Protein AF-0000000085959294 (afdb_homodimer)

Secondary structure (DSSP, 8-state):
--TTPPPEEE--GGGGG---SS-TT-SS-THHHHHHHHHHHHTTTTTT-EEPPP-PPPHHHHTTTS-HHHHHHHHT--SHHHHHHHHTTSSS----TTHHHHHHHHHHHHHHHHHHHHTTS-SSEEE--SS--TT-BTTB-BTTBSS-HHHHHHHHHHHTS--S-EEEEE--SS--HHHHHHHTT-TTEEEEEEEE-GGGTSTT--GGGSTT-S-TTEEEEEE-SS--BHHHHHHHIIIIIHHHHHHH--SEEEEEEE-TTBTTTTHHHHGGGS-BB-HHHHHHHHHHHHHHSTT-EEEEEEE-S-HHHHHHHHHHHHHHHHT---PPPPP-SS--HHHHHHHHHHHHHHTTT-HHHHHHHHHHHHHHHHTTPPPP---SS-----HHHHHHHHHHHHHT----S-SS---S--HHHHHHHHHHHHHHHHHHTT---SS------HHHHHTT----HHHHHHHHHHHHHHHHHHHHHHHHHHTSTT-EETTEEHHHHHHHHHHHH-/--TTPPPEEE--GGGGG---SS-TT-SS-THHHHHHHHHHHHTTTTTT-EEPPP-PPPHHHHTTTS-HHHHHHHHT--SHHHHHHHHTTSSS----TTHHHHHHHHHHHHHHHHHHHHTTS-SSEEE--SS--TT-BTTB-BTTBSS-HHHHHHHHHHHTS--S-EEEEE--SS--HHHHHHHTT-TTEEEEEEEE-GGGTSTT--GGGSTT-S-TTEEEEEE-SS--BHHHHHHHIIIIIHHHHHHH--SEEEEEEE-TTBTTTTHHHHGGGS-BB-HHHHHHHHHHHHHHSTT-EEEEEEE-S-HHHHHHHHHHHHHHHHT---PPPPP-SS--HHHHHHHHHHHHHHTTT-HHHHHHHHHHHHHHHHTTPPPP---SS-----HHHHHHHHHHHHHT----S--S---SS-HHHHHHHHHHHHHHHHHHTT---SS------HHHHHTT----HHHHHHHHHHHHHHHHHHHHHHHHHHTSTT-EETTEEHHHHHHHHHHHH-

Structure (mmCIF, N/CA/C/O backbone):
data_AF-0000000085959294-model_v1
#
loop_
_entity.id
_entity.type
_entity.pdbx_description
1 polymer 'Histone deacetylase domain-containing protein'
#
loop_
_atom_site.group_PDB
_atom_site.id
_atom_site.type_symbol
_atom_site.label_atom_id
_atom_site.label_alt_id
_atom_site.label_comp_id
_atom_site.label_asym_id
_atom_site.label_entity_id
_atom_site.label_seq_id
_atom_site.pdbx_PDB_ins_code
_atom_site.Cartn_x
_atom_site.Cartn_y
_atom_site.Cartn_z
_atom_site.occupancy
_atom_site.B_iso_or_equiv
_atom_site.auth_seq_id
_atom_site.auth_comp_id
_atom_site.auth_asym_id
_atom_site.auth_atom_id
_atom_site.pdbx_PDB_model_num
ATOM 1 N N . MET A 1 1 ? -13.625 -36.594 -33.656 1 39.12 1 MET A N 1
ATOM 2 C CA . MET A 1 1 ? -12.766 -36.906 -32.5 1 39.12 1 MET A CA 1
ATOM 3 C C . MET A 1 1 ? -13.578 -37.5 -31.359 1 39.12 1 MET A C 1
ATOM 5 O O . MET A 1 1 ? -14.703 -37.062 -31.094 1 39.12 1 MET A O 1
ATOM 9 N N . ALA A 1 2 ? -13.211 -38.719 -30.875 1 46.22 2 ALA A N 1
ATOM 10 C CA . ALA A 1 2 ? -13.984 -39.875 -30.406 1 46.22 2 ALA A CA 1
ATOM 11 C C . ALA A 1 2 ? -14.68 -39.562 -29.094 1 46.22 2 ALA A C 1
ATOM 13 O O . ALA A 1 2 ? -14.031 -39.281 -28.094 1 46.22 2 ALA A O 1
ATOM 14 N N . GLU A 1 3 ? -15.789 -39 -29.094 1 52.06 3 GLU A N 1
ATOM 15 C CA . GLU A 1 3 ? -16.75 -38.906 -28 1 52.06 3 GLU A CA 1
ATOM 16 C C . GLU A 1 3 ? -16.469 -39.969 -26.938 1 52.06 3 GLU A C 1
ATOM 18 O O . GLU A 1 3 ? -16.734 -39.75 -25.75 1 52.06 3 GLU A O 1
ATOM 23 N N . ASN A 1 4 ? -15.68 -41.062 -27.281 1 64.5 4 ASN A N 1
ATOM 24 C CA . ASN A 1 4 ? -15.523 -42.219 -26.391 1 64.5 4 ASN A CA 1
ATOM 25 C C . ASN A 1 4 ? -14.055 -42.469 -26.062 1 64.5 4 ASN A C 1
ATOM 27 O O . ASN A 1 4 ? -13.672 -43.625 -25.812 1 64.5 4 ASN A O 1
ATOM 31 N N . ALA A 1 5 ? -13.242 -41.281 -26.031 1 84.69 5 ALA A N 1
ATOM 32 C CA . ALA A 1 5 ? -11.828 -41.562 -25.812 1 84.69 5 ALA A CA 1
ATOM 33 C C . ALA A 1 5 ? -11.531 -41.781 -24.328 1 84.69 5 ALA A C 1
ATOM 35 O O . ALA A 1 5 ? -12.133 -41.156 -23.469 1 84.69 5 ALA A O 1
ATOM 36 N N . LYS A 1 6 ? -10.648 -42.688 -24.031 1 94.69 6 LYS A N 1
ATOM 37 C CA . LYS A 1 6 ? -10.266 -43.031 -22.672 1 94.69 6 LYS A CA 1
ATOM 38 C C . LYS A 1 6 ? -9.43 -41.938 -22.031 1 94.69 6 LYS A C 1
ATOM 40 O O . LYS A 1 6 ? -8.68 -41.219 -22.719 1 94.69 6 LYS A O 1
ATOM 45 N N . PHE A 1 7 ? -9.68 -41.781 -20.766 1 98.06 7 PHE A N 1
ATOM 46 C CA . PHE A 1 7 ? -8.797 -40.938 -19.984 1 98.06 7 PHE A CA 1
ATOM 47 C C . PHE A 1 7 ? -7.418 -41.562 -19.828 1 98.06 7 PHE A C 1
ATOM 49 O O . PHE A 1 7 ? -7.293 -42.75 -19.609 1 98.06 7 PHE A O 1
ATOM 56 N N . GLY A 1 8 ? -6.328 -40.781 -20.094 1 98.75 8 GLY A N 1
ATOM 57 C CA . GLY A 1 8 ? -4.973 -41.281 -19.953 1 98.75 8 GLY A CA 1
ATOM 58 C C . GLY A 1 8 ? -4.27 -40.75 -18.719 1 98.75 8 GLY A C 1
ATOM 59 O O . GLY A 1 8 ? -4.555 -39.625 -18.281 1 98.75 8 GLY A O 1
ATOM 60 N N . TYR A 1 9 ? -3.342 -41.531 -18.125 1 98.81 9 TYR A N 1
ATOM 61 C CA . TYR A 1 9 ? -2.576 -41 -17.016 1 98.81 9 TYR A CA 1
ATOM 62 C C . TYR A 1 9 ? -1.187 -41.625 -16.953 1 98.81 9 TYR A C 1
ATOM 64 O O . TYR A 1 9 ? -0.951 -42.688 -17.531 1 98.81 9 TYR A O 1
ATOM 72 N N . VAL A 1 10 ? -0.28 -40.938 -16.359 1 98.81 10 VAL A N 1
ATOM 73 C CA . VAL A 1 10 ? 1.086 -41.375 -16.125 1 98.81 10 VAL A CA 1
ATOM 74 C C . VAL A 1 10 ? 1.326 -41.5 -14.617 1 98.81 10 VAL A C 1
ATOM 76 O O . VAL A 1 10 ? 0.945 -40.594 -13.844 1 98.81 10 VAL A O 1
ATOM 79 N N . TYR A 1 11 ? 1.855 -42.531 -14.172 1 98.75 11 TYR A N 1
ATOM 80 C CA . TYR A 1 11 ? 2.363 -42.75 -12.82 1 98.75 11 TYR A CA 1
ATOM 81 C C . TYR A 1 11 ? 3.439 -43.844 -12.82 1 98.75 11 TYR A C 1
ATOM 83 O O . TYR A 1 11 ? 3.312 -44.844 -13.516 1 98.75 11 TYR A O 1
ATOM 91 N N . ASP A 1 12 ? 4.496 -43.562 -12.172 1 98.69 12 ASP A N 1
ATOM 92 C CA . ASP A 1 12 ? 5.582 -44.531 -12.086 1 98.69 12 ASP A CA 1
ATOM 93 C C . ASP A 1 12 ? 6.301 -44.438 -10.742 1 98.69 12 ASP A C 1
ATOM 95 O O . ASP A 1 12 ? 6.695 -43.375 -10.32 1 98.69 12 ASP A O 1
ATOM 99 N N . GLU A 1 13 ? 6.57 -45.562 -10.078 1 98.06 13 GLU A N 1
ATOM 100 C CA . GLU A 1 13 ? 7.172 -45.594 -8.742 1 98.06 13 GLU A CA 1
ATOM 101 C C . GLU A 1 13 ? 8.648 -45.219 -8.805 1 98.06 13 GLU A C 1
ATOM 103 O O . GLU A 1 13 ? 9.25 -44.875 -7.777 1 98.06 13 GLU A O 1
ATOM 108 N N . GLY A 1 14 ? 9.227 -45.25 -10.016 1 98.31 14 GLY A N 1
ATOM 109 C CA . GLY A 1 14 ? 10.594 -44.781 -10.172 1 98.31 14 GLY A CA 1
ATOM 110 C C . GLY A 1 14 ? 10.781 -43.344 -9.766 1 98.31 14 GLY A C 1
ATOM 111 O O . GLY A 1 14 ? 11.867 -42.969 -9.32 1 98.31 14 GLY A O 1
ATOM 112 N N . MET A 1 15 ? 9.773 -42.625 -9.906 1 98.5 15 MET A N 1
ATOM 113 C CA . MET A 1 15 ? 9.844 -41.188 -9.586 1 98.5 15 MET A CA 1
ATOM 114 C C . MET A 1 15 ? 9.883 -41 -8.07 1 98.5 15 MET A C 1
ATOM 116 O O . MET A 1 15 ? 10.25 -39.906 -7.602 1 98.5 15 MET A O 1
ATOM 120 N N . LEU A 1 16 ? 9.539 -42 -7.215 1 98.12 16 LEU A N 1
ATOM 121 C CA . LEU A 1 16 ? 9.562 -41.938 -5.762 1 98.12 16 LEU A CA 1
ATOM 122 C C . LEU A 1 16 ? 11 -41.906 -5.242 1 98.12 16 LEU A C 1
ATOM 124 O O . LEU A 1 16 ? 11.25 -41.531 -4.094 1 98.12 16 LEU A O 1
ATOM 128 N N . LEU A 1 17 ? 11.891 -42.25 -6.117 1 97.81 17 LEU A N 1
ATOM 129 C CA . LEU A 1 17 ? 13.289 -42.344 -5.707 1 97.81 17 LEU A CA 1
ATOM 130 C C . LEU A 1 17 ? 13.914 -40.969 -5.602 1 97.81 17 LEU A C 1
ATOM 132 O O . LEU A 1 17 ? 14.969 -40.781 -4.984 1 97.81 17 LEU A O 1
ATOM 136 N N . HIS A 1 18 ? 13.359 -39.969 -6.242 1 98.19 18 HIS A N 1
ATOM 137 C CA . HIS A 1 18 ? 13.766 -38.594 -6.035 1 98.19 18 HIS A CA 1
ATOM 138 C C . HIS A 1 18 ? 13.383 -38.125 -4.641 1 98.19 18 HIS A C 1
ATOM 140 O O . HIS A 1 18 ? 12.203 -37.906 -4.359 1 98.19 18 HIS A O 1
ATOM 146 N N . ARG A 1 19 ? 14.312 -38 -3.762 1 97.31 19 ARG A N 1
ATOM 147 C CA . ARG A 1 19 ? 14.109 -37.594 -2.377 1 97.31 19 ARG A CA 1
ATOM 148 C C . ARG A 1 19 ? 15.352 -36.906 -1.823 1 97.31 19 ARG A C 1
ATOM 150 O O . ARG A 1 19 ? 16.469 -37.25 -2.197 1 97.31 19 ARG A O 1
ATOM 157 N N . CYS A 1 20 ? 15.133 -35.969 -0.964 1 97.12 20 CYS A N 1
ATOM 158 C CA . CYS A 1 20 ? 16.266 -35.281 -0.353 1 97.12 20 CYS A CA 1
ATOM 159 C C . CYS A 1 20 ? 16.828 -36.094 0.81 1 97.12 20 CYS A C 1
ATOM 161 O O . CYS A 1 20 ? 16.188 -36.188 1.862 1 97.12 20 CYS A O 1
ATOM 163 N N . ASN A 1 21 ? 18.016 -36.531 0.713 1 97.12 21 ASN A N 1
ATOM 164 C CA . ASN A 1 21 ? 18.609 -37.438 1.706 1 97.12 21 ASN A CA 1
ATOM 165 C C . ASN A 1 21 ? 19.312 -36.656 2.816 1 97.12 21 ASN A C 1
ATOM 167 O O . ASN A 1 21 ? 19.672 -37.219 3.85 1 97.12 21 ASN A O 1
ATOM 171 N N . TYR A 1 22 ? 19.469 -35.406 2.652 1 96.19 22 TYR A N 1
ATOM 172 C CA . TYR A 1 22 ? 20.25 -34.656 3.605 1 96.19 22 TYR A CA 1
ATOM 173 C C . TYR A 1 22 ? 19.406 -33.594 4.289 1 96.19 22 TYR A C 1
ATOM 175 O O . TYR A 1 22 ? 19.922 -32.781 5.086 1 96.19 22 TYR A O 1
ATOM 183 N N . ASP A 1 23 ? 18.109 -33.531 4.004 1 94.38 23 ASP A N 1
ATOM 184 C CA . ASP A 1 23 ? 17.141 -32.625 4.664 1 94.38 23 ASP A CA 1
ATOM 185 C C . ASP A 1 23 ? 15.734 -33.219 4.621 1 94.38 23 ASP A C 1
ATOM 187 O O . ASP A 1 23 ? 15.094 -33.25 3.568 1 94.38 23 ASP A O 1
ATOM 191 N N . SER A 1 24 ? 15.117 -33.562 5.652 1 90.88 24 SER A N 1
ATOM 192 C CA . SER A 1 24 ? 13.836 -34.281 5.719 1 90.88 24 SER A CA 1
ATOM 193 C C . SER A 1 24 ? 12.672 -33.281 5.738 1 90.88 24 SER A C 1
ATOM 195 O O . SER A 1 24 ? 11.508 -33.688 5.727 1 90.88 24 SER A O 1
ATOM 197 N N . THR A 1 25 ? 12.992 -31.969 5.715 1 89 25 THR A N 1
ATOM 198 C CA . THR A 1 25 ? 11.938 -30.969 5.855 1 89 25 THR A CA 1
ATOM 199 C C . THR A 1 25 ? 11.477 -30.484 4.488 1 89 25 THR A C 1
ATOM 201 O O . THR A 1 25 ? 10.602 -29.609 4.402 1 89 25 THR A O 1
ATOM 204 N N . MET A 1 26 ? 11.984 -31.078 3.424 1 92 26 MET A N 1
ATOM 205 C CA . MET A 1 26 ? 11.641 -30.594 2.084 1 92 26 MET A CA 1
ATOM 206 C C . MET A 1 26 ? 10.195 -30.938 1.738 1 92 26 MET A C 1
ATOM 208 O O . MET A 1 26 ? 9.75 -32.062 1.953 1 92 26 MET A O 1
ATOM 212 N N . LEU A 1 27 ? 9.539 -29.922 1.186 1 90.12 27 LEU A N 1
ATOM 213 C CA . LEU A 1 27 ? 8.125 -30.062 0.881 1 90.12 27 LEU A CA 1
ATOM 214 C C . LEU A 1 27 ? 7.918 -30.891 -0.389 1 90.12 27 LEU A C 1
ATOM 216 O O . LEU A 1 27 ? 6.922 -31.609 -0.519 1 90.12 27 LEU A O 1
ATOM 220 N N . GLU A 1 28 ? 8.766 -30.656 -1.318 1 93.06 28 GLU A N 1
ATOM 221 C CA . GLU A 1 28 ? 8.773 -31.562 -2.465 1 93.06 28 GLU A CA 1
ATOM 222 C C . GLU A 1 28 ? 9.32 -32.938 -2.082 1 93.06 28 GLU A C 1
ATOM 224 O O . GLU A 1 28 ? 10.5 -33.062 -1.745 1 93.06 28 GLU A O 1
ATOM 229 N N . CYS A 1 29 ? 8.445 -33.938 -2.025 1 95.25 29 CYS A N 1
ATOM 230 C CA . CYS A 1 29 ? 8.828 -35.25 -1.526 1 95.25 29 CYS A CA 1
ATOM 231 C C . CYS A 1 29 ? 8.023 -36.344 -2.203 1 95.25 29 CYS A C 1
ATOM 233 O O . CYS A 1 29 ? 6.992 -36.062 -2.828 1 95.25 29 CYS A O 1
ATOM 235 N N . PRO A 1 30 ? 8.445 -37.562 -2.17 1 96.81 30 PRO A N 1
ATOM 236 C CA . PRO A 1 30 ? 7.832 -38.688 -2.916 1 96.81 30 PRO A CA 1
ATOM 237 C C . PRO A 1 30 ? 6.359 -38.875 -2.574 1 96.81 30 PRO A C 1
ATOM 239 O O . PRO A 1 30 ? 5.562 -39.25 -3.441 1 96.81 30 PRO A O 1
ATOM 242 N N . GLN A 1 31 ? 5.961 -38.594 -1.413 1 95.94 31 GLN A N 1
ATOM 243 C CA . GLN A 1 31 ? 4.594 -38.844 -0.952 1 95.94 31 GLN A CA 1
ATOM 244 C C . GLN A 1 31 ? 3.586 -38.094 -1.817 1 95.94 31 GLN A C 1
ATOM 246 O O . GLN A 1 31 ? 2.443 -38.531 -1.968 1 95.94 31 GLN A O 1
ATOM 251 N N . ARG A 1 32 ? 3.98 -37.031 -2.406 1 97 32 ARG A N 1
ATOM 252 C CA . ARG A 1 32 ? 3.068 -36.188 -3.154 1 97 32 ARG A CA 1
ATOM 253 C C . ARG A 1 32 ? 2.363 -36.969 -4.258 1 97 32 ARG A C 1
ATOM 255 O O . ARG A 1 32 ? 1.132 -36.969 -4.32 1 97 32 ARG A O 1
ATOM 262 N N . ILE A 1 33 ? 3.082 -37.688 -5.102 1 98.38 33 ILE A N 1
ATOM 263 C CA . ILE A 1 33 ? 2.439 -38.375 -6.223 1 98.38 33 ILE A CA 1
ATOM 264 C C . ILE A 1 33 ? 1.805 -39.656 -5.738 1 98.38 33 ILE A C 1
ATOM 266 O O . ILE A 1 33 ? 0.781 -40.094 -6.27 1 98.38 33 ILE A O 1
ATOM 270 N N . GLN A 1 34 ? 2.408 -40.25 -4.695 1 98.25 34 GLN A N 1
ATOM 271 C CA . GLN A 1 34 ? 1.824 -41.469 -4.141 1 98.25 34 GLN A CA 1
ATOM 272 C C . GLN A 1 34 ? 0.419 -41.219 -3.604 1 98.25 34 GLN A C 1
ATOM 274 O O . GLN A 1 34 ? -0.509 -41.969 -3.887 1 98.25 34 GLN A O 1
ATOM 279 N N . ILE A 1 35 ? 0.281 -40.188 -2.85 1 98.38 35 ILE A N 1
ATOM 280 C CA . ILE A 1 35 ? -0.99 -39.844 -2.223 1 98.38 35 ILE A CA 1
ATOM 281 C C . ILE A 1 35 ? -2.014 -39.469 -3.297 1 98.38 35 ILE A C 1
ATOM 283 O O . ILE A 1 35 ? -3.18 -39.875 -3.209 1 98.38 35 ILE A O 1
ATOM 287 N N . ILE A 1 36 ? -1.605 -38.75 -4.301 1 98.75 36 ILE A N 1
ATOM 288 C CA . ILE A 1 36 ? -2.494 -38.375 -5.395 1 98.75 36 ILE A CA 1
ATOM 289 C C . ILE A 1 36 ? -2.965 -39.656 -6.129 1 98.75 36 ILE A C 1
ATOM 291 O O . ILE A 1 36 ? -4.16 -39.812 -6.371 1 98.75 36 ILE A O 1
ATOM 295 N N . TYR A 1 37 ? -1.993 -40.5 -6.465 1 98.69 37 TYR A N 1
ATOM 296 C CA . TYR A 1 37 ? -2.305 -41.75 -7.184 1 98.69 37 TYR A CA 1
ATOM 297 C C . TYR A 1 37 ? -3.303 -42.594 -6.406 1 98.69 37 TYR A C 1
ATOM 299 O O . TYR A 1 37 ? -4.309 -43.031 -6.957 1 98.69 37 TYR A O 1
ATOM 307 N N . GLU A 1 38 ? -3.037 -42.781 -5.148 1 98.5 38 GLU A N 1
ATOM 308 C CA . GLU A 1 38 ? -3.908 -43.562 -4.289 1 98.5 38 GLU A CA 1
ATOM 309 C C . GLU A 1 38 ? -5.301 -42.969 -4.188 1 98.5 38 GLU A C 1
ATOM 311 O O . GLU A 1 38 ? -6.301 -43.688 -4.176 1 98.5 38 GLU A O 1
ATOM 316 N N . ARG A 1 39 ? -5.352 -41.688 -4.086 1 98.5 39 ARG A N 1
ATOM 317 C CA . ARG A 1 39 ? -6.629 -40.969 -4.016 1 98.5 39 ARG A CA 1
ATOM 318 C C . ARG A 1 39 ? -7.449 -41.188 -5.277 1 98.5 39 ARG A C 1
ATOM 320 O O . ARG A 1 39 ? -8.656 -41.469 -5.207 1 98.5 39 ARG A O 1
ATOM 327 N N . LEU A 1 40 ? -6.848 -41.062 -6.449 1 98.75 40 LEU A N 1
ATOM 328 C CA . LEU A 1 40 ? -7.551 -41.25 -7.715 1 98.75 40 LEU A CA 1
ATOM 329 C C . LEU A 1 40 ? -8.047 -42.688 -7.855 1 98.75 40 LEU A C 1
ATOM 331 O O . LEU A 1 40 ? -9.133 -42.938 -8.383 1 98.75 40 LEU A O 1
ATOM 335 N N . LEU A 1 41 ? -7.223 -43.625 -7.395 1 98.38 41 LEU A N 1
ATOM 336 C CA . LEU A 1 41 ? -7.645 -45.031 -7.383 1 98.38 41 LEU A CA 1
ATOM 337 C C . LEU A 1 41 ? -8.875 -45.219 -6.5 1 98.38 41 LEU A C 1
ATOM 339 O O . LEU A 1 41 ? -9.859 -45.844 -6.918 1 98.38 41 LEU A O 1
ATOM 343 N N . ARG A 1 42 ? -8.773 -44.719 -5.34 1 98 42 ARG A N 1
ATOM 344 C CA . ARG A 1 42 ? -9.844 -44.844 -4.355 1 98 42 ARG A CA 1
ATOM 345 C C . ARG A 1 42 ? -11.141 -44.25 -4.859 1 98 42 ARG A C 1
ATOM 347 O O . ARG A 1 42 ? -12.227 -44.75 -4.594 1 98 42 ARG A O 1
ATOM 354 N N . ASP A 1 43 ? -11.023 -43.188 -5.562 1 97.62 43 ASP A N 1
ATOM 355 C CA . ASP A 1 43 ? -12.195 -42.469 -6.066 1 97.62 43 ASP A CA 1
ATOM 356 C C . ASP A 1 43 ? -12.75 -43.125 -7.32 1 97.62 43 ASP A C 1
ATOM 358 O O . ASP A 1 43 ? -13.789 -42.719 -7.848 1 97.62 43 ASP A O 1
ATOM 362 N N . GLY A 1 44 ? -12.078 -44.125 -7.887 1 98 44 GLY A N 1
ATOM 363 C CA . GLY A 1 44 ? -12.516 -44.844 -9.07 1 98 44 GLY A CA 1
ATOM 364 C C . GLY A 1 44 ? -12.273 -44.094 -10.359 1 98 44 GLY A C 1
ATOM 365 O O . GLY A 1 44 ? -12.875 -44.406 -11.391 1 98 44 GLY A O 1
ATOM 366 N N . LEU A 1 45 ? -11.43 -43.125 -10.297 1 98.19 45 LEU A N 1
ATOM 367 C CA . LEU A 1 45 ? -11.234 -42.25 -11.445 1 98.19 45 LEU A CA 1
ATOM 368 C C . LEU A 1 45 ? -10.258 -42.875 -12.445 1 98.19 45 LEU A C 1
ATOM 370 O O . LEU A 1 45 ? -10.164 -42.406 -13.594 1 98.19 45 LEU A O 1
ATOM 374 N N . LEU A 1 46 ? -9.594 -44 -12.039 1 97.94 46 LEU A N 1
ATOM 375 C CA . LEU A 1 46 ? -8.633 -44.625 -12.93 1 97.94 46 LEU A CA 1
ATOM 376 C C . LEU A 1 46 ? -9.141 -45.969 -13.414 1 97.94 46 LEU A C 1
ATOM 378 O O . LEU A 1 46 ? -8.43 -46.688 -14.117 1 97.94 46 LEU A O 1
ATOM 382 N N . ILE A 1 47 ? -10.336 -46.344 -13.078 1 95.56 47 ILE A N 1
ATOM 383 C CA . ILE A 1 47 ? -10.891 -47.688 -13.391 1 95.56 47 ILE A CA 1
ATOM 384 C C . ILE A 1 47 ? -10.906 -47.875 -14.906 1 95.56 47 ILE A C 1
ATOM 386 O O . ILE A 1 47 ? -10.477 -48.938 -15.398 1 95.56 47 ILE A O 1
ATOM 390 N N . ASP A 1 48 ? -11.336 -47.062 -15.758 1 93.25 48 ASP A N 1
ATOM 391 C CA . ASP A 1 48 ? -11.406 -47.188 -17.219 1 93.25 48 ASP A CA 1
ATOM 392 C C . ASP A 1 48 ? -10.375 -46.312 -17.906 1 93.25 48 ASP A C 1
ATOM 394 O O . ASP A 1 48 ? -10.484 -46.031 -19.109 1 93.25 48 ASP A O 1
ATOM 398 N N . ALA A 1 49 ? -9.391 -45.906 -17.094 1 97.75 49 ALA A N 1
ATOM 399 C CA . ALA A 1 49 ? -8.359 -45.031 -17.656 1 97.75 49 ALA A CA 1
ATOM 400 C C . ALA A 1 49 ? -7.23 -45.844 -18.281 1 97.75 49 ALA A C 1
ATOM 402 O O . ALA A 1 49 ? -7.059 -47.031 -17.969 1 97.75 49 ALA A O 1
ATOM 403 N N . GLN A 1 50 ? -6.574 -45.219 -19.219 1 98.19 50 GLN A N 1
ATOM 404 C CA . GLN A 1 50 ? -5.41 -45.844 -19.844 1 98.19 50 GLN A CA 1
ATOM 405 C C . GLN A 1 50 ? -4.117 -45.375 -19.172 1 98.19 50 GLN A C 1
ATOM 407 O O . GLN A 1 50 ? -3.785 -44.188 -19.219 1 98.19 50 GLN A O 1
ATOM 412 N N . LYS A 1 51 ? -3.438 -46.312 -18.516 1 98.44 51 LYS A N 1
ATOM 413 C CA . LYS A 1 51 ? -2.113 -46 -17.984 1 98.44 51 LYS A CA 1
ATOM 414 C C . LYS A 1 51 ? -1.063 -46 -19.094 1 98.44 51 LYS A C 1
ATOM 416 O O . LYS A 1 51 ? -0.931 -46.969 -19.828 1 98.44 51 LYS A O 1
ATOM 421 N N . ILE A 1 52 ? -0.364 -45 -19.234 1 98.5 52 ILE A N 1
ATOM 422 C CA . ILE A 1 52 ? 0.71 -44.906 -20.219 1 98.5 52 ILE A CA 1
ATOM 423 C C . ILE A 1 52 ? 1.962 -45.594 -19.688 1 98.5 52 ILE A C 1
ATOM 425 O O . ILE A 1 52 ? 2.367 -45.344 -18.547 1 98.5 52 ILE A O 1
ATOM 429 N N . GLN A 1 53 ? 2.523 -46.406 -20.5 1 97.56 53 GLN A N 1
ATOM 430 C CA . GLN A 1 53 ? 3.756 -47.062 -20.094 1 97.56 53 GLN A CA 1
ATOM 431 C C . GLN A 1 53 ? 4.895 -46.062 -19.922 1 97.56 53 GLN A C 1
ATOM 433 O O . GLN A 1 53 ? 5.145 -45.25 -20.797 1 97.56 53 GLN A O 1
ATOM 438 N N . SER A 1 54 ? 5.559 -46.219 -18.766 1 97.5 54 SER A N 1
ATOM 439 C CA . SER A 1 54 ? 6.598 -45.25 -18.438 1 97.5 54 SER A CA 1
ATOM 440 C C . SER A 1 54 ? 7.895 -45.562 -19.188 1 97.5 54 SER A C 1
ATOM 442 O O . SER A 1 54 ? 8.18 -46.719 -19.484 1 97.5 54 SER A O 1
ATOM 444 N N . ARG A 1 55 ? 8.586 -44.531 -19.453 1 98.19 55 ARG A N 1
ATOM 445 C CA . ARG A 1 55 ? 9.93 -44.656 -20.016 1 98.19 55 ARG A CA 1
ATOM 446 C C . ARG A 1 55 ? 10.773 -43.438 -19.656 1 98.19 55 ARG A C 1
ATOM 448 O O . ARG A 1 55 ? 10.227 -42.375 -19.359 1 98.19 55 ARG A O 1
ATOM 455 N N . LYS A 1 56 ? 12.062 -43.625 -19.766 1 98.69 56 LYS A N 1
ATOM 456 C CA . LYS A 1 56 ? 12.992 -42.531 -19.562 1 98.69 56 LYS A CA 1
ATOM 457 C C . LYS A 1 56 ? 13.164 -41.719 -20.844 1 98.69 56 LYS A C 1
ATOM 459 O O . LYS A 1 56 ? 13.219 -42.281 -21.938 1 98.69 56 LYS A O 1
ATOM 464 N N . ALA A 1 57 ? 13.148 -40.469 -20.719 1 98.88 57 ALA A N 1
ATOM 465 C CA . ALA A 1 57 ? 13.43 -39.594 -21.859 1 98.88 57 ALA A CA 1
ATOM 466 C C . ALA A 1 57 ? 14.852 -39.781 -22.375 1 98.88 57 ALA A C 1
ATOM 468 O O . ALA A 1 57 ? 15.781 -39.969 -21.578 1 98.88 57 ALA A O 1
ATOM 469 N N . GLU A 1 58 ? 15.008 -39.75 -23.625 1 98.62 58 GLU A N 1
ATOM 470 C CA . GLU A 1 58 ? 16.328 -39.75 -24.25 1 98.62 58 GLU A CA 1
ATOM 471 C C . GLU A 1 58 ? 16.938 -38.344 -24.266 1 98.62 58 GLU A C 1
ATOM 473 O O . GLU A 1 58 ? 16.203 -37.344 -24.125 1 98.62 58 GLU A O 1
ATOM 478 N N . ASP A 1 59 ? 18.25 -38.281 -24.516 1 98.56 59 ASP A N 1
ATOM 479 C CA . ASP A 1 59 ? 18.938 -37 -24.5 1 98.56 59 ASP A CA 1
ATOM 480 C C . ASP A 1 59 ? 18.328 -36.031 -25.516 1 98.56 59 ASP A C 1
ATOM 482 O O . ASP A 1 59 ? 18.125 -34.844 -25.234 1 98.56 59 ASP A O 1
ATOM 486 N N . TRP A 1 60 ? 18.047 -36.562 -26.672 1 98.62 60 TRP A N 1
ATOM 487 C CA . TRP A 1 60 ? 17.594 -35.688 -27.734 1 98.62 60 TRP A CA 1
ATOM 488 C C . TRP A 1 60 ? 16.234 -35.062 -27.406 1 98.62 60 TRP A C 1
ATOM 490 O O . TRP A 1 60 ? 15.898 -33.969 -27.859 1 98.62 60 TRP A O 1
ATOM 500 N N . GLU A 1 61 ? 15.414 -35.719 -26.594 1 98.81 61 GLU A N 1
ATOM 501 C CA . GLU A 1 61 ? 14.148 -35.188 -26.125 1 98.81 61 GLU A CA 1
ATOM 502 C C . GLU A 1 61 ? 14.367 -34.062 -25.125 1 98.81 61 GLU A C 1
ATOM 504 O O . GLU A 1 61 ? 13.695 -33.031 -25.172 1 98.81 61 GLU A O 1
ATOM 509 N N . LEU A 1 62 ? 15.328 -34.281 -24.188 1 98.88 62 LEU A N 1
ATOM 510 C CA . LEU A 1 62 ? 15.648 -33.25 -23.188 1 98.88 62 LEU A CA 1
ATOM 511 C C . LEU A 1 62 ? 16.266 -32.031 -23.844 1 98.88 62 LEU A C 1
ATOM 513 O O . LEU A 1 62 ? 16.078 -30.906 -23.375 1 98.88 62 LEU A O 1
ATOM 517 N N . LEU A 1 63 ? 16.953 -32.188 -25.016 1 98.75 63 LEU A N 1
ATOM 518 C CA . LEU A 1 63 ? 17.656 -31.125 -25.734 1 98.75 63 LEU A CA 1
ATOM 519 C C . LEU A 1 63 ? 16.672 -30.156 -26.391 1 98.75 63 LEU A C 1
ATOM 521 O O . LEU A 1 63 ? 17.062 -29.078 -26.812 1 98.75 63 LEU A O 1
ATOM 525 N N . LEU A 1 64 ? 15.406 -30.531 -26.406 1 98.75 64 LEU A N 1
ATOM 526 C CA . LEU A 1 64 ? 14.391 -29.625 -26.938 1 98.75 64 LEU A CA 1
ATOM 527 C C . LEU A 1 64 ? 14.312 -28.359 -26.109 1 98.75 64 LEU A C 1
ATOM 529 O O . LEU A 1 64 ? 13.906 -27.297 -26.609 1 98.75 64 LEU A O 1
ATOM 533 N N . ASN A 1 65 ? 14.758 -28.453 -24.812 1 98.75 65 ASN A N 1
ATOM 534 C CA . ASN A 1 65 ? 14.617 -27.281 -23.953 1 98.75 65 ASN A CA 1
ATOM 535 C C . ASN A 1 65 ? 15.883 -27.016 -23.141 1 98.75 65 ASN A C 1
ATOM 537 O O . ASN A 1 65 ? 16.062 -25.922 -22.609 1 98.75 65 ASN A O 1
ATOM 541 N N . HIS A 1 66 ? 16.719 -28.031 -22.938 1 98.81 66 HIS A N 1
ATOM 542 C CA . HIS A 1 66 ? 17.906 -27.906 -22.078 1 98.81 66 HIS A CA 1
ATOM 543 C C . HIS A 1 66 ? 19.172 -28.266 -22.828 1 98.81 66 HIS A C 1
ATOM 545 O O . HIS A 1 66 ? 19.156 -29.094 -23.734 1 98.81 66 HIS A O 1
ATOM 551 N N . PRO A 1 67 ? 20.281 -27.625 -22.484 1 98.75 67 PRO A N 1
ATOM 552 C CA . PRO A 1 67 ? 21.531 -27.922 -23.188 1 98.75 67 PRO A CA 1
ATOM 553 C C . PRO A 1 67 ? 22.188 -29.234 -22.719 1 98.75 67 PRO A C 1
ATOM 555 O O . PRO A 1 67 ? 21.969 -29.656 -21.594 1 98.75 67 PRO A O 1
ATOM 558 N N . GLN A 1 68 ? 22.969 -29.781 -23.578 1 98.5 68 GLN A N 1
ATOM 559 C CA . GLN A 1 68 ? 23.672 -31.016 -23.281 1 98.5 68 GLN A CA 1
ATOM 560 C C . GLN A 1 68 ? 24.547 -30.891 -22.031 1 98.5 68 GLN A C 1
ATOM 562 O O . GLN A 1 68 ? 24.703 -31.844 -21.281 1 98.5 68 GLN A O 1
ATOM 567 N N . GLU A 1 69 ? 25.078 -29.719 -21.875 1 98.25 69 GLU A N 1
ATOM 568 C CA . GLU A 1 69 ? 25.938 -29.469 -20.719 1 98.25 69 GLU A CA 1
ATOM 569 C C . GLU A 1 69 ? 25.219 -29.75 -19.406 1 98.25 69 GLU A C 1
ATOM 571 O O . GLU A 1 69 ? 25.797 -30.328 -18.484 1 98.25 69 GLU A O 1
ATOM 576 N N . LEU A 1 70 ? 23.984 -29.312 -19.281 1 98.5 70 LEU A N 1
ATOM 577 C CA . LEU A 1 70 ? 23.203 -29.562 -18.078 1 98.5 70 LEU A CA 1
ATOM 578 C C . LEU A 1 70 ? 22.984 -31.047 -17.875 1 98.5 70 LEU A C 1
ATOM 580 O O . LEU A 1 70 ? 23.141 -31.562 -16.766 1 98.5 70 LEU A O 1
ATOM 584 N N . ILE A 1 71 ? 22.594 -31.719 -18.906 1 98.44 71 ILE A N 1
ATOM 585 C CA . ILE A 1 71 ? 22.312 -33.156 -18.859 1 98.44 71 ILE A CA 1
ATOM 586 C C . ILE A 1 71 ? 23.547 -33.906 -18.359 1 98.44 71 ILE A C 1
ATOM 588 O O . ILE A 1 71 ? 23.453 -34.719 -17.438 1 98.44 71 ILE A O 1
ATOM 592 N N . ASP A 1 72 ? 24.703 -33.562 -18.938 1 98.25 72 ASP A N 1
ATOM 593 C CA . ASP A 1 72 ? 25.953 -34.219 -18.562 1 98.25 72 ASP A CA 1
ATOM 594 C C . ASP A 1 72 ? 26.297 -33.969 -17.094 1 98.25 72 ASP A C 1
ATOM 596 O O . ASP A 1 72 ? 26.703 -34.906 -16.391 1 98.25 72 ASP A O 1
ATOM 600 N N . SER A 1 73 ? 26.141 -32.781 -16.719 1 98.19 73 SER A N 1
ATOM 601 C CA . SER A 1 73 ? 26.469 -32.406 -15.336 1 98.19 73 SER A CA 1
ATOM 602 C C . SER A 1 73 ? 25.594 -33.188 -14.344 1 98.19 73 SER A C 1
ATOM 604 O O . SER A 1 73 ? 26.078 -33.625 -13.297 1 98.19 73 SER A O 1
ATOM 606 N N . LEU A 1 74 ? 24.359 -33.312 -14.648 1 98.44 74 LEU A N 1
ATOM 607 C CA . LEU A 1 74 ? 23.422 -34 -13.773 1 98.44 74 LEU A CA 1
ATOM 608 C C . LEU A 1 74 ? 23.719 -35.5 -13.727 1 98.44 74 LEU A C 1
ATOM 610 O O . LEU A 1 74 ? 23.656 -36.125 -12.672 1 98.44 74 LEU A O 1
ATOM 614 N N . GLU A 1 75 ? 24.094 -36.031 -14.859 1 97.44 75 GLU A N 1
ATOM 615 C CA . GLU A 1 75 ? 24.375 -37.469 -14.977 1 97.44 75 GLU A CA 1
ATOM 616 C C . GLU A 1 75 ? 25.641 -37.844 -14.203 1 97.44 75 GLU A C 1
ATOM 618 O O . GLU A 1 75 ? 25.781 -38.969 -13.75 1 97.44 75 GLU A O 1
ATOM 623 N N . ASP A 1 76 ? 26.469 -36.875 -14.016 1 97.38 76 ASP A N 1
ATOM 624 C CA . ASP A 1 76 ? 27.766 -37.125 -13.367 1 97.38 76 ASP A CA 1
ATOM 625 C C . ASP A 1 76 ? 27.625 -37.156 -11.852 1 97.38 76 ASP A C 1
ATOM 627 O O . ASP A 1 76 ? 28.547 -37.562 -11.141 1 97.38 76 ASP A O 1
ATOM 631 N N . LEU A 1 77 ? 26.453 -36.812 -11.336 1 98.06 77 LEU A N 1
ATOM 632 C CA . LEU A 1 77 ? 26.266 -36.75 -9.891 1 98.06 77 LEU A CA 1
ATOM 633 C C . LEU A 1 77 ? 25.891 -38.094 -9.328 1 98.06 77 LEU A C 1
ATOM 635 O O . LEU A 1 77 ? 24.812 -38.625 -9.594 1 98.06 77 LEU A O 1
ATOM 639 N N . ASN A 1 78 ? 26.766 -38.594 -8.461 1 97.25 78 ASN A N 1
ATOM 640 C CA . ASN A 1 78 ? 26.562 -39.969 -8.023 1 97.25 78 ASN A CA 1
ATOM 641 C C . ASN A 1 78 ? 26.516 -40.094 -6.5 1 97.25 78 ASN A C 1
ATOM 643 O O . ASN A 1 78 ? 26.203 -41.156 -5.953 1 97.25 78 ASN A O 1
ATOM 647 N N . LEU A 1 79 ? 26.844 -39 -5.832 1 98.06 79 LEU A N 1
ATOM 648 C CA . LEU A 1 79 ? 26.828 -38.938 -4.375 1 98.06 79 LEU A CA 1
ATOM 649 C C . LEU A 1 79 ? 25.984 -37.75 -3.885 1 98.06 79 LEU A C 1
ATOM 651 O O . LEU A 1 79 ? 25.922 -36.719 -4.551 1 98.06 79 LEU A O 1
ATOM 655 N N . ASP A 1 80 ? 25.422 -37.969 -2.701 1 97.94 80 ASP A N 1
ATOM 656 C CA . ASP A 1 80 ? 24.625 -36.906 -2.119 1 97.94 80 ASP A CA 1
ATOM 657 C C . ASP A 1 80 ? 25.453 -35.625 -1.951 1 97.94 80 ASP A C 1
ATOM 659 O O . ASP A 1 80 ? 24.938 -34.531 -2.158 1 97.94 80 ASP A O 1
ATOM 663 N N . GLU A 1 81 ? 26.672 -35.781 -1.57 1 97.94 81 GLU A N 1
ATOM 664 C CA . GLU A 1 81 ? 27.562 -34.625 -1.367 1 97.94 81 GLU A CA 1
ATOM 665 C C . GLU A 1 81 ? 27.781 -33.875 -2.67 1 97.94 81 GLU A C 1
ATOM 667 O O . GLU A 1 81 ? 27.812 -32.656 -2.674 1 97.94 81 GLU A O 1
ATOM 672 N N . GLU A 1 82 ? 27.906 -34.594 -3.752 1 98.38 82 GLU A N 1
ATOM 673 C CA . GLU A 1 82 ? 28.047 -33.969 -5.062 1 98.38 82 GLU A CA 1
ATOM 674 C C . GLU A 1 82 ? 26.781 -33.25 -5.477 1 98.38 82 GLU A C 1
ATOM 676 O O . GLU A 1 82 ? 26.844 -32.156 -6.035 1 98.38 82 GLU A O 1
ATOM 681 N N . CYS A 1 83 ? 25.688 -33.938 -5.215 1 98.5 83 CYS A N 1
ATOM 682 C CA . CYS A 1 83 ? 24.406 -33.344 -5.527 1 98.5 83 CYS A CA 1
ATOM 683 C C . CYS A 1 83 ? 24.203 -32.031 -4.77 1 98.5 83 CYS A C 1
ATOM 685 O O . CYS A 1 83 ? 23.812 -31.016 -5.355 1 98.5 83 CYS A O 1
ATOM 687 N N . GLU A 1 84 ? 24.484 -32.062 -3.492 1 97.94 84 GLU A N 1
ATOM 688 C CA . GLU A 1 84 ? 24.328 -30.859 -2.664 1 97.94 84 GLU A CA 1
ATOM 689 C C . GLU A 1 84 ? 25.234 -29.734 -3.139 1 97.94 84 GLU A C 1
ATOM 691 O O . GLU A 1 84 ? 24.828 -28.578 -3.203 1 97.94 84 GLU A O 1
ATOM 696 N N . GLU A 1 85 ? 26.469 -30.062 -3.439 1 98.06 85 GLU A N 1
ATOM 697 C CA . GLU A 1 85 ? 27.422 -29.062 -3.934 1 98.06 85 GLU A CA 1
ATOM 698 C C . GLU A 1 85 ? 26.938 -28.453 -5.242 1 98.06 85 GLU A C 1
ATOM 700 O O . GLU A 1 85 ? 27.031 -27.234 -5.438 1 98.06 85 GLU A O 1
ATOM 705 N N . PHE A 1 86 ? 26.453 -29.281 -6.133 1 98.25 86 PHE A N 1
ATOM 706 C CA . PHE A 1 86 ? 25.906 -28.812 -7.395 1 98.25 86 PHE A CA 1
ATOM 707 C C . PHE A 1 86 ? 24.781 -27.812 -7.156 1 98.25 86 PHE A C 1
ATOM 709 O O . PHE A 1 86 ? 24.734 -26.75 -7.797 1 98.25 86 PHE A O 1
ATOM 716 N N . CYS A 1 87 ? 23.953 -28.062 -6.207 1 98.5 87 CYS A N 1
ATOM 717 C CA . CYS A 1 87 ? 22.75 -27.281 -5.957 1 98.5 87 CYS A CA 1
ATOM 718 C C . CYS A 1 87 ? 23.094 -25.906 -5.383 1 98.5 87 CYS A C 1
ATOM 720 O O . CYS A 1 87 ? 22.281 -24.984 -5.453 1 98.5 87 CYS A O 1
ATOM 722 N N . ARG A 1 88 ? 24.281 -25.656 -4.879 1 98.19 88 ARG A N 1
ATOM 723 C CA . ARG A 1 88 ? 24.703 -24.391 -4.285 1 98.19 88 ARG A CA 1
ATOM 724 C C . ARG A 1 88 ? 24.797 -23.297 -5.344 1 98.19 88 ARG A C 1
ATOM 726 O O . ARG A 1 88 ? 24.844 -22.109 -5.012 1 98.19 88 ARG A O 1
ATOM 733 N N . GLY A 1 89 ? 24.781 -23.703 -6.602 1 97.94 89 GLY A N 1
ATOM 734 C CA . GLY A 1 89 ? 24.859 -22.75 -7.695 1 97.94 89 GLY A CA 1
ATOM 735 C C . GLY A 1 89 ? 23.516 -22.406 -8.305 1 97.94 89 GLY A C 1
ATOM 736 O O . GLY A 1 89 ? 23.438 -21.656 -9.273 1 97.94 89 GLY A O 1
ATOM 737 N N . TYR A 1 90 ? 22.484 -22.953 -7.738 1 98.31 90 TYR A N 1
ATOM 738 C CA . TYR A 1 90 ? 21.141 -22.781 -8.305 1 98.31 90 TYR A CA 1
ATOM 739 C C . TYR A 1 90 ? 20.156 -22.328 -7.238 1 98.31 90 TYR A C 1
ATOM 741 O O . TYR A 1 90 ? 20.484 -22.297 -6.051 1 98.31 90 TYR A O 1
ATOM 749 N N . GLU A 1 91 ? 19 -21.859 -7.68 1 97.81 91 GLU A N 1
ATOM 750 C CA . GLU A 1 91 ? 18 -21.328 -6.766 1 97.81 91 GLU A CA 1
ATOM 751 C C . GLU A 1 91 ? 17.016 -22.406 -6.332 1 97.81 91 GLU A C 1
ATOM 753 O O . GLU A 1 91 ? 16.328 -23 -7.168 1 97.81 91 GLU A O 1
ATOM 758 N N . LEU A 1 92 ? 16.922 -22.641 -5.027 1 97.31 92 LEU A N 1
ATOM 759 C CA . LEU A 1 92 ? 15.906 -23.5 -4.426 1 97.31 92 LEU A CA 1
ATOM 760 C C . LEU A 1 92 ? 15.93 -24.891 -5.039 1 97.31 92 LEU A C 1
ATOM 762 O O . LEU A 1 92 ? 14.891 -25.438 -5.414 1 97.31 92 LEU A O 1
ATOM 766 N N . LEU A 1 93 ? 17.109 -25.406 -5.078 1 98.31 93 LEU A N 1
ATOM 767 C CA . LEU A 1 93 ? 17.281 -26.719 -5.707 1 98.31 93 LEU A CA 1
ATOM 768 C C . LEU A 1 93 ? 17.891 -27.719 -4.73 1 98.31 93 LEU A C 1
ATOM 770 O O . LEU A 1 93 ? 18.812 -27.375 -3.982 1 98.31 93 LEU A O 1
ATOM 774 N N . TRP A 1 94 ? 17.438 -28.906 -4.723 1 98 94 TRP A N 1
ATOM 775 C CA . TRP A 1 94 ? 18.109 -30.047 -4.105 1 98 94 TRP A CA 1
ATOM 776 C C . TRP A 1 94 ? 18.031 -31.281 -5.008 1 98 94 TRP A C 1
ATOM 778 O O . TRP A 1 94 ? 17.125 -31.391 -5.84 1 98 94 TRP A O 1
ATOM 788 N N . LEU A 1 95 ? 19 -32.156 -4.895 1 98.5 95 LEU A N 1
ATOM 789 C CA . LEU A 1 95 ? 19.109 -33.344 -5.723 1 98.5 95 LEU A CA 1
ATOM 790 C C . LEU A 1 95 ? 19.609 -34.531 -4.906 1 98.5 95 LEU A C 1
ATOM 792 O O . LEU A 1 95 ? 20.219 -34.375 -3.848 1 98.5 95 LEU A O 1
ATOM 796 N N . CYS A 1 96 ? 19.312 -35.688 -5.34 1 98.31 96 CYS A N 1
ATOM 797 C CA . CYS A 1 96 ? 19.953 -36.938 -4.969 1 98.31 96 CYS A CA 1
ATOM 798 C C . CYS A 1 96 ? 20.406 -37.719 -6.203 1 98.31 96 CYS A C 1
ATOM 800 O O . CYS A 1 96 ? 20.078 -37.344 -7.332 1 98.31 96 CYS A O 1
ATOM 802 N N . PRO A 1 97 ? 21.172 -38.719 -6.047 1 98.06 97 PRO A N 1
ATOM 803 C CA . PRO A 1 97 ? 21.75 -39.406 -7.203 1 98.06 97 PRO A CA 1
ATOM 804 C C . PRO A 1 97 ? 20.688 -40 -8.125 1 98.06 97 PRO A C 1
ATOM 806 O O . PRO A 1 97 ? 20.922 -40.156 -9.328 1 98.06 97 PRO A O 1
ATOM 809 N N . GLN A 1 98 ? 19.453 -40.281 -7.66 1 98.25 98 GLN A N 1
ATOM 810 C CA . GLN A 1 98 ? 18.391 -40.875 -8.445 1 98.25 98 GLN A CA 1
ATOM 811 C C . GLN A 1 98 ? 17.516 -39.812 -9.109 1 98.25 98 GLN A C 1
ATOM 813 O O . GLN A 1 98 ? 16.609 -40.125 -9.875 1 98.25 98 GLN A O 1
ATOM 818 N N . SER A 1 99 ? 17.812 -38.531 -8.828 1 98.62 99 SER A N 1
ATOM 819 C CA . SER A 1 99 ? 16.969 -37.438 -9.281 1 98.62 99 SER A CA 1
ATOM 820 C C . SER A 1 99 ? 16.875 -37.406 -10.805 1 98.62 99 SER A C 1
ATOM 822 O O . SER A 1 99 ? 15.789 -37.188 -11.359 1 98.62 99 SER A O 1
ATOM 824 N N . VAL A 1 100 ? 17.969 -37.562 -11.469 1 98.38 100 VAL A N 1
ATOM 825 C CA . VAL A 1 100 ? 17.984 -37.438 -12.922 1 98.38 100 VAL A CA 1
ATOM 826 C C . VAL A 1 100 ? 17.172 -38.562 -13.547 1 98.38 100 VAL A C 1
ATOM 828 O O . VAL A 1 100 ? 16.438 -38.312 -14.516 1 98.38 100 VAL A O 1
ATOM 831 N N . ASP A 1 101 ? 17.297 -39.719 -13.039 1 98.25 101 ASP A N 1
ATOM 832 C CA . ASP A 1 101 ? 16.516 -40.844 -13.531 1 98.25 101 ASP A CA 1
ATOM 833 C C . ASP A 1 101 ? 15.023 -40.594 -13.359 1 98.25 101 ASP A C 1
ATOM 835 O O . ASP A 1 101 ? 14.234 -40.812 -14.281 1 98.25 101 ASP A O 1
ATOM 839 N N . ALA A 1 102 ? 14.648 -40.188 -12.188 1 98.75 102 ALA A N 1
ATOM 840 C CA . ALA A 1 102 ? 13.25 -39.875 -11.93 1 98.75 102 ALA A CA 1
ATOM 841 C C . ALA A 1 102 ? 12.742 -38.812 -12.891 1 98.75 102 ALA A C 1
ATOM 843 O O . ALA A 1 102 ? 11.633 -38.906 -13.406 1 98.75 102 ALA A O 1
ATOM 844 N N . ALA A 1 103 ? 13.555 -37.781 -13.086 1 98.88 103 ALA A N 1
ATOM 845 C CA . ALA A 1 103 ? 13.188 -36.688 -13.977 1 98.88 103 ALA A CA 1
ATOM 846 C C . ALA A 1 103 ? 13.023 -37.156 -15.406 1 98.88 103 ALA A C 1
ATOM 848 O O . ALA A 1 103 ? 12.133 -36.719 -16.125 1 98.88 103 ALA A O 1
ATOM 849 N N . ARG A 1 104 ? 13.898 -38.031 -15.852 1 98.88 104 ARG A N 1
ATOM 850 C CA . ARG A 1 104 ? 13.812 -38.625 -17.188 1 98.88 104 ARG A CA 1
ATOM 851 C C . ARG A 1 104 ? 12.523 -39.438 -17.359 1 98.88 104 ARG A C 1
ATOM 853 O O . ARG A 1 104 ? 11.906 -39.406 -18.422 1 98.88 104 ARG A O 1
ATOM 860 N N . ILE A 1 105 ? 12.18 -40.156 -16.328 1 98.88 105 ILE A N 1
ATOM 861 C CA . ILE A 1 105 ? 10.938 -40.906 -16.375 1 98.88 105 ILE A CA 1
ATOM 862 C C . ILE A 1 105 ? 9.75 -39.969 -16.516 1 98.88 105 ILE A C 1
ATOM 864 O O . ILE A 1 105 ? 8.852 -40.188 -17.312 1 98.88 105 ILE A O 1
ATOM 868 N N . ALA A 1 106 ? 9.758 -38.906 -15.719 1 98.88 106 ALA A N 1
ATOM 869 C CA . ALA A 1 106 ? 8.68 -37.906 -15.766 1 98.88 106 ALA A CA 1
ATOM 870 C C . ALA A 1 106 ? 8.523 -37.344 -17.172 1 98.88 106 ALA A C 1
ATOM 872 O O . ALA A 1 106 ? 7.418 -37.312 -17.719 1 98.88 106 ALA A O 1
ATOM 873 N N . VAL A 1 107 ? 9.625 -36.938 -17.781 1 98.94 107 VAL A N 1
ATOM 874 C CA . VAL A 1 107 ? 9.602 -36.312 -19.094 1 98.94 107 VAL A CA 1
ATOM 875 C C . VAL A 1 107 ? 9.195 -37.312 -20.156 1 98.94 107 VAL A C 1
ATOM 877 O O . VAL A 1 107 ? 8.266 -37.094 -20.922 1 98.94 107 VAL A O 1
ATOM 880 N N . GLY A 1 108 ? 9.891 -38.438 -20.188 1 98.94 108 GLY A N 1
ATOM 881 C CA . GLY A 1 108 ? 9.641 -39.469 -21.203 1 98.94 108 GLY A CA 1
ATOM 882 C C . GLY A 1 108 ? 8.219 -39.969 -21.188 1 98.94 108 GLY A C 1
ATOM 883 O O . GLY A 1 108 ? 7.598 -40.156 -22.25 1 98.94 108 GLY A O 1
ATOM 884 N N . SER A 1 109 ? 7.738 -40.25 -20.031 1 98.88 109 SER A N 1
ATOM 885 C CA . SER A 1 109 ? 6.391 -40.781 -19.875 1 98.88 109 SER A CA 1
ATOM 886 C C . SER A 1 109 ? 5.34 -39.75 -20.297 1 98.88 109 SER A C 1
ATOM 888 O O . SER A 1 109 ? 4.309 -40.094 -20.875 1 98.88 109 SER A O 1
ATOM 890 N N . THR A 1 110 ? 5.555 -38.469 -19.984 1 98.94 110 THR A N 1
ATOM 891 C CA . THR A 1 110 ? 4.613 -37.438 -20.375 1 98.94 110 THR A CA 1
ATOM 892 C C . THR A 1 110 ? 4.609 -37.219 -21.875 1 98.94 110 THR A C 1
ATOM 894 O O . THR A 1 110 ? 3.564 -36.938 -22.469 1 98.94 110 THR A O 1
ATOM 897 N N . ILE A 1 111 ? 5.777 -37.312 -22.531 1 98.94 111 ILE A N 1
ATOM 898 C CA . ILE A 1 111 ? 5.84 -37.281 -23.984 1 98.94 111 ILE A CA 1
ATOM 899 C C . ILE A 1 111 ? 4.98 -38.375 -24.562 1 98.94 111 ILE A C 1
ATOM 901 O O . ILE A 1 111 ? 4.25 -38.188 -25.531 1 98.94 111 ILE A O 1
ATOM 905 N N . ASP A 1 112 ? 5.086 -39.531 -23.984 1 98.88 112 ASP A N 1
ATOM 906 C CA . ASP A 1 112 ? 4.324 -40.656 -24.516 1 98.88 112 ASP A CA 1
ATOM 907 C C . ASP A 1 112 ? 2.826 -40.469 -24.297 1 98.88 112 ASP A C 1
ATOM 909 O O . ASP A 1 112 ? 2.012 -40.906 -25.109 1 98.88 112 ASP A O 1
ATOM 913 N N . MET A 1 113 ? 2.477 -39.812 -23.188 1 98.88 113 MET A N 1
ATOM 914 C CA . MET A 1 113 ? 1.075 -39.469 -23.016 1 98.88 113 MET A CA 1
ATOM 915 C C . MET A 1 113 ? 0.623 -38.5 -24.109 1 98.88 113 MET A C 1
ATOM 917 O O . MET A 1 113 ? -0.484 -38.625 -24.625 1 98.88 113 MET A O 1
ATOM 921 N N . LEU A 1 114 ? 1.438 -37.531 -24.438 1 98.88 114 LEU A N 1
ATOM 922 C CA . LEU A 1 114 ? 1.162 -36.625 -25.547 1 98.88 114 LEU A CA 1
ATOM 923 C C . LEU A 1 114 ? 0.93 -37.406 -26.844 1 98.88 114 LEU A C 1
ATOM 925 O O . LEU A 1 114 ? -0.047 -37.156 -27.547 1 98.88 114 LEU A O 1
ATOM 929 N N . LYS A 1 115 ? 1.83 -38.312 -27.156 1 98.75 115 LYS A N 1
ATOM 930 C CA . LYS A 1 115 ? 1.705 -39.125 -28.375 1 98.75 115 LYS A CA 1
ATOM 931 C C . LYS A 1 115 ? 0.395 -39.906 -28.391 1 98.75 115 LYS A C 1
ATOM 933 O O . LYS A 1 115 ? -0.266 -40 -29.422 1 98.75 115 LYS A O 1
ATOM 938 N N . ALA A 1 116 ? 0.125 -40.469 -27.219 1 98.5 116 ALA A N 1
ATOM 939 C CA . ALA A 1 116 ? -1.12 -41.219 -27.109 1 98.5 116 ALA A CA 1
ATOM 940 C C . ALA A 1 116 ? -2.328 -40.344 -27.406 1 98.5 116 ALA A C 1
ATOM 942 O O . ALA A 1 116 ? -3.299 -40.781 -28.016 1 98.5 116 ALA A O 1
ATOM 943 N N . ASN A 1 117 ? -2.316 -39.125 -26.938 1 98.62 117 ASN A N 1
ATOM 944 C CA . ASN A 1 117 ? -3.396 -38.188 -27.188 1 98.62 117 ASN A CA 1
ATOM 945 C C . ASN A 1 117 ? -3.502 -37.812 -28.656 1 98.62 117 ASN A C 1
ATOM 947 O O . ASN A 1 117 ? -4.578 -37.906 -29.25 1 98.62 117 ASN A O 1
ATOM 951 N N . ILE A 1 118 ? -2.346 -37.469 -29.266 1 97.94 118 ILE A N 1
ATOM 952 C CA . ILE A 1 118 ? -2.316 -37 -30.641 1 97.94 118 ILE A CA 1
ATOM 953 C C . ILE A 1 118 ? -2.725 -38.125 -31.578 1 97.94 118 ILE A C 1
ATOM 955 O O . ILE A 1 118 ? -3.379 -37.906 -32.594 1 97.94 118 ILE A O 1
ATOM 959 N N . ASN A 1 119 ? -2.416 -39.344 -31.172 1 96.06 119 ASN A N 1
ATOM 960 C CA . ASN A 1 119 ? -2.736 -40.5 -32 1 96.06 119 ASN A CA 1
ATOM 961 C C . ASN A 1 119 ? -4.156 -41 -31.734 1 96.06 119 ASN A C 1
ATOM 963 O O . ASN A 1 119 ? -4.602 -41.969 -32.344 1 96.06 119 ASN A O 1
ATOM 967 N N . GLY A 1 120 ? -4.84 -40.438 -30.797 1 96 120 GLY A N 1
ATOM 968 C CA . GLY A 1 120 ? -6.238 -40.75 -30.562 1 96 120 GLY A CA 1
ATOM 969 C C . GLY A 1 120 ? -6.434 -41.938 -29.594 1 96 120 GLY A C 1
ATOM 970 O O . GLY A 1 120 ? -7.551 -42.438 -29.438 1 96 120 GLY A O 1
ATOM 971 N N . LEU A 1 121 ? -5.375 -42.375 -28.984 1 96.31 121 LEU A N 1
ATOM 972 C CA . LEU A 1 121 ? -5.465 -43.5 -28.047 1 96.31 121 LEU A CA 1
ATOM 973 C C . LEU A 1 121 ? -6.113 -43.031 -26.734 1 96.31 121 LEU A C 1
ATOM 975 O O . LEU A 1 121 ? -6.746 -43.844 -26.047 1 96.31 121 LEU A O 1
ATOM 979 N N . ILE A 1 122 ? -5.922 -41.844 -26.391 1 98.25 122 ILE A N 1
ATOM 980 C CA . ILE A 1 122 ? -6.562 -41.25 -25.219 1 98.25 122 ILE A CA 1
ATOM 981 C C . ILE A 1 122 ? -7.145 -39.875 -25.562 1 98.25 122 ILE A C 1
ATOM 983 O O . ILE A 1 122 ? -6.77 -39.281 -26.578 1 98.25 122 ILE A O 1
ATOM 987 N N . GLY A 1 123 ? -8.125 -39.5 -24.766 1 98 123 GLY A N 1
ATOM 988 C CA . GLY A 1 123 ? -8.594 -38.125 -24.797 1 98 123 GLY A CA 1
ATOM 989 C C . GLY A 1 123 ? -7.789 -37.188 -23.922 1 98 123 GLY A C 1
ATOM 990 O O . GLY A 1 123 ? -6.586 -37 -24.125 1 98 123 GLY A O 1
ATOM 991 N N . ASN A 1 124 ? -8.453 -36.719 -22.859 1 98.69 124 ASN A N 1
ATOM 992 C CA . ASN A 1 124 ? -7.719 -35.938 -21.875 1 98.69 124 ASN A CA 1
ATOM 993 C C . ASN A 1 124 ? -6.816 -36.812 -21.016 1 98.69 124 ASN A C 1
ATOM 995 O O . ASN A 1 124 ? -6.977 -38.062 -21 1 98.69 124 ASN A O 1
ATOM 999 N N . GLY A 1 125 ? -5.852 -36.25 -20.391 1 98.81 125 GLY A N 1
ATOM 1000 C CA . GLY A 1 125 ? -4.953 -37.031 -19.562 1 98.81 125 GLY A CA 1
ATOM 1001 C C . GLY A 1 125 ? -4.352 -36.219 -18.422 1 98.81 125 GLY A C 1
ATOM 1002 O O . GLY A 1 125 ? -4.484 -35 -18.375 1 98.81 125 GLY A O 1
ATOM 1003 N N . PHE A 1 126 ? -3.771 -36.906 -17.438 1 98.94 126 PHE A N 1
ATOM 1004 C CA . PHE A 1 126 ? -3.121 -36.312 -16.281 1 98.94 126 PHE A CA 1
ATOM 1005 C C . PHE A 1 126 ? -1.807 -37.031 -15.977 1 98.94 126 PHE A C 1
ATOM 1007 O O . PHE A 1 126 ? -1.802 -38.219 -15.617 1 98.94 126 PHE A O 1
ATOM 1014 N N . ALA A 1 127 ? -0.717 -36.281 -16.156 1 98.94 127 ALA A N 1
ATOM 1015 C CA . ALA A 1 127 ? 0.598 -36.812 -15.797 1 98.94 127 ALA A CA 1
ATOM 1016 C C . ALA A 1 127 ? 0.887 -36.594 -14.312 1 98.94 127 ALA A C 1
ATOM 1018 O O . ALA A 1 127 ? 1.244 -35.469 -13.914 1 98.94 127 ALA A O 1
ATOM 1019 N N . ILE A 1 128 ? 0.741 -37.656 -13.5 1 98.88 128 ILE A N 1
ATOM 1020 C CA . ILE A 1 128 ? 1.086 -37.625 -12.078 1 98.88 128 ILE A CA 1
ATOM 1021 C C . ILE A 1 128 ? 2.58 -37.875 -11.906 1 98.88 128 ILE A C 1
ATOM 1023 O O . ILE A 1 128 ? 2.994 -39 -11.609 1 98.88 128 ILE A O 1
ATOM 1027 N N . ILE A 1 129 ? 3.352 -36.812 -12.023 1 98.75 129 ILE A N 1
ATOM 1028 C CA . ILE A 1 129 ? 4.789 -37 -12.18 1 98.75 129 ILE A CA 1
ATOM 1029 C C . ILE A 1 129 ? 5.543 -36.156 -11.164 1 98.75 129 ILE A C 1
ATOM 1031 O O . ILE A 1 129 ? 4.961 -35.25 -10.539 1 98.75 129 ILE A O 1
ATOM 1035 N N . ARG A 1 130 ? 6.727 -36.406 -10.984 1 97.69 130 ARG A N 1
ATOM 1036 C CA . ARG A 1 130 ? 7.746 -35.719 -10.211 1 97.69 130 ARG A CA 1
ATOM 1037 C C . ARG A 1 130 ? 9.148 -36.031 -10.719 1 97.69 130 ARG A C 1
ATOM 1039 O O . ARG A 1 130 ? 9.375 -37.125 -11.266 1 97.69 130 ARG A O 1
ATOM 1046 N N . PRO A 1 131 ? 10.117 -35.125 -10.508 1 97.94 131 PRO A N 1
ATOM 1047 C CA . PRO A 1 131 ? 10.008 -33.75 -9.961 1 97.94 131 PRO A CA 1
ATOM 1048 C C . PRO A 1 131 ? 9.211 -32.812 -10.859 1 97.94 131 PRO A C 1
ATOM 1050 O O . PRO A 1 131 ? 8.969 -33.125 -12.031 1 97.94 131 PRO A O 1
ATOM 1053 N N . PRO A 1 132 ? 8.695 -31.719 -10.289 1 98.31 132 PRO A N 1
ATOM 1054 C CA . PRO A 1 132 ? 8.023 -30.719 -11.109 1 98.31 132 PRO A CA 1
ATOM 1055 C C . PRO A 1 132 ? 8.961 -30.047 -12.117 1 98.31 132 PRO A C 1
ATOM 1057 O O . PRO A 1 132 ? 10.164 -30.328 -12.125 1 98.31 132 PRO A O 1
ATOM 1060 N N . GLY A 1 133 ? 8.359 -29.188 -13.031 1 98.75 133 GLY A N 1
ATOM 1061 C CA . GLY A 1 133 ? 9.234 -28.766 -14.109 1 98.75 133 GLY A CA 1
ATOM 1062 C C . GLY A 1 133 ? 9.141 -27.281 -14.422 1 98.75 133 GLY A C 1
ATOM 1063 O O . GLY A 1 133 ? 10.047 -26.703 -15.016 1 98.75 133 GLY A O 1
ATOM 1064 N N . HIS A 1 134 ? 8.133 -26.484 -14.055 1 98.62 134 HIS A N 1
ATOM 1065 C CA . HIS A 1 134 ? 7.75 -25.234 -14.688 1 98.62 134 HIS A CA 1
ATOM 1066 C C . HIS A 1 134 ? 8.711 -24.109 -14.305 1 98.62 134 HIS A C 1
ATOM 1068 O O . HIS A 1 134 ? 8.672 -23.031 -14.898 1 98.62 134 HIS A O 1
ATOM 1074 N N . HIS A 1 135 ? 9.68 -24.375 -13.406 1 98.75 135 HIS A N 1
ATOM 1075 C CA . HIS A 1 135 ? 10.648 -23.344 -13.039 1 98.75 135 HIS A CA 1
ATOM 1076 C C . HIS A 1 135 ? 11.961 -23.531 -13.805 1 98.75 135 HIS A C 1
ATOM 1078 O O . HIS A 1 135 ? 12.797 -22.625 -13.82 1 98.75 135 HIS A O 1
ATOM 1084 N N . SER A 1 136 ? 12.188 -24.641 -14.43 1 98.81 136 SER A N 1
ATOM 1085 C CA . SER A 1 136 ? 13.469 -24.953 -15.055 1 98.81 136 SER A CA 1
ATOM 1086 C C . SER A 1 136 ? 13.531 -24.438 -16.484 1 98.81 136 SER A C 1
ATOM 1088 O O . SER A 1 136 ? 12.547 -24.516 -17.219 1 98.81 136 SER A O 1
ATOM 1090 N N . TYR A 1 137 ? 14.633 -23.844 -16.922 1 98.62 137 TYR A N 1
ATOM 1091 C CA . TYR A 1 137 ? 14.852 -23.406 -18.297 1 98.62 137 TYR A CA 1
ATOM 1092 C C . TYR A 1 137 ? 16.344 -23.344 -18.609 1 98.62 137 TYR A C 1
ATOM 1094 O O . TYR A 1 137 ? 17.156 -23.078 -17.719 1 98.62 137 TYR A O 1
ATOM 1102 N N . SER A 1 138 ? 16.672 -23.672 -19.781 1 98.19 138 SER A N 1
ATOM 1103 C CA . SER A 1 138 ? 18.062 -23.656 -20.234 1 98.19 138 SER A CA 1
ATOM 1104 C C . SER A 1 138 ? 18.953 -24.453 -19.312 1 98.19 138 SER A C 1
ATOM 1106 O O . SER A 1 138 ? 18.672 -25.625 -19.016 1 98.19 138 SER A O 1
ATOM 1108 N N . ASN A 1 139 ? 19.953 -23.875 -18.781 1 98.12 139 ASN A N 1
ATOM 1109 C CA . ASN A 1 139 ? 20.859 -24.531 -17.859 1 98.12 139 ASN A CA 1
ATOM 1110 C C . ASN A 1 139 ? 20.578 -24.109 -16.422 1 98.12 139 ASN A C 1
ATOM 1112 O O . ASN A 1 139 ? 21.5 -24.047 -15.594 1 98.12 139 ASN A O 1
ATOM 1116 N N . GLN A 1 140 ? 19.266 -23.828 -16.172 1 97.94 140 GLN A N 1
ATOM 1117 C CA . GLN A 1 140 ? 18.906 -23.297 -14.859 1 97.94 140 GLN A CA 1
ATOM 1118 C C . GLN A 1 140 ? 17.828 -24.172 -14.203 1 97.94 140 GLN A C 1
ATOM 1120 O O . GLN A 1 140 ? 16.688 -23.75 -14.055 1 97.94 140 GLN A O 1
ATOM 1125 N N . PRO A 1 141 ? 18.219 -25.406 -13.797 1 98.56 141 PRO A N 1
ATOM 1126 C CA . PRO A 1 141 ? 17.297 -26.062 -12.867 1 98.56 141 PRO A CA 1
ATOM 1127 C C . PRO A 1 141 ? 17.094 -25.266 -11.578 1 98.56 141 PRO A C 1
ATOM 1129 O O . PRO A 1 141 ? 18.047 -24.672 -11.062 1 98.56 141 PRO A O 1
ATOM 1132 N N . GLN A 1 142 ? 15.898 -25.172 -11.109 1 98.25 142 GLN A N 1
ATOM 1133 C CA . GLN A 1 142 ? 15.625 -24.312 -9.961 1 98.25 142 GLN A CA 1
ATOM 1134 C C . GLN A 1 142 ? 14.25 -24.609 -9.375 1 98.25 142 GLN A C 1
ATOM 1136 O O . GLN A 1 142 ? 13.375 -25.141 -10.062 1 98.25 142 GLN A O 1
ATOM 1141 N N . ALA A 1 143 ? 14.055 -24.281 -8.109 1 97.75 143 ALA A N 1
ATOM 1142 C CA . ALA A 1 143 ? 12.789 -24.391 -7.391 1 97.75 143 ALA A CA 1
ATOM 1143 C C . ALA A 1 143 ? 12.203 -25.797 -7.512 1 97.75 143 ALA A C 1
ATOM 1145 O O . ALA A 1 143 ? 11.047 -25.969 -7.902 1 97.75 143 ALA A O 1
ATOM 1146 N N . TYR A 1 144 ? 12.969 -26.75 -7.266 1 97.88 144 TYR A N 1
ATOM 1147 C CA . TYR A 1 144 ? 12.625 -28.172 -7.238 1 97.88 144 TYR A CA 1
ATOM 1148 C C . TYR A 1 144 ? 12.57 -28.75 -8.648 1 97.88 144 TYR A C 1
ATOM 1150 O O . TYR A 1 144 ? 12.461 -29.969 -8.82 1 97.88 144 TYR A O 1
ATOM 1158 N N . CYS A 1 145 ? 12.656 -27.922 -9.688 1 98.75 145 CYS A N 1
ATOM 1159 C CA . CYS A 1 145 ? 12.469 -28.359 -11.07 1 98.75 145 CYS A CA 1
ATOM 1160 C C . CYS A 1 145 ? 13.805 -28.656 -11.734 1 98.75 145 CYS A C 1
ATOM 1162 O O . CYS A 1 145 ? 14.688 -27.797 -11.773 1 98.75 145 CYS A O 1
ATOM 1164 N N . ILE A 1 146 ? 13.914 -29.828 -12.242 1 98.75 146 ILE A N 1
ATOM 1165 C CA . ILE A 1 146 ? 15.148 -30.266 -12.891 1 98.75 146 ILE A CA 1
ATOM 1166 C C . ILE A 1 146 ? 15.047 -30.047 -14.398 1 98.75 146 ILE A C 1
ATOM 1168 O O . ILE A 1 146 ? 15.75 -29.203 -14.961 1 98.75 146 ILE A O 1
ATOM 1172 N N . PHE A 1 147 ? 14.125 -30.766 -15.031 1 98.88 147 PHE A N 1
ATOM 1173 C CA . PHE A 1 147 ? 13.766 -30.516 -16.422 1 98.88 147 PHE A CA 1
ATOM 1174 C C . PHE A 1 147 ? 12.359 -29.938 -16.531 1 98.88 147 PHE A C 1
ATOM 1176 O O . PHE A 1 147 ? 11.484 -30.266 -15.711 1 98.88 147 PHE A O 1
ATOM 1183 N N . ASN A 1 148 ? 12.195 -29.062 -17.484 1 98.94 148 ASN A N 1
ATOM 1184 C CA . ASN A 1 148 ? 10.875 -28.484 -17.703 1 98.94 148 ASN A CA 1
ATOM 1185 C C . ASN A 1 148 ? 10 -29.391 -18.562 1 98.94 148 ASN A C 1
ATOM 1187 O O . ASN A 1 148 ? 9.906 -29.188 -19.781 1 98.94 148 ASN A O 1
ATOM 1191 N N . THR A 1 149 ? 9.281 -30.219 -17.938 1 98.88 149 THR A N 1
ATOM 1192 C CA . THR A 1 149 ? 8.484 -31.234 -18.641 1 98.88 149 THR A CA 1
ATOM 1193 C C . THR A 1 149 ? 7.469 -30.578 -19.562 1 98.88 149 THR A C 1
ATOM 1195 O O . THR A 1 149 ? 7.332 -30.969 -20.719 1 98.88 149 THR A O 1
ATOM 1198 N N . THR A 1 150 ? 6.762 -29.562 -19.094 1 98.94 150 THR A N 1
ATOM 1199 C CA . THR A 1 150 ? 5.719 -28.891 -19.875 1 98.94 150 THR A CA 1
ATOM 1200 C C . THR A 1 150 ? 6.305 -28.266 -21.125 1 98.94 150 THR A C 1
ATOM 1202 O O . THR A 1 150 ? 5.766 -28.438 -22.219 1 98.94 150 THR A O 1
ATOM 1205 N N . ALA A 1 151 ? 7.41 -27.547 -20.984 1 98.94 151 ALA A N 1
ATOM 1206 C CA . ALA A 1 151 ? 8.047 -26.906 -22.125 1 98.94 151 ALA A CA 1
ATOM 1207 C C . ALA A 1 151 ? 8.539 -27.953 -23.125 1 98.94 151 ALA A C 1
ATOM 1209 O O . ALA A 1 151 ? 8.391 -27.781 -24.344 1 98.94 151 ALA A O 1
ATOM 1210 N N . ILE A 1 152 ? 9.125 -29.031 -22.641 1 98.94 152 ILE A N 1
ATOM 1211 C CA . ILE A 1 152 ? 9.648 -30.094 -23.5 1 98.94 152 ILE A CA 1
ATOM 1212 C C . ILE A 1 152 ? 8.492 -30.734 -24.266 1 98.94 152 ILE A C 1
ATOM 1214 O O . ILE A 1 152 ? 8.594 -30.938 -25.484 1 98.94 152 ILE A O 1
ATOM 1218 N N . VAL A 1 153 ? 7.426 -31.047 -23.578 1 98.94 153 VAL A N 1
ATOM 1219 C CA . VAL A 1 153 ? 6.266 -31.672 -24.203 1 98.94 153 VAL A CA 1
ATOM 1220 C C . VAL A 1 153 ? 5.664 -30.734 -25.25 1 98.94 153 VAL A C 1
ATOM 1222 O O . VAL A 1 153 ? 5.285 -31.172 -26.344 1 98.94 153 VAL A O 1
ATOM 1225 N N . ALA A 1 154 ? 5.539 -29.453 -24.938 1 98.94 154 ALA A N 1
ATOM 1226 C CA . ALA A 1 154 ? 5.027 -28.453 -25.891 1 98.94 154 ALA A CA 1
ATOM 1227 C C . ALA A 1 154 ? 5.895 -28.391 -27.141 1 98.94 154 ALA A C 1
ATOM 1229 O O . ALA A 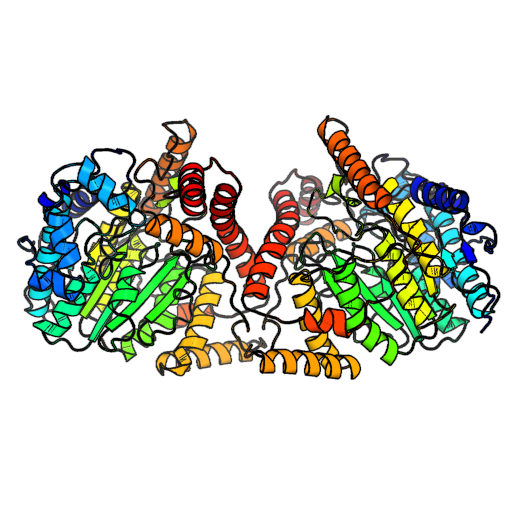1 154 ? 5.379 -28.422 -28.266 1 98.94 154 ALA A O 1
ATOM 1230 N N . LYS A 1 155 ? 7.184 -28.344 -26.953 1 98.94 155 LYS A N 1
ATOM 1231 C CA . LYS A 1 155 ? 8.109 -28.281 -28.094 1 98.94 155 LYS A CA 1
ATOM 1232 C C . LYS A 1 155 ? 8.102 -29.578 -28.891 1 98.94 155 LYS A C 1
ATOM 1234 O O . LYS A 1 155 ? 8.219 -29.547 -30.109 1 98.94 155 LYS A O 1
ATOM 1239 N N . TYR A 1 156 ? 8.008 -30.656 -28.188 1 98.94 156 TYR A N 1
ATOM 1240 C CA . TYR A 1 156 ? 7.875 -31.938 -28.875 1 98.94 156 TYR A CA 1
ATOM 1241 C C . TYR A 1 156 ? 6.645 -31.953 -29.781 1 98.94 156 TYR A C 1
ATOM 1243 O O . TYR A 1 156 ? 6.707 -32.406 -30.922 1 98.94 156 TYR A O 1
ATOM 1251 N N . ALA A 1 157 ? 5.531 -31.484 -29.312 1 98.94 157 ALA A N 1
ATOM 1252 C CA . ALA A 1 157 ? 4.277 -31.438 -30.062 1 98.94 157 ALA A CA 1
ATOM 1253 C C . ALA A 1 157 ? 4.441 -30.672 -31.375 1 98.94 157 ALA A C 1
ATOM 1255 O O . ALA A 1 157 ? 3.93 -31.094 -32.406 1 98.94 157 ALA A O 1
ATOM 1256 N N . VAL A 1 158 ? 5.176 -29.562 -31.281 1 98.62 158 VAL A N 1
ATOM 1257 C CA . VAL A 1 158 ? 5.301 -28.688 -32.438 1 98.62 158 VAL A CA 1
ATOM 1258 C C . VAL A 1 158 ? 6.402 -29.203 -33.375 1 98.62 158 VAL A C 1
ATOM 1260 O O . VAL A 1 158 ? 6.219 -29.281 -34.594 1 98.62 158 VAL A O 1
ATOM 1263 N N . GLU A 1 159 ? 7.496 -29.688 -32.875 1 98.44 159 GLU A N 1
ATOM 1264 C CA . GLU A 1 159 ? 8.68 -30 -33.656 1 98.44 159 GLU A CA 1
ATOM 1265 C C . GLU A 1 159 ? 8.617 -31.422 -34.219 1 98.44 159 GLU A C 1
ATOM 1267 O O . GLU A 1 159 ? 9.133 -31.703 -35.312 1 98.44 159 GLU A O 1
ATOM 1272 N N . LYS A 1 160 ? 8.031 -32.281 -33.469 1 98.44 160 LYS A N 1
ATOM 1273 C CA . LYS A 1 160 ? 8.07 -33.688 -33.844 1 98.44 160 LYS A CA 1
ATOM 1274 C C . LYS A 1 160 ? 6.699 -34.156 -34.312 1 98.44 160 LYS A C 1
ATOM 1276 O O . LYS A 1 160 ? 6.605 -35.031 -35.188 1 98.44 160 LYS A O 1
ATOM 1281 N N . LEU A 1 161 ? 5.656 -33.594 -33.75 1 98.56 161 LEU A N 1
ATOM 1282 C CA . LEU A 1 161 ? 4.32 -34.031 -34.125 1 98.56 161 LEU A CA 1
ATOM 1283 C C . LEU A 1 161 ? 3.637 -33.031 -35.031 1 98.56 161 LEU A C 1
ATOM 1285 O O . LEU A 1 161 ? 2.488 -33.219 -35.438 1 98.56 161 LEU A O 1
ATOM 1289 N N . HIS A 1 162 ? 4.23 -31.859 -35.281 1 98 162 HIS A N 1
ATOM 1290 C CA . HIS A 1 162 ? 3.887 -30.875 -36.281 1 98 162 HIS A CA 1
ATOM 1291 C C . HIS A 1 162 ? 2.594 -30.141 -35.938 1 98 162 HIS A C 1
ATOM 1293 O O . HIS A 1 162 ? 1.822 -29.766 -36.844 1 98 162 HIS A O 1
ATOM 1299 N N . LEU A 1 163 ? 2.285 -30.094 -34.656 1 98.56 163 LEU A N 1
ATOM 1300 C CA . LEU A 1 163 ? 1.231 -29.172 -34.281 1 98.56 163 LEU A CA 1
ATOM 1301 C C . LEU A 1 163 ? 1.651 -27.719 -34.531 1 98.56 163 LEU A C 1
ATOM 1303 O O . LEU A 1 163 ? 2.846 -27.422 -34.594 1 98.56 163 LEU A O 1
ATOM 1307 N N . LYS A 1 164 ? 0.688 -26.812 -34.688 1 98.5 164 LYS A N 1
ATOM 1308 C CA . LYS A 1 164 ? 1.004 -25.422 -35.031 1 98.5 164 LYS A CA 1
ATOM 1309 C C . LYS A 1 164 ? 0.865 -24.5 -33.812 1 98.5 164 LYS A C 1
ATOM 1311 O O . LYS A 1 164 ? 1.542 -23.484 -33.75 1 98.5 164 LYS A O 1
ATOM 1316 N N . ARG A 1 165 ? -0.03 -24.844 -32.969 1 98.75 165 ARG A N 1
ATOM 1317 C CA . ARG A 1 165 ? -0.361 -23.953 -31.859 1 98.75 165 ARG A CA 1
ATOM 1318 C C . ARG A 1 165 ? -0.63 -24.75 -30.578 1 98.75 165 ARG A C 1
ATOM 1320 O O . ARG A 1 165 ? -1.518 -25.594 -30.547 1 98.75 165 ARG A O 1
ATOM 1327 N N . VAL A 1 166 ? 0.12 -24.453 -29.547 1 98.94 166 VAL A N 1
ATOM 1328 C CA . VAL A 1 166 ? -0.04 -25.125 -28.266 1 98.94 166 VAL A CA 1
ATOM 1329 C C . VAL A 1 166 ? -0.29 -24.094 -27.172 1 98.94 166 VAL A C 1
ATOM 1331 O O . VAL A 1 166 ? 0.467 -23.125 -27.031 1 98.94 166 VAL A O 1
ATOM 1334 N N . LEU A 1 167 ? -1.373 -24.219 -26.422 1 98.94 167 LEU A N 1
ATOM 1335 C CA . LEU A 1 167 ? -1.703 -23.375 -25.281 1 98.94 167 LEU A CA 1
ATOM 1336 C C . LEU A 1 167 ? -1.21 -24.016 -23.984 1 98.94 167 LEU A C 1
ATOM 1338 O O . LEU A 1 167 ? -1.415 -25.203 -23.75 1 98.94 167 LEU A O 1
ATOM 1342 N N . ILE A 1 168 ? -0.475 -23.266 -23.203 1 98.94 168 ILE A N 1
ATOM 1343 C CA . ILE A 1 168 ? -0.083 -23.703 -21.875 1 98.94 168 ILE A CA 1
ATOM 1344 C C . ILE A 1 168 ? -0.714 -22.781 -20.828 1 98.94 168 ILE A C 1
ATOM 1346 O O . ILE A 1 168 ? -0.575 -21.562 -20.906 1 98.94 168 ILE A O 1
ATOM 1350 N N . ILE A 1 169 ? -1.419 -23.312 -19.906 1 98.88 169 ILE A N 1
ATOM 1351 C CA . ILE A 1 169 ? -1.976 -22.562 -18.781 1 98.88 169 ILE A CA 1
ATOM 1352 C C . ILE A 1 169 ? -1.358 -23.062 -17.484 1 98.88 169 ILE A C 1
ATOM 1354 O O . ILE A 1 169 ? -1.506 -24.234 -17.125 1 98.88 169 ILE A O 1
ATOM 1358 N N . ASP A 1 170 ? -0.663 -22.172 -16.828 1 98.88 170 ASP A N 1
ATOM 1359 C CA . ASP A 1 170 ? -0.022 -22.469 -15.555 1 98.88 170 ASP A CA 1
ATOM 1360 C C . ASP A 1 170 ? -0.834 -21.906 -14.391 1 98.88 170 ASP A C 1
ATOM 1362 O O . ASP A 1 170 ? -0.915 -20.703 -14.203 1 98.88 170 ASP A O 1
ATOM 1366 N N . ILE A 1 171 ? -1.43 -22.766 -13.57 1 98.5 171 ILE A N 1
ATOM 1367 C CA . ILE A 1 171 ? -2.291 -22.328 -12.477 1 98.5 171 ILE A CA 1
ATOM 1368 C C . ILE A 1 171 ? -1.575 -22.531 -11.141 1 98.5 171 ILE A C 1
ATOM 1370 O O . ILE A 1 171 ? -2.207 -22.516 -10.086 1 98.5 171 ILE A O 1
ATOM 1374 N N . ASP A 1 172 ? -0.27 -22.797 -11.211 1 97.31 172 ASP A N 1
ATOM 1375 C CA . ASP A 1 172 ? 0.588 -22.828 -10.031 1 97.31 172 ASP A CA 1
ATOM 1376 C C . ASP A 1 172 ? 0.725 -21.453 -9.406 1 97.31 172 ASP A C 1
ATOM 1378 O O . ASP A 1 172 ? 0.768 -20.438 -10.117 1 97.31 172 ASP A O 1
ATOM 1382 N N . TYR A 1 173 ? 0.817 -21.469 -8.047 1 97.62 173 TYR A N 1
ATOM 1383 C CA . TYR A 1 173 ? 0.944 -20.203 -7.324 1 97.62 173 TYR A CA 1
ATOM 1384 C C . TYR A 1 173 ? 2.301 -19.562 -7.582 1 97.62 173 TYR A C 1
ATOM 1386 O O . TYR A 1 173 ? 2.416 -18.328 -7.617 1 97.62 173 TYR A O 1
ATOM 1394 N N . HIS A 1 174 ? 3.283 -20.328 -7.684 1 97.69 174 HIS A N 1
ATOM 1395 C CA . HIS A 1 174 ? 4.613 -19.812 -7.957 1 97.69 174 HIS A CA 1
ATOM 1396 C C . HIS A 1 174 ? 4.824 -19.594 -9.453 1 97.69 174 HIS A C 1
ATOM 1398 O O . HIS A 1 174 ? 4.32 -20.359 -10.273 1 97.69 174 HIS A O 1
ATOM 1404 N N . CYS A 1 175 ? 5.578 -18.609 -9.758 1 98 175 CYS A N 1
ATOM 1405 C CA . CYS A 1 175 ? 5.723 -18.125 -11.117 1 98 175 CYS A CA 1
ATOM 1406 C C . CYS A 1 175 ? 6.277 -19.203 -12.039 1 98 175 CYS A C 1
ATOM 1408 O O . CYS A 1 175 ? 7.289 -19.828 -11.719 1 98 175 CYS A O 1
ATOM 1410 N N . GLY A 1 176 ? 5.617 -19.422 -13.172 1 98.5 176 GLY A N 1
ATOM 1411 C CA . GLY A 1 176 ? 6.156 -20.312 -14.195 1 98.5 176 GLY A CA 1
ATOM 1412 C C . GLY A 1 176 ? 7.297 -19.688 -14.977 1 98.5 176 GLY A C 1
ATOM 1413 O O . GLY A 1 176 ? 7.273 -19.688 -16.219 1 98.5 176 GLY A O 1
ATOM 1414 N N . ASN A 1 177 ? 8.25 -19.188 -14.234 1 98.31 177 ASN A N 1
ATOM 1415 C CA . ASN A 1 177 ? 9.344 -18.438 -14.844 1 98.31 177 ASN A CA 1
ATOM 1416 C C . ASN A 1 177 ? 10.125 -19.297 -15.836 1 98.31 177 ASN A C 1
ATOM 1418 O O . ASN A 1 177 ? 10.594 -18.812 -16.859 1 98.31 177 ASN A O 1
ATOM 1422 N N . GLY A 1 178 ? 10.25 -20.609 -15.602 1 98.75 178 GLY A N 1
ATOM 1423 C CA . GLY A 1 178 ? 10.953 -21.484 -16.531 1 98.75 178 GLY A CA 1
ATOM 1424 C C . GLY A 1 178 ? 10.219 -21.672 -17.844 1 98.75 178 GLY A C 1
ATOM 1425 O O . GLY A 1 178 ? 10.82 -21.609 -18.906 1 98.75 178 GLY A O 1
ATOM 1426 N N . THR A 1 179 ? 8.945 -21.938 -17.688 1 98.88 179 THR A N 1
ATOM 1427 C CA . THR A 1 179 ? 8.148 -22.094 -18.891 1 98.88 179 THR A CA 1
ATOM 1428 C C . THR A 1 179 ? 8.141 -20.797 -19.719 1 98.88 179 THR A C 1
ATOM 1430 O O . THR A 1 179 ? 8.234 -20.828 -20.938 1 98.88 179 THR A O 1
ATOM 1433 N N . TYR A 1 180 ? 8.047 -19.656 -19.047 1 98.62 180 TYR A N 1
ATOM 1434 C CA . TYR A 1 180 ? 8.102 -18.359 -19.703 1 98.62 180 TYR A CA 1
ATOM 1435 C C . TYR A 1 180 ? 9.398 -18.203 -20.5 1 98.62 180 TYR A C 1
ATOM 1437 O O . TYR A 1 180 ? 9.375 -17.906 -21.688 1 98.62 180 TYR A O 1
ATOM 1445 N N . GLN A 1 181 ? 10.492 -18.453 -19.828 1 98.38 181 GLN A N 1
ATOM 1446 C CA . GLN A 1 181 ? 11.789 -18.266 -20.453 1 98.38 181 GLN A CA 1
ATOM 1447 C C . GLN A 1 181 ? 12.008 -19.25 -21.594 1 98.38 181 GLN A C 1
ATOM 1449 O O . GLN A 1 181 ? 12.68 -18.938 -22.578 1 98.38 181 GLN A O 1
ATOM 1454 N N . SER A 1 182 ? 11.383 -20.359 -21.531 1 98.75 182 SER A N 1
ATOM 1455 C CA . SER A 1 182 ? 11.547 -21.438 -22.5 1 98.75 182 SER A CA 1
ATOM 1456 C C . SER A 1 182 ? 10.781 -21.125 -23.797 1 98.75 182 SER A C 1
ATOM 1458 O O . SER A 1 182 ? 11.203 -21.531 -24.875 1 98.75 182 SER A O 1
ATOM 1460 N N . LEU A 1 183 ? 9.648 -20.406 -23.641 1 98.62 183 LEU A N 1
ATOM 1461 C CA . LEU A 1 183 ? 8.734 -20.359 -24.781 1 98.62 183 LEU A CA 1
ATOM 1462 C C . LEU A 1 183 ? 8.555 -18.922 -25.266 1 98.62 183 LEU A C 1
ATOM 1464 O O . LEU A 1 183 ? 7.957 -18.703 -26.328 1 98.62 183 LEU A O 1
ATOM 1468 N N . LYS A 1 184 ? 9.07 -17.906 -24.516 1 97.25 184 LYS A N 1
ATOM 1469 C CA . LYS A 1 184 ? 8.805 -16.5 -24.828 1 97.25 184 LYS A CA 1
ATOM 1470 C C . LYS A 1 184 ? 9.227 -16.156 -26.25 1 97.25 184 LYS A C 1
ATOM 1472 O O . LYS A 1 184 ? 10.242 -16.656 -26.734 1 97.25 184 LYS A O 1
ATOM 1477 N N . ASN A 1 185 ? 8.391 -15.391 -26.969 1 94.69 185 ASN A N 1
ATOM 1478 C CA . ASN A 1 185 ? 8.594 -14.82 -28.297 1 94.69 185 ASN A CA 1
ATOM 1479 C C . ASN A 1 185 ? 8.57 -15.891 -29.375 1 94.69 185 ASN A C 1
ATOM 1481 O O . ASN A 1 185 ? 9.141 -15.703 -30.453 1 94.69 185 ASN A O 1
ATOM 1485 N N . ASP A 1 186 ? 8.016 -17.094 -29.172 1 97.75 186 ASP A N 1
ATOM 1486 C CA . ASP A 1 186 ? 7.676 -18.125 -30.141 1 97.75 186 ASP A CA 1
ATOM 1487 C C . ASP A 1 186 ? 6.164 -18.219 -30.359 1 97.75 186 ASP A C 1
ATOM 1489 O O . ASP A 1 186 ? 5.445 -18.734 -29.5 1 97.75 186 ASP A O 1
ATOM 1493 N N . ASN A 1 187 ? 5.68 -17.766 -31.422 1 96.56 187 ASN A N 1
ATOM 1494 C CA . ASN A 1 187 ? 4.258 -17.562 -31.672 1 96.56 187 ASN A CA 1
ATOM 1495 C C . ASN A 1 187 ? 3.521 -18.891 -31.812 1 96.56 187 ASN A C 1
ATOM 1497 O O . ASN A 1 187 ? 2.293 -18.922 -31.922 1 96.56 187 ASN A O 1
ATOM 1501 N N . ARG A 1 188 ? 4.262 -19.938 -31.875 1 98 188 ARG A N 1
ATOM 1502 C CA . ARG A 1 188 ? 3.645 -21.266 -31.906 1 98 188 ARG A CA 1
ATOM 1503 C C . ARG A 1 188 ? 3.08 -21.625 -30.531 1 98 188 ARG A C 1
ATOM 1505 O O . ARG A 1 188 ? 2.309 -22.578 -30.422 1 98 188 ARG A O 1
ATOM 1512 N N . PHE A 1 189 ? 3.381 -20.812 -29.531 1 98.88 189 PHE A N 1
ATOM 1513 C CA . PHE A 1 189 ? 2.945 -21.062 -28.156 1 98.88 189 PHE A CA 1
ATOM 1514 C C . PHE A 1 189 ? 2.221 -19.844 -27.594 1 98.88 189 PHE A C 1
ATOM 1516 O O . PHE A 1 189 ? 2.564 -18.703 -27.906 1 98.88 189 PHE A O 1
ATOM 1523 N N . LEU A 1 190 ? 1.228 -20.078 -26.797 1 98.81 190 LEU A N 1
ATOM 1524 C CA . LEU A 1 190 ? 0.632 -19.078 -25.906 1 98.81 190 LEU A CA 1
ATOM 1525 C C . LEU A 1 190 ? 0.71 -19.531 -24.453 1 98.81 190 LEU A C 1
ATOM 1527 O O . LEU A 1 190 ? 0.233 -20.609 -24.109 1 98.81 190 LEU A O 1
ATOM 1531 N N . PHE A 1 191 ? 1.36 -18.734 -23.672 1 98.81 191 PHE A N 1
ATOM 1532 C CA . PHE A 1 191 ? 1.589 -19.109 -22.266 1 98.81 191 PHE A CA 1
ATOM 1533 C C . PHE A 1 191 ? 0.812 -18.188 -21.328 1 98.81 191 PHE A C 1
ATOM 1535 O O . PHE A 1 191 ? 1.015 -16.969 -21.344 1 98.81 191 PHE A O 1
ATOM 1542 N N . ILE A 1 192 ? -0.102 -18.781 -20.578 1 98.69 192 ILE A N 1
ATOM 1543 C CA . ILE A 1 192 ? -0.845 -18.094 -19.531 1 98.69 192 ILE A CA 1
ATOM 1544 C C . ILE A 1 192 ? -0.251 -18.453 -18.156 1 98.69 192 ILE A C 1
ATOM 1546 O O . ILE A 1 192 ? -0.101 -19.625 -17.828 1 98.69 192 ILE A O 1
ATOM 1550 N N . ASN A 1 193 ? 0.006 -17.453 -17.375 1 97.81 193 ASN A N 1
ATOM 1551 C CA . ASN A 1 193 ? 0.73 -17.688 -16.125 1 97.81 193 ASN A CA 1
ATOM 1552 C C . ASN A 1 193 ? 0.074 -16.984 -14.945 1 97.81 193 ASN A C 1
ATOM 1554 O O . ASN A 1 193 ? 0.281 -15.781 -14.75 1 97.81 193 ASN A O 1
ATOM 1558 N N . PHE A 1 194 ? -0.745 -17.703 -14.141 1 98.56 194 PHE A N 1
ATOM 1559 C CA . PHE A 1 194 ? -1.125 -17.203 -12.828 1 98.56 194 PHE A CA 1
ATOM 1560 C C . PHE A 1 194 ? 0.021 -17.359 -11.836 1 98.56 194 PHE A C 1
ATOM 1562 O O . PHE A 1 194 ? 0.659 -18.406 -11.773 1 98.56 194 PHE A O 1
ATOM 1569 N N . HIS A 1 195 ? 0.295 -16.25 -11.023 1 98.44 195 HIS A N 1
ATOM 1570 C CA . HIS A 1 195 ? 1.394 -16.484 -10.094 1 98.44 195 HIS A CA 1
ATOM 1571 C C . HIS A 1 195 ? 1.407 -15.422 -8.992 1 98.44 195 HIS A C 1
ATOM 1573 O O . HIS A 1 195 ? 0.949 -14.297 -9.203 1 98.44 195 HIS A O 1
ATOM 1579 N N . ALA A 1 196 ? 1.927 -15.82 -7.859 1 97.75 196 ALA A N 1
ATOM 1580 C CA . ALA A 1 196 ? 2.215 -14.852 -6.812 1 97.75 196 ALA A CA 1
ATOM 1581 C C . ALA A 1 196 ? 3.209 -13.797 -7.297 1 97.75 196 ALA A C 1
ATOM 1583 O O . ALA A 1 196 ? 4.316 -14.133 -7.723 1 97.75 196 ALA A O 1
ATOM 1584 N N . TYR A 1 197 ? 2.791 -12.578 -7.309 1 98.38 197 TYR A N 1
ATOM 1585 C CA . TYR A 1 197 ? 3.656 -11.484 -7.734 1 98.38 197 TYR A CA 1
ATOM 1586 C C . TYR A 1 197 ? 3.889 -10.492 -6.594 1 98.38 197 TYR A C 1
ATOM 1588 O O . TYR A 1 197 ? 5.031 -10.258 -6.191 1 98.38 197 TYR A O 1
ATOM 1596 N N . HIS A 1 198 ? 2.781 -9.961 -6.016 1 98.31 198 HIS A N 1
ATOM 1597 C CA . HIS A 1 198 ? 2.824 -9.039 -4.895 1 98.31 198 HIS A CA 1
ATOM 1598 C C . HIS A 1 198 ? 3.779 -7.879 -5.168 1 98.31 198 HIS A C 1
ATOM 1600 O O . HIS A 1 198 ? 4.688 -7.613 -4.379 1 98.31 198 HIS A O 1
ATOM 1606 N N . TYR A 1 199 ? 3.619 -7.309 -6.348 1 98.31 199 TYR A N 1
ATOM 1607 C CA . TYR A 1 199 ? 4.375 -6.164 -6.848 1 98.31 199 TYR A CA 1
ATOM 1608 C C . TYR A 1 199 ? 5.871 -6.461 -6.852 1 98.31 199 TYR A C 1
ATOM 1610 O O . TYR A 1 199 ? 6.684 -5.574 -6.586 1 98.31 199 TYR A O 1
ATOM 1618 N N . GLY A 1 200 ? 6.223 -7.672 -7.078 1 98.12 200 GLY A N 1
ATOM 1619 C CA . GLY A 1 200 ? 7.613 -8.07 -7.215 1 98.12 200 GLY A CA 1
ATOM 1620 C C . GLY A 1 200 ? 8.234 -8.539 -5.914 1 98.12 200 GLY A C 1
ATOM 1621 O O . GLY A 1 200 ? 9.414 -8.898 -5.875 1 98.12 200 GLY A O 1
ATOM 1622 N N . ALA A 1 201 ? 7.414 -8.586 -4.824 1 98.25 201 ALA A N 1
ATOM 1623 C CA . ALA A 1 201 ? 7.945 -8.977 -3.52 1 98.25 201 ALA A CA 1
ATOM 1624 C C . ALA A 1 201 ? 8.07 -10.492 -3.406 1 98.25 201 ALA A C 1
ATOM 1626 O O . ALA A 1 201 ? 8.711 -11 -2.484 1 98.25 201 ALA A O 1
ATOM 1627 N N . SER A 1 202 ? 7.551 -11.195 -4.375 1 97.44 202 SER A N 1
ATOM 1628 C CA . SER A 1 202 ? 7.625 -12.656 -4.379 1 97.44 202 SER A CA 1
ATOM 1629 C C . SER A 1 202 ? 8.609 -13.156 -5.434 1 97.44 202 SER A C 1
ATOM 1631 O O . SER A 1 202 ? 8.719 -12.57 -6.516 1 97.44 202 S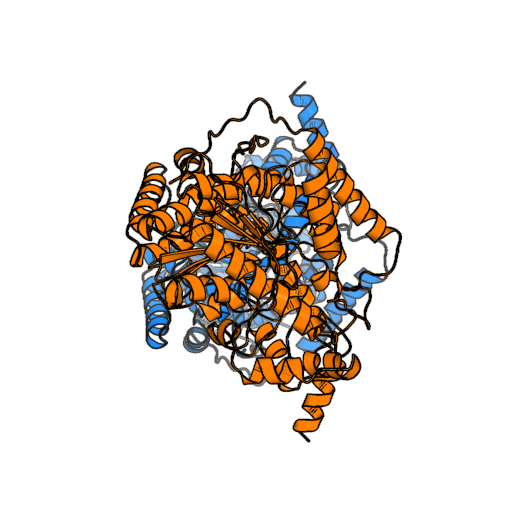ER A O 1
ATOM 1633 N N . TRP A 1 203 ? 9.32 -14.234 -5.078 1 96.81 203 TRP A N 1
ATOM 1634 C CA . TRP A 1 203 ? 10.258 -14.859 -6.008 1 96.81 203 TRP A CA 1
ATOM 1635 C C . TRP A 1 203 ? 9.57 -15.195 -7.324 1 96.81 203 TRP A C 1
ATOM 1637 O O . TRP A 1 203 ? 8.438 -15.695 -7.332 1 96.81 203 TRP A O 1
ATOM 1647 N N . PRO A 1 204 ? 10.195 -14.805 -8.547 1 97.75 204 PRO A N 1
ATOM 1648 C CA . PRO A 1 204 ? 11.641 -14.68 -8.742 1 97.75 204 PRO A CA 1
ATOM 1649 C C . PRO A 1 204 ? 12.117 -13.234 -8.727 1 97.75 204 PRO A C 1
ATOM 1651 O O . PRO A 1 204 ? 13.219 -12.938 -9.203 1 97.75 204 PRO A O 1
ATOM 1654 N N . PHE A 1 205 ? 11.367 -12.297 -8.273 1 97.81 205 PHE A N 1
ATOM 1655 C CA . PHE A 1 205 ? 11.734 -10.898 -8.078 1 97.81 205 PHE A CA 1
ATOM 1656 C C . PHE A 1 205 ? 12.133 -10.25 -9.398 1 97.81 205 PHE A C 1
ATOM 1658 O O . PHE A 1 205 ? 13.188 -9.617 -9.5 1 97.81 205 PHE A O 1
ATOM 1665 N N . ASP A 1 206 ? 11.266 -10.406 -10.367 1 97.06 206 ASP A N 1
ATOM 1666 C CA . ASP A 1 206 ? 11.523 -9.844 -11.688 1 97.06 206 ASP A CA 1
ATOM 1667 C C . ASP A 1 206 ? 10.273 -9.18 -12.258 1 97.06 206 ASP A C 1
ATOM 1669 O O . ASP A 1 206 ? 9.195 -9.773 -12.258 1 97.06 206 ASP A O 1
ATOM 1673 N N . SER A 1 207 ? 10.461 -7.98 -12.742 1 96.19 207 SER A N 1
ATOM 1674 C CA . SER A 1 207 ? 9.328 -7.195 -13.219 1 96.19 207 SER A CA 1
ATOM 1675 C C . SER A 1 207 ? 8.812 -7.727 -14.555 1 96.19 207 SER A C 1
ATOM 1677 O O . SER A 1 207 ? 7.711 -7.375 -14.984 1 96.19 207 SER A O 1
ATOM 1679 N N . GLU A 1 208 ? 9.523 -8.633 -15.188 1 95.62 208 GLU A N 1
ATOM 1680 C CA . GLU A 1 208 ? 9.125 -9.219 -16.469 1 95.62 208 GLU A CA 1
ATOM 1681 C C . GLU A 1 208 ? 7.848 -10.039 -16.312 1 95.62 208 GLU A C 1
ATOM 1683 O O . GLU A 1 208 ? 7.141 -10.273 -17.297 1 95.62 208 GLU A O 1
ATOM 1688 N N . TYR A 1 209 ? 7.547 -10.414 -15.141 1 97.25 209 TYR A N 1
ATOM 1689 C CA . TYR A 1 209 ? 6.426 -11.32 -14.93 1 97.25 209 TYR A CA 1
ATOM 1690 C C . TYR A 1 209 ? 5.184 -10.555 -14.492 1 97.25 209 TYR A C 1
ATOM 1692 O O . TYR A 1 209 ? 4.184 -11.164 -14.094 1 97.25 209 TYR A O 1
ATOM 1700 N N . ASP A 1 210 ? 5.207 -9.195 -14.523 1 97.38 210 ASP A N 1
ATOM 1701 C CA . ASP A 1 210 ? 4.016 -8.383 -14.289 1 97.38 210 ASP A CA 1
ATOM 1702 C C . ASP A 1 210 ? 3.045 -8.477 -15.469 1 97.38 210 ASP A C 1
ATOM 1704 O O . ASP A 1 210 ? 3.277 -9.234 -16.406 1 97.38 210 ASP A O 1
ATOM 1708 N N . TYR A 1 211 ? 1.926 -7.773 -15.406 1 97.31 211 TYR A N 1
ATOM 1709 C CA . TYR A 1 211 ? 0.826 -7.91 -16.359 1 97.31 211 TYR A CA 1
ATOM 1710 C C . TYR A 1 211 ? 1.254 -7.477 -17.75 1 97.31 211 TYR A C 1
ATOM 1712 O O . TYR A 1 211 ? 0.61 -7.832 -18.75 1 97.31 211 TYR A O 1
ATOM 1720 N N . ASP A 1 212 ? 2.389 -6.727 -17.906 1 95.88 212 ASP A N 1
ATOM 1721 C CA . ASP A 1 212 ? 2.764 -6.121 -19.172 1 95.88 212 ASP A CA 1
ATOM 1722 C C . ASP A 1 212 ? 4.066 -6.715 -19.703 1 95.88 212 ASP A C 1
ATOM 1724 O O . ASP A 1 212 ? 4.949 -5.984 -20.156 1 95.88 212 ASP A O 1
ATOM 1728 N N . SER A 1 213 ? 4.145 -8.031 -19.594 1 91.62 213 SER A N 1
ATOM 1729 C CA . SER A 1 213 ? 5.309 -8.711 -20.156 1 91.62 213 SER A CA 1
ATOM 1730 C C . SER A 1 213 ? 5.574 -8.273 -21.594 1 91.62 213 SER A C 1
ATOM 1732 O O . SER A 1 213 ? 4.641 -8.023 -22.344 1 91.62 213 SER A O 1
ATOM 1734 N N . SER A 1 214 ? 6.875 -8.219 -22 1 91.69 214 SER A N 1
ATOM 1735 C CA . SER A 1 214 ? 7.254 -7.793 -23.344 1 91.69 214 SER A CA 1
ATOM 1736 C C . SER A 1 214 ? 7.008 -8.898 -24.359 1 91.69 214 SER A C 1
ATOM 1738 O O . SER A 1 214 ? 6.914 -8.633 -25.562 1 91.69 214 SER A O 1
ATOM 1740 N N . ALA A 1 215 ? 6.922 -10.125 -23.875 1 94.31 215 ALA A N 1
ATOM 1741 C CA . ALA A 1 215 ? 6.668 -11.234 -24.797 1 94.31 215 ALA A CA 1
ATOM 1742 C C . ALA A 1 215 ? 5.242 -11.18 -25.344 1 94.31 215 ALA A C 1
ATOM 1744 O O . ALA A 1 215 ? 4.285 -11 -24.578 1 94.31 215 ALA A O 1
ATOM 1745 N N . THR A 1 216 ? 5.062 -11.32 -26.594 1 89.69 216 THR A N 1
ATOM 1746 C CA . THR A 1 216 ? 3.773 -11.133 -27.25 1 89.69 216 THR A CA 1
ATOM 1747 C C . THR A 1 216 ? 2.887 -12.359 -27.062 1 89.69 216 THR A C 1
ATOM 1749 O O . THR A 1 216 ? 1.675 -12.297 -27.281 1 89.69 216 THR A O 1
ATOM 1752 N N . ASN A 1 217 ? 3.455 -13.516 -26.734 1 96.81 217 ASN A N 1
ATOM 1753 C CA . ASN A 1 217 ? 2.723 -14.766 -26.594 1 96.81 217 ASN A CA 1
ATOM 1754 C C . ASN A 1 217 ? 2.549 -15.156 -25.125 1 96.81 217 ASN A C 1
ATOM 1756 O O . ASN A 1 217 ? 2.498 -16.344 -24.797 1 96.81 217 ASN A O 1
ATOM 1760 N N . HIS A 1 218 ? 2.645 -14.172 -24.281 1 97.31 218 HIS A N 1
ATOM 1761 C CA . HIS A 1 218 ? 2.572 -14.406 -22.844 1 97.31 218 HIS A CA 1
ATOM 1762 C C . HIS A 1 218 ? 1.486 -13.555 -22.188 1 97.31 218 HIS A C 1
ATOM 1764 O O . HIS A 1 218 ? 1.477 -12.336 -22.344 1 97.31 218 HIS A O 1
ATOM 1770 N N . ILE A 1 219 ? 0.548 -14.18 -21.531 1 98 219 ILE A N 1
ATOM 1771 C CA . ILE A 1 219 ? -0.454 -13.5 -20.719 1 98 219 ILE A CA 1
ATOM 1772 C C . ILE A 1 219 ? -0.179 -13.758 -19.234 1 98 219 ILE A C 1
ATOM 1774 O O . ILE A 1 219 ? -0.511 -14.828 -18.719 1 98 219 ILE A O 1
ATOM 1778 N N . SER A 1 220 ? 0.377 -12.766 -18.594 1 98.06 220 SER A N 1
ATOM 1779 C CA . SER A 1 220 ? 0.673 -12.875 -17.172 1 98.06 220 SER A CA 1
ATOM 1780 C C . SER A 1 220 ? -0.503 -12.406 -16.328 1 98.06 220 SER A C 1
ATOM 1782 O O . SER A 1 220 ? -1.111 -11.375 -16.625 1 98.06 220 SER A O 1
ATOM 1784 N N . ILE A 1 221 ? -0.89 -13.172 -15.367 1 98.56 221 ILE A N 1
ATOM 1785 C CA . ILE A 1 221 ? -1.893 -12.797 -14.375 1 98.56 221 ILE A CA 1
ATOM 1786 C C . ILE A 1 221 ? -1.249 -12.719 -12.992 1 98.56 221 ILE A C 1
ATOM 1788 O O . ILE A 1 221 ? -1.446 -13.609 -12.164 1 98.56 221 ILE A O 1
ATOM 1792 N N . PRO A 1 222 ? -0.531 -11.656 -12.727 1 98.62 222 PRO A N 1
ATOM 1793 C CA . PRO A 1 222 ? 0.102 -11.516 -11.406 1 98.62 222 PRO A CA 1
ATOM 1794 C C . PRO A 1 222 ? -0.914 -11.352 -10.281 1 98.62 222 PRO A C 1
ATOM 1796 O O . PRO A 1 222 ? -1.843 -10.547 -10.391 1 98.62 222 PRO A O 1
ATOM 1799 N N . LEU A 1 223 ? -0.801 -12.141 -9.273 1 98.75 223 LEU A N 1
ATOM 1800 C CA . LEU A 1 223 ? -1.619 -12.023 -8.07 1 98.75 223 LEU A CA 1
ATOM 1801 C C . LEU A 1 223 ? -0.985 -11.062 -7.074 1 98.75 223 LEU A C 1
ATOM 1803 O O . LEU A 1 223 ? 0.092 -11.336 -6.539 1 98.75 223 LEU A O 1
ATOM 1807 N N . ASN A 1 224 ? -1.682 -9.953 -6.789 1 98.56 224 ASN A N 1
ATOM 1808 C CA . ASN A 1 224 ? -1.113 -8.922 -5.93 1 98.56 224 ASN A CA 1
ATOM 1809 C C . ASN A 1 224 ? -1.816 -8.867 -4.578 1 98.56 224 ASN A C 1
ATOM 1811 O O . ASN A 1 224 ? -1.498 -8.023 -3.738 1 98.56 224 ASN A O 1
ATOM 1815 N N . ALA A 1 225 ? -2.756 -9.789 -4.363 1 98.44 225 ALA A N 1
ATOM 1816 C CA . ALA A 1 225 ? -3.424 -9.969 -3.078 1 98.44 225 ALA A CA 1
ATOM 1817 C C . ALA A 1 225 ? -3.461 -11.445 -2.68 1 98.44 225 ALA A C 1
ATOM 1819 O O . ALA A 1 225 ? -3.174 -12.32 -3.498 1 98.44 225 ALA A O 1
ATOM 1820 N N . ALA A 1 226 ? -3.781 -11.688 -1.447 1 97.81 226 ALA A N 1
ATOM 1821 C CA . ALA A 1 226 ? -4.023 -13.047 -0.961 1 97.81 226 ALA A CA 1
ATOM 1822 C C . ALA A 1 226 ? -5.492 -13.43 -1.115 1 97.81 226 ALA A C 1
ATOM 1824 O O . ALA A 1 226 ? -6.328 -12.586 -1.449 1 97.81 226 ALA A O 1
ATOM 1825 N N . MET A 1 227 ? -5.781 -14.68 -1.042 1 97.81 227 MET A N 1
ATOM 1826 C CA . MET A 1 227 ? -7.102 -15.266 -0.847 1 97.81 227 MET A CA 1
ATOM 1827 C C . MET A 1 227 ? -7.953 -15.125 -2.104 1 97.81 227 MET A C 1
ATOM 1829 O O . MET A 1 227 ? -9.18 -15.023 -2.021 1 97.81 227 MET A O 1
ATOM 1833 N N . ASN A 1 228 ? -7.324 -14.914 -3.273 1 98.44 228 ASN A N 1
ATOM 1834 C CA . ASN A 1 228 ? -8.094 -15.148 -4.488 1 98.44 228 ASN A CA 1
ATOM 1835 C C . ASN A 1 228 ? -8.711 -16.547 -4.5 1 98.44 228 ASN A C 1
ATOM 1837 O O . ASN A 1 228 ? -8.039 -17.531 -4.176 1 98.44 228 ASN A O 1
ATOM 1841 N N . ASN A 1 229 ? -9.969 -16.625 -4.812 1 98.25 229 ASN A N 1
ATOM 1842 C CA . ASN A 1 229 ? -10.641 -17.922 -4.828 1 98.25 229 ASN A CA 1
ATOM 1843 C C . ASN A 1 229 ? -10.977 -18.359 -6.25 1 98.25 229 ASN A C 1
ATOM 1845 O O . ASN A 1 229 ? -10.516 -17.766 -7.219 1 98.25 229 ASN A O 1
ATOM 1849 N N . GLU A 1 230 ? -11.703 -19.531 -6.418 1 98.12 230 GLU A N 1
ATOM 1850 C CA . GLU A 1 230 ? -12.008 -20.078 -7.73 1 98.12 230 GLU A CA 1
ATOM 1851 C C . GLU A 1 230 ? -12.867 -19.125 -8.547 1 98.12 230 GLU A C 1
ATOM 1853 O O . GLU A 1 230 ? -12.742 -19.047 -9.773 1 98.12 230 GLU A O 1
ATOM 1858 N N . PHE A 1 231 ? -13.719 -18.359 -7.855 1 98.19 231 PHE A N 1
ATOM 1859 C CA . PHE A 1 231 ? -14.555 -17.391 -8.555 1 98.19 231 PHE A CA 1
ATOM 1860 C C . PHE A 1 231 ? -13.695 -16.297 -9.172 1 98.19 231 PHE A C 1
ATOM 1862 O O . PHE A 1 231 ? -13.945 -15.867 -10.305 1 98.19 231 PHE A O 1
ATOM 1869 N N . ASP A 1 232 ? -12.711 -15.844 -8.5 1 98.62 232 ASP A N 1
ATOM 1870 C CA . ASP A 1 232 ? -11.773 -14.844 -9.016 1 98.62 232 ASP A CA 1
ATOM 1871 C C . ASP A 1 232 ? -10.984 -15.383 -10.203 1 98.62 232 ASP A C 1
ATOM 1873 O O . ASP A 1 232 ? -10.789 -14.688 -11.195 1 98.62 232 ASP A O 1
ATOM 1877 N N . TYR A 1 233 ? -10.477 -16.625 -10.094 1 98.62 233 TYR A N 1
ATOM 1878 C CA . TYR A 1 233 ? -9.742 -17.234 -11.188 1 98.62 233 TYR A CA 1
ATOM 1879 C C . TYR A 1 233 ? -10.625 -17.391 -12.422 1 98.62 233 TYR A C 1
ATOM 1881 O O . TYR A 1 233 ? -10.18 -17.156 -13.547 1 98.62 233 TYR A O 1
ATOM 1889 N N . MET A 1 234 ? -11.859 -17.797 -12.188 1 98.25 234 MET A N 1
ATOM 1890 C CA . MET A 1 234 ? -12.789 -17.938 -13.305 1 98.25 234 MET A CA 1
ATOM 1891 C C . MET A 1 234 ? -13.016 -16.594 -14 1 98.25 234 MET A C 1
ATOM 1893 O O . MET A 1 234 ? -13.18 -16.547 -15.219 1 98.25 234 MET A O 1
ATOM 1897 N N . ALA A 1 235 ? -13.031 -15.516 -13.227 1 98.75 235 ALA A N 1
ATOM 1898 C CA . ALA A 1 235 ? -13.18 -14.195 -13.828 1 98.75 235 ALA A CA 1
ATOM 1899 C C . ALA A 1 235 ? -12.039 -13.906 -14.797 1 98.75 235 ALA A C 1
ATOM 1901 O O . ALA A 1 235 ? -12.266 -13.43 -15.914 1 98.75 235 ALA A O 1
ATOM 1902 N N . ALA A 1 236 ? -10.82 -14.195 -14.375 1 98.81 236 ALA A N 1
ATOM 1903 C CA . ALA A 1 236 ? -9.672 -13.992 -15.25 1 98.81 236 ALA A CA 1
ATOM 1904 C C . ALA A 1 236 ? -9.766 -14.875 -16.484 1 98.81 236 ALA A C 1
ATOM 1906 O O . ALA A 1 236 ? -9.445 -14.438 -17.594 1 98.81 236 ALA A O 1
ATOM 1907 N N . LEU A 1 237 ? -10.195 -16.094 -16.312 1 98.62 237 LEU A N 1
ATOM 1908 C CA . LEU A 1 237 ? -10.32 -17.031 -17.422 1 98.62 237 LEU A CA 1
ATOM 1909 C C . LEU A 1 237 ? -11.352 -16.531 -18.438 1 98.62 237 LEU A C 1
ATOM 1911 O O . LEU A 1 237 ? -11.07 -16.469 -19.641 1 98.62 237 LEU A O 1
ATOM 1915 N N . TYR A 1 238 ? -12.469 -16.109 -17.953 1 98.25 238 TYR A N 1
ATOM 1916 C CA . TYR A 1 238 ? -13.562 -15.742 -18.844 1 98.25 238 TYR A CA 1
ATOM 1917 C C . TYR A 1 238 ? -13.297 -14.398 -19.516 1 98.25 238 TYR A C 1
ATOM 1919 O O . TYR A 1 238 ? -13.68 -14.188 -20.672 1 98.25 238 TYR A O 1
ATOM 1927 N N . ILE A 1 239 ? -12.664 -13.477 -18.812 1 98.69 239 ILE A N 1
ATOM 1928 C CA . ILE A 1 239 ? -12.625 -12.094 -19.281 1 98.69 239 ILE A CA 1
ATOM 1929 C C . ILE A 1 239 ? -11.375 -11.875 -20.125 1 98.69 239 ILE A C 1
ATOM 1931 O O . ILE A 1 239 ? -11.414 -11.148 -21.125 1 98.69 239 ILE A O 1
ATOM 1935 N N . ILE A 1 240 ? -10.297 -12.539 -19.766 1 98.25 240 ILE A N 1
ATOM 1936 C CA . ILE A 1 240 ? -9.086 -12.203 -20.516 1 98.25 240 ILE A CA 1
ATOM 1937 C C . ILE A 1 240 ? -8.492 -13.461 -21.125 1 98.25 240 ILE A C 1
ATOM 1939 O O . ILE A 1 240 ? -8.117 -13.469 -22.297 1 98.25 240 ILE A O 1
ATOM 1943 N N . VAL A 1 241 ? -8.469 -14.625 -20.531 1 98.5 241 VAL A N 1
ATOM 1944 C CA . VAL A 1 241 ? -7.727 -15.789 -20.984 1 98.5 241 VAL A CA 1
ATOM 1945 C C . VAL A 1 241 ? -8.461 -16.453 -22.156 1 98.5 241 VAL A C 1
ATOM 1947 O O . VAL A 1 241 ? -7.883 -16.625 -23.234 1 98.5 241 VAL A O 1
ATOM 1950 N N . MET A 1 242 ? -9.719 -16.75 -21.984 1 98.38 242 MET A N 1
ATOM 1951 C CA . MET A 1 242 ? -10.453 -17.516 -22.969 1 98.38 242 MET A CA 1
ATOM 1952 C C . MET A 1 242 ? -10.609 -16.734 -24.281 1 98.38 242 MET A C 1
ATOM 1954 O O . MET A 1 242 ? -10.43 -17.297 -25.359 1 98.38 242 MET A O 1
ATOM 1958 N N . PRO A 1 243 ? -10.953 -15.406 -24.188 1 98.38 243 PRO A N 1
ATOM 1959 C CA . PRO A 1 243 ? -11.023 -14.664 -25.453 1 98.38 243 PRO A CA 1
ATOM 1960 C C . PRO A 1 243 ? -9.711 -14.711 -26.234 1 98.38 243 PRO A C 1
ATOM 1962 O O . PRO A 1 243 ? -9.727 -14.945 -27.453 1 98.38 243 PRO A O 1
ATOM 1965 N N . LEU A 1 244 ? -8.609 -14.594 -25.578 1 98.44 244 LEU A N 1
ATOM 1966 C CA . LEU A 1 244 ? -7.312 -14.609 -26.25 1 98.44 244 LEU A CA 1
ATOM 1967 C C . LEU A 1 244 ? -6.957 -16.016 -26.719 1 98.44 244 LEU A C 1
ATOM 1969 O O . LEU A 1 244 ? -6.414 -16.188 -27.812 1 98.44 244 LE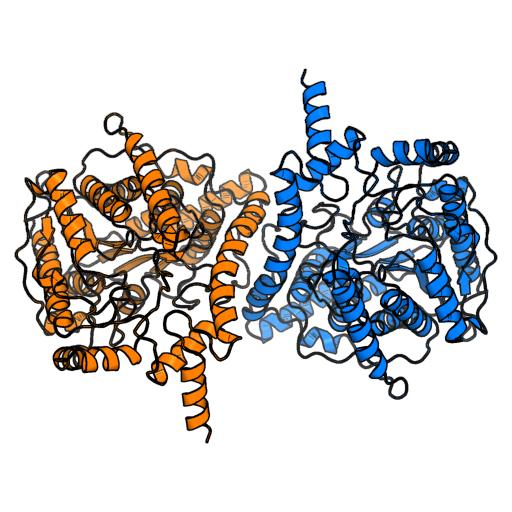U A O 1
ATOM 1973 N N . ALA A 1 245 ? -7.266 -16.984 -25.891 1 98.69 245 ALA A N 1
ATOM 1974 C CA . ALA A 1 245 ? -6.988 -18.375 -26.25 1 98.69 245 ALA A CA 1
ATOM 1975 C C . ALA A 1 245 ? -7.785 -18.797 -27.469 1 98.69 245 ALA A C 1
ATOM 1977 O O . ALA A 1 245 ? -7.273 -19.516 -28.344 1 98.69 245 ALA A O 1
ATOM 1978 N N . LYS A 1 246 ? -9.047 -18.422 -27.531 1 98.56 246 LYS A N 1
ATOM 1979 C CA . LYS A 1 246 ? -9.875 -18.734 -28.703 1 98.56 246 LYS A CA 1
ATOM 1980 C C . LYS A 1 246 ? -9.312 -18.109 -29.969 1 98.56 246 LYS A C 1
ATOM 1982 O O . LYS A 1 246 ? -9.297 -18.734 -31.031 1 98.56 246 LYS A O 1
ATOM 1987 N N . GLU A 1 247 ? -8.922 -16.859 -29.844 1 98.5 247 GLU A N 1
ATOM 1988 C CA . GLU A 1 247 ? -8.281 -16.188 -30.969 1 98.5 247 GLU A CA 1
ATOM 1989 C C . GLU A 1 247 ? -7.012 -16.922 -31.406 1 98.5 247 GLU A C 1
ATOM 1991 O O . GLU A 1 247 ? -6.738 -17.047 -32.594 1 98.5 247 GLU A O 1
ATOM 1996 N N . PHE A 1 248 ? -6.23 -17.406 -30.484 1 98.38 248 PHE A N 1
ATOM 1997 C CA . PHE A 1 248 ? -5.008 -18.172 -30.734 1 98.38 248 PHE A CA 1
ATOM 1998 C C . PHE A 1 248 ? -5.32 -19.5 -31.422 1 98.38 248 PHE A C 1
ATOM 2000 O O . PHE A 1 248 ? -4.531 -19.984 -32.219 1 98.38 248 PHE A O 1
ATOM 2007 N N . ALA A 1 249 ? -6.422 -20.109 -31 1 98.56 249 ALA A N 1
ATOM 2008 C CA . ALA A 1 249 ? -6.953 -21.328 -31.609 1 98.56 249 ALA A CA 1
ATOM 2009 C C . ALA A 1 249 ? -5.973 -22.484 -31.453 1 98.56 249 ALA A C 1
ATOM 2011 O O . ALA A 1 249 ? -5.52 -23.062 -32.438 1 98.56 249 ALA A O 1
ATOM 2012 N N . PRO A 1 250 ? -5.719 -22.938 -30.25 1 98.81 250 PRO A N 1
ATOM 2013 C CA . PRO A 1 250 ? -4.738 -24 -30.016 1 98.81 250 PRO A CA 1
ATOM 2014 C C . PRO A 1 250 ? -5.211 -25.359 -30.531 1 98.81 250 PRO A C 1
ATOM 2016 O O . PRO A 1 250 ? -6.418 -25.594 -30.625 1 98.81 250 PRO A O 1
ATOM 2019 N N . GLU A 1 251 ? -4.246 -26.219 -30.797 1 98.69 251 GLU A N 1
ATOM 2020 C CA . GLU A 1 251 ? -4.5 -27.594 -31.188 1 98.69 251 GLU A CA 1
ATOM 2021 C C . GLU A 1 251 ? -4.266 -28.562 -30.031 1 98.69 251 GLU A C 1
ATOM 2023 O O . GLU A 1 251 ? -4.672 -29.719 -30.094 1 98.69 251 GLU A O 1
ATOM 2028 N N . LEU A 1 252 ? -3.66 -28.047 -29.016 1 98.88 252 LEU A N 1
ATOM 2029 C CA . LEU A 1 252 ? -3.34 -28.75 -27.781 1 98.88 252 LEU A CA 1
ATOM 2030 C C . LEU A 1 252 ? -3.311 -27.797 -26.594 1 98.88 252 LEU A C 1
ATOM 2032 O O . LEU A 1 252 ? -2.828 -26.672 -26.703 1 98.88 252 LEU A O 1
ATOM 2036 N N . VAL A 1 253 ? -3.867 -28.281 -25.5 1 98.94 253 VAL A N 1
ATOM 2037 C CA . VAL A 1 253 ? -3.859 -27.484 -24.266 1 98.94 253 VAL A CA 1
ATOM 2038 C C . VAL A 1 253 ? -3.123 -28.25 -23.172 1 98.94 253 VAL A C 1
ATOM 2040 O O . VAL A 1 253 ? -3.475 -29.375 -22.844 1 98.94 253 VAL A O 1
ATOM 2043 N N . LEU A 1 254 ? -2.078 -27.641 -22.672 1 98.94 254 LEU A N 1
ATOM 2044 C CA . LEU A 1 254 ? -1.346 -28.188 -21.531 1 98.94 254 LEU A CA 1
ATOM 2045 C C . LEU A 1 254 ? -1.629 -27.391 -20.266 1 98.94 254 LEU A C 1
ATOM 2047 O O . LEU A 1 254 ? -1.643 -26.156 -20.297 1 98.94 254 LEU A O 1
ATOM 2051 N N . ILE A 1 255 ? -1.934 -28.062 -19.156 1 98.94 255 ILE A N 1
ATOM 2052 C CA . ILE A 1 255 ? -2.115 -27.406 -17.859 1 98.94 255 ILE A CA 1
ATOM 2053 C C . ILE A 1 255 ? -0.925 -27.734 -16.953 1 98.94 255 ILE A C 1
ATOM 2055 O O . ILE A 1 255 ? -0.646 -28.891 -16.672 1 98.94 255 ILE A O 1
ATOM 2059 N N . SER A 1 256 ? -0.125 -26.719 -16.609 1 98.88 256 SER A N 1
ATOM 2060 C CA . SER A 1 256 ? 0.762 -26.875 -15.469 1 98.88 256 SER A CA 1
ATOM 2061 C C . SER A 1 256 ? -0.014 -26.828 -14.156 1 98.88 256 SER A C 1
ATOM 2063 O O . SER A 1 256 ? -0.354 -25.734 -13.68 1 98.88 256 SER A O 1
ATOM 2065 N N . ALA A 1 257 ? -0.189 -27.969 -13.562 1 98.81 257 ALA A N 1
ATOM 2066 C CA . ALA A 1 257 ? -1.12 -28.109 -12.445 1 98.81 257 ALA A CA 1
ATOM 2067 C C . ALA A 1 257 ? -0.383 -28.094 -11.109 1 98.81 257 ALA A C 1
ATOM 2069 O O . ALA A 1 257 ? -0.04 -29.141 -10.57 1 98.81 257 ALA A O 1
ATOM 2070 N N . GLY A 1 258 ? -0.178 -26.891 -10.594 1 98.44 258 GLY A N 1
ATOM 2071 C CA . GLY A 1 258 ? 0.226 -26.703 -9.211 1 98.44 258 GLY A CA 1
ATOM 2072 C C . GLY A 1 258 ? -0.937 -26.406 -8.281 1 98.44 258 GLY A C 1
ATOM 2073 O O . GLY A 1 258 ? -1.764 -25.547 -8.578 1 98.44 258 GLY A O 1
ATOM 2074 N N . PHE A 1 259 ? -0.993 -27.109 -7.125 1 98.62 259 PHE A N 1
ATOM 2075 C CA . PHE A 1 259 ? -2.162 -26.984 -6.262 1 98.62 259 PHE A CA 1
ATOM 2076 C C . PHE A 1 259 ? -1.857 -26.094 -5.07 1 98.62 259 PHE A C 1
ATOM 2078 O O . PHE A 1 259 ? -2.627 -26.047 -4.105 1 98.62 259 PHE A O 1
ATOM 2085 N N . ASP A 1 260 ? -0.773 -25.312 -5.137 1 97.75 260 ASP A N 1
ATOM 2086 C CA . ASP A 1 260 ? -0.33 -24.484 -4.023 1 97.75 260 ASP A CA 1
ATOM 2087 C C . ASP A 1 260 ? -1.159 -23.203 -3.926 1 97.75 260 ASP A C 1
ATOM 2089 O O . ASP A 1 260 ? -1.072 -22.469 -2.936 1 97.75 260 ASP A O 1
ATOM 2093 N N . ALA A 1 261 ? -2.035 -22.906 -4.891 1 98.19 261 ALA A N 1
ATOM 2094 C CA . ALA A 1 261 ? -2.982 -21.797 -4.781 1 98.19 261 ALA A CA 1
ATOM 2095 C C . ALA A 1 261 ? -4.277 -22.25 -4.113 1 98.19 261 ALA A C 1
ATOM 2097 O O . ALA A 1 261 ? -5.18 -21.453 -3.881 1 98.19 261 ALA A O 1
ATOM 2098 N N . ALA A 1 262 ? -4.336 -23.484 -3.781 1 98.62 262 ALA A N 1
ATOM 2099 C CA . ALA A 1 262 ? -5.547 -24.031 -3.172 1 98.62 262 ALA A CA 1
ATOM 2100 C C . ALA A 1 262 ? -5.746 -23.484 -1.763 1 98.62 262 ALA A C 1
ATOM 2102 O O . ALA A 1 262 ? -4.777 -23.203 -1.056 1 98.62 262 ALA A O 1
ATOM 2103 N N . TYR A 1 263 ? -7.027 -23.391 -1.384 1 97.94 263 TYR A N 1
ATOM 2104 C CA . TYR A 1 263 ? -7.395 -22.938 -0.048 1 97.94 263 TYR A CA 1
ATOM 2105 C C . TYR A 1 263 ? -6.699 -23.766 1.022 1 97.94 263 TYR A C 1
ATOM 2107 O O . TYR A 1 263 ? -6.836 -24.984 1.047 1 97.94 263 TYR A O 1
ATOM 2115 N N . CYS A 1 264 ? -5.844 -23.125 1.83 1 95.94 264 CYS A N 1
ATOM 2116 C CA . CYS A 1 264 ? -5.199 -23.656 3.023 1 95.94 264 CYS A CA 1
ATOM 2117 C C . CYS A 1 264 ? -3.977 -24.484 2.656 1 95.94 264 CYS A C 1
ATOM 2119 O O . CYS A 1 264 ? -3.303 -25.031 3.535 1 95.94 264 CYS A O 1
ATOM 2121 N N . ASP A 1 265 ? -3.629 -24.625 1.395 1 96.69 265 ASP A N 1
ATOM 2122 C CA . ASP A 1 265 ? -2.52 -25.5 0.998 1 96.69 265 ASP A CA 1
ATOM 2123 C C . ASP A 1 265 ? -1.208 -25.031 1.626 1 96.69 265 ASP A C 1
ATOM 2125 O O . ASP A 1 265 ? -0.372 -25.844 2.012 1 96.69 265 ASP A O 1
ATOM 2129 N N . GLN A 1 266 ? -1.061 -23.703 1.715 1 93.62 266 GLN A N 1
ATOM 2130 C CA . GLN A 1 266 ? 0.196 -23.156 2.221 1 93.62 266 GLN A CA 1
ATOM 2131 C C . GLN A 1 266 ? -0.002 -22.484 3.574 1 93.62 266 GLN A C 1
ATOM 2133 O O . GLN A 1 266 ? 0.714 -21.531 3.912 1 93.62 266 GLN A O 1
ATOM 2138 N N . ILE A 1 267 ? -0.98 -22.875 4.312 1 88.38 267 ILE A N 1
ATOM 2139 C CA . ILE A 1 267 ? -1.352 -22.203 5.555 1 88.38 267 ILE A CA 1
ATOM 2140 C C . ILE A 1 267 ? -0.211 -22.328 6.562 1 88.38 267 ILE A C 1
ATOM 2142 O O . ILE A 1 267 ? 0.023 -21.406 7.352 1 88.38 267 ILE A O 1
ATOM 2146 N N . VAL A 1 268 ? 0.474 -23.422 6.527 1 84.06 268 VAL A N 1
ATOM 2147 C CA . VAL A 1 268 ? 1.54 -23.656 7.496 1 84.06 268 VAL A CA 1
ATOM 2148 C C . VAL A 1 268 ? 2.686 -22.672 7.25 1 84.06 268 VAL A C 1
ATOM 2150 O O . VAL A 1 268 ? 3.264 -22.141 8.195 1 84.06 268 VAL A O 1
ATOM 2153 N N . GLU A 1 269 ? 2.9 -22.359 6.02 1 85.56 269 GLU A N 1
ATOM 2154 C CA . GLU A 1 269 ? 4.039 -21.531 5.648 1 85.56 269 GLU A CA 1
ATOM 2155 C C . GLU A 1 269 ? 3.648 -20.047 5.57 1 85.56 269 GLU A C 1
ATOM 2157 O O . GLU A 1 269 ? 4.445 -19.172 5.906 1 85.56 269 GLU A O 1
ATOM 2162 N N . LEU A 1 270 ? 2.416 -19.844 5.109 1 91.06 270 LEU A N 1
ATOM 2163 C CA . LEU A 1 270 ? 2.088 -18.469 4.723 1 91.06 270 LEU A CA 1
ATOM 2164 C C . LEU A 1 270 ? 0.934 -17.938 5.562 1 91.06 270 LEU A C 1
ATOM 2166 O O . LEU A 1 270 ? 0.526 -16.781 5.395 1 91.06 270 LEU A O 1
ATOM 2170 N N . ASP A 1 271 ? 0.448 -18.734 6.418 1 89.69 271 ASP A N 1
ATOM 2171 C CA . ASP A 1 271 ? -0.699 -18.328 7.223 1 89.69 271 ASP A CA 1
ATOM 2172 C C . ASP A 1 271 ? -1.854 -17.859 6.34 1 89.69 271 ASP A C 1
ATOM 2174 O O . ASP A 1 271 ? -2.299 -18.594 5.453 1 89.69 271 ASP A O 1
ATOM 2178 N N . SER A 1 272 ? -2.291 -16.625 6.48 1 91.38 272 SER A N 1
ATOM 2179 C CA . SER A 1 272 ? -3.459 -16.125 5.762 1 91.38 272 SER A CA 1
ATOM 2180 C C . SER A 1 272 ? -3.057 -15.453 4.453 1 91.38 272 SER A C 1
ATOM 2182 O O . SER A 1 272 ? -3.893 -14.859 3.771 1 91.38 272 SER A O 1
ATOM 2184 N N . PHE A 1 273 ? -1.835 -15.625 4.043 1 94.62 273 PHE A N 1
ATOM 2185 C CA . PHE A 1 273 ? -1.37 -14.875 2.887 1 94.62 273 PHE A CA 1
ATOM 2186 C C . PHE A 1 273 ? -1.232 -15.781 1.669 1 94.62 273 PHE A C 1
ATOM 2188 O O . PHE A 1 273 ? -0.677 -15.375 0.646 1 94.62 273 PHE A O 1
ATOM 2195 N N . GLY A 1 274 ? -1.685 -17.062 1.762 1 96.12 274 GLY A N 1
ATOM 2196 C CA . GLY A 1 274 ? -1.852 -17.922 0.592 1 96.12 274 GLY A CA 1
ATOM 2197 C C . GLY A 1 274 ? -3.076 -17.562 -0.23 1 96.12 274 GLY A C 1
ATOM 2198 O O . GLY A 1 274 ? -3.602 -16.453 -0.128 1 96.12 274 GLY A O 1
ATOM 2199 N N . GLN A 1 275 ? -3.414 -18.375 -1.183 1 97.56 275 GLN A N 1
ATOM 2200 C CA . GLN A 1 275 ? -4.609 -18.188 -2 1 97.56 275 GLN A CA 1
ATOM 2201 C C . GLN A 1 275 ? -5.746 -19.094 -1.525 1 97.56 275 GLN A C 1
ATOM 2203 O O . GLN A 1 275 ? -5.625 -19.766 -0.503 1 97.56 275 GLN A O 1
ATOM 2208 N N . ALA A 1 276 ? -6.957 -19.062 -2.256 1 98 276 ALA A N 1
ATOM 2209 C CA . ALA A 1 276 ? -8.125 -19.672 -1.641 1 98 276 ALA A CA 1
ATOM 2210 C C . ALA A 1 276 ? -8.945 -20.438 -2.672 1 98 276 ALA A C 1
ATOM 2212 O O . ALA A 1 276 ? -10.172 -20.516 -2.57 1 98 276 ALA A O 1
ATOM 2213 N N . ILE A 1 277 ? -8.32 -20.953 -3.691 1 98.56 277 ILE A N 1
ATOM 2214 C CA . ILE A 1 277 ? -9.07 -21.781 -4.625 1 98.56 277 ILE A CA 1
ATOM 2215 C C . ILE A 1 277 ? -9.508 -23.062 -3.934 1 98.56 277 ILE A C 1
ATOM 2217 O O . ILE A 1 277 ? -8.672 -23.844 -3.479 1 98.56 277 ILE A O 1
ATOM 2221 N N . LYS A 1 278 ? -10.742 -23.297 -3.861 1 98.5 278 LYS A N 1
ATOM 2222 C CA . LYS A 1 278 ? -11.195 -24.594 -3.381 1 98.5 278 LYS A CA 1
ATOM 2223 C C . LYS A 1 278 ? -11.016 -25.672 -4.449 1 98.5 278 LYS A C 1
ATOM 2225 O O . LYS A 1 278 ? -11.016 -25.375 -5.645 1 98.5 278 LYS A O 1
ATOM 2230 N N . ALA A 1 279 ? -10.953 -26.938 -4.02 1 98.69 279 ALA A N 1
ATOM 2231 C CA . ALA A 1 279 ? -10.5 -28.047 -4.867 1 98.69 279 ALA A CA 1
ATOM 2232 C C . ALA A 1 279 ? -11.359 -28.156 -6.125 1 98.69 279 ALA A C 1
ATOM 2234 O O . ALA A 1 279 ? -10.836 -28.391 -7.219 1 98.69 279 ALA A O 1
ATOM 2235 N N . HIS A 1 280 ? -12.656 -27.984 -5.988 1 97.88 280 HIS A N 1
ATOM 2236 C CA . HIS A 1 280 ? -13.539 -28.141 -7.141 1 97.88 280 HIS A CA 1
ATOM 2237 C C . HIS A 1 280 ? -13.281 -27.047 -8.18 1 97.88 280 HIS A C 1
ATOM 2239 O O . HIS A 1 280 ? -13.625 -27.219 -9.352 1 97.88 280 HIS A O 1
ATOM 2245 N N . GLY A 1 281 ? -12.688 -25.906 -7.75 1 98.25 281 GLY A N 1
ATOM 2246 C CA . GLY A 1 281 ? -12.289 -24.891 -8.703 1 98.25 281 GLY A CA 1
ATOM 2247 C C . GLY A 1 281 ? -11.336 -25.391 -9.766 1 98.25 281 GLY A C 1
ATOM 2248 O O . GLY A 1 281 ? -11.445 -25.016 -10.938 1 98.25 281 GLY A O 1
ATOM 2249 N N . TYR A 1 282 ? -10.406 -26.297 -9.406 1 98.75 282 TYR A N 1
ATOM 2250 C CA . TYR A 1 282 ? -9.469 -26.891 -10.359 1 98.75 282 TYR A CA 1
ATOM 2251 C C . TYR A 1 282 ? -10.203 -27.766 -11.367 1 98.75 282 TYR A C 1
ATOM 2253 O O . TYR A 1 282 ? -9.828 -27.828 -12.539 1 98.75 282 TYR A O 1
ATOM 2261 N N . GLY A 1 283 ? -11.195 -28.469 -10.898 1 98.31 283 GLY A N 1
ATOM 2262 C CA . GLY A 1 283 ? -12.031 -29.234 -11.805 1 98.31 283 GLY A CA 1
ATOM 2263 C C . GLY A 1 283 ? -12.734 -28.375 -12.844 1 98.31 283 GLY A C 1
ATOM 2264 O O . GLY A 1 283 ? -12.781 -28.719 -14.023 1 98.31 283 GLY A O 1
ATOM 2265 N N . HIS A 1 284 ? -13.258 -27.25 -12.367 1 97.62 284 HIS A N 1
ATOM 2266 C CA . HIS A 1 284 ? -13.992 -26.359 -13.258 1 97.62 284 HIS A CA 1
ATOM 2267 C C . HIS A 1 284 ? -13.055 -25.703 -14.266 1 97.62 284 HIS A C 1
ATOM 2269 O O . HIS A 1 284 ? -13.453 -25.438 -15.406 1 97.62 284 HIS A O 1
ATOM 2275 N N . ILE A 1 285 ? -11.852 -25.406 -13.875 1 98.38 285 ILE A N 1
ATOM 2276 C CA . ILE A 1 285 ? -10.875 -24.859 -14.812 1 98.38 285 ILE A CA 1
ATOM 2277 C C . ILE A 1 285 ? -10.594 -25.875 -15.922 1 98.38 285 ILE A C 1
ATOM 2279 O O . ILE A 1 285 ? -10.625 -25.531 -17.109 1 98.38 285 ILE A O 1
ATOM 2283 N N . ALA A 1 286 ? -10.344 -27.109 -15.516 1 98.5 286 ALA A N 1
ATOM 2284 C CA . ALA A 1 286 ? -10.086 -28.188 -16.484 1 98.5 286 ALA A CA 1
ATOM 2285 C C . ALA A 1 286 ? -11.289 -28.391 -17.391 1 98.5 286 ALA A C 1
ATOM 2287 O O . ALA A 1 286 ? -11.133 -28.562 -18.609 1 98.5 286 ALA A O 1
ATOM 2288 N N . ARG A 1 287 ? -12.445 -28.406 -16.828 1 96.75 287 ARG A N 1
ATOM 2289 C CA . ARG A 1 287 ? -13.672 -28.594 -17.594 1 96.75 287 ARG A CA 1
ATOM 2290 C C . ARG A 1 287 ? -13.859 -27.484 -18.625 1 96.75 287 ARG A C 1
ATOM 2292 O O . ARG A 1 287 ? -14.234 -27.734 -19.766 1 96.75 287 ARG A O 1
ATOM 2299 N N . LEU A 1 288 ? -13.648 -26.25 -18.156 1 97.38 288 LEU A N 1
ATOM 2300 C CA . LEU A 1 288 ? -13.773 -25.109 -19.062 1 97.38 288 LEU A CA 1
ATOM 2301 C C . LEU A 1 288 ? -12.891 -25.281 -20.281 1 97.38 288 LEU A C 1
ATOM 2303 O O . LEU A 1 288 ? -13.328 -25.016 -21.406 1 97.38 288 LEU A O 1
ATOM 2307 N N . LEU A 1 289 ? -11.672 -25.719 -20.078 1 98.5 289 LEU A N 1
ATOM 2308 C CA . LEU A 1 289 ? -10.742 -25.922 -21.188 1 98.5 289 LEU A CA 1
ATOM 2309 C C . LEU A 1 289 ? -11.195 -27.078 -22.078 1 98.5 289 LEU A C 1
ATOM 2311 O O . LEU A 1 289 ? -11.141 -26.969 -23.312 1 98.5 289 LEU A O 1
ATOM 2315 N N . ASP A 1 290 ? -11.641 -28.156 -21.484 1 97.56 290 ASP A N 1
ATOM 2316 C CA . ASP A 1 290 ? -12.094 -29.312 -22.25 1 97.56 290 ASP A CA 1
ATOM 2317 C C . ASP A 1 290 ? -13.328 -28.984 -23.078 1 97.56 290 ASP A C 1
ATOM 2319 O O . ASP A 1 290 ? -13.508 -29.5 -24.172 1 97.56 290 ASP A O 1
ATOM 2323 N N . GLU A 1 291 ? -14.203 -28.172 -22.531 1 95.75 291 GLU A N 1
ATOM 2324 C CA . GLU A 1 291 ? -15.406 -27.781 -23.25 1 95.75 291 GLU A CA 1
ATOM 2325 C C . GLU A 1 291 ? -15.062 -27.016 -24.531 1 95.75 291 GLU A C 1
ATOM 2327 O O . GLU A 1 291 ? -15.766 -27.125 -25.531 1 95.75 291 GLU A O 1
ATOM 2332 N N . HIS A 1 292 ? -14.016 -26.344 -24.531 1 97.38 292 HIS A N 1
ATOM 2333 C CA . HIS A 1 292 ? -13.633 -25.547 -25.688 1 97.38 292 HIS A CA 1
ATOM 2334 C C . HIS A 1 292 ? -12.688 -26.312 -26.594 1 97.38 292 HIS A C 1
ATOM 2336 O O . HIS A 1 292 ? -12.68 -26.094 -27.812 1 97.38 292 HIS A O 1
ATOM 2342 N N . TRP A 1 293 ? -11.906 -27.172 -26.031 1 98.12 293 TRP A N 1
ATOM 2343 C CA . TRP A 1 293 ? -11 -28.047 -26.781 1 98.12 293 TRP A CA 1
ATOM 2344 C C . TRP A 1 293 ? -11.133 -29.484 -26.312 1 98.12 293 TRP A C 1
ATOM 2346 O O . TRP A 1 293 ? -10.234 -30.016 -25.656 1 98.12 293 TRP A O 1
ATOM 2356 N N . PRO A 1 294 ? -12.156 -30.125 -26.75 1 97.62 294 PRO A N 1
ATOM 2357 C CA . PRO A 1 294 ? -12.5 -31.453 -26.25 1 97.62 294 PRO A CA 1
ATOM 2358 C C . PRO A 1 294 ? -11.43 -32.5 -26.562 1 97.62 294 PRO A C 1
ATOM 2360 O O . PRO A 1 294 ? -10.992 -32.625 -27.719 1 97.62 294 PRO A O 1
ATOM 2363 N N . ASN A 1 295 ? -11 -33.219 -25.547 1 97.75 295 ASN A N 1
ATOM 2364 C CA . ASN A 1 295 ? -10.078 -34.344 -25.656 1 97.75 295 ASN A CA 1
ATOM 2365 C C . ASN A 1 295 ? -8.688 -33.875 -26.109 1 97.75 295 ASN A C 1
ATOM 2367 O O . ASN A 1 295 ? -7.949 -34.656 -26.734 1 97.75 295 ASN A O 1
ATOM 2371 N N . LYS A 1 296 ? -8.367 -32.656 -25.797 1 98.44 296 LYS A N 1
ATOM 2372 C CA . LYS A 1 296 ? -7.078 -32.094 -26.203 1 98.44 296 LYS A CA 1
ATOM 2373 C C . LYS A 1 296 ? -6.344 -31.5 -25 1 98.44 296 LYS A C 1
ATOM 2375 O O . LYS A 1 296 ? -5.414 -30.719 -25.172 1 98.44 296 LYS A O 1
ATOM 2380 N N . VAL A 1 297 ? -6.828 -31.844 -23.797 1 98.88 297 VAL A N 1
ATOM 2381 C CA . VAL A 1 297 ? -6.281 -31.219 -22.594 1 98.88 297 VAL A CA 1
ATOM 2382 C C . VAL A 1 297 ? -5.441 -32.219 -21.812 1 98.88 297 VAL A C 1
ATOM 2384 O O . VAL A 1 297 ? -5.941 -33.281 -21.406 1 98.88 297 VAL A O 1
ATOM 2387 N N . LEU A 1 298 ? -4.18 -31.969 -21.609 1 98.94 298 LEU A N 1
ATOM 2388 C CA . LEU A 1 298 ? -3.27 -32.781 -20.797 1 98.94 298 LEU A CA 1
ATOM 2389 C C . LEU A 1 298 ? -2.758 -31.969 -19.609 1 98.94 298 LEU A C 1
ATOM 2391 O O . LEU A 1 298 ? -2.156 -30.906 -19.781 1 98.94 298 LEU A O 1
ATOM 2395 N N . ALA A 1 299 ? -3.055 -32.469 -18.406 1 98.94 299 ALA A N 1
ATOM 2396 C CA . ALA A 1 299 ? -2.562 -31.828 -17.188 1 98.94 299 ALA A CA 1
ATOM 2397 C C . ALA A 1 299 ? -1.248 -32.469 -16.734 1 98.94 299 ALA A C 1
ATOM 2399 O O . ALA A 1 299 ? -1.067 -33.688 -16.844 1 98.94 299 ALA A O 1
ATOM 2400 N N . ILE A 1 300 ? -0.346 -31.641 -16.297 1 98.94 300 ILE A N 1
ATOM 2401 C CA . ILE A 1 300 ? 0.964 -32.062 -15.812 1 98.94 300 ILE A CA 1
ATOM 2402 C C . ILE A 1 300 ? 1.171 -31.547 -14.391 1 98.94 300 ILE A C 1
ATOM 2404 O O . ILE A 1 300 ? 1.137 -30.344 -14.133 1 98.94 300 ILE A O 1
ATOM 2408 N N . LEU A 1 301 ? 1.416 -32.438 -13.445 1 98.88 301 LEU A N 1
ATOM 2409 C CA . LEU A 1 301 ? 1.512 -32.094 -12.031 1 98.88 301 LEU A CA 1
ATOM 2410 C C . LEU A 1 301 ? 2.748 -31.234 -11.766 1 98.88 301 LEU A C 1
ATOM 2412 O O . LEU A 1 301 ? 3.854 -31.594 -12.18 1 98.88 301 LEU A O 1
ATOM 2416 N N . GLU A 1 302 ? 2.58 -30.094 -11.102 1 97.75 302 GLU A N 1
ATOM 2417 C CA . GLU A 1 302 ? 3.691 -29.219 -10.758 1 97.75 302 GLU A CA 1
ATOM 2418 C C . GLU A 1 302 ? 3.898 -29.156 -9.242 1 97.75 302 GLU A C 1
ATOM 2420 O O . GLU A 1 302 ? 4.984 -28.797 -8.773 1 97.75 302 GLU A O 1
ATOM 2425 N N . GLY A 1 303 ? 2.744 -29.438 -8.555 1 95.06 303 GLY A N 1
ATOM 2426 C CA . GLY A 1 303 ? 3.061 -29.391 -7.133 1 95.06 303 GLY A CA 1
ATOM 2427 C C . GLY A 1 303 ? 1.835 -29.25 -6.25 1 95.06 303 GLY A C 1
ATOM 2428 O O . GLY A 1 303 ? 0.73 -29.625 -6.652 1 95.06 303 GLY A O 1
ATOM 2429 N N . GLY A 1 304 ? 1.991 -28.734 -5.078 1 96 304 GLY A N 1
ATOM 2430 C CA . GLY A 1 304 ? 1.149 -28.688 -3.893 1 96 304 GLY A CA 1
ATOM 2431 C C . GLY A 1 304 ? 1.863 -29.141 -2.633 1 96 304 GLY A C 1
ATOM 2432 O O . GLY A 1 304 ? 2.773 -29.969 -2.691 1 96 304 GLY A O 1
ATOM 2433 N N . TYR A 1 305 ? 1.38 -28.625 -1.468 1 94.44 305 TYR A N 1
ATOM 2434 C CA . TYR A 1 305 ? 2.24 -28.828 -0.308 1 94.44 305 TYR A CA 1
ATOM 2435 C C . TYR A 1 305 ? 1.484 -29.531 0.816 1 94.44 305 TYR A C 1
ATOM 2437 O O . TYR A 1 305 ? 2.084 -30.234 1.634 1 94.44 305 TYR A O 1
ATOM 2445 N N . LEU A 1 306 ? 0.233 -29.344 0.898 1 95.5 306 LEU A N 1
ATOM 2446 C CA . LEU A 1 306 ? -0.561 -30 1.935 1 95.5 306 LEU A CA 1
ATOM 2447 C C . LEU A 1 306 ? -1.284 -31.219 1.379 1 95.5 306 LEU A C 1
ATOM 2449 O O . LEU A 1 306 ? -2.166 -31.094 0.526 1 95.5 306 LEU A O 1
ATOM 2453 N N . PRO A 1 307 ? -1.009 -32.406 1.855 1 96.38 307 PRO A N 1
ATOM 2454 C CA . PRO A 1 307 ? -1.521 -33.656 1.271 1 96.38 307 PRO A CA 1
ATOM 2455 C C . PRO A 1 307 ? -3.043 -33.656 1.156 1 96.38 307 PRO A C 1
ATOM 2457 O O . PRO A 1 307 ? -3.584 -34.031 0.115 1 96.38 307 PRO A O 1
ATOM 2460 N N . GLU A 1 308 ? -3.717 -33.219 2.219 1 96.75 308 GLU A N 1
ATOM 2461 C CA . GLU A 1 308 ? -5.176 -33.219 2.195 1 96.75 308 GLU A CA 1
ATOM 2462 C C . GLU A 1 308 ? -5.711 -32.25 1.118 1 96.75 308 GLU A C 1
ATOM 2464 O O . GLU A 1 308 ? -6.754 -32.531 0.516 1 96.75 308 GLU A O 1
ATOM 2469 N N . SER A 1 309 ? -4.918 -31.266 0.875 1 97.75 309 SER A N 1
ATOM 2470 C CA . SER A 1 309 ? -5.324 -30.266 -0.115 1 97.75 309 SER A CA 1
ATOM 2471 C C . SER A 1 309 ? -5.02 -30.75 -1.531 1 97.75 309 SER A C 1
ATOM 2473 O O . SER A 1 309 ? -5.93 -30.891 -2.352 1 97.75 309 SER A O 1
ATOM 2475 N N . TYR A 1 310 ? -3.795 -31.109 -1.812 1 98 310 TYR A N 1
ATOM 2476 C CA . TYR A 1 310 ? -3.436 -31.391 -3.195 1 98 310 TYR A CA 1
ATOM 2477 C C . TYR A 1 310 ? -4.055 -32.719 -3.66 1 98 310 TYR A C 1
ATOM 2479 O O . TYR A 1 310 ? -4.312 -32.875 -4.852 1 98 310 TYR A O 1
ATOM 2487 N N . ALA A 1 311 ? -4.32 -33.688 -2.744 1 98.38 311 ALA A N 1
ATOM 2488 C CA . ALA A 1 311 ? -5.016 -34.906 -3.137 1 98.38 311 ALA A CA 1
ATOM 2489 C C . ALA A 1 311 ? -6.445 -34.594 -3.578 1 98.38 311 ALA A C 1
ATOM 2491 O O . ALA A 1 311 ? -6.922 -35.156 -4.578 1 98.38 311 ALA A O 1
ATOM 2492 N N . GLU A 1 312 ? -7.105 -33.781 -2.781 1 98.62 312 GLU A N 1
ATOM 2493 C CA . GLU A 1 312 ? -8.469 -33.375 -3.129 1 98.62 312 GLU A CA 1
ATOM 2494 C C . GLU A 1 312 ? -8.492 -32.594 -4.434 1 98.62 312 GLU A C 1
ATOM 2496 O O . GLU A 1 312 ? -9.375 -32.812 -5.273 1 98.62 312 GLU A O 1
ATOM 2501 N N . CYS A 1 313 ? -7.582 -31.719 -4.625 1 98.88 313 CYS A N 1
ATOM 2502 C CA . CYS A 1 313 ? -7.488 -30.906 -5.836 1 98.88 313 CYS A CA 1
ATOM 2503 C C . CYS A 1 313 ? -7.254 -31.781 -7.059 1 98.88 313 CYS A C 1
ATOM 2505 O O . CYS A 1 313 ? -7.883 -31.578 -8.102 1 98.88 313 CYS A O 1
ATOM 2507 N N . ALA A 1 314 ? -6.379 -32.719 -6.93 1 98.88 314 ALA A N 1
ATOM 2508 C CA . ALA A 1 314 ? -6.086 -33.625 -8.031 1 98.88 314 ALA A CA 1
ATOM 2509 C C . ALA A 1 314 ? -7.324 -34.438 -8.414 1 98.88 314 ALA A C 1
ATOM 2511 O O . ALA A 1 314 ? -7.578 -34.656 -9.602 1 98.88 314 ALA A O 1
ATOM 2512 N N . SER A 1 315 ? -8.008 -34.875 -7.422 1 98.81 315 SER A N 1
ATOM 2513 C CA . SER A 1 315 ? -9.242 -35.625 -7.676 1 98.81 315 SER A CA 1
ATOM 2514 C C . SER A 1 315 ? -10.242 -34.781 -8.453 1 98.81 315 SER A C 1
ATOM 2516 O O . SER A 1 315 ? -10.797 -35.219 -9.461 1 98.81 315 SER A O 1
ATOM 2518 N N . GLN A 1 316 ? -10.461 -33.562 -8.008 1 98.69 316 GLN A N 1
ATOM 2519 C CA . GLN A 1 316 ? -11.438 -32.688 -8.641 1 98.69 316 GLN A CA 1
ATOM 2520 C C . GLN A 1 316 ? -10.984 -32.281 -10.039 1 98.69 316 GLN A C 1
ATOM 2522 O O . GLN A 1 316 ? -11.797 -32.188 -10.961 1 98.69 316 GLN A O 1
ATOM 2527 N N . LEU A 1 317 ? -9.703 -32 -10.195 1 98.88 317 LEU A N 1
ATOM 2528 C CA . LEU A 1 317 ? -9.156 -31.719 -11.516 1 98.88 317 LEU A CA 1
ATOM 2529 C C . LEU A 1 317 ? -9.43 -32.875 -12.484 1 98.88 317 LEU A C 1
ATOM 2531 O O . LEU A 1 317 ? -9.844 -32.625 -13.625 1 98.88 317 LEU A O 1
ATOM 2535 N N . THR A 1 318 ? -9.188 -34.094 -12.031 1 98.81 318 THR A N 1
ATOM 2536 C CA . THR A 1 318 ? -9.398 -35.281 -12.852 1 98.81 318 THR A CA 1
ATOM 2537 C C . THR A 1 318 ? -10.867 -35.406 -13.242 1 98.81 318 THR A C 1
ATOM 2539 O O . THR A 1 318 ? -11.18 -35.719 -14.391 1 98.81 318 THR A O 1
ATOM 2542 N N . ARG A 1 319 ? -11.719 -35.188 -12.281 1 97.69 319 ARG A N 1
ATOM 2543 C CA . ARG A 1 319 ? -13.148 -35.219 -12.578 1 97.69 319 ARG A CA 1
ATOM 2544 C C . ARG A 1 319 ? -13.492 -34.219 -13.688 1 97.69 319 ARG A C 1
ATOM 2546 O O . ARG A 1 319 ? -14.266 -34.531 -14.594 1 97.69 319 ARG A O 1
ATOM 2553 N N . GLY A 1 320 ? -12.922 -33.031 -13.578 1 97.44 320 GLY A N 1
ATOM 2554 C CA . GLY A 1 320 ? -13.141 -32.031 -14.617 1 97.44 320 GLY A CA 1
ATOM 2555 C C . GLY A 1 320 ? -12.664 -32.5 -15.984 1 97.44 320 GLY A C 1
ATOM 2556 O O . GLY A 1 320 ? -13.359 -32.281 -16.984 1 97.44 320 GLY A O 1
ATOM 2557 N N . LEU A 1 321 ? -11.531 -33.125 -16.031 1 98.25 321 LEU A N 1
ATOM 2558 C CA . LEU A 1 321 ? -10.953 -33.594 -17.281 1 98.25 321 LEU A CA 1
ATOM 2559 C C . LEU A 1 321 ? -11.805 -34.719 -17.875 1 98.25 321 LEU A C 1
ATOM 2561 O O . LEU A 1 321 ? -11.812 -34.906 -19.094 1 98.25 321 LEU A O 1
ATOM 2565 N N . GLN A 1 322 ? -12.516 -35.438 -17.047 1 97 322 GLN A N 1
ATOM 2566 C CA . GLN A 1 322 ? -13.289 -36.594 -17.484 1 97 322 GLN A CA 1
ATOM 2567 C C . GLN A 1 322 ? -14.734 -36.219 -17.781 1 97 322 GLN A C 1
ATOM 2569 O O . GLN A 1 322 ? -15.523 -37.062 -18.219 1 97 322 GLN A O 1
ATOM 2574 N N . GLY A 1 323 ? -15.109 -35 -17.5 1 93.62 323 GLY A N 1
ATOM 2575 C CA . GLY A 1 323 ? -16.5 -34.594 -17.672 1 93.62 323 GLY A CA 1
ATOM 2576 C C . GLY A 1 323 ? -17.422 -35.125 -16.578 1 93.62 323 GLY A C 1
ATOM 2577 O O . GLY A 1 323 ? -18.641 -35.125 -16.75 1 93.62 323 GLY A O 1
ATOM 2578 N N . ALA A 1 324 ? -16.812 -35.531 -15.5 1 94 324 ALA A N 1
ATOM 2579 C CA . ALA A 1 324 ? -17.594 -36.031 -14.375 1 94 324 ALA A CA 1
ATOM 2580 C C . ALA A 1 324 ? -18.219 -34.875 -13.594 1 94 324 ALA A C 1
ATOM 2582 O O . ALA A 1 324 ? -17.859 -33.719 -13.789 1 94 324 ALA A O 1
ATOM 2583 N N . SER A 1 325 ? -19.188 -35.188 -12.727 1 94.94 325 SER A N 1
ATOM 2584 C CA . SER A 1 325 ? -19.891 -34.188 -11.945 1 94.94 325 SER A CA 1
ATOM 2585 C C . SER A 1 325 ? -18.938 -33.469 -10.984 1 94.94 325 SER A C 1
ATOM 2587 O O . SER A 1 325 ? -18.062 -34.094 -10.391 1 94.94 325 SER A O 1
ATOM 2589 N N . LEU A 1 326 ? -19.141 -32.188 -10.852 1 96.44 326 LEU A N 1
ATOM 2590 C CA . LEU A 1 326 ? -18.391 -31.344 -9.938 1 96.44 326 LEU A CA 1
ATOM 2591 C C . LEU A 1 326 ? -19.328 -30.531 -9.055 1 96.44 326 LEU A C 1
ATOM 2593 O O . LEU A 1 326 ? -20.438 -30.172 -9.477 1 96.44 326 LEU A O 1
ATOM 2597 N N . PRO A 1 327 ? -18.891 -30.25 -7.785 1 95.94 327 PRO A N 1
ATOM 2598 C CA . PRO A 1 327 ? -19.641 -29.25 -7.035 1 95.94 327 PRO A CA 1
ATOM 2599 C C . PRO A 1 327 ? -19.656 -27.891 -7.734 1 95.94 327 PRO A C 1
ATOM 2601 O O . PRO A 1 327 ? -18.688 -27.516 -8.406 1 95.94 327 PRO A O 1
ATOM 2604 N N . ASN A 1 328 ? -20.719 -27.141 -7.535 1 95.19 328 ASN A N 1
ATOM 2605 C CA . ASN A 1 328 ? -20.859 -25.844 -8.203 1 95.19 328 ASN A CA 1
ATOM 2606 C C . ASN A 1 328 ? -19.953 -24.797 -7.582 1 95.19 328 ASN A C 1
ATOM 2608 O O . ASN A 1 328 ? -19.703 -24.812 -6.375 1 95.19 328 ASN A O 1
ATOM 2612 N N . ILE A 1 329 ? -19.438 -23.891 -8.43 1 95.5 329 ILE A N 1
ATOM 2613 C CA . ILE A 1 329 ? -18.766 -22.703 -7.918 1 95.5 329 ILE A CA 1
ATOM 2614 C C . ILE A 1 329 ? -19.797 -21.703 -7.406 1 95.5 329 ILE A C 1
ATOM 2616 O O . ILE A 1 329 ? -20.719 -21.328 -8.133 1 95.5 329 ILE A O 1
ATOM 2620 N N . ALA A 1 330 ? -19.672 -21.266 -6.188 1 92.81 330 ALA A N 1
ATOM 2621 C CA . ALA A 1 330 ? -20.609 -20.312 -5.598 1 92.81 330 ALA A CA 1
ATOM 2622 C C . ALA A 1 330 ? -20.438 -18.922 -6.199 1 92.81 330 ALA A C 1
ATOM 2624 O O . ALA A 1 330 ? -19.312 -18.453 -6.336 1 92.81 330 ALA A O 1
ATOM 2625 N N . HIS A 1 331 ? -21.578 -18.359 -6.598 1 93.25 331 HIS A N 1
ATOM 2626 C CA . HIS A 1 331 ? -21.531 -16.969 -7.066 1 93.25 331 HIS A CA 1
ATOM 2627 C C . HIS A 1 331 ? -21.203 -16.016 -5.926 1 93.25 331 HIS A C 1
ATOM 2629 O O . HIS A 1 331 ? -21.812 -16.094 -4.855 1 93.25 331 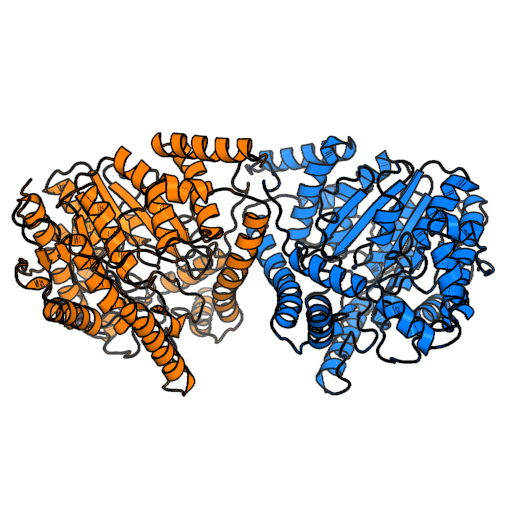HIS A O 1
ATOM 2635 N N . GLN A 1 332 ? -20.297 -15.234 -6.195 1 95 332 GLN A N 1
ATOM 2636 C CA . GLN A 1 332 ? -19.969 -14.203 -5.219 1 95 332 GLN A CA 1
ATOM 2637 C C . GLN A 1 332 ? -20.484 -12.844 -5.66 1 95 332 GLN A C 1
ATOM 2639 O O . GLN A 1 332 ? -20.656 -12.602 -6.855 1 95 332 GLN A O 1
ATOM 2644 N N . LYS A 1 333 ? -20.719 -11.969 -4.664 1 94.75 333 LYS A N 1
ATOM 2645 C CA . LYS A 1 333 ? -21.234 -10.641 -4.938 1 94.75 333 LYS A CA 1
ATOM 2646 C C . LYS A 1 333 ? -20.203 -9.773 -5.648 1 94.75 333 LYS A C 1
ATOM 2648 O O . LYS A 1 333 ? -20.547 -8.938 -6.488 1 94.75 333 LYS A O 1
ATOM 2653 N N . SER A 1 334 ? -19 -9.992 -5.273 1 97.25 334 SER A N 1
ATOM 2654 C CA . SER A 1 334 ? -17.906 -9.195 -5.836 1 97.25 334 SER A CA 1
ATOM 2655 C C . SER A 1 334 ? -16.656 -10.039 -6.059 1 97.25 334 SER A C 1
ATOM 2657 O O . SER A 1 334 ? -16.578 -11.172 -5.578 1 97.25 334 SER A O 1
ATOM 2659 N N . LEU A 1 335 ? -15.773 -9.531 -6.855 1 98.31 335 LEU A N 1
ATOM 2660 C CA . LEU A 1 335 ? -14.469 -10.133 -7.109 1 98.31 335 LEU A CA 1
ATOM 2661 C C . LEU A 1 335 ? -13.398 -9.492 -6.23 1 98.31 335 LEU A C 1
ATOM 2663 O O . LEU A 1 335 ? -13.594 -8.391 -5.711 1 98.31 335 LEU A O 1
ATOM 2667 N N . ASN A 1 336 ? -12.336 -10.258 -5.992 1 98.44 336 ASN A N 1
ATOM 2668 C CA . ASN A 1 336 ? -11.133 -9.633 -5.465 1 98.44 336 ASN A CA 1
ATOM 2669 C C . ASN A 1 336 ? -10.695 -8.445 -6.328 1 98.44 336 ASN A C 1
ATOM 2671 O O . ASN A 1 336 ? -10.352 -8.625 -7.496 1 98.44 336 ASN A O 1
ATOM 2675 N N . THR A 1 337 ? -10.625 -7.277 -5.719 1 98.44 337 THR A N 1
ATOM 2676 C CA . THR A 1 337 ? -10.438 -6.066 -6.508 1 98.44 337 THR A CA 1
ATOM 2677 C C . THR A 1 337 ? -9.031 -6.012 -7.094 1 98.44 337 THR A C 1
ATOM 2679 O O . THR A 1 337 ? -8.805 -5.371 -8.125 1 98.44 337 THR A O 1
ATOM 2682 N N . CYS A 1 338 ? -8.062 -6.66 -6.496 1 98.69 338 CYS A N 1
ATOM 2683 C CA . CYS A 1 338 ? -6.734 -6.742 -7.098 1 98.69 338 CYS A CA 1
ATOM 2684 C C . CYS A 1 338 ? -6.766 -7.574 -8.375 1 98.69 338 CYS A C 1
ATOM 2686 O O . CYS A 1 338 ? -6.031 -7.293 -9.328 1 98.69 338 CYS A O 1
ATOM 2688 N N . MET A 1 339 ? -7.566 -8.672 -8.391 1 98.75 339 MET A N 1
ATOM 2689 C CA . MET A 1 339 ? -7.758 -9.43 -9.625 1 98.75 339 MET A CA 1
ATOM 2690 C C . MET A 1 339 ? -8.406 -8.57 -10.703 1 98.75 339 MET A C 1
ATOM 2692 O O . MET A 1 339 ? -8 -8.609 -11.859 1 98.75 339 MET A O 1
ATOM 2696 N N . VAL A 1 340 ? -9.398 -7.797 -10.273 1 98.75 340 VAL A N 1
ATOM 2697 C CA . VAL A 1 340 ? -10.062 -6.891 -11.203 1 98.75 340 VAL A CA 1
ATOM 2698 C C . VAL A 1 340 ? -9.039 -5.945 -11.82 1 98.75 340 VAL A C 1
ATOM 2700 O O . VAL A 1 340 ? -9.023 -5.742 -13.039 1 98.75 340 VAL A O 1
ATOM 2703 N N . GLU A 1 341 ? -8.219 -5.359 -10.961 1 98.31 341 GLU A N 1
ATOM 2704 C CA . GLU A 1 341 ? -7.191 -4.441 -11.438 1 98.31 341 GLU A CA 1
ATOM 2705 C C . GLU A 1 341 ? -6.242 -5.137 -12.406 1 98.31 341 GLU A C 1
ATOM 2707 O O . GLU A 1 341 ? -5.867 -4.566 -13.438 1 98.31 341 GLU A O 1
ATOM 2712 N N . THR A 1 342 ? -5.812 -6.355 -12.102 1 98.5 342 THR A N 1
ATOM 2713 C CA . THR A 1 342 ? -4.918 -7.137 -12.953 1 98.5 342 THR A CA 1
ATOM 2714 C C . THR A 1 342 ? -5.547 -7.383 -14.32 1 98.5 342 THR A C 1
ATOM 2716 O O . THR A 1 342 ? -4.883 -7.25 -15.344 1 98.5 342 THR A O 1
ATOM 2719 N N . ILE A 1 343 ? -6.801 -7.742 -14.336 1 98.75 343 ILE A N 1
ATOM 2720 C CA . ILE A 1 343 ? -7.512 -8.016 -15.578 1 98.75 343 ILE A CA 1
ATOM 2721 C C . ILE A 1 343 ? -7.578 -6.742 -16.422 1 98.75 343 ILE A C 1
ATOM 2723 O O . ILE A 1 343 ? -7.273 -6.77 -17.625 1 98.75 343 ILE A O 1
ATOM 2727 N N . TRP A 1 344 ? -7.938 -5.586 -15.773 1 98.62 344 TRP A N 1
ATOM 2728 C CA . TRP A 1 344 ? -8.016 -4.305 -16.469 1 98.62 344 TRP A CA 1
ATOM 2729 C C . TRP A 1 344 ? -6.668 -3.936 -17.078 1 98.62 344 TRP A C 1
ATOM 2731 O O . TRP A 1 344 ? -6.582 -3.609 -18.266 1 98.62 344 TRP A O 1
ATOM 2741 N N . SER A 1 345 ? -5.637 -4.004 -16.281 1 97.94 345 SER A N 1
ATOM 2742 C CA . SER A 1 345 ? -4.301 -3.635 -16.75 1 97.94 345 SER A CA 1
ATOM 2743 C C . SER A 1 345 ? -3.818 -4.566 -17.844 1 97.94 345 SER A C 1
ATOM 2745 O O . SER A 1 345 ? -3.197 -4.121 -18.812 1 97.94 345 SER A O 1
ATOM 2747 N N . GLY A 1 346 ? -4.09 -5.895 -17.656 1 98.06 346 GLY A N 1
ATOM 2748 C CA . GLY A 1 346 ? -3.746 -6.859 -18.688 1 98.06 346 GLY A CA 1
ATOM 2749 C C . GLY A 1 346 ? -4.441 -6.594 -20.016 1 98.06 346 GLY A C 1
ATOM 2750 O O . GLY A 1 346 ? -3.824 -6.676 -21.078 1 98.06 346 GLY A O 1
ATOM 2751 N N . LEU A 1 347 ? -5.727 -6.293 -19.938 1 98.62 347 LEU A N 1
ATOM 2752 C CA . LEU A 1 347 ? -6.477 -5.996 -21.156 1 98.62 347 LEU A CA 1
ATOM 2753 C C . LEU A 1 347 ? -5.91 -4.77 -21.859 1 98.62 347 LEU A C 1
ATOM 2755 O O . LEU A 1 347 ? -5.809 -4.746 -23.078 1 98.62 347 LEU A O 1
ATOM 2759 N N . CYS A 1 348 ? -5.602 -3.717 -21.062 1 97.75 348 CYS A N 1
ATOM 2760 C CA . CYS A 1 348 ? -5.004 -2.52 -21.641 1 97.75 348 CYS A CA 1
ATOM 2761 C C . CYS A 1 348 ? -3.711 -2.855 -22.375 1 97.75 348 CYS A C 1
ATOM 2763 O O . CYS A 1 348 ? -3.453 -2.334 -23.469 1 97.75 348 CYS A O 1
ATOM 2765 N N . HIS A 1 349 ? -2.924 -3.709 -21.812 1 97.5 349 HIS A N 1
ATOM 2766 C CA . HIS A 1 349 ? -1.648 -4.09 -22.406 1 97.5 349 HIS A CA 1
ATOM 2767 C C . HIS A 1 349 ? -1.856 -4.938 -23.656 1 97.5 349 HIS A C 1
ATOM 2769 O O . HIS A 1 349 ? -1.263 -4.668 -24.703 1 97.5 349 HIS A O 1
ATOM 2775 N N . HIS A 1 350 ? -2.691 -5.949 -23.609 1 97.81 350 HIS A N 1
ATOM 2776 C CA . HIS A 1 350 ? -2.822 -6.953 -24.656 1 97.81 350 HIS A CA 1
ATOM 2777 C C . HIS A 1 350 ? -3.721 -6.457 -25.781 1 97.81 350 HIS A C 1
ATOM 2779 O O . HIS A 1 350 ? -3.705 -7.012 -26.891 1 97.81 350 HIS A O 1
ATOM 2785 N N . SER A 1 351 ? -4.492 -5.402 -25.516 1 97.81 351 SER A N 1
ATOM 2786 C CA . SER A 1 351 ? -5.379 -4.859 -26.531 1 97.81 351 SER A CA 1
ATOM 2787 C C . SER A 1 351 ? -4.59 -4.293 -27.719 1 97.81 351 SER A C 1
ATOM 2789 O O . SER A 1 351 ? -5.133 -4.117 -28.812 1 97.81 351 SER A O 1
ATOM 2791 N N . LYS A 1 352 ? -3.381 -4.062 -27.516 1 95.38 352 LYS A N 1
ATOM 2792 C CA . LYS A 1 352 ? -2.518 -3.529 -28.562 1 95.38 352 LYS A CA 1
ATOM 2793 C C . LYS A 1 352 ? -2.178 -4.605 -29.594 1 95.38 352 LYS A C 1
ATOM 2795 O O . LYS A 1 352 ? -1.851 -4.293 -30.734 1 95.38 352 LYS A O 1
ATOM 2800 N N . ARG A 1 353 ? -2.342 -5.875 -29.266 1 94.62 353 ARG A N 1
ATOM 2801 C CA . ARG A 1 353 ? -1.862 -6.957 -30.109 1 94.62 353 ARG A CA 1
ATOM 2802 C C . ARG A 1 353 ? -2.977 -7.957 -30.406 1 94.62 353 ARG A C 1
ATOM 2804 O O . ARG A 1 353 ? -2.949 -8.633 -31.438 1 94.62 353 ARG A O 1
ATOM 2811 N N . TRP A 1 354 ? -3.914 -8.094 -29.5 1 97.44 354 TRP A N 1
ATOM 2812 C CA . TRP A 1 354 ? -4.984 -9.086 -29.609 1 97.44 354 TRP A CA 1
ATOM 2813 C C . TRP A 1 354 ? -6.328 -8.406 -29.844 1 97.44 354 TRP A C 1
ATOM 2815 O O . TRP A 1 354 ? -6.777 -7.602 -29.031 1 97.44 354 TRP A O 1
ATOM 2825 N N . GLU A 1 355 ? -6.973 -8.75 -30.906 1 98.38 355 GLU A N 1
ATOM 2826 C CA . GLU A 1 355 ? -8.273 -8.172 -31.234 1 98.38 355 GLU A CA 1
ATOM 2827 C C . GLU A 1 355 ? -9.305 -8.5 -30.156 1 98.38 355 GLU A C 1
ATOM 2829 O O . GLU A 1 355 ? -10.141 -7.66 -29.812 1 98.38 355 GLU A O 1
ATOM 2834 N N . SER A 1 356 ? -9.25 -9.68 -29.688 1 98.31 356 SER A N 1
ATOM 2835 C CA . SER A 1 356 ? -10.195 -10.109 -28.656 1 98.31 356 SER A CA 1
ATOM 2836 C C . SER A 1 356 ? -10.039 -9.297 -27.375 1 98.31 356 SER A C 1
ATOM 2838 O O . SER A 1 356 ? -11.023 -8.977 -26.719 1 98.31 356 SER A O 1
ATOM 2840 N N . ALA A 1 357 ? -8.82 -8.969 -27 1 98.38 357 ALA A N 1
ATOM 2841 C CA . ALA A 1 357 ? -8.57 -8.125 -25.844 1 98.38 357 ALA A CA 1
ATOM 2842 C C . ALA A 1 357 ? -9.109 -6.711 -26.062 1 98.38 357 ALA A C 1
ATOM 2844 O O . ALA A 1 357 ? -9.664 -6.102 -25.141 1 98.38 357 ALA A O 1
ATOM 2845 N N . ALA A 1 358 ? -8.961 -6.184 -27.266 1 98.69 358 ALA A N 1
ATOM 2846 C CA . ALA A 1 358 ? -9.445 -4.848 -27.609 1 98.69 358 ALA A CA 1
ATOM 2847 C C . ALA A 1 358 ? -10.961 -4.777 -27.5 1 98.69 358 ALA A C 1
ATOM 2849 O O . ALA A 1 358 ? -11.516 -3.787 -27.016 1 98.69 358 ALA A O 1
ATOM 2850 N N . VAL A 1 359 ? -11.594 -5.793 -28.016 1 98.69 359 VAL A N 1
ATOM 2851 C CA . VAL A 1 359 ? -13.055 -5.848 -27.984 1 98.69 359 VAL A CA 1
ATOM 2852 C C . VAL A 1 359 ? -13.539 -5.879 -26.531 1 98.69 359 VAL A C 1
ATOM 2854 O O . VAL A 1 359 ? -14.461 -5.137 -26.172 1 98.69 359 VAL A O 1
ATOM 2857 N N . MET A 1 360 ? -12.938 -6.734 -25.703 1 98.69 360 MET A N 1
ATOM 2858 C CA . MET A 1 360 ? -13.328 -6.836 -24.297 1 98.69 360 MET A CA 1
ATOM 2859 C C . MET A 1 360 ? -13.062 -5.527 -23.562 1 98.69 360 MET A C 1
ATOM 2861 O O . MET A 1 360 ? -13.898 -5.07 -22.781 1 98.69 360 MET A O 1
ATOM 2865 N N . LEU A 1 361 ? -11.898 -4.953 -23.797 1 98.75 361 LEU A N 1
ATOM 2866 C CA . LEU A 1 361 ? -11.555 -3.684 -23.172 1 98.75 361 LEU A CA 1
ATOM 2867 C C . LEU A 1 361 ? -12.57 -2.605 -23.516 1 98.75 361 LEU A C 1
ATOM 2869 O O . LEU A 1 361 ? -12.992 -1.842 -22.641 1 98.75 361 LEU A O 1
ATOM 2873 N N . SER A 1 362 ? -12.953 -2.498 -24.766 1 98.62 362 SER A N 1
ATOM 2874 C CA . SER A 1 362 ? -13.93 -1.518 -25.219 1 98.62 362 SER A CA 1
ATOM 2875 C C . SER A 1 362 ? -15.266 -1.707 -24.516 1 98.62 362 SER A C 1
ATOM 2877 O O . SER A 1 362 ? -15.898 -0.733 -24.094 1 98.62 362 SER A O 1
ATOM 2879 N N . ARG A 1 363 ? -15.633 -2.969 -24.422 1 98.38 363 ARG A N 1
ATOM 2880 C CA . ARG A 1 363 ? -16.891 -3.281 -23.75 1 98.38 363 ARG A CA 1
ATOM 2881 C C . ARG A 1 363 ? -16.859 -2.828 -22.297 1 98.38 363 ARG A C 1
ATOM 2883 O O . ARG A 1 363 ? -17.828 -2.234 -21.797 1 98.38 363 ARG A O 1
ATOM 2890 N N . LEU A 1 364 ? -15.812 -3.104 -21.609 1 98.62 364 LEU A N 1
ATOM 2891 C CA . LEU A 1 364 ? -15.68 -2.738 -20.203 1 98.62 364 LEU A CA 1
ATOM 2892 C C . LEU A 1 364 ? -15.586 -1.226 -20.031 1 98.62 364 LEU A C 1
ATOM 2894 O O . LEU A 1 364 ? -16.141 -0.661 -19.094 1 98.62 364 LEU A O 1
ATOM 2898 N N . GLN A 1 365 ? -14.875 -0.547 -20.938 1 98.56 365 GLN A N 1
ATOM 2899 C CA . GLN A 1 365 ? -14.773 0.908 -20.906 1 98.56 365 GLN A CA 1
ATOM 2900 C C . GLN A 1 365 ? -16.141 1.556 -21.109 1 98.56 365 GLN A C 1
ATOM 2902 O O . GLN A 1 365 ? -16.469 2.559 -20.469 1 98.56 365 GLN A O 1
ATOM 2907 N N . GLN A 1 366 ? -16.922 1.018 -22 1 98.19 366 GLN A N 1
ATOM 2908 C CA . GLN A 1 366 ? -18.281 1.512 -22.188 1 98.19 366 GLN A CA 1
ATOM 2909 C C . GLN A 1 366 ? -19.109 1.381 -20.906 1 98.19 366 GLN A C 1
ATOM 2911 O O . GLN A 1 366 ? -19.906 2.26 -20.594 1 98.19 366 GLN A O 1
ATOM 2916 N N . GLN A 1 367 ? -18.875 0.266 -20.297 1 97.62 367 GLN A N 1
ATOM 2917 C CA . GLN A 1 367 ? -19.547 0.072 -19.016 1 97.62 367 GLN A CA 1
ATOM 2918 C C . GLN A 1 367 ? -19.141 1.15 -18.016 1 97.62 367 GLN A C 1
ATOM 2920 O O . GLN A 1 367 ? -19.984 1.649 -17.266 1 97.62 367 GLN A O 1
ATOM 2925 N N . GLN A 1 368 ? -17.844 1.489 -17.938 1 97.62 368 GLN A N 1
ATOM 2926 C CA . GLN A 1 368 ? -17.375 2.582 -17.094 1 97.62 368 GLN A CA 1
ATOM 2927 C C . GLN A 1 368 ? -18.125 3.877 -17.406 1 97.62 368 GLN A C 1
ATOM 2929 O O . GLN A 1 368 ? -18.703 4.504 -16.516 1 97.62 368 GLN A O 1
ATOM 2934 N N . MET A 1 369 ? -18.203 4.203 -18.641 1 97.5 369 MET A N 1
ATOM 2935 C CA . MET A 1 369 ? -18.812 5.445 -19.109 1 97.5 369 MET A CA 1
ATOM 2936 C C . MET A 1 369 ? -20.312 5.477 -18.766 1 97.5 369 MET A C 1
ATOM 2938 O O . MET A 1 369 ? -20.828 6.5 -18.312 1 97.5 369 MET A O 1
ATOM 2942 N N . HIS A 1 370 ? -20.953 4.402 -18.953 1 97.69 370 HIS A N 1
ATOM 2943 C CA . HIS A 1 370 ? -22.375 4.301 -18.672 1 97.69 370 HIS A CA 1
ATOM 2944 C C . HIS A 1 370 ? -22.672 4.512 -17.188 1 97.69 370 HIS A C 1
ATOM 2946 O O . HIS A 1 370 ? -23.75 4.949 -16.812 1 97.69 370 HIS A O 1
ATOM 2952 N N . ASN A 1 371 ? -21.703 4.195 -16.391 1 97.06 371 ASN A N 1
ATOM 2953 C CA . ASN A 1 371 ? -21.875 4.352 -14.945 1 97.06 371 ASN A CA 1
ATOM 2954 C C . ASN A 1 371 ? -21.219 5.633 -14.438 1 97.06 371 ASN A C 1
ATOM 2956 O O . ASN A 1 371 ? -20.969 5.777 -13.242 1 97.06 371 ASN A O 1
ATOM 2960 N N . ASN A 1 372 ? -20.828 6.527 -15.281 1 96.44 372 ASN A N 1
ATOM 2961 C CA . ASN A 1 372 ? -20.234 7.828 -14.977 1 96.44 372 ASN A CA 1
ATOM 2962 C C . ASN A 1 372 ? -18.922 7.688 -14.234 1 96.44 372 ASN A C 1
ATOM 2964 O O . ASN A 1 372 ? -18.656 8.414 -13.273 1 96.44 372 ASN A O 1
ATOM 2968 N N . LEU A 1 373 ? -18.188 6.672 -14.547 1 96.31 373 LEU A N 1
ATOM 2969 C CA . LEU A 1 373 ? -16.844 6.445 -14.031 1 96.31 373 LEU A CA 1
ATOM 2970 C C . LEU A 1 373 ? -15.797 6.781 -15.078 1 96.31 373 LEU A C 1
ATOM 2972 O O . LEU A 1 373 ? -16.062 6.715 -16.281 1 96.31 373 LEU A O 1
ATOM 2976 N N . PRO A 1 374 ? -14.656 7.215 -14.664 1 94.81 374 PRO A N 1
ATOM 2977 C CA . PRO A 1 374 ? -13.602 7.508 -15.641 1 94.81 374 PRO A CA 1
ATOM 2978 C C . PRO A 1 374 ? -13.125 6.266 -16.391 1 94.81 374 PRO A C 1
ATOM 2980 O O . PRO A 1 374 ? -13.258 5.148 -15.883 1 94.81 374 PRO A O 1
ATOM 2983 N N . ILE A 1 375 ? -12.633 6.508 -17.562 1 96.38 375 ILE A N 1
ATOM 2984 C CA . ILE A 1 375 ? -11.961 5.453 -18.312 1 96.38 375 ILE A CA 1
ATOM 2985 C C . ILE A 1 375 ? -10.797 4.895 -17.5 1 96.38 375 ILE A C 1
ATOM 2987 O O . ILE A 1 375 ? -10.031 5.652 -16.906 1 96.38 375 ILE A O 1
ATOM 2991 N N . TYR A 1 376 ? -10.742 3.596 -17.422 1 96.75 376 TYR A N 1
ATOM 2992 C CA . TYR A 1 376 ? -9.633 2.982 -16.719 1 96.75 376 TYR A CA 1
ATOM 2993 C C . TYR A 1 376 ? -8.344 3.1 -17.516 1 96.75 376 TYR A C 1
ATOM 2995 O O . TYR A 1 376 ? -8.336 2.867 -18.734 1 96.75 376 TYR A O 1
ATOM 3003 N N . ALA A 1 377 ? -7.32 3.482 -16.859 1 94.06 377 ALA A N 1
ATOM 3004 C CA . ALA A 1 377 ? -5.957 3.451 -17.375 1 94.06 377 ALA A CA 1
ATOM 3005 C C . ALA A 1 377 ? -4.973 2.98 -16.312 1 94.06 377 ALA A C 1
ATOM 3007 O O . ALA A 1 377 ? -5.082 3.359 -15.148 1 94.06 377 ALA A O 1
ATOM 3008 N N . PRO A 1 378 ? -4.082 2.08 -16.703 1 93.31 378 PRO A N 1
ATOM 3009 C CA . PRO A 1 378 ? -3.059 1.695 -15.734 1 93.31 378 PRO A CA 1
ATOM 3010 C C . PRO A 1 378 ? -2.164 2.863 -15.32 1 93.31 378 PRO A C 1
ATOM 3012 O O . PRO A 1 378 ? -2.135 3.891 -16 1 93.31 378 PRO A O 1
ATOM 3015 N N . PRO A 1 379 ? -1.527 2.801 -14.172 1 89.88 379 PRO A N 1
ATOM 3016 C CA . PRO A 1 379 ? -0.616 3.867 -13.75 1 89.88 379 PRO A CA 1
ATOM 3017 C C . PRO A 1 379 ? 0.543 4.07 -14.727 1 89.88 379 PRO A C 1
ATOM 3019 O O . PRO A 1 379 ? 0.953 3.131 -15.406 1 89.88 379 PRO A O 1
ATOM 3022 N N . SER A 1 380 ? 1.087 5.316 -14.711 1 88.56 380 SER A N 1
ATOM 3023 C CA . SER A 1 380 ? 2.191 5.656 -15.602 1 88.56 380 SER A CA 1
ATOM 3024 C C . SER A 1 380 ? 3.434 4.832 -15.281 1 88.56 380 SER A C 1
ATOM 3026 O O . SER A 1 380 ? 4.207 4.492 -16.172 1 88.56 380 SER A O 1
ATOM 3028 N N . GLU A 1 381 ? 3.615 4.641 -13.977 1 92.38 381 GLU A N 1
ATOM 3029 C CA . GLU A 1 381 ? 4.699 3.77 -13.539 1 92.38 381 GLU A CA 1
ATOM 3030 C C . GLU A 1 381 ? 4.172 2.633 -12.664 1 92.38 381 GLU A C 1
ATOM 3032 O O . GLU A 1 381 ? 3.324 2.85 -11.797 1 92.38 381 GLU A O 1
ATOM 3037 N N . ARG A 1 382 ? 4.738 1.436 -12.906 1 91.81 382 ARG A N 1
ATOM 3038 C CA . ARG A 1 382 ? 4.367 0.266 -12.117 1 91.81 382 ARG A CA 1
ATOM 3039 C C . ARG A 1 382 ? 5.102 0.251 -10.781 1 91.81 382 ARG A C 1
ATOM 3041 O O . ARG A 1 382 ? 6.199 0.802 -10.664 1 91.81 382 ARG A O 1
ATOM 3048 N N . VAL A 1 383 ? 4.457 -0.377 -9.859 1 96.62 383 VAL A N 1
ATOM 3049 C CA . VAL A 1 383 ? 5.125 -0.666 -8.594 1 96.62 383 VAL A CA 1
ATOM 3050 C C . VAL A 1 383 ? 5.898 -1.978 -8.703 1 96.62 383 VAL A C 1
ATOM 3052 O O . VAL A 1 383 ? 5.348 -2.998 -9.125 1 96.62 383 VAL A O 1
ATOM 3055 N N . PHE A 1 384 ? 7.141 -2.01 -8.445 1 98.06 384 PHE A N 1
ATOM 3056 C CA . PHE A 1 384 ? 8.016 -3.178 -8.422 1 98.06 384 PHE A CA 1
ATOM 3057 C C . PHE A 1 384 ? 9.023 -3.076 -7.281 1 98.06 384 PHE A C 1
ATOM 3059 O O . PHE A 1 384 ? 10.047 -2.396 -7.41 1 98.06 384 PHE A O 1
ATOM 3066 N N . VAL A 1 385 ? 8.844 -3.828 -6.203 1 98.19 385 VAL A N 1
ATOM 3067 C CA . VAL A 1 385 ? 9.602 -3.582 -4.98 1 98.19 385 VAL A CA 1
ATOM 3068 C C . VAL A 1 385 ? 10.719 -4.613 -4.848 1 98.19 385 VAL A C 1
ATOM 3070 O O . VAL A 1 385 ? 11.5 -4.578 -3.893 1 98.19 385 VAL A O 1
ATOM 3073 N N . GLY A 1 386 ? 10.875 -5.547 -5.801 1 97.06 386 GLY A N 1
ATOM 3074 C CA . GLY A 1 386 ? 11.742 -6.699 -5.613 1 97.06 386 GLY A CA 1
ATOM 3075 C C . GLY A 1 386 ? 13.117 -6.516 -6.223 1 97.06 386 GLY A C 1
ATOM 3076 O O . GLY A 1 386 ? 13.93 -7.445 -6.219 1 97.06 386 GLY A O 1
ATOM 3077 N N . ARG A 1 387 ? 13.469 -5.324 -6.711 1 94.69 387 ARG A N 1
ATOM 3078 C CA . ARG A 1 387 ? 14.688 -5.121 -7.488 1 94.69 387 ARG A CA 1
ATOM 3079 C C . ARG A 1 387 ? 15.914 -5.547 -6.695 1 94.69 387 ARG A C 1
ATOM 3081 O O . ARG A 1 387 ? 16.766 -6.289 -7.203 1 94.69 387 ARG A O 1
ATOM 3088 N N . LYS A 1 388 ? 16.078 -5.094 -5.512 1 95.25 388 LYS A N 1
ATOM 3089 C CA . LYS A 1 388 ? 17.266 -5.383 -4.715 1 95.25 388 LYS A CA 1
ATOM 3090 C C . LYS A 1 388 ? 17.344 -6.863 -4.367 1 95.25 388 LYS A C 1
ATOM 3092 O O . LYS A 1 388 ? 18.438 -7.41 -4.195 1 95.25 388 LYS A O 1
ATOM 3097 N N . PHE A 1 389 ? 16.234 -7.523 -4.254 1 97.69 389 PHE A N 1
ATOM 3098 C CA . PHE A 1 389 ? 16.219 -8.938 -3.912 1 97.69 389 PHE A CA 1
ATOM 3099 C C . PHE A 1 389 ? 16.797 -9.781 -5.043 1 97.69 389 PHE A C 1
ATOM 3101 O O . PHE A 1 389 ? 17.562 -10.711 -4.801 1 97.69 389 PHE A O 1
ATOM 3108 N N . ARG A 1 390 ? 16.391 -9.445 -6.242 1 97.06 390 ARG A N 1
ATOM 3109 C CA . ARG A 1 390 ? 16.922 -10.156 -7.395 1 97.06 390 ARG A CA 1
ATOM 3110 C C . ARG A 1 390 ? 18.438 -10.047 -7.453 1 97.06 390 ARG A C 1
ATOM 3112 O O . ARG A 1 390 ? 19.125 -11.023 -7.758 1 97.06 390 ARG A O 1
ATOM 3119 N N . LEU A 1 391 ? 18.984 -8.898 -7.121 1 96.38 391 LEU A N 1
ATOM 3120 C CA . LEU A 1 391 ? 20.438 -8.68 -7.16 1 96.38 391 LEU A CA 1
ATOM 3121 C C . LEU A 1 391 ? 21.141 -9.586 -6.16 1 96.38 391 LEU A C 1
ATOM 3123 O O . LEU A 1 391 ? 22.188 -10.164 -6.473 1 96.38 391 LEU A O 1
ATOM 3127 N N . ILE A 1 392 ? 20.578 -9.703 -5.008 1 96.38 392 ILE A N 1
ATOM 3128 C CA . ILE A 1 392 ? 21.156 -10.531 -3.959 1 96.38 392 ILE A CA 1
ATOM 3129 C C . ILE A 1 392 ? 21.125 -12 -4.379 1 96.38 392 ILE A C 1
ATOM 3131 O O . ILE A 1 392 ? 22.109 -12.719 -4.227 1 96.38 392 ILE A O 1
ATOM 3135 N N . TRP A 1 393 ? 20.062 -12.445 -4.93 1 97.38 393 TRP A N 1
ATOM 3136 C CA . TRP A 1 393 ? 19.906 -13.836 -5.348 1 97.38 393 TRP A CA 1
ATOM 3137 C C . TRP A 1 393 ? 20.859 -14.156 -6.5 1 97.38 393 TRP A C 1
ATOM 3139 O O . TRP A 1 393 ? 21.391 -15.266 -6.578 1 97.38 393 TRP A O 1
ATOM 3149 N N . ASN A 1 394 ? 21.062 -13.164 -7.355 1 97.19 394 ASN A N 1
ATOM 3150 C CA . ASN A 1 394 ? 22.031 -13.336 -8.43 1 97.19 394 ASN A CA 1
ATOM 3151 C C . ASN A 1 394 ? 23.438 -13.539 -7.879 1 97.19 394 ASN A C 1
ATOM 3153 O O . ASN A 1 394 ? 24.188 -14.375 -8.383 1 97.19 394 ASN A O 1
ATOM 3157 N N . ARG A 1 395 ? 23.766 -12.773 -6.891 1 96.31 395 ARG A N 1
ATOM 3158 C CA . ARG A 1 395 ? 25.078 -12.891 -6.281 1 96.31 395 ARG A CA 1
ATOM 3159 C C . ARG A 1 395 ? 25.266 -14.258 -5.625 1 96.31 395 ARG A C 1
ATOM 3161 O O . ARG A 1 395 ? 26.328 -14.867 -5.727 1 96.31 395 ARG A O 1
ATOM 3168 N N . ILE A 1 396 ? 24.25 -14.695 -5.012 1 97.25 396 ILE A N 1
ATOM 3169 C CA . ILE A 1 396 ? 24.281 -15.992 -4.344 1 97.25 396 ILE A CA 1
ATOM 3170 C C . ILE A 1 396 ? 24.562 -17.094 -5.363 1 97.25 396 ILE A C 1
ATOM 3172 O O . ILE A 1 396 ? 25.375 -17.984 -5.113 1 97.25 396 ILE A O 1
ATOM 3176 N N . LYS A 1 397 ? 23.906 -17 -6.441 1 96.5 397 LYS A N 1
ATOM 3177 C CA . LYS A 1 397 ? 24.109 -17.969 -7.52 1 96.5 397 LYS A CA 1
ATOM 3178 C C . LYS A 1 397 ? 25.516 -17.859 -8.109 1 96.5 397 LYS A C 1
ATOM 3180 O O . LYS A 1 397 ? 26.172 -18.875 -8.344 1 96.5 397 LYS A O 1
ATOM 3185 N N . GLU A 1 398 ? 25.922 -16.609 -8.32 1 96.06 398 GLU A N 1
ATOM 3186 C CA . GLU A 1 398 ? 27.219 -16.344 -8.906 1 96.06 398 GLU A CA 1
ATOM 3187 C C . GLU A 1 398 ? 28.344 -16.938 -8.047 1 96.06 398 GLU A C 1
ATOM 3189 O O . GLU A 1 398 ? 29.281 -17.531 -8.562 1 96.06 398 GLU A O 1
ATOM 3194 N N . PHE A 1 399 ? 28.188 -16.812 -6.734 1 97.12 399 PHE A N 1
ATOM 3195 C CA . PHE A 1 399 ? 29.219 -17.25 -5.82 1 97.12 399 PHE A CA 1
ATOM 3196 C C . PHE A 1 399 ? 29 -18.719 -5.418 1 97.12 399 PHE A C 1
ATOM 3198 O O . PHE A 1 399 ? 29.828 -19.297 -4.715 1 97.12 399 PHE A O 1
ATOM 3205 N N . ARG A 1 400 ? 27.969 -19.312 -5.852 1 97.5 400 ARG A N 1
ATOM 3206 C CA . ARG A 1 400 ? 27.625 -20.703 -5.574 1 97.5 400 ARG A CA 1
ATOM 3207 C C . ARG A 1 400 ? 27.562 -20.969 -4.074 1 97.5 400 ARG A C 1
ATOM 3209 O O . ARG A 1 400 ? 28.203 -21.891 -3.574 1 97.5 400 ARG A O 1
ATOM 3216 N N . VAL A 1 401 ? 26.781 -20.078 -3.365 1 97.56 401 VAL A N 1
ATOM 3217 C CA . VAL A 1 401 ? 26.703 -20.203 -1.914 1 97.56 401 VAL A CA 1
ATOM 3218 C C . VAL A 1 401 ? 25.25 -20.328 -1.477 1 97.56 401 VAL A C 1
ATOM 3220 O O . VAL A 1 401 ? 24.906 -19.969 -0.349 1 97.56 401 VAL A O 1
ATOM 3223 N N . ALA A 1 402 ? 24.359 -20.781 -2.324 1 98.31 402 ALA A N 1
ATOM 3224 C CA . ALA A 1 402 ? 22.953 -21 -1.958 1 98.31 402 ALA A CA 1
ATOM 3225 C C . ALA A 1 402 ? 22.844 -22 -0.825 1 98.31 402 ALA A C 1
ATOM 3227 O O . ALA A 1 402 ? 23.516 -23.031 -0.823 1 98.31 402 ALA A O 1
ATOM 3228 N N . ARG A 1 403 ? 22.016 -21.656 0.121 1 96.81 403 ARG A N 1
ATOM 3229 C CA . ARG A 1 403 ? 21.672 -22.656 1.137 1 96.81 403 ARG A CA 1
ATOM 3230 C C . ARG A 1 403 ? 20.906 -23.828 0.526 1 96.81 403 ARG A C 1
ATOM 3232 O O . ARG A 1 403 ? 20.047 -23.641 -0.325 1 96.81 403 ARG A O 1
ATOM 3239 N N . THR A 1 404 ? 21.219 -25.031 1.029 1 96.56 404 THR A N 1
ATOM 3240 C CA . THR A 1 404 ? 20.609 -26.219 0.427 1 96.56 404 THR A CA 1
ATOM 3241 C C . THR A 1 404 ? 19.766 -26.969 1.447 1 96.56 404 THR A C 1
ATOM 3243 O O . THR A 1 404 ? 19.156 -28 1.123 1 96.56 404 THR A O 1
ATOM 3246 N N . ARG A 1 405 ? 19.719 -26.469 2.645 1 94.5 405 ARG A N 1
ATOM 3247 C CA . ARG A 1 405 ? 19 -27.125 3.73 1 94.5 405 ARG A CA 1
ATOM 3248 C C . ARG A 1 405 ? 18.203 -26.109 4.547 1 94.5 405 ARG A C 1
ATOM 3250 O O . ARG A 1 405 ? 18.484 -24.922 4.523 1 94.5 405 ARG A O 1
ATOM 3257 N N . GLY A 1 406 ? 17.219 -26.547 5.195 1 91.44 406 GLY A N 1
ATOM 3258 C CA . GLY A 1 406 ? 16.516 -25.781 6.219 1 91.44 406 GLY A CA 1
ATOM 3259 C C . GLY A 1 406 ? 15.805 -24.562 5.668 1 91.44 406 GLY A C 1
ATOM 3260 O O . GLY A 1 406 ? 15.797 -23.5 6.293 1 91.44 406 GLY A O 1
ATOM 3261 N N . TRP A 1 407 ? 15.266 -24.609 4.492 1 90.06 407 TRP A N 1
ATOM 3262 C CA . TRP A 1 407 ? 14.594 -23.469 3.869 1 90.06 407 TRP A CA 1
ATOM 3263 C C . TRP A 1 407 ? 13.359 -23.062 4.664 1 90.06 407 TRP A C 1
ATOM 3265 O O . TRP A 1 407 ? 13.086 -21.875 4.836 1 90.06 407 TRP A O 1
ATOM 3275 N N . ILE A 1 408 ? 12.633 -23.984 4.91 1 77 408 ILE A N 1
ATOM 3276 C CA . ILE A 1 408 ? 11.391 -23.75 5.641 1 77 408 ILE A CA 1
ATOM 3277 C C . ILE A 1 408 ? 11.531 -24.25 7.074 1 77 408 ILE A C 1
ATOM 3279 O O . ILE A 1 408 ? 11.867 -25.422 7.301 1 77 408 ILE A O 1
ATOM 3283 N N . GLN A 1 409 ? 11.906 -23.266 7.91 1 63.12 409 GLN A N 1
ATOM 3284 C CA . GLN A 1 409 ? 12.039 -23.703 9.297 1 63.12 409 GLN A CA 1
ATOM 3285 C C . GLN A 1 409 ? 10.695 -24.156 9.867 1 63.12 409 GLN A C 1
ATOM 3287 O O . GLN A 1 409 ? 9.82 -23.328 10.125 1 63.12 409 GLN A O 1
ATOM 3292 N N . LEU A 1 410 ? 10.531 -25.266 9.375 1 54.75 410 LEU A N 1
ATOM 3293 C CA . LEU A 1 410 ? 9.352 -25.812 10.023 1 54.75 410 LEU A CA 1
ATOM 3294 C C . LEU A 1 410 ? 9.594 -26.047 11.508 1 54.75 410 LEU A C 1
ATOM 3296 O O . LEU A 1 410 ? 10.5 -26.797 11.891 1 54.75 410 LEU A O 1
ATOM 3300 N N . GLU A 1 411 ? 10.117 -25.109 12.141 1 46.5 411 GLU A N 1
ATOM 3301 C CA . GLU A 1 411 ? 10.383 -25.359 13.547 1 46.5 411 GLU A CA 1
ATOM 3302 C C . GLU A 1 411 ? 9.82 -26.719 13.984 1 46.5 411 GLU A C 1
ATOM 3304 O O . GLU A 1 411 ? 8.664 -27.031 13.68 1 46.5 411 GLU A O 1
ATOM 3309 N N . GLU A 1 412 ? 10.852 -27.766 14.055 1 40.59 412 GLU A N 1
ATOM 3310 C CA . GLU A 1 412 ? 10.492 -29 14.75 1 40.59 412 GLU A CA 1
ATOM 3311 C C . GLU A 1 412 ? 9.203 -28.812 15.547 1 40.59 412 GLU A C 1
ATOM 3313 O O . GLU A 1 412 ? 8.656 -29.781 16.078 1 40.59 412 GLU A O 1
ATOM 3318 N N . ALA A 1 413 ? 9.422 -27.984 16.406 1 34.75 413 ALA A N 1
ATOM 3319 C CA . ALA A 1 413 ? 9.086 -27.875 17.828 1 34.75 413 ALA A CA 1
ATOM 3320 C C . ALA A 1 413 ? 7.594 -28.078 18.062 1 34.75 413 ALA A C 1
ATOM 3322 O O . ALA A 1 413 ? 7.191 -28.828 18.953 1 34.75 413 ALA A O 1
ATOM 3323 N N . THR A 1 414 ? 6.602 -26.672 18.094 1 40.44 414 THR A N 1
ATOM 3324 C CA . THR A 1 414 ? 5.574 -26.188 19.016 1 40.44 414 THR A CA 1
ATOM 3325 C C . THR A 1 414 ? 4.188 -26.609 18.547 1 40.44 414 THR A C 1
ATOM 3327 O O . THR A 1 414 ? 3.971 -26.859 17.359 1 40.44 414 THR A O 1
ATOM 3330 N N . ALA A 1 415 ? 3.398 -26.641 19.5 1 44.38 415 ALA A N 1
ATOM 3331 C CA . ALA A 1 415 ? 1.957 -26.766 19.688 1 44.38 415 ALA A CA 1
ATOM 3332 C C . ALA A 1 415 ? 1.188 -25.953 18.656 1 44.38 415 ALA A C 1
ATOM 3334 O O . ALA A 1 415 ? 0.101 -26.344 18.234 1 44.38 415 ALA A O 1
ATOM 3335 N N . SER A 1 416 ? 1.993 -25 17.859 1 55.62 416 SER A N 1
ATOM 3336 C CA . SER A 1 416 ? 1.282 -24.062 17.016 1 55.62 416 SER A CA 1
ATOM 3337 C C . SER A 1 416 ? 1.173 -24.578 15.586 1 55.62 416 SER A C 1
ATOM 3339 O O . SER A 1 416 ? 0.142 -24.406 14.93 1 55.62 416 SER A O 1
ATOM 3341 N N . ASN A 1 417 ? 2.268 -25.375 14.914 1 59.62 417 ASN A N 1
ATOM 3342 C CA . ASN A 1 417 ? 2.168 -25.938 13.57 1 59.62 417 ASN A CA 1
ATOM 3343 C C . ASN A 1 417 ? 1.151 -27.062 13.516 1 59.62 417 ASN A C 1
ATOM 3345 O O . ASN A 1 417 ? 0.413 -27.188 12.531 1 59.62 417 ASN A O 1
ATOM 3349 N N . GLY A 1 418 ? 1.338 -27.719 14.453 1 70.44 418 GLY A N 1
ATOM 3350 C CA . GLY A 1 418 ? 0.309 -28.75 14.555 1 70.44 418 GLY A CA 1
ATOM 3351 C C . GLY A 1 418 ? -1.098 -28.172 14.578 1 70.44 418 GLY A C 1
ATOM 3352 O O . GLY A 1 418 ? -1.997 -28.703 13.93 1 70.44 418 GLY A O 1
ATOM 3353 N N . SER A 1 419 ? -1.037 -27.016 15.203 1 82.5 419 SER A N 1
ATOM 3354 C CA . SER A 1 419 ? -2.34 -26.359 15.297 1 82.5 419 SER A CA 1
ATOM 3355 C C . SER A 1 419 ? -2.762 -25.781 13.953 1 82.5 419 SER A C 1
ATOM 3357 O O . SER A 1 419 ? -3.914 -25.922 13.539 1 82.5 419 SER A O 1
ATOM 3359 N N . LYS A 1 420 ? -1.791 -25.219 13.172 1 89.19 420 LYS A N 1
ATOM 3360 C CA . LYS A 1 420 ? -2.098 -24.656 11.859 1 89.19 420 LYS A CA 1
ATOM 3361 C C . LYS A 1 420 ? -2.461 -25.75 10.859 1 89.19 420 LYS A C 1
ATOM 3363 O O . LYS A 1 420 ? -3.357 -25.562 10.031 1 89.19 420 LYS A O 1
ATOM 3368 N N . TYR A 1 421 ? -1.688 -26.844 10.898 1 91.81 421 TYR A N 1
ATOM 3369 C CA . TYR A 1 421 ? -1.965 -28 10.031 1 91.81 421 TYR A CA 1
ATOM 3370 C C . TYR A 1 421 ? -3.365 -28.531 10.281 1 91.81 421 TYR A C 1
ATOM 3372 O O . TYR A 1 421 ? -4.137 -28.75 9.344 1 91.81 421 TYR A O 1
ATOM 3380 N N . ASN A 1 422 ? -3.662 -28.766 11.531 1 93.88 422 ASN A N 1
ATOM 3381 C CA . ASN A 1 422 ? -4.973 -29.297 11.883 1 93.88 422 ASN A CA 1
ATOM 3382 C C . ASN A 1 422 ? -6.094 -28.328 11.484 1 93.88 422 ASN A C 1
ATOM 3384 O O . ASN A 1 422 ? -7.152 -28.766 11.031 1 93.88 422 ASN A O 1
ATOM 3388 N N . ASP A 1 423 ? -5.816 -27.109 11.695 1 93.38 423 ASP A N 1
ATOM 3389 C CA . ASP A 1 423 ? -6.793 -26.109 11.289 1 93.38 423 ASP A CA 1
ATOM 3390 C C . ASP A 1 423 ? -7.031 -26.156 9.781 1 93.38 423 ASP A C 1
ATOM 3392 O O . ASP A 1 423 ? -8.172 -26.062 9.32 1 93.38 423 ASP A O 1
ATOM 3396 N N . ALA A 1 424 ? -5.953 -26.281 9.047 1 95.12 424 ALA A N 1
ATOM 3397 C CA . ALA A 1 424 ? -6.055 -26.375 7.594 1 95.12 424 ALA A CA 1
ATOM 3398 C C . ALA A 1 424 ? -6.895 -27.578 7.184 1 95.12 424 ALA A C 1
ATOM 3400 O O . ALA A 1 424 ? -7.789 -27.469 6.344 1 95.12 424 ALA A O 1
ATOM 3401 N N . VAL A 1 425 ? -6.625 -28.703 7.746 1 96.5 425 VAL A N 1
ATOM 3402 C CA . VAL A 1 425 ? -7.324 -29.953 7.426 1 96.5 425 VAL A CA 1
ATOM 3403 C C . VAL A 1 425 ? -8.805 -29.812 7.766 1 96.5 425 VAL A C 1
ATOM 3405 O O . VAL A 1 425 ? -9.664 -30.219 6.988 1 96.5 425 VAL A O 1
ATOM 3408 N N . ASN A 1 426 ? -9.094 -29.203 8.922 1 97.06 426 ASN A N 1
ATOM 3409 C CA . ASN A 1 426 ? -10.477 -28.984 9.32 1 97.06 426 ASN A CA 1
ATOM 3410 C C . ASN A 1 426 ? -11.219 -28.094 8.328 1 97.06 426 ASN A C 1
ATOM 3412 O O . ASN A 1 426 ? -12.375 -28.359 7.992 1 97.06 426 ASN A O 1
ATOM 3416 N N . ARG A 1 427 ? -10.578 -27.094 7.895 1 96.5 427 ARG A N 1
ATOM 3417 C CA . ARG A 1 427 ? -11.188 -26.172 6.945 1 96.5 427 ARG A CA 1
ATOM 3418 C C . ARG A 1 427 ? -11.438 -26.844 5.602 1 96.5 427 ARG A C 1
ATOM 3420 O O . ARG A 1 427 ? -12.477 -26.625 4.977 1 96.5 427 ARG A O 1
ATOM 3427 N N . ILE A 1 428 ? -10.531 -27.641 5.137 1 97.62 428 ILE A N 1
ATOM 3428 C CA . ILE A 1 428 ? -10.664 -28.375 3.883 1 97.62 428 ILE A CA 1
ATOM 3429 C C . ILE A 1 428 ? -11.82 -29.375 3.982 1 97.62 428 ILE A C 1
ATOM 3431 O O . ILE A 1 428 ? -12.664 -29.438 3.09 1 97.62 428 ILE A O 1
ATOM 3435 N N . ASN A 1 429 ? -11.836 -30.109 5.105 1 97.62 429 ASN A N 1
ATOM 3436 C CA . ASN A 1 429 ? -12.906 -31.062 5.312 1 97.62 429 ASN A CA 1
ATOM 3437 C C . ASN A 1 429 ? -14.273 -30.375 5.375 1 97.62 429 ASN A C 1
ATOM 3439 O O . ASN A 1 429 ? -15.266 -30.922 4.902 1 97.62 429 ASN A O 1
ATOM 3443 N N . ALA A 1 430 ? -14.297 -29.234 5.977 1 97.5 430 ALA A N 1
ATOM 3444 C CA . ALA A 1 430 ? -15.547 -28.5 6.137 1 97.5 430 ALA A CA 1
ATOM 3445 C C . ALA A 1 430 ? -16.172 -28.188 4.781 1 97.5 430 ALA A C 1
ATOM 3447 O O . ALA A 1 430 ? -17.391 -28.359 4.594 1 97.5 430 ALA A O 1
ATOM 3448 N N . TYR A 1 431 ? -15.328 -27.672 3.771 1 96.62 431 TYR A N 1
ATOM 3449 C CA . TYR A 1 431 ? -15.984 -27.344 2.514 1 96.62 431 TYR A CA 1
ATOM 3450 C C . TYR A 1 431 ? -16.266 -28.594 1.688 1 96.62 431 TYR A C 1
ATOM 3452 O O . TYR A 1 431 ? -17.188 -28.594 0.861 1 96.62 431 TYR A O 1
ATOM 3460 N N . ILE A 1 432 ? -15.539 -29.672 1.849 1 97.25 432 ILE A N 1
ATOM 3461 C CA . ILE A 1 432 ? -15.797 -30.938 1.159 1 97.25 432 ILE A CA 1
ATOM 3462 C C . ILE A 1 432 ? -17.156 -31.484 1.59 1 97.25 432 ILE A C 1
ATOM 3464 O O . ILE A 1 432 ? -17.906 -32.031 0.769 1 97.25 432 ILE A O 1
ATOM 3468 N N . MET A 1 433 ? -17.469 -31.359 2.859 1 96.88 433 MET A N 1
ATOM 3469 C CA . MET A 1 433 ? -18.734 -31.859 3.404 1 96.88 433 MET A CA 1
ATOM 3470 C C . MET A 1 433 ? -19.922 -31.125 2.773 1 96.88 433 MET A C 1
ATOM 3472 O O . MET A 1 433 ? -21.031 -31.656 2.764 1 96.88 433 MET A O 1
ATOM 3476 N N . GLU A 1 434 ? -19.672 -30.016 2.178 1 94.94 434 GLU A N 1
ATOM 3477 C CA . GLU A 1 434 ? -20.75 -29.203 1.6 1 94.94 434 GLU A CA 1
ATOM 3478 C C . GLU A 1 434 ? -20.922 -29.516 0.116 1 94.94 434 GLU A C 1
ATOM 3480 O O . GLU A 1 434 ? -21.828 -28.969 -0.528 1 94.94 434 GLU A O 1
ATOM 3485 N N . TYR A 1 435 ? -20.141 -30.422 -0.398 1 95.19 435 TYR A N 1
ATOM 3486 C CA . TYR A 1 435 ? -20.188 -30.734 -1.823 1 95.19 435 TYR A CA 1
ATOM 3487 C C . TYR A 1 435 ? -21.562 -31.266 -2.219 1 95.19 435 TYR A C 1
ATOM 3489 O O . TYR A 1 435 ? -22.141 -32.062 -1.498 1 95.19 435 TYR A O 1
ATOM 3497 N N . ASP A 1 436 ? -22.062 -30.734 -3.287 1 93.44 436 ASP A N 1
ATOM 3498 C CA . ASP A 1 436 ? -23.25 -31.266 -3.967 1 93.44 436 ASP A CA 1
ATOM 3499 C C . ASP A 1 436 ? -22.938 -31.609 -5.418 1 93.44 436 ASP A C 1
ATOM 3501 O O . ASP A 1 436 ? -22.812 -30.719 -6.262 1 93.44 436 ASP A O 1
ATOM 3505 N N . TYR A 1 437 ? -22.891 -32.875 -5.723 1 92 437 TYR A N 1
ATOM 3506 C CA . TYR A 1 437 ? -22.531 -33.344 -7.059 1 92 437 TYR A CA 1
ATOM 3507 C C . TYR A 1 437 ? -23.781 -33.531 -7.91 1 92 437 TYR A C 1
ATOM 3509 O O . TYR A 1 437 ? -23.688 -33.844 -9.102 1 92 437 TYR A O 1
ATOM 3517 N N . THR A 1 438 ? -24.938 -33.406 -7.402 1 89.19 438 THR A N 1
ATOM 3518 C CA . THR A 1 438 ? -26.172 -33.781 -8.062 1 89.19 438 THR A CA 1
ATOM 3519 C C . THR A 1 438 ? -26.781 -32.594 -8.805 1 89.19 438 THR A C 1
ATOM 3521 O O . THR A 1 438 ? -27.531 -32.75 -9.758 1 89.19 438 THR A O 1
ATOM 3524 N N . SER A 1 439 ? -26.562 -31.406 -8.43 1 82.94 439 SER A N 1
ATOM 3525 C CA . SER A 1 439 ? -27.141 -30.203 -9.008 1 82.94 439 SER A CA 1
ATOM 3526 C C . SER A 1 439 ? -26.109 -29.406 -9.789 1 82.94 439 SER A C 1
ATOM 3528 O O . SER A 1 439 ? -26 -28.188 -9.609 1 82.94 439 SER A O 1
ATOM 3530 N N . GLN A 1 440 ? -25.406 -30.125 -10.57 1 75.81 440 GLN A N 1
ATOM 3531 C CA . GLN A 1 440 ? -24.359 -29.406 -11.305 1 75.81 440 GLN A CA 1
ATOM 3532 C C . GLN A 1 440 ? -24.953 -28.375 -12.25 1 75.81 440 GLN A C 1
ATOM 3534 O O . GLN A 1 440 ? -25.812 -28.688 -13.078 1 75.81 440 GLN A O 1
ATOM 3539 N N . ARG A 1 441 ? -24.609 -27.094 -11.922 1 68.75 441 ARG A N 1
ATOM 3540 C CA . ARG A 1 441 ? -25.031 -25.953 -12.727 1 68.75 441 ARG A CA 1
ATOM 3541 C C . ARG A 1 441 ? -23.828 -25.297 -13.391 1 68.75 441 ARG A C 1
ATOM 3543 O O . ARG A 1 441 ? -22.812 -25.031 -12.742 1 68.75 441 ARG A O 1
ATOM 3550 N N . ASP A 1 442 ? -23.641 -25.391 -14.555 1 68.25 442 ASP A N 1
ATOM 3551 C CA . ASP A 1 442 ? -22.594 -24.703 -15.297 1 68.25 442 ASP A CA 1
ATOM 3552 C C . ASP A 1 442 ? -23.078 -23.344 -15.812 1 68.25 442 ASP A C 1
ATOM 3554 O O . ASP A 1 442 ? -23.141 -23.125 -17.016 1 68.25 442 ASP A O 1
ATOM 3558 N N . ASP A 1 443 ? -23.266 -22.438 -14.797 1 82.69 443 ASP A N 1
ATOM 3559 C CA . ASP A 1 443 ? -23.984 -21.219 -15.148 1 82.69 443 ASP A CA 1
ATOM 3560 C C . ASP A 1 443 ? -23.047 -20.016 -15.18 1 82.69 443 ASP A C 1
ATOM 3562 O O . ASP A 1 443 ? -23.5 -18.875 -15.32 1 82.69 443 ASP A O 1
ATOM 3566 N N . LEU A 1 444 ? -21.766 -20.328 -15.055 1 90.94 444 LEU A N 1
ATOM 3567 C CA . LEU A 1 444 ? -20.844 -19.203 -15.203 1 90.94 444 LEU A CA 1
ATOM 3568 C C . LEU A 1 444 ? -20.594 -18.891 -16.672 1 90.94 444 LEU A C 1
ATOM 3570 O O . LEU A 1 444 ? -20.469 -19.797 -17.5 1 90.94 444 LEU A O 1
ATOM 3574 N N . ASN A 1 445 ? -20.656 -17.625 -17 1 92.94 445 ASN A N 1
ATOM 3575 C CA . ASN A 1 445 ? -20.359 -17.156 -18.344 1 92.94 445 ASN A CA 1
ATOM 3576 C C . ASN A 1 445 ? -19.719 -15.773 -18.328 1 92.94 445 ASN A C 1
ATOM 3578 O O . ASN A 1 445 ? -19.469 -15.211 -17.266 1 92.94 445 ASN A O 1
ATOM 3582 N N . GLU A 1 446 ? -19.469 -15.328 -19.438 1 95.25 446 GLU A N 1
ATOM 3583 C CA . GLU A 1 446 ? -18.766 -14.047 -19.594 1 95.25 446 GLU A CA 1
ATOM 3584 C C . GLU A 1 446 ? -19.562 -12.914 -18.938 1 95.25 446 GLU A C 1
ATOM 3586 O O . GLU A 1 446 ? -18.984 -12.07 -18.234 1 95.25 446 GLU A O 1
ATOM 3591 N N . GLU A 1 447 ? -20.859 -12.875 -19.078 1 95.19 447 GLU A N 1
ATOM 3592 C CA . GLU A 1 447 ? -21.719 -11.812 -18.547 1 95.19 447 GLU A CA 1
ATOM 3593 C C . GLU A 1 447 ? -21.719 -11.805 -17.031 1 95.19 447 GLU A C 1
ATOM 3595 O O . GLU A 1 447 ? -21.812 -10.75 -16.406 1 95.19 447 GLU A O 1
ATOM 3600 N N . THR A 1 448 ? -21.594 -13.016 -16.453 1 95.44 448 THR A N 1
ATOM 3601 C CA . THR A 1 448 ? -21.5 -13.156 -15.008 1 95.44 448 THR A CA 1
ATOM 3602 C C . THR A 1 448 ? -20.391 -12.273 -14.453 1 95.44 448 THR A C 1
ATOM 3604 O O . THR A 1 448 ? -20.562 -11.633 -13.414 1 95.44 448 THR A O 1
ATOM 3607 N N . PHE A 1 449 ? -19.312 -12.203 -15.109 1 97.81 449 PHE A N 1
ATOM 3608 C CA . PHE A 1 449 ? -18.125 -11.547 -14.578 1 97.81 449 PHE A CA 1
ATOM 3609 C C . PHE A 1 449 ? -18.031 -10.109 -15.078 1 97.81 449 PHE A C 1
ATOM 3611 O O . PHE A 1 449 ? -17.547 -9.234 -14.359 1 97.81 449 PHE A O 1
ATOM 3618 N N . ILE A 1 450 ? -18.547 -9.836 -16.344 1 97.5 450 ILE A N 1
ATOM 3619 C CA . ILE A 1 450 ? -18.531 -8.484 -16.875 1 97.5 450 ILE A CA 1
ATOM 3620 C C . ILE A 1 450 ? -19.266 -7.543 -15.922 1 97.5 450 ILE A C 1
ATOM 3622 O O . ILE A 1 450 ? -18.812 -6.422 -15.672 1 97.5 450 ILE A O 1
ATOM 3626 N N . LYS A 1 451 ? -20.312 -8.023 -15.336 1 95.81 451 LYS A N 1
ATOM 3627 C CA . LYS A 1 451 ? -21.141 -7.223 -14.43 1 95.81 451 LYS A CA 1
ATOM 3628 C C . LYS A 1 451 ? -20.375 -6.875 -13.156 1 95.81 451 LYS A C 1
ATOM 3630 O O . LYS A 1 451 ? -20.766 -5.969 -12.422 1 95.81 451 LYS A O 1
ATOM 3635 N N . ARG A 1 452 ? -19.281 -7.543 -12.883 1 97.44 452 ARG A N 1
ATOM 3636 C CA . ARG A 1 452 ? -18.547 -7.383 -11.641 1 97.44 452 ARG A CA 1
ATOM 3637 C C . ARG A 1 452 ? -17.188 -6.727 -11.891 1 97.44 452 ARG A C 1
ATOM 3639 O O . ARG A 1 452 ? -16.312 -6.762 -11.031 1 97.44 452 ARG A O 1
ATOM 3646 N N . MET A 1 453 ? -17.016 -6.066 -13.07 1 98.25 453 MET A N 1
ATOM 3647 C CA . MET A 1 453 ? -15.688 -5.605 -13.492 1 98.25 453 MET A CA 1
ATOM 3648 C C . MET A 1 453 ? -15.547 -4.098 -13.297 1 98.25 453 MET A C 1
ATOM 3650 O O . MET A 1 453 ? -14.484 -3.529 -13.555 1 98.25 453 MET A O 1
ATOM 3654 N N . LEU A 1 454 ? -16.609 -3.406 -12.828 1 97.75 454 LEU A N 1
ATOM 3655 C CA . LEU A 1 454 ? -16.5 -1.958 -12.688 1 97.75 454 LEU A CA 1
ATOM 3656 C C . LEU A 1 454 ? -15.336 -1.575 -11.797 1 97.75 454 LEU A C 1
ATOM 3658 O O . LEU A 1 454 ? -15.109 -2.197 -10.75 1 97.75 454 LEU A O 1
ATOM 3662 N N . TRP A 1 455 ? -14.602 -0.64 -12.266 1 97.88 455 TRP A N 1
ATOM 3663 C CA . TRP A 1 455 ? -13.539 -0.035 -11.469 1 97.88 455 TRP A CA 1
ATOM 3664 C C . TRP A 1 455 ? -14.008 1.284 -10.859 1 97.88 455 TRP A C 1
ATOM 3666 O O . TRP A 1 455 ? -14.141 2.287 -11.562 1 97.88 455 TRP A O 1
ATOM 3676 N N . THR A 1 456 ? -14.242 1.28 -9.562 1 96.25 456 THR A N 1
ATOM 3677 C CA . THR A 1 456 ? -14.805 2.402 -8.82 1 96.25 456 THR A CA 1
ATOM 3678 C C . THR A 1 456 ? -13.797 2.936 -7.805 1 96.25 456 THR A C 1
ATOM 3680 O O . THR A 1 456 ? -12.75 2.324 -7.578 1 96.25 456 THR A O 1
ATOM 3683 N N . PRO A 1 457 ? -14.039 4.082 -7.219 1 92.81 457 PRO A N 1
ATOM 3684 C CA . PRO A 1 457 ? -13.18 4.543 -6.125 1 92.81 457 PRO A CA 1
ATOM 3685 C C . PRO A 1 457 ? -13.07 3.525 -4.992 1 92.81 457 PRO A C 1
ATOM 3687 O O . PRO A 1 457 ? -12 3.361 -4.406 1 92.81 457 PRO A O 1
ATOM 3690 N N . SER A 1 458 ? -14.148 2.877 -4.746 1 95.5 458 SER A N 1
ATOM 3691 C CA . SER A 1 458 ? -14.125 1.828 -3.73 1 95.5 458 SER A CA 1
ATOM 3692 C C . SER A 1 458 ? -13.211 0.682 -4.145 1 95.5 458 SER A C 1
ATOM 3694 O O . SER A 1 458 ? -12.539 0.082 -3.299 1 95.5 458 SER A O 1
ATOM 3696 N N . SER A 1 459 ? -13.188 0.383 -5.453 1 96.5 459 SER A N 1
ATOM 3697 C CA . SER A 1 459 ? -12.32 -0.676 -5.961 1 96.5 459 SER A CA 1
ATOM 3698 C C . SER A 1 459 ? -10.852 -0.366 -5.691 1 96.5 459 SER A C 1
ATOM 3700 O O . SER A 1 459 ? -10.109 -1.226 -5.215 1 96.5 459 SER A O 1
ATOM 3702 N N . ALA A 1 460 ? -10.516 0.86 -5.996 1 96 460 ALA A N 1
ATOM 3703 C CA . ALA A 1 460 ? -9.125 1.269 -5.82 1 96 460 ALA A CA 1
ATOM 3704 C C . ALA A 1 460 ? -8.711 1.202 -4.352 1 96 460 ALA A C 1
ATOM 3706 O O . ALA A 1 460 ? -7.602 0.764 -4.031 1 96 460 ALA A O 1
ATOM 3707 N N . SER A 1 461 ? -9.57 1.64 -3.482 1 97.81 461 SER A N 1
ATOM 3708 C CA . SER A 1 461 ? -9.305 1.645 -2.049 1 97.81 461 SER A CA 1
ATOM 3709 C C . SER A 1 461 ? -9.188 0.225 -1.503 1 97.81 461 SER A C 1
ATOM 3711 O O . SER A 1 461 ? -8.289 -0.071 -0.716 1 97.81 461 SER A O 1
ATOM 3713 N N . GLU A 1 462 ? -10.109 -0.619 -1.946 1 97.94 462 GLU A N 1
ATOM 3714 C CA . GLU A 1 462 ? -10.102 -2.012 -1.511 1 97.94 462 GLU A CA 1
ATOM 3715 C C . GLU A 1 462 ? -8.867 -2.742 -2.035 1 97.94 462 GLU A C 1
ATOM 3717 O O . GLU A 1 462 ? -8.281 -3.566 -1.329 1 97.94 462 GLU A O 1
ATOM 3722 N N . ALA A 1 463 ? -8.523 -2.496 -3.291 1 98.06 463 ALA A N 1
ATOM 3723 C CA . ALA A 1 463 ? -7.328 -3.109 -3.869 1 98.06 463 ALA A CA 1
ATOM 3724 C C . ALA A 1 463 ? -6.086 -2.766 -3.055 1 98.06 463 ALA A C 1
ATOM 3726 O O . ALA A 1 463 ? -5.223 -3.619 -2.84 1 98.06 463 ALA A O 1
ATOM 3727 N N . PHE A 1 464 ? -5.977 -1.496 -2.604 1 98.19 464 PHE A N 1
ATOM 3728 C CA . PHE A 1 464 ? -4.863 -1.083 -1.761 1 98.19 464 PHE A CA 1
ATOM 3729 C C . PHE A 1 464 ? -4.855 -1.866 -0.453 1 98.19 464 PHE A C 1
ATOM 3731 O O . PHE A 1 464 ? -3.811 -2.369 -0.032 1 98.19 464 PHE A O 1
ATOM 3738 N N . LEU A 1 465 ? -6.008 -1.977 0.178 1 98.19 465 LEU A N 1
ATOM 3739 C CA . LEU A 1 465 ? -6.117 -2.615 1.485 1 98.19 465 LEU A CA 1
ATOM 3740 C C . LEU A 1 465 ? -5.844 -4.109 1.386 1 98.19 465 LEU A C 1
ATOM 3742 O O . LEU A 1 465 ? -5.438 -4.738 2.367 1 98.19 465 LEU A O 1
ATOM 3746 N N . LEU A 1 466 ? -6.043 -4.691 0.197 1 98.31 466 LEU A N 1
ATOM 3747 C CA . LEU A 1 466 ? -5.809 -6.117 0.001 1 98.31 466 LEU A CA 1
ATOM 3748 C C . LEU A 1 466 ? -4.355 -6.383 -0.38 1 98.31 466 LEU A C 1
ATOM 3750 O O . LEU A 1 466 ? -3.768 -7.379 0.047 1 98.31 466 LEU A O 1
ATOM 3754 N N . SER A 1 467 ? -3.77 -5.539 -1.175 1 98.5 467 SER A N 1
ATOM 3755 C CA . SER A 1 467 ? -2.447 -5.789 -1.737 1 98.5 467 SER A CA 1
ATOM 3756 C C . SER A 1 467 ? -1.347 -5.398 -0.756 1 98.5 467 SER A C 1
ATOM 3758 O O . SER A 1 467 ? -0.322 -6.074 -0.662 1 98.5 467 SER A O 1
ATOM 3760 N N . ALA A 1 468 ? -1.545 -4.285 -0.025 1 98.56 468 ALA A N 1
ATOM 3761 C CA . ALA A 1 468 ? -0.483 -3.713 0.801 1 98.56 468 ALA A CA 1
ATOM 3762 C C . ALA A 1 468 ? -0.023 -4.703 1.865 1 98.56 468 ALA A C 1
ATOM 3764 O O . ALA A 1 468 ? 1.172 -4.984 1.985 1 98.56 468 ALA A O 1
ATOM 3765 N N . PRO A 1 469 ? -0.966 -5.293 2.676 1 98 469 PRO A N 1
ATOM 3766 C CA . PRO A 1 469 ? -0.507 -6.234 3.699 1 98 469 PRO A CA 1
ATOM 3767 C C . PRO A 1 469 ? 0.221 -7.441 3.107 1 98 469 PRO A C 1
ATOM 3769 O O . PRO A 1 469 ? 1.239 -7.879 3.65 1 98 469 PRO A O 1
ATOM 3772 N N . ALA A 1 470 ? -0.303 -7.969 2.025 1 97.62 470 ALA A N 1
ATOM 3773 C CA . ALA A 1 470 ? 0.314 -9.133 1.395 1 97.62 470 ALA A CA 1
ATOM 3774 C C . ALA A 1 470 ? 1.708 -8.797 0.873 1 97.62 470 ALA A C 1
ATOM 3776 O O . ALA A 1 470 ? 2.656 -9.562 1.084 1 97.62 470 ALA A O 1
ATOM 3777 N N . THR A 1 471 ? 1.842 -7.688 0.187 1 98.5 471 THR A N 1
ATOM 3778 C CA . THR A 1 471 ? 3.123 -7.262 -0.364 1 98.5 471 THR A CA 1
ATOM 3779 C C . THR A 1 471 ? 4.148 -7.055 0.748 1 98.5 471 THR A C 1
ATOM 3781 O O . THR A 1 471 ? 5.285 -7.523 0.647 1 98.5 471 THR A O 1
ATOM 3784 N N . LEU A 1 472 ? 3.713 -6.363 1.808 1 98.38 472 LEU A N 1
ATOM 3785 C CA . LEU A 1 472 ? 4.621 -6.051 2.906 1 98.38 472 LEU A CA 1
ATOM 3786 C C . LEU A 1 472 ? 5.035 -7.316 3.645 1 98.38 472 LEU A C 1
ATOM 3788 O O . LEU A 1 472 ? 6.16 -7.406 4.145 1 98.38 472 LEU A O 1
ATOM 3792 N N . TYR A 1 473 ? 4.156 -8.312 3.736 1 97.44 473 TYR A N 1
ATOM 3793 C CA . TYR A 1 473 ? 4.488 -9.594 4.355 1 97.44 473 TYR A CA 1
ATOM 3794 C C . TYR A 1 473 ? 5.711 -10.219 3.693 1 97.44 473 TYR A C 1
ATOM 3796 O O . TYR A 1 473 ? 6.688 -10.547 4.367 1 97.44 473 TYR A O 1
ATOM 3804 N N . PHE A 1 474 ? 5.703 -10.312 2.402 1 97.06 474 PHE A N 1
ATOM 3805 C CA . PHE A 1 474 ? 6.793 -10.93 1.656 1 97.06 474 PHE A CA 1
ATOM 3806 C C . PHE A 1 474 ? 8.016 -10.023 1.637 1 97.06 474 PHE A C 1
ATOM 3808 O O . PHE A 1 474 ? 9.141 -10.484 1.823 1 97.06 474 PHE A O 1
ATOM 3815 N N . TYR A 1 475 ? 7.809 -8.75 1.407 1 98.19 475 TYR A N 1
ATOM 3816 C CA . TYR A 1 475 ? 8.898 -7.785 1.328 1 98.19 475 TYR A CA 1
ATOM 3817 C C . TYR A 1 475 ? 9.695 -7.75 2.629 1 98.19 475 TYR A C 1
ATOM 3819 O O . TYR A 1 475 ? 10.93 -7.781 2.611 1 98.19 475 TYR A O 1
ATOM 3827 N N . ASN A 1 476 ? 8.961 -7.645 3.75 1 97.12 476 ASN A N 1
ATOM 3828 C CA . ASN A 1 476 ? 9.609 -7.488 5.051 1 97.12 476 ASN A CA 1
ATOM 3829 C C . ASN A 1 476 ? 10.383 -8.742 5.449 1 97.12 476 ASN A C 1
ATOM 3831 O O . ASN A 1 476 ? 11.414 -8.656 6.113 1 97.12 476 ASN A O 1
ATOM 3835 N N . ALA A 1 477 ? 9.898 -9.898 5.055 1 93.44 477 ALA A N 1
ATOM 3836 C CA . ALA A 1 477 ? 10.625 -11.133 5.336 1 93.44 477 ALA A CA 1
ATOM 3837 C C . ALA A 1 477 ? 12.023 -11.094 4.715 1 93.44 477 ALA A C 1
ATOM 3839 O O . ALA A 1 477 ? 13.008 -11.414 5.379 1 93.44 477 ALA A O 1
ATOM 3840 N N . MET A 1 478 ? 12.117 -10.68 3.492 1 95.31 478 MET A N 1
ATOM 3841 C CA . MET A 1 478 ? 13.398 -10.594 2.795 1 95.31 478 MET A CA 1
ATOM 3842 C C . MET A 1 478 ? 14.227 -9.43 3.336 1 95.31 478 MET A C 1
ATOM 3844 O O . MET A 1 478 ? 15.445 -9.555 3.488 1 95.31 478 MET A O 1
ATOM 3848 N N . GLU A 1 479 ? 13.562 -8.312 3.598 1 95.75 479 GLU A N 1
ATOM 3849 C CA . GLU A 1 479 ? 14.242 -7.129 4.098 1 95.75 479 GLU A CA 1
ATOM 3850 C C . GLU A 1 479 ? 14.906 -7.398 5.449 1 95.75 479 GLU A C 1
ATOM 3852 O O . GLU A 1 479 ? 16.031 -6.957 5.695 1 95.75 479 GLU A O 1
ATOM 3857 N N . GLN A 1 480 ? 14.195 -8.07 6.309 1 94.38 480 GLN A N 1
ATOM 3858 C CA . GLN A 1 480 ? 14.727 -8.422 7.621 1 94.38 480 GLN A CA 1
ATOM 3859 C C . GLN A 1 480 ? 15.984 -9.289 7.496 1 94.38 480 GLN A C 1
ATOM 3861 O O . GLN A 1 480 ? 16.938 -9.109 8.25 1 94.38 480 GLN A O 1
ATOM 3866 N N . CYS A 1 481 ? 15.93 -10.195 6.555 1 93.62 481 CYS A N 1
ATOM 3867 C CA . CYS A 1 481 ? 17.094 -11.055 6.316 1 93.62 481 CYS A CA 1
ATOM 3868 C C . CYS A 1 481 ? 18.297 -10.242 5.871 1 93.62 481 CYS A C 1
ATOM 3870 O O . CYS A 1 481 ? 19.406 -10.453 6.355 1 93.62 481 CYS A O 1
ATOM 3872 N N . LEU A 1 482 ? 18.094 -9.289 5.074 1 94 482 LEU A N 1
ATOM 3873 C CA . LEU A 1 482 ? 19.188 -8.516 4.496 1 94 482 LEU A CA 1
ATOM 3874 C C . LEU A 1 482 ? 19.781 -7.559 5.527 1 94 482 LEU A C 1
ATOM 3876 O O . LEU A 1 482 ? 20.938 -7.172 5.422 1 94 482 LEU A O 1
ATOM 3880 N N . ASN A 1 483 ? 19 -7.211 6.496 1 92.38 483 ASN A N 1
ATOM 3881 C CA . ASN A 1 483 ? 19.438 -6.207 7.461 1 92.38 483 ASN A CA 1
ATOM 3882 C C . ASN A 1 483 ? 20.156 -6.84 8.641 1 92.38 483 ASN A C 1
ATOM 3884 O O . ASN A 1 483 ? 20.656 -6.137 9.523 1 92.38 483 ASN A O 1
ATOM 3888 N N . ASP A 1 484 ? 20.219 -8.102 8.656 1 91.25 484 ASP A N 1
ATOM 3889 C CA . ASP A 1 484 ? 20.906 -8.836 9.711 1 91.25 484 ASP A CA 1
ATOM 3890 C C . ASP A 1 484 ? 22 -9.727 9.141 1 91.25 484 ASP A C 1
ATOM 3892 O O . ASP A 1 484 ? 21.703 -10.695 8.43 1 91.25 484 ASP A O 1
ATOM 3896 N N . ASP A 1 485 ? 23.125 -9.531 9.57 1 88.81 485 ASP A N 1
ATOM 3897 C CA . ASP A 1 485 ? 24.297 -10.148 8.969 1 88.81 485 ASP A CA 1
ATOM 3898 C C . ASP A 1 485 ? 24.359 -11.641 9.281 1 88.81 485 ASP A C 1
ATOM 3900 O O . ASP A 1 485 ? 25.109 -12.383 8.656 1 88.81 485 ASP A O 1
ATOM 3904 N N . THR A 1 486 ? 23.484 -12.102 10.109 1 90.75 486 THR A N 1
ATOM 3905 C CA . THR A 1 486 ? 23.531 -13.508 10.492 1 90.75 486 THR A CA 1
ATOM 3906 C C . THR A 1 486 ? 22.234 -14.219 10.133 1 90.75 486 THR A C 1
ATOM 3908 O O . THR A 1 486 ? 22.078 -15.406 10.398 1 90.75 486 THR A O 1
ATOM 3911 N N . SER A 1 487 ? 21.422 -13.5 9.477 1 92.56 487 SER A N 1
ATOM 3912 C CA . SER A 1 487 ? 20.094 -14.031 9.227 1 92.56 487 SER A CA 1
ATOM 3913 C C . SER A 1 487 ? 20.078 -14.961 8.016 1 92.56 487 SER A C 1
ATOM 3915 O O . SER A 1 487 ? 20.984 -14.891 7.176 1 92.56 487 SER A O 1
ATOM 3917 N N . LYS A 1 488 ? 19.156 -15.859 8.039 1 93.88 488 LYS A N 1
ATOM 3918 C CA . LYS A 1 488 ? 18.922 -16.797 6.945 1 93.88 488 LYS A CA 1
ATOM 3919 C C . LYS A 1 488 ? 17.484 -16.719 6.453 1 93.88 488 LYS A C 1
ATOM 3921 O O . LYS A 1 488 ? 16.562 -16.484 7.238 1 93.88 488 LYS A O 1
ATOM 3926 N N . TYR A 1 489 ? 17.375 -16.875 5.164 1 93.19 489 TYR A N 1
ATOM 3927 C CA . TYR A 1 489 ? 16.062 -16.906 4.539 1 93.19 489 TYR A CA 1
ATOM 3928 C C . TYR A 1 489 ? 16.094 -17.672 3.219 1 93.19 489 TYR A C 1
ATOM 3930 O O . TYR A 1 489 ? 16.75 -17.234 2.268 1 93.19 489 TYR A O 1
ATOM 3938 N N . LEU A 1 490 ? 15.359 -18.812 3.178 1 94.25 490 LEU A N 1
ATOM 3939 C CA . LEU A 1 490 ? 15.359 -19.688 2.016 1 94.25 490 LEU A CA 1
ATOM 3940 C C . LEU A 1 490 ? 16.781 -20.047 1.599 1 94.25 490 LEU A C 1
ATOM 3942 O O . LEU A 1 490 ? 17.531 -20.641 2.373 1 94.25 490 LEU A O 1
ATOM 3946 N N . ILE A 1 491 ? 17.266 -19.453 0.495 1 96.69 491 ILE A N 1
ATOM 3947 C CA . ILE A 1 491 ? 18.594 -19.891 0.037 1 96.69 491 ILE A CA 1
ATOM 3948 C C . ILE A 1 491 ? 19.656 -18.906 0.524 1 96.69 491 ILE A C 1
ATOM 3950 O O . ILE A 1 491 ? 20.844 -19.094 0.269 1 96.69 491 ILE A O 1
ATOM 3954 N N . VAL A 1 492 ? 19.234 -17.891 1.215 1 96.62 492 VAL A N 1
ATOM 3955 C CA . VAL A 1 492 ? 20.141 -16.812 1.59 1 96.62 492 VAL A CA 1
ATOM 3956 C C . VAL A 1 492 ? 20.719 -17.078 2.977 1 96.62 492 VAL A C 1
ATOM 3958 O O . VAL A 1 492 ? 19.969 -17.344 3.928 1 96.62 492 VAL A O 1
ATOM 3961 N N . ASP A 1 493 ? 21.938 -17.078 3.092 1 96.5 493 ASP A N 1
ATOM 3962 C CA . ASP A 1 493 ? 22.734 -16.984 4.32 1 96.5 493 ASP A CA 1
ATOM 3963 C C . ASP A 1 493 ? 23.641 -15.758 4.301 1 96.5 493 ASP A C 1
ATOM 3965 O O . ASP A 1 493 ? 24.688 -15.773 3.662 1 96.5 493 ASP A O 1
ATOM 3969 N N . MET A 1 494 ? 23.219 -14.781 5.008 1 95.5 494 MET A N 1
ATOM 3970 C CA . MET A 1 494 ? 23.875 -13.484 4.906 1 95.5 494 MET A CA 1
ATOM 3971 C C . MET A 1 494 ? 25.328 -13.578 5.375 1 95.5 494 MET A C 1
ATOM 3973 O O . MET A 1 494 ? 26.203 -12.906 4.836 1 95.5 494 MET A O 1
ATOM 3977 N N . ALA A 1 495 ? 25.578 -14.344 6.418 1 95.5 495 ALA A N 1
ATOM 3978 C CA . ALA A 1 495 ? 26.938 -14.516 6.906 1 95.5 495 ALA A CA 1
ATOM 3979 C C . ALA A 1 495 ? 27.844 -15.109 5.824 1 95.5 495 ALA A C 1
ATOM 3981 O O . ALA A 1 495 ? 28.969 -14.641 5.613 1 95.5 495 ALA A O 1
ATOM 3982 N N . THR A 1 496 ? 27.375 -16.141 5.188 1 96.12 496 THR A N 1
ATOM 3983 C CA . THR A 1 496 ? 28.125 -16.797 4.125 1 96.12 496 THR A CA 1
ATOM 3984 C C . THR A 1 496 ? 28.344 -15.844 2.953 1 96.12 496 THR A C 1
ATOM 3986 O O . THR A 1 496 ? 29.453 -15.766 2.41 1 96.12 496 THR A O 1
ATOM 3989 N N . LEU A 1 497 ? 27.328 -15.133 2.531 1 95.31 497 LEU A N 1
ATOM 3990 C CA . LEU A 1 497 ? 27.438 -14.203 1.406 1 95.31 497 LEU A CA 1
ATOM 3991 C C . LEU A 1 497 ? 28.438 -13.102 1.699 1 95.31 497 LEU A C 1
ATOM 3993 O O . LEU A 1 497 ? 29.281 -12.781 0.857 1 95.31 497 LEU A O 1
ATOM 3997 N N . ASN A 1 498 ? 28.297 -12.531 2.836 1 94.06 498 ASN A N 1
ATOM 3998 C CA . ASN A 1 498 ? 29.203 -11.469 3.223 1 94.06 498 ASN A CA 1
ATOM 3999 C C . ASN A 1 498 ? 30.656 -11.969 3.295 1 94.06 498 ASN A C 1
ATOM 4001 O O . ASN A 1 498 ? 31.578 -11.25 2.939 1 94.06 498 ASN A O 1
ATOM 4005 N N . GLY A 1 499 ? 30.797 -13.094 3.803 1 93.5 499 GLY A N 1
ATOM 4006 C CA . GLY A 1 499 ? 32.125 -13.695 3.877 1 93.5 499 GLY A CA 1
ATOM 4007 C C . GLY A 1 499 ? 32.781 -13.852 2.521 1 93.5 499 GLY A C 1
ATOM 4008 O O . GLY A 1 499 ? 33.969 -13.523 2.359 1 93.5 499 GLY A O 1
ATOM 4009 N N . VAL A 1 500 ? 32.062 -14.312 1.573 1 93.56 500 VAL A N 1
ATOM 4010 C CA . VAL A 1 500 ? 32.625 -14.547 0.242 1 93.56 500 VAL A CA 1
ATOM 4011 C C . VAL A 1 500 ? 32.906 -13.211 -0.438 1 93.56 500 VAL A C 1
ATOM 4013 O O . VAL A 1 500 ? 33.906 -13.078 -1.151 1 93.56 500 VAL A O 1
ATOM 4016 N N . GLN A 1 501 ? 32.062 -12.203 -0.242 1 89.75 501 GLN A N 1
ATOM 4017 C CA . GLN A 1 501 ? 32.25 -10.891 -0.847 1 89.75 501 GLN A CA 1
ATOM 4018 C C . GLN A 1 501 ? 33.469 -10.188 -0.288 1 89.75 501 GLN A C 1
ATOM 4020 O O . GLN A 1 501 ? 34.188 -9.484 -1.016 1 89.75 501 GLN A O 1
ATOM 4025 N N . ARG A 1 502 ? 33.688 -10.336 0.954 1 87.56 502 ARG A N 1
ATOM 4026 C CA . ARG A 1 502 ? 34.875 -9.766 1.578 1 87.56 502 ARG A CA 1
ATOM 4027 C C . ARG A 1 502 ? 36.156 -10.398 1.02 1 87.56 502 ARG A C 1
ATOM 4029 O O . ARG A 1 502 ? 37.156 -9.719 0.848 1 87.56 502 ARG A O 1
ATOM 4036 N N . ASN A 1 503 ? 36.062 -11.617 0.751 1 86.19 503 ASN A N 1
ATOM 4037 C CA . ASN A 1 503 ? 37.25 -12.344 0.27 1 86.19 503 ASN A CA 1
ATOM 4038 C C . ASN A 1 503 ? 37.594 -11.945 -1.159 1 86.19 503 ASN A C 1
ATOM 4040 O O . ASN A 1 503 ? 38.75 -12.016 -1.553 1 86.19 503 ASN A O 1
ATOM 4044 N N . ILE A 1 504 ? 36.688 -11.602 -1.936 1 79.25 504 ILE A N 1
ATOM 4045 C CA . ILE A 1 504 ? 36.938 -11.18 -3.311 1 79.25 504 ILE A CA 1
ATOM 4046 C C . ILE A 1 504 ? 37.5 -9.758 -3.322 1 79.25 504 ILE A C 1
ATOM 4048 O O . ILE A 1 504 ? 38.375 -9.438 -4.133 1 79.25 504 ILE A O 1
ATOM 4052 N N . SER A 1 505 ? 37 -8.844 -2.486 1 70.12 505 SER A N 1
ATOM 4053 C CA . SER A 1 505 ? 37.469 -7.461 -2.414 1 70.12 505 SER A CA 1
ATOM 4054 C C . SER A 1 505 ? 38.844 -7.387 -1.791 1 70.12 505 SER A C 1
ATOM 4056 O O . SER A 1 505 ? 39.594 -6.445 -2.053 1 70.12 505 SER A O 1
ATOM 4058 N N . SER A 1 506 ? 39.344 -8.359 -1.095 1 60.47 506 SER A N 1
ATOM 4059 C CA . SER A 1 506 ? 40.688 -8.398 -0.546 1 60.47 506 SER A CA 1
ATOM 4060 C C . SER A 1 506 ? 41.688 -9 -1.543 1 60.47 506 SER A C 1
ATOM 4062 O O . SER A 1 506 ? 42.844 -8.578 -1.613 1 60.47 506 SER A O 1
ATOM 4064 N N . MET B 1 1 ? 7.41 50.438 3.195 1 38.81 1 MET B N 1
ATOM 4065 C CA . MET B 1 1 ? 7.031 49.656 4.371 1 38.81 1 MET B CA 1
ATOM 4066 C C . MET B 1 1 ? 8.258 49.312 5.219 1 38.81 1 MET B C 1
ATOM 4068 O O . MET B 1 1 ? 9.328 49.031 4.68 1 38.81 1 MET B O 1
ATOM 4072 N N . ALA B 1 2 ? 8.25 49.688 6.52 1 46.09 2 ALA B N 1
ATOM 4073 C CA . ALA B 1 2 ? 9.305 50.219 7.375 1 46.09 2 ALA B CA 1
ATOM 4074 C C . ALA B 1 2 ? 10.359 49.156 7.676 1 46.09 2 ALA B C 1
ATOM 4076 O O . ALA B 1 2 ? 10.055 48.125 8.258 1 46.09 2 ALA B O 1
ATOM 4077 N N . GLU B 1 3 ? 11.297 48.969 6.871 1 52.12 3 GLU B N 1
ATOM 4078 C CA . GLU B 1 3 ? 12.547 48.25 7.094 1 52.12 3 GLU B CA 1
ATOM 4079 C C . GLU B 1 3 ? 12.828 48.094 8.586 1 52.12 3 GLU B C 1
ATOM 4081 O O . GLU B 1 3 ? 13.445 47.094 9 1 52.12 3 GLU B O 1
ATOM 4086 N N . ASN B 1 4 ? 12.172 48.938 9.477 1 64.44 4 ASN B N 1
ATOM 4087 C CA . ASN B 1 4 ? 12.539 49 10.883 1 64.44 4 ASN B CA 1
ATOM 4088 C C . ASN B 1 4 ? 11.336 48.688 11.781 1 64.44 4 ASN B C 1
ATOM 4090 O O . ASN B 1 4 ? 11.258 49.188 12.906 1 64.44 4 ASN B O 1
ATOM 4094 N N . ALA B 1 5 ? 10.391 47.75 11.227 1 84.62 5 ALA B N 1
ATOM 4095 C CA . ALA B 1 5 ? 9.211 47.562 12.055 1 84.62 5 ALA B CA 1
ATOM 4096 C C . ALA B 1 5 ? 9.484 46.531 13.164 1 84.62 5 ALA B C 1
ATOM 4098 O O . ALA B 1 5 ? 10.227 45.562 12.961 1 84.62 5 ALA B O 1
ATOM 4099 N N . LYS B 1 6 ? 8.93 46.75 14.281 1 94.62 6 LYS B N 1
ATOM 4100 C CA . LYS B 1 6 ? 9.102 45.906 15.461 1 94.62 6 LYS B CA 1
ATOM 4101 C C . LYS B 1 6 ? 8.367 44.562 15.297 1 94.62 6 LYS B C 1
ATOM 4103 O O . LYS B 1 6 ? 7.324 44.5 14.641 1 94.62 6 LYS B O 1
ATOM 4108 N N . PHE B 1 7 ? 9.023 43.594 15.828 1 98.06 7 PHE B N 1
ATOM 4109 C CA . PHE B 1 7 ? 8.344 42.312 15.93 1 98.06 7 PHE B CA 1
ATOM 4110 C C . PHE B 1 7 ? 7.219 42.375 16.953 1 98.06 7 PHE B C 1
ATOM 4112 O O . PHE B 1 7 ? 7.379 42.938 18.031 1 98.06 7 PHE B O 1
ATOM 4119 N N . GLY B 1 8 ? 5.996 41.875 16.609 1 98.75 8 GLY B N 1
ATOM 4120 C CA . GLY B 1 8 ? 4.875 41.844 17.531 1 98.75 8 GLY B CA 1
ATOM 4121 C C . GLY B 1 8 ? 4.559 40.469 18.062 1 98.75 8 GLY B C 1
ATOM 4122 O O . GLY B 1 8 ? 4.789 39.469 17.375 1 98.75 8 GLY B O 1
ATOM 4123 N N . TYR B 1 9 ? 4.039 40.406 19.328 1 98.81 9 TYR B N 1
ATOM 4124 C CA . TYR B 1 9 ? 3.631 39.094 19.828 1 98.81 9 TYR B CA 1
ATOM 4125 C C . TYR B 1 9 ? 2.467 39.219 20.797 1 98.81 9 TYR B C 1
ATOM 4127 O O . TYR B 1 9 ? 2.223 40.281 21.344 1 98.81 9 TYR B O 1
ATOM 4135 N N . VAL B 1 10 ? 1.719 38.156 20.922 1 98.81 10 VAL B N 1
ATOM 4136 C CA . VAL B 1 10 ? 0.614 38.062 21.859 1 98.81 10 VAL B CA 1
ATOM 4137 C C . VAL B 1 10 ? 0.929 36.969 22.891 1 98.81 10 VAL B C 1
ATOM 4139 O O . VAL B 1 10 ? 1.396 35.875 22.531 1 98.81 10 VAL B O 1
ATOM 4142 N N . TYR B 1 11 ? 0.761 37.188 24.094 1 98.75 11 TYR B N 1
ATOM 4143 C CA . TYR B 1 11 ? 0.797 36.25 25.203 1 98.75 11 TYR B CA 1
ATOM 4144 C C . TYR B 1 11 ? -0.022 36.781 26.375 1 98.75 11 TYR B C 1
ATOM 4146 O O . TYR B 1 11 ? 0.015 37.969 26.688 1 98.75 11 TYR B O 1
ATOM 4154 N N . ASP B 1 12 ? -0.804 35.938 26.938 1 98.69 12 ASP B N 1
ATOM 4155 C CA . ASP B 1 12 ? -1.618 36.312 28.078 1 98.69 12 ASP B CA 1
ATOM 4156 C C . ASP B 1 12 ? -1.829 35.156 29.016 1 98.69 12 ASP B C 1
ATOM 4158 O O . ASP B 1 12 ? -2.223 34.062 28.594 1 98.69 12 ASP B O 1
ATOM 4162 N N . GLU B 1 13 ? -1.674 35.312 30.328 1 98.06 13 GLU B N 1
ATOM 4163 C CA . GLU B 1 13 ? -1.763 34.219 31.312 1 98.06 13 GLU B CA 1
ATOM 4164 C C . GLU B 1 13 ? -3.209 33.781 31.5 1 98.06 13 GLU B C 1
ATOM 4166 O O . GLU B 1 13 ? -3.461 32.719 32.031 1 98.06 13 GLU B O 1
ATOM 4171 N N . GLY B 1 14 ? -4.145 34.625 31.047 1 98.31 14 GLY B N 1
ATOM 4172 C CA . GLY B 1 14 ? -5.539 34.219 31.094 1 98.31 14 GLY B CA 1
ATOM 4173 C C . GLY B 1 14 ? -5.812 32.969 30.297 1 98.31 14 GLY B C 1
ATOM 4174 O O . GLY B 1 14 ? -6.719 32.188 30.641 1 98.31 14 GLY B O 1
ATOM 4175 N N . MET B 1 15 ? -5.047 32.75 29.344 1 98.44 15 MET B N 1
ATOM 4176 C CA . MET B 1 15 ? -5.23 31.594 28.484 1 98.44 15 MET B CA 1
ATOM 4177 C C . MET B 1 15 ? -4.781 30.328 29.203 1 98.44 15 MET B C 1
ATOM 4179 O O . MET B 1 15 ? -5.133 29.219 28.781 1 98.44 15 MET B O 1
ATOM 4183 N N . LEU B 1 16 ? -4.004 30.406 30.312 1 98.12 16 LEU B N 1
ATOM 4184 C CA . LEU B 1 16 ? -3.537 29.25 31.094 1 98.12 16 LEU B CA 1
ATOM 4185 C C . LEU B 1 16 ? -4.688 28.625 31.859 1 98.12 16 LEU B C 1
ATOM 4187 O O . LEU B 1 16 ? -4.578 27.484 32.312 1 98.12 16 LEU B O 1
ATOM 4191 N N . LEU B 1 17 ? -5.758 29.359 31.938 1 97.81 17 LEU B N 1
ATOM 4192 C CA . LEU B 1 17 ? -6.895 28.875 32.719 1 97.81 17 LEU B CA 1
ATOM 4193 C C . LEU B 1 17 ? -7.66 27.797 31.953 1 97.81 17 LEU B C 1
ATOM 4195 O O . LEU B 1 17 ? -8.453 27.062 32.562 1 97.81 17 LEU B O 1
ATOM 4199 N N . HIS B 1 18 ? -7.527 27.734 30.672 1 98.19 18 HIS B N 1
ATOM 4200 C CA . HIS B 1 18 ? -8.062 26.625 29.906 1 98.19 18 HIS B CA 1
ATOM 4201 C C . HIS B 1 18 ? -7.309 25.328 30.203 1 98.19 18 HIS B C 1
ATOM 4203 O O . HIS B 1 18 ? -6.16 25.172 29.781 1 98.19 18 HIS B O 1
ATOM 4209 N N . ARG B 1 19 ? -7.887 24.469 30.938 1 97.31 19 ARG B N 1
ATOM 4210 C CA . ARG B 1 19 ? -7.293 23.188 31.344 1 97.31 19 ARG B CA 1
ATOM 4211 C C . ARG B 1 19 ? -8.359 22.125 31.562 1 97.31 19 ARG B C 1
ATOM 4213 O O . ARG B 1 19 ? -9.477 22.453 31.984 1 97.31 19 ARG B O 1
ATOM 4220 N N . CYS B 1 20 ? -8.008 20.922 31.281 1 97.06 20 CYS B N 1
ATOM 4221 C CA . CYS B 1 20 ? -8.961 19.844 31.5 1 97.06 20 CYS B CA 1
ATOM 4222 C C . CYS B 1 20 ? -8.945 19.406 32.969 1 97.06 20 CYS B C 1
ATOM 4224 O O . CYS B 1 20 ? -7.98 18.797 33.438 1 97.06 20 CYS B O 1
ATOM 4226 N N . ASN B 1 21 ? -10.016 19.562 33.656 1 97.12 21 ASN B N 1
ATOM 4227 C CA . ASN B 1 21 ? -10.07 19.297 35.094 1 97.12 21 ASN B CA 1
ATOM 4228 C C . ASN B 1 21 ? -10.461 17.844 35.375 1 97.12 21 ASN B C 1
ATOM 4230 O O . ASN B 1 21 ? -10.336 17.391 36.5 1 97.12 21 ASN B O 1
ATOM 4234 N N . TYR B 1 22 ? -10.867 17.156 34.406 1 96.12 22 TYR B N 1
ATOM 4235 C CA . TYR B 1 22 ? -11.398 15.82 34.656 1 96.12 22 TYR B CA 1
ATOM 4236 C C . TYR B 1 22 ? -10.547 14.766 33.969 1 96.12 22 TYR B C 1
ATOM 4238 O O . TYR B 1 22 ? -10.867 13.57 34 1 96.12 22 TYR B O 1
ATOM 4246 N N . ASP B 1 23 ? -9.453 15.141 33.312 1 94.31 23 ASP B N 1
ATOM 4247 C CA . ASP B 1 23 ? -8.484 14.242 32.688 1 94.31 23 ASP B CA 1
ATOM 4248 C C . ASP B 1 23 ? -7.102 14.883 32.625 1 94.31 23 ASP B C 1
ATOM 4250 O O . ASP B 1 23 ? -6.875 15.789 31.812 1 94.31 23 ASP B O 1
ATOM 4254 N N . SER B 1 24 ? -6.113 14.438 33.25 1 90.81 24 SER B N 1
ATOM 4255 C CA . SER B 1 24 ? -4.793 15.047 33.344 1 90.81 24 SER B CA 1
ATOM 4256 C C . SER B 1 24 ? -3.873 14.586 32.219 1 90.81 24 SER B C 1
ATOM 4258 O O . SER B 1 24 ? -2.734 15.047 32.125 1 90.81 24 SER B O 1
ATOM 4260 N N . THR B 1 25 ? -4.391 13.711 31.328 1 88.81 25 THR B N 1
ATOM 4261 C CA . THR B 1 25 ? -3.537 13.125 30.312 1 88.81 25 THR B CA 1
ATOM 4262 C C . THR B 1 25 ? -3.662 13.906 29 1 88.81 25 THR B C 1
ATOM 4264 O O . THR B 1 25 ? -3.033 13.555 28 1 88.81 25 THR B O 1
ATOM 4267 N N . MET B 1 26 ? -4.398 15 29.016 1 91.88 26 MET B N 1
ATOM 4268 C CA . MET B 1 26 ? -4.625 15.758 27.781 1 91.88 26 MET B CA 1
ATOM 4269 C C . MET B 1 26 ? -3.354 16.469 27.344 1 91.88 26 MET B C 1
ATOM 4271 O O . MET B 1 26 ? -2.678 17.109 28.156 1 91.88 26 MET B O 1
ATOM 4275 N N . LEU B 1 27 ? -3.102 16.328 26.047 1 89.88 27 LEU B N 1
ATOM 4276 C CA . LEU B 1 27 ? -1.869 16.891 25.484 1 89.88 27 LEU B CA 1
ATOM 4277 C C . LEU B 1 27 ? -1.982 18.391 25.312 1 89.88 27 LEU B C 1
ATOM 4279 O O . LEU B 1 27 ? -0.989 19.109 25.422 1 89.88 27 LEU B O 1
ATOM 4283 N N . GLU B 1 28 ? -3.123 18.812 24.906 1 93 28 GLU B N 1
ATOM 4284 C CA . GLU B 1 28 ? -3.379 20.25 24.938 1 93 28 GLU B CA 1
ATOM 4285 C C . GLU B 1 28 ? -3.529 20.75 26.359 1 93 28 GLU B C 1
ATOM 4287 O O . GLU B 1 28 ? -4.48 20.391 27.062 1 93 28 GLU B O 1
ATOM 4292 N N . CYS B 1 29 ? -2.529 21.5 26.844 1 95.25 29 CYS B N 1
ATOM 4293 C CA . CYS B 1 29 ? -2.5 21.906 28.25 1 95.25 29 CYS B CA 1
ATOM 4294 C C . CYS B 1 29 ? -1.809 23.266 28.406 1 95.25 29 CYS B C 1
ATOM 4296 O O . CYS B 1 29 ? -1.123 23.719 27.5 1 95.25 29 CYS B O 1
ATOM 4298 N N . PRO B 1 30 ? -1.987 23.953 29.484 1 96.75 30 PRO B N 1
ATOM 4299 C CA . PRO B 1 30 ? -1.5 25.328 29.688 1 96.75 30 PRO B CA 1
ATOM 4300 C C . PRO B 1 30 ? 0.012 25.438 29.5 1 96.75 30 PRO B C 1
ATOM 4302 O O . PRO B 1 30 ? 0.503 26.469 29.016 1 96.75 30 PRO B O 1
ATOM 4305 N N . GLN B 1 31 ? 0.74 24.469 29.828 1 95.94 31 GLN B N 1
ATOM 4306 C CA . GLN B 1 31 ? 2.199 24.5 29.797 1 95.94 31 GLN B CA 1
ATOM 4307 C C . GLN B 1 31 ? 2.709 24.828 28.391 1 95.94 31 GLN B C 1
ATOM 4309 O O . GLN B 1 31 ? 3.783 25.422 28.234 1 95.94 31 GLN B O 1
ATOM 4314 N N . ARG B 1 32 ? 1.97 24.531 27.406 1 97 32 ARG B N 1
ATOM 4315 C CA . ARG B 1 32 ? 2.412 24.688 26.031 1 97 32 ARG B CA 1
ATOM 4316 C C . ARG B 1 32 ? 2.811 26.125 25.734 1 97 32 ARG B C 1
ATOM 4318 O O . ARG B 1 32 ? 3.926 26.391 25.281 1 97 32 ARG B O 1
ATOM 4325 N N . ILE B 1 33 ? 1.968 27.109 26.047 1 98.31 33 ILE B N 1
ATOM 4326 C CA . ILE B 1 33 ? 2.285 28.484 25.703 1 98.31 33 ILE B CA 1
ATOM 4327 C C . ILE B 1 33 ? 3.256 29.062 26.719 1 98.31 33 ILE B C 1
ATOM 4329 O O . ILE B 1 33 ? 4.09 29.906 26.391 1 98.31 33 ILE B O 1
ATOM 4333 N N . GLN B 1 34 ? 3.156 28.578 27.969 1 98.25 34 GLN B N 1
ATOM 4334 C CA . GLN B 1 34 ? 4.09 29.047 29 1 98.25 34 GLN B CA 1
ATOM 4335 C C . GLN B 1 34 ? 5.527 28.703 28.625 1 98.25 34 GLN B C 1
ATOM 4337 O O . GLN B 1 34 ? 6.414 29.547 28.703 1 98.25 34 GLN B O 1
ATOM 4342 N N . ILE B 1 35 ? 5.746 27.5 28.234 1 98.38 35 ILE B N 1
ATOM 4343 C CA . ILE B 1 35 ? 7.078 27.016 27.891 1 98.38 35 ILE B CA 1
ATOM 4344 C C . ILE B 1 35 ? 7.594 27.75 26.656 1 98.38 35 ILE B C 1
ATOM 4346 O O . ILE B 1 35 ? 8.766 28.125 26.594 1 98.38 35 ILE B O 1
ATOM 4350 N N . ILE B 1 36 ? 6.758 27.969 25.688 1 98.75 36 ILE B N 1
ATOM 4351 C CA . ILE B 1 36 ? 7.137 28.688 24.469 1 98.75 36 ILE B CA 1
ATOM 4352 C C . ILE B 1 36 ? 7.527 30.125 24.828 1 98.75 36 ILE B C 1
ATOM 4354 O O . ILE B 1 36 ? 8.578 30.609 24.406 1 98.75 36 ILE B O 1
ATOM 4358 N N . TYR B 1 37 ? 6.648 30.781 25.641 1 98.69 37 TYR B N 1
ATOM 4359 C CA . TYR B 1 37 ? 6.891 32.156 26.031 1 98.69 37 TYR B CA 1
ATOM 4360 C C . TYR B 1 37 ? 8.219 32.281 26.766 1 98.69 37 TYR B C 1
ATOM 4362 O O . TYR B 1 37 ? 9.031 33.156 26.438 1 98.69 37 TYR B O 1
ATOM 4370 N N . GLU B 1 38 ? 8.445 31.422 27.703 1 98.5 38 GLU B N 1
ATOM 4371 C CA . GLU B 1 38 ? 9.68 31.438 28.484 1 98.5 38 GLU B CA 1
ATOM 4372 C C . GLU B 1 38 ? 10.898 31.203 27.609 1 98.5 38 GLU B C 1
ATOM 4374 O O . GLU B 1 38 ? 11.945 31.812 27.797 1 98.5 38 GLU B O 1
ATOM 4379 N N . ARG B 1 39 ? 10.766 30.312 26.703 1 98.5 39 ARG B N 1
ATOM 4380 C CA . ARG B 1 39 ? 11.852 30.016 25.781 1 98.5 39 ARG B CA 1
ATOM 4381 C C . ARG B 1 39 ? 12.211 31.234 24.938 1 98.5 39 ARG B C 1
ATOM 4383 O O . ARG B 1 39 ? 13.391 31.547 24.75 1 98.5 39 ARG B O 1
ATOM 4390 N N . LEU B 1 40 ? 11.234 31.938 24.391 1 98.75 40 LEU B N 1
ATOM 4391 C CA . LEU B 1 40 ? 11.484 33.125 23.562 1 98.75 40 LEU B CA 1
ATOM 4392 C C . LEU B 1 40 ? 12.133 34.219 24.391 1 98.75 40 LEU B C 1
ATOM 4394 O O . LEU B 1 40 ? 12.992 34.938 23.891 1 98.75 40 LEU B O 1
ATOM 4398 N N . LEU B 1 41 ? 11.68 34.344 25.625 1 98.31 41 LEU B N 1
ATOM 4399 C CA . LEU B 1 41 ? 12.305 35.312 26.531 1 98.31 41 LEU B CA 1
ATOM 4400 C C . LEU B 1 41 ? 13.773 34.969 26.75 1 98.31 41 LEU B C 1
ATOM 4402 O O . LEU B 1 41 ? 14.641 35.844 26.641 1 98.31 41 LEU B O 1
ATOM 4406 N N . ARG B 1 42 ? 14 33.75 27.062 1 98 42 ARG B N 1
ATOM 4407 C CA . ARG B 1 42 ? 15.344 33.281 27.359 1 98 42 ARG B CA 1
ATOM 4408 C C . ARG B 1 42 ? 16.266 33.5 26.172 1 98 42 ARG B C 1
ATOM 4410 O O . ARG B 1 42 ? 17.453 33.812 26.328 1 98 42 ARG B O 1
ATOM 4417 N N . ASP B 1 43 ? 15.75 33.312 25 1 97.56 43 ASP B N 1
ATOM 4418 C CA . ASP B 1 43 ? 16.547 33.406 23.781 1 97.56 43 ASP B CA 1
ATOM 4419 C C . ASP B 1 43 ? 16.734 34.875 23.391 1 97.56 43 ASP B C 1
ATOM 4421 O O . ASP B 1 43 ? 17.438 35.188 22.422 1 97.56 43 ASP B O 1
ATOM 4425 N N . GLY B 1 44 ? 16.078 35.812 24.031 1 97.94 44 GLY B N 1
ATOM 4426 C CA . GLY B 1 44 ? 16.188 37.25 23.75 1 97.94 44 GLY B CA 1
ATOM 4427 C C . GLY B 1 44 ? 15.391 37.688 22.531 1 97.94 44 GLY B C 1
ATOM 4428 O O . GLY B 1 44 ? 15.641 38.75 21.984 1 97.94 44 GLY B O 1
ATOM 4429 N N . LEU B 1 45 ? 14.469 36.875 22.141 1 98.19 45 LEU B N 1
ATOM 4430 C CA . LEU B 1 45 ? 13.75 37.156 20.906 1 98.19 45 LEU B CA 1
ATOM 4431 C C . LEU B 1 45 ? 12.609 38.125 21.141 1 98.19 45 LEU B C 1
ATOM 4433 O O . LEU B 1 45 ? 12.047 38.688 20.188 1 98.19 45 LEU B O 1
ATOM 4437 N N . LEU B 1 46 ? 12.32 38.438 22.453 1 97.94 46 LEU B N 1
ATOM 4438 C CA . LEU B 1 46 ? 11.227 39.375 22.75 1 97.94 46 LEU B CA 1
ATOM 4439 C C . LEU B 1 46 ? 11.75 40.688 23.312 1 97.94 46 LEU B C 1
ATOM 4441 O O . LEU B 1 46 ? 10.969 41.562 23.703 1 97.94 46 LEU B O 1
ATOM 4445 N N . ILE B 1 47 ? 13.031 40.875 23.359 1 95.44 47 ILE B N 1
ATOM 4446 C CA . ILE B 1 47 ? 13.648 42.031 23.984 1 95.44 47 ILE B CA 1
ATOM 4447 C C . ILE B 1 47 ? 13.18 43.312 23.266 1 95.44 47 ILE B C 1
ATOM 4449 O O . ILE B 1 47 ? 12.781 44.281 23.922 1 95.44 47 ILE B O 1
ATOM 4453 N N . ASP B 1 48 ? 13.133 43.5 22.031 1 93.19 48 ASP B N 1
ATOM 4454 C CA . ASP B 1 48 ? 12.719 44.688 21.281 1 93.19 48 ASP B CA 1
ATOM 4455 C C . ASP B 1 48 ? 11.383 44.469 20.594 1 93.19 48 ASP B C 1
ATOM 4457 O O . ASP B 1 48 ? 11.023 45.188 19.672 1 93.19 48 ASP B O 1
ATOM 4461 N N . ALA B 1 49 ? 10.695 43.406 21.078 1 97.75 49 ALA B N 1
ATOM 4462 C CA . ALA B 1 49 ? 9.406 43.125 20.469 1 97.75 49 ALA B CA 1
ATOM 4463 C C . ALA B 1 49 ? 8.281 43.906 21.109 1 97.75 49 ALA B C 1
ATOM 4465 O O . ALA B 1 49 ? 8.422 44.406 22.234 1 97.75 49 ALA B O 1
ATOM 4466 N N . GLN B 1 50 ? 7.258 44.125 20.359 1 98.19 50 GLN B N 1
ATOM 4467 C CA . GLN B 1 50 ? 6.066 44.781 20.875 1 98.19 50 GLN B CA 1
ATOM 4468 C C . GLN B 1 50 ? 5.027 43.781 21.344 1 98.19 50 GLN B C 1
ATOM 4470 O O . GLN B 1 50 ? 4.512 43 20.547 1 98.19 50 GLN B O 1
ATOM 4475 N N . LYS B 1 51 ? 4.777 43.75 22.641 1 98.44 51 LYS B N 1
ATOM 4476 C CA . LYS B 1 51 ? 3.686 42.938 23.156 1 98.44 51 LYS B CA 1
ATOM 4477 C C . LYS B 1 51 ? 2.334 43.594 22.906 1 98.44 51 LYS B C 1
ATOM 4479 O O . LYS B 1 51 ? 2.121 44.75 23.266 1 98.44 51 LYS B O 1
ATOM 4484 N N . ILE B 1 52 ? 1.471 42.938 22.312 1 98.5 52 ILE B N 1
ATOM 4485 C CA . ILE B 1 52 ? 0.123 43.438 22.047 1 98.5 52 ILE B CA 1
ATOM 4486 C C . ILE B 1 52 ? -0.735 43.281 23.297 1 98.5 52 ILE B C 1
ATOM 4488 O O . ILE B 1 52 ? -0.753 42.219 23.922 1 98.5 52 ILE B O 1
ATOM 4492 N N . GLN B 1 53 ? -1.401 44.312 23.641 1 97.62 53 GLN B N 1
ATOM 4493 C CA . GLN B 1 53 ? -2.289 44.25 24.797 1 97.62 53 GLN B CA 1
ATOM 4494 C C . GLN B 1 53 ? -3.443 43.281 24.547 1 97.62 53 GLN B C 1
ATOM 4496 O O . GLN B 1 53 ? -4.109 43.344 23.516 1 97.62 53 GLN B O 1
ATOM 4501 N N . SER B 1 54 ? -3.641 42.406 25.547 1 97.5 54 SER B N 1
ATOM 4502 C CA . SER B 1 54 ? -4.645 41.344 25.359 1 97.5 54 SER B CA 1
ATOM 4503 C C . SER B 1 54 ? -6.051 41.906 25.625 1 97.5 54 SER B C 1
ATOM 4505 O O . SER B 1 54 ? -6.23 42.812 26.406 1 97.5 54 SER B O 1
ATOM 4507 N N . ARG B 1 55 ? -6.953 41.344 24.953 1 98.25 55 ARG B N 1
ATOM 4508 C CA . ARG B 1 55 ? -8.367 41.594 25.188 1 98.25 55 ARG B CA 1
ATOM 4509 C C . ARG B 1 55 ? -9.227 40.406 24.75 1 98.25 55 ARG B C 1
ATOM 4511 O O . ARG B 1 55 ? -8.797 39.594 23.938 1 98.25 55 ARG B O 1
ATOM 4518 N N . LYS B 1 56 ? -10.422 40.406 25.297 1 98.75 56 LYS B N 1
ATOM 4519 C CA . LYS B 1 56 ? -11.398 39.406 24.906 1 98.75 56 LYS B CA 1
ATOM 4520 C C . LYS B 1 56 ? -12.133 39.812 23.625 1 98.75 56 LYS B C 1
ATOM 4522 O O . LYS B 1 56 ? -12.469 40.969 23.453 1 98.75 56 LYS B O 1
ATOM 4527 N N . ALA B 1 57 ? -12.281 38.906 22.766 1 98.88 57 ALA B N 1
ATOM 4528 C CA . ALA B 1 57 ? -13.078 39.156 21.562 1 98.88 57 ALA B CA 1
ATOM 4529 C C . ALA B 1 57 ? -14.531 39.438 21.906 1 98.88 57 ALA B C 1
ATOM 4531 O O . ALA B 1 57 ? -15.094 38.781 22.812 1 98.88 57 ALA B O 1
ATOM 4532 N N . GLU B 1 58 ? -15.117 40.312 21.203 1 98.62 58 GLU B N 1
ATOM 4533 C CA . GLU B 1 58 ? -16.547 40.562 21.312 1 98.62 58 GLU B CA 1
ATOM 4534 C C . GLU B 1 58 ? -17.344 39.562 20.453 1 98.62 58 GLU B C 1
ATOM 4536 O O . GLU B 1 58 ? -16.797 38.938 19.547 1 98.62 58 GLU B O 1
ATOM 4541 N N . ASP B 1 59 ? -18.656 39.5 20.734 1 98.56 59 ASP B N 1
ATOM 4542 C CA . ASP B 1 59 ? -19.5 38.531 20.016 1 98.56 59 ASP B CA 1
ATOM 4543 C C . ASP B 1 59 ? -19.453 38.781 18.516 1 98.56 59 ASP B C 1
ATOM 4545 O O . ASP B 1 59 ? -19.344 37.844 17.734 1 98.56 59 ASP B O 1
ATOM 4549 N N . TRP B 1 60 ? -19.516 40.031 18.156 1 98.62 60 TRP B N 1
ATOM 4550 C CA . TRP B 1 60 ? -19.594 40.344 16.734 1 98.62 60 TRP B CA 1
ATOM 4551 C C . TRP B 1 60 ? -18.328 39.938 16 1 98.62 60 TRP B C 1
ATOM 4553 O O . TRP B 1 60 ? -18.359 39.625 14.812 1 98.62 60 TRP B O 1
ATOM 4563 N N . GLU B 1 61 ? -17.188 39.875 16.672 1 98.81 61 GLU B N 1
ATOM 4564 C CA . GLU B 1 61 ? -15.938 39.375 16.078 1 98.81 61 GLU B CA 1
ATOM 4565 C C . GLU B 1 61 ? -15.977 37.875 15.891 1 98.81 61 GLU B C 1
ATOM 4567 O O . GLU B 1 61 ? -15.547 37.344 14.859 1 98.81 61 GLU B O 1
ATOM 4572 N N . LEU B 1 62 ? -16.516 37.156 16.922 1 98.88 62 LEU B N 1
ATOM 4573 C CA . LEU B 1 62 ? -16.625 35.719 16.828 1 98.88 62 LEU B CA 1
ATOM 4574 C C . LEU B 1 62 ? -17.625 35.312 15.758 1 98.88 62 LEU B C 1
ATOM 4576 O O . LEU B 1 62 ? -17.469 34.25 15.117 1 98.88 62 LEU B O 1
ATOM 4580 N N . LEU B 1 63 ? -18.641 36.156 15.453 1 98.75 63 LEU B N 1
ATOM 4581 C CA . LEU B 1 63 ? -19.719 35.906 14.5 1 98.75 63 LEU B CA 1
ATOM 4582 C C . LEU B 1 63 ? -19.188 35.938 13.07 1 98.75 63 LEU B C 1
ATOM 4584 O O . LEU B 1 63 ? -19.875 35.469 12.148 1 98.75 63 LEU B O 1
ATOM 4588 N N . LEU B 1 64 ? -17.969 36.406 12.883 1 98.75 64 LEU B N 1
ATOM 4589 C CA . LEU B 1 64 ? -17.359 36.375 11.555 1 98.75 64 LEU B CA 1
ATOM 4590 C C . LEU B 1 64 ? -17.203 34.938 11.055 1 98.75 64 LEU B C 1
ATOM 4592 O O . LEU B 1 64 ? -17.188 34.688 9.844 1 98.75 64 LEU B O 1
ATOM 4596 N N . ASN B 1 65 ? -17.156 33.969 12.016 1 98.75 65 ASN B N 1
ATOM 4597 C CA . ASN B 1 65 ? -16.922 32.594 11.578 1 98.75 65 ASN B CA 1
ATOM 4598 C C . ASN B 1 65 ? -17.844 31.609 12.273 1 98.75 65 ASN B C 1
ATOM 4600 O O . ASN B 1 65 ? -18.016 30.469 11.828 1 98.75 65 ASN B O 1
ATOM 4604 N N . HIS B 1 66 ? -18.391 31.969 13.438 1 98.81 66 HIS B N 1
ATOM 4605 C CA . HIS B 1 66 ? -19.203 31.047 14.242 1 98.81 66 HIS B CA 1
ATOM 4606 C C . HIS B 1 66 ? -20.578 31.641 14.508 1 98.81 66 HIS B C 1
ATOM 4608 O O . HIS B 1 66 ? -20.734 32.844 14.617 1 98.81 66 HIS B O 1
ATOM 4614 N N . PRO B 1 67 ? -21.594 30.781 14.625 1 98.75 67 PRO B N 1
ATOM 4615 C CA . PRO B 1 67 ? -22.938 31.297 14.875 1 98.75 67 PRO B CA 1
ATOM 4616 C C . PRO B 1 67 ? -23.156 31.672 16.344 1 98.75 67 PRO B C 1
ATOM 4618 O O . PRO B 1 67 ? -22.5 31.141 17.234 1 98.75 67 PRO B O 1
ATOM 4621 N N . GLN B 1 68 ? -24.109 32.531 16.547 1 98.5 68 GLN B N 1
ATOM 4622 C CA . GLN B 1 68 ? -24.453 33 17.891 1 98.5 68 GLN B CA 1
ATOM 4623 C C . GLN B 1 68 ? -24.844 31.828 18.797 1 98.5 68 GLN B C 1
ATOM 4625 O O . GLN B 1 68 ? -24.562 31.859 20 1 98.5 68 GLN B O 1
ATOM 4630 N N . GLU B 1 69 ? -25.469 30.875 18.219 1 98.25 69 GLU B N 1
ATOM 4631 C CA . GLU B 1 69 ? -25.906 29.719 18.969 1 98.25 69 GLU B CA 1
ATOM 4632 C C . GLU B 1 69 ? -24.734 29.031 19.672 1 98.25 69 GLU B C 1
ATOM 4634 O O . GLU B 1 69 ? -24.844 28.625 20.828 1 98.25 69 GLU B O 1
ATOM 4639 N N . LEU B 1 70 ? -23.625 28.859 18.984 1 98.5 70 LEU B N 1
ATOM 4640 C CA . LEU B 1 70 ? -22.453 28.25 19.578 1 98.5 70 LEU B CA 1
ATOM 4641 C C . LEU B 1 70 ? -21.922 29.094 20.734 1 98.5 70 LEU B C 1
ATOM 4643 O O . LEU B 1 70 ? -21.594 28.562 21.797 1 98.5 70 LEU B O 1
ATOM 4647 N N . ILE B 1 71 ? -21.812 30.359 20.516 1 98.44 71 ILE B N 1
ATOM 4648 C CA . ILE B 1 71 ? -21.297 31.297 21.516 1 98.44 71 ILE B CA 1
ATOM 4649 C C . ILE B 1 71 ? -22.141 31.203 22.781 1 98.44 71 ILE B C 1
ATOM 4651 O O . ILE B 1 71 ? -21.594 31.062 23.891 1 98.44 71 ILE B O 1
ATOM 4655 N N . ASP B 1 72 ? -23.453 31.234 22.609 1 98.25 72 ASP B N 1
ATOM 4656 C CA . ASP B 1 72 ? -24.375 31.172 23.734 1 98.25 72 ASP B CA 1
ATOM 4657 C C . ASP B 1 72 ? -24.234 29.859 24.5 1 98.25 72 ASP B C 1
ATOM 4659 O O . ASP B 1 72 ? -24.203 29.844 25.734 1 98.25 72 ASP B O 1
ATOM 4663 N N . SER B 1 73 ? -24.156 28.828 23.781 1 98.19 73 SER B N 1
ATOM 4664 C CA . SER B 1 73 ? -24.047 27.516 24.406 1 98.19 73 SER B CA 1
ATOM 4665 C C . SER B 1 73 ? -22.766 27.406 25.234 1 98.19 73 SER B C 1
ATOM 4667 O O . SER B 1 73 ? -22.781 26.812 26.328 1 98.19 73 SER B O 1
ATOM 4669 N N . LEU B 1 74 ? -21.703 27.922 24.719 1 98.44 74 LEU B N 1
ATOM 4670 C CA . LEU B 1 74 ? -20.422 27.859 25.422 1 98.44 74 LEU B CA 1
ATOM 4671 C C . LEU B 1 74 ? -20.438 28.734 26.656 1 98.44 74 LEU B C 1
ATOM 4673 O O . LEU B 1 74 ? -19.891 28.359 27.703 1 98.44 74 LEU B O 1
ATOM 4677 N N . GLU B 1 75 ? -21.078 29.875 26.547 1 97.44 75 GLU B N 1
ATOM 4678 C CA . GLU B 1 75 ? -21.141 30.828 27.656 1 97.44 75 GLU B CA 1
ATOM 4679 C C . GLU B 1 75 ? -21.984 30.281 28.797 1 97.44 75 GLU B C 1
ATOM 4681 O O . GLU B 1 75 ? -21.766 30.641 29.953 1 97.44 75 GLU B O 1
ATOM 4686 N N . ASP B 1 76 ? -22.844 29.406 28.484 1 97.38 76 ASP B N 1
ATOM 4687 C CA . ASP B 1 76 ? -23.781 28.859 29.469 1 97.38 76 ASP B CA 1
ATOM 4688 C C . ASP B 1 76 ? -23.125 27.766 30.312 1 97.38 76 ASP B C 1
ATOM 4690 O O . ASP B 1 76 ? -23.672 27.359 31.328 1 97.38 76 ASP B O 1
ATOM 4694 N N . LEU B 1 77 ? -21.922 27.344 29.953 1 98.06 77 LEU B N 1
ATOM 4695 C CA . LEU B 1 77 ? -21.266 26.25 30.641 1 98.06 77 LEU B CA 1
ATOM 4696 C C . LEU B 1 77 ? -20.5 26.766 31.859 1 98.06 77 LEU B C 1
ATOM 4698 O O . LEU B 1 77 ? -19.5 27.484 31.719 1 98.06 77 LEU B O 1
ATOM 4702 N N . ASN B 1 78 ? -20.922 26.312 33.031 1 97.25 78 ASN B N 1
ATOM 4703 C CA . ASN B 1 78 ? -20.359 26.891 34.219 1 97.25 78 ASN B CA 1
ATOM 4704 C C . ASN B 1 78 ? -19.781 25.828 35.156 1 97.25 78 ASN B C 1
ATOM 4706 O O . ASN B 1 78 ? -19.109 26.156 36.156 1 97.25 78 ASN B O 1
ATOM 4710 N N . LEU B 1 79 ? -20.031 24.578 34.844 1 98.06 79 LEU B N 1
ATOM 4711 C CA . LEU B 1 79 ? -19.516 23.453 35.625 1 98.06 79 LEU B CA 1
ATOM 4712 C C . LEU B 1 79 ? -18.766 22.469 34.719 1 98.06 79 LEU B C 1
ATOM 4714 O O . LEU B 1 79 ? -19.094 22.312 33.531 1 98.06 79 LEU B O 1
ATOM 4718 N N . ASP B 1 80 ? -17.797 21.812 35.344 1 97.94 80 ASP B N 1
ATOM 4719 C CA . ASP B 1 80 ? -17.031 20.828 34.594 1 97.94 80 ASP B CA 1
ATOM 4720 C C . ASP B 1 80 ? -17.953 19.734 34.031 1 97.94 80 ASP B C 1
ATOM 4722 O O . ASP B 1 80 ? -17.734 19.266 32.906 1 97.94 80 ASP B O 1
ATOM 4726 N N . GLU B 1 81 ? -18.922 19.344 34.781 1 97.94 81 GLU B N 1
ATOM 4727 C CA . GLU B 1 81 ? -19.859 18.312 34.344 1 97.94 81 GLU B CA 1
ATOM 4728 C C . GLU B 1 81 ? -20.625 18.766 33.125 1 97.94 81 GLU B C 1
ATOM 4730 O O . GLU B 1 81 ? -20.875 17.969 32.219 1 97.94 81 GLU B O 1
ATOM 4735 N N . GLU B 1 82 ? -21 20.016 33.094 1 98.38 82 GLU B N 1
ATOM 4736 C CA . GLU B 1 82 ? -21.703 20.562 31.938 1 98.38 82 GLU B CA 1
ATOM 4737 C C . GLU B 1 82 ? -20.781 20.625 30.703 1 98.38 82 GLU B C 1
ATOM 4739 O O . GLU B 1 82 ? -21.219 20.312 29.594 1 98.38 82 GLU B O 1
ATOM 4744 N N . CYS B 1 83 ? -19.578 21.047 30.984 1 98.5 83 CYS B N 1
ATOM 4745 C CA . CYS B 1 83 ? -18.594 21.109 29.922 1 98.5 83 CYS B CA 1
ATOM 4746 C C . CYS B 1 83 ? -18.359 19.734 29.297 1 98.5 83 CYS B C 1
ATOM 4748 O O . CYS B 1 83 ? -18.359 19.578 28.078 1 98.5 83 CYS B O 1
ATOM 4750 N N . GLU B 1 84 ? -18.172 18.75 30.141 1 97.94 84 GLU B N 1
ATOM 4751 C CA . GLU B 1 84 ? -17.938 17.391 29.672 1 97.94 84 GLU B CA 1
ATOM 4752 C C . GLU B 1 84 ? -19.125 16.859 28.875 1 97.94 84 GLU B C 1
ATOM 4754 O O . GLU B 1 84 ? -18.953 16.234 27.828 1 97.94 84 GLU B O 1
ATOM 4759 N N . GLU B 1 85 ? -20.312 17.094 29.375 1 98.06 85 GLU B N 1
ATOM 4760 C CA . GLU B 1 85 ? -21.531 16.656 28.672 1 98.06 85 GLU B CA 1
ATOM 4761 C C . GLU B 1 85 ? -21.641 17.328 27.312 1 98.06 85 GLU B C 1
ATOM 4763 O O . GLU B 1 85 ? -21.984 16.672 26.328 1 98.06 85 GLU B O 1
ATOM 4768 N N . PHE B 1 86 ? -21.359 18.609 27.266 1 98.25 86 PHE B N 1
ATOM 4769 C CA . PHE B 1 86 ? -21.359 19.344 26 1 98.25 86 PHE B CA 1
ATOM 4770 C C . PHE B 1 86 ? -20.406 18.703 25 1 98.25 86 PHE B C 1
ATOM 4772 O O . PHE B 1 86 ? -20.766 18.516 23.844 1 98.25 86 PHE B O 1
ATOM 4779 N N . CYS B 1 87 ? -19.266 18.281 25.453 1 98.5 87 CYS B N 1
ATOM 4780 C CA . CYS B 1 87 ? -18.203 17.797 24.594 1 98.5 87 CYS B CA 1
ATOM 4781 C C . CYS B 1 87 ? -18.547 16.438 24.016 1 98.5 87 CYS B C 1
ATOM 4783 O O . CYS B 1 87 ? -17.969 16.016 23 1 98.5 87 CYS B O 1
ATOM 4785 N N . ARG B 1 88 ? -19.516 15.703 24.516 1 98.19 88 ARG B N 1
ATOM 4786 C CA . ARG B 1 88 ? -19.906 14.375 24.047 1 98.19 88 ARG B CA 1
ATOM 4787 C C . ARG B 1 88 ? -20.531 14.445 22.672 1 98.19 88 ARG B C 1
ATOM 4789 O O . ARG B 1 88 ? -20.656 13.43 21.984 1 98.19 88 ARG B O 1
ATOM 4796 N N . GLY B 1 89 ? -20.891 15.641 22.25 1 98 89 GLY B N 1
ATOM 4797 C CA . GLY B 1 89 ? -21.5 15.836 20.953 1 98 89 GLY B CA 1
ATOM 4798 C C . GLY B 1 89 ? -20.516 16.297 19.891 1 98 89 GLY B C 1
ATOM 4799 O O . GLY B 1 89 ? -20.906 16.562 18.75 1 98 89 GLY B O 1
ATOM 4800 N N . TYR B 1 90 ? -19.281 16.391 20.25 1 98.31 90 TYR B N 1
ATOM 4801 C CA . TYR B 1 90 ? -18.266 16.938 19.344 1 98.31 90 TYR B CA 1
ATOM 4802 C C . TYR B 1 90 ? -17.062 16 19.266 1 98.31 90 TYR B C 1
ATOM 4804 O O . TYR B 1 90 ? -16.953 15.047 20.031 1 98.31 90 TYR B O 1
ATOM 4812 N N . GLU B 1 91 ? -16.219 16.219 18.266 1 97.81 91 GLU B N 1
ATOM 4813 C CA . GLU B 1 91 ? -15.07 15.359 18.031 1 97.81 91 GLU B CA 1
ATOM 4814 C C . GLU B 1 91 ? -13.836 15.891 18.75 1 97.81 91 GLU B C 1
ATOM 4816 O O . GLU B 1 91 ? -13.391 17 18.484 1 97.81 91 GLU B O 1
ATOM 4821 N N . LEU B 1 92 ? -13.25 15.086 19.625 1 97.31 92 LEU B N 1
ATOM 4822 C CA . LEU B 1 92 ? -11.961 15.352 20.25 1 97.31 92 LEU B CA 1
ATOM 4823 C C . LEU B 1 92 ? -11.969 16.703 20.969 1 97.31 92 LEU B C 1
ATOM 4825 O O . LEU B 1 92 ? -11.047 17.5 20.797 1 97.31 92 LEU B O 1
ATOM 4829 N N . LEU B 1 93 ? -12.984 16.875 21.75 1 98.31 93 LEU B N 1
ATOM 4830 C CA . LEU B 1 93 ? -13.148 18.156 22.422 1 98.31 93 LEU B CA 1
ATOM 4831 C C . LEU B 1 93 ? -13.227 17.969 23.938 1 98.31 93 LEU B C 1
ATOM 4833 O O . LEU B 1 93 ? -13.867 17.031 24.406 1 98.31 93 LEU B O 1
ATOM 4837 N N . TRP B 1 94 ? -12.602 18.797 24.672 1 97.94 94 TRP B N 1
ATOM 4838 C CA . TRP B 1 94 ? -12.82 18.969 26.109 1 97.94 94 TRP B CA 1
ATOM 4839 C C . TRP B 1 94 ? -12.852 20.438 26.484 1 97.94 94 TRP B C 1
ATOM 4841 O O . TRP B 1 94 ? -12.289 21.281 25.781 1 97.94 94 TRP B O 1
ATOM 4851 N N . LEU B 1 95 ? -13.578 20.766 27.547 1 98.5 95 LEU B N 1
ATOM 4852 C CA . LEU B 1 95 ? -13.758 22.141 28 1 98.5 95 LEU B CA 1
ATOM 4853 C C . LEU B 1 95 ? -13.75 22.203 29.531 1 98.5 95 LEU B C 1
ATOM 4855 O O . LEU B 1 95 ? -13.969 21.203 30.203 1 98.5 95 LEU B O 1
ATOM 4859 N N . CYS B 1 96 ? -13.414 23.312 30.031 1 98.31 96 CYS B N 1
ATOM 4860 C CA . CYS B 1 96 ? -13.68 23.734 31.391 1 98.31 96 CYS B CA 1
ATOM 4861 C C . CYS B 1 96 ? -14.406 25.078 31.422 1 98.31 96 CYS B C 1
ATOM 4863 O O . CYS B 1 96 ? -14.539 25.734 30.391 1 98.31 96 CYS B O 1
ATOM 4865 N N . PRO B 1 97 ? -14.906 25.484 32.531 1 98 97 PRO B N 1
ATOM 4866 C CA . PRO B 1 97 ? -15.719 26.703 32.594 1 98 97 PRO B CA 1
ATOM 4867 C C . PRO B 1 97 ? -14.961 27.938 32.125 1 98 97 PRO B C 1
ATOM 4869 O O . PRO B 1 97 ? -15.562 28.906 31.656 1 98 97 PRO B O 1
ATOM 4872 N N . GLN B 1 98 ? -13.609 27.969 32.188 1 98.25 98 GLN B N 1
ATOM 4873 C CA . GLN B 1 98 ? -12.789 29.125 31.828 1 98.25 98 GLN B CA 1
ATOM 4874 C C . GLN B 1 98 ? -12.398 29.078 30.359 1 98.25 98 GLN B C 1
ATOM 4876 O O . GLN B 1 98 ? -11.773 30.016 29.844 1 98.25 98 GLN B O 1
ATOM 4881 N N . SER B 1 99 ? -12.781 28 29.656 1 98.62 99 SER B N 1
ATOM 4882 C CA . SER B 1 99 ? -12.344 27.766 28.297 1 98.62 99 SER B CA 1
ATOM 4883 C C . SER B 1 99 ? -12.789 28.906 27.375 1 98.62 99 SER B C 1
ATOM 4885 O O . SER B 1 99 ? -12.016 29.375 26.531 1 98.62 99 SER B O 1
ATOM 4887 N N . VAL B 1 100 ? -14.008 29.312 27.5 1 98.38 100 VAL B N 1
ATOM 4888 C CA . VAL B 1 100 ? -14.547 30.312 26.578 1 98.38 100 VAL B CA 1
ATOM 4889 C C . VAL B 1 100 ? -13.828 31.641 26.781 1 98.38 100 VAL B C 1
ATOM 4891 O O . VAL B 1 100 ? -13.516 32.344 25.812 1 98.38 100 VAL B O 1
ATOM 4894 N N . ASP B 1 101 ? -13.578 32 27.984 1 98.25 101 ASP B N 1
ATOM 4895 C CA . ASP B 1 101 ? -12.836 33.219 28.281 1 98.25 101 ASP B CA 1
ATOM 4896 C C . ASP B 1 101 ? -11.438 33.188 27.672 1 98.25 101 ASP B C 1
ATOM 4898 O O . ASP B 1 101 ? -10.992 34.156 27.047 1 98.25 101 ASP B O 1
ATOM 4902 N N . ALA B 1 102 ? -10.758 32.094 27.922 1 98.75 102 ALA B N 1
ATOM 4903 C CA . ALA B 1 102 ? -9.43 31.938 27.344 1 98.75 102 ALA B CA 1
ATOM 4904 C C . ALA B 1 102 ? -9.469 32.031 25.812 1 98.75 102 ALA B C 1
ATOM 4906 O O . ALA B 1 102 ? -8.609 32.688 25.203 1 98.75 102 ALA B O 1
ATOM 4907 N N . ALA B 1 103 ? -10.453 31.391 25.219 1 98.88 103 ALA B N 1
ATOM 4908 C CA . ALA B 1 103 ? -10.602 31.406 23.766 1 98.88 103 ALA B CA 1
ATOM 4909 C C . ALA B 1 103 ? -10.875 32.812 23.25 1 98.88 103 ALA B C 1
ATOM 4911 O O . ALA B 1 103 ? -10.375 33.219 22.203 1 98.88 103 ALA B O 1
ATOM 4912 N N . ARG B 1 104 ? -11.688 33.594 23.969 1 98.88 104 ARG B N 1
ATOM 4913 C CA . ARG B 1 104 ? -11.969 34.969 23.609 1 98.88 104 ARG B CA 1
ATOM 4914 C C . ARG B 1 104 ? -10.711 35.812 23.672 1 98.88 104 ARG B C 1
ATOM 4916 O O . ARG B 1 104 ? -10.508 36.688 22.844 1 98.88 104 ARG B O 1
ATOM 4923 N N . ILE B 1 105 ? -9.922 35.594 24.688 1 98.88 105 ILE B N 1
ATOM 4924 C CA . ILE B 1 105 ? -8.656 36.312 24.797 1 98.88 105 ILE B CA 1
ATOM 4925 C C . ILE B 1 105 ? -7.77 36 23.594 1 98.88 105 ILE B C 1
ATOM 4927 O O . ILE B 1 105 ? -7.18 36.906 23 1 98.88 105 ILE B O 1
ATOM 4931 N N . ALA B 1 106 ? -7.676 34.719 23.25 1 98.88 106 ALA B N 1
ATOM 4932 C CA . ALA B 1 106 ? -6.863 34.281 22.109 1 98.88 106 ALA B CA 1
ATOM 4933 C C . ALA B 1 106 ? -7.297 35 20.844 1 98.88 106 ALA B C 1
ATOM 4935 O O . ALA B 1 106 ? -6.469 35.594 20.125 1 98.88 106 ALA B O 1
ATOM 4936 N N . VAL B 1 107 ? -8.586 35.031 20.578 1 98.94 107 VAL B N 1
ATOM 4937 C CA . VAL B 1 107 ? -9.125 35.594 19.359 1 98.94 107 VAL B CA 1
ATOM 4938 C C . VAL B 1 107 ? -8.945 37.125 19.375 1 98.94 107 VAL B C 1
ATOM 4940 O O . VAL B 1 107 ? -8.398 37.688 18.438 1 98.94 107 VAL B O 1
ATOM 4943 N N . GLY B 1 108 ? -9.422 37.75 20.438 1 98.94 108 GLY B N 1
ATOM 4944 C CA . GLY B 1 108 ? -9.367 39.219 20.531 1 98.94 108 GLY B CA 1
ATOM 4945 C C . GLY B 1 108 ? -7.965 39.75 20.438 1 98.94 108 GLY B C 1
ATOM 4946 O O . GLY B 1 108 ? -7.727 40.75 19.734 1 98.94 108 GLY B O 1
ATOM 4947 N N . SER B 1 109 ? -7.082 39.156 21.125 1 98.88 109 SER B N 1
ATOM 4948 C CA . SER B 1 109 ? -5.695 39.594 21.141 1 98.88 109 SER B CA 1
ATOM 4949 C C . SER B 1 109 ? -5.039 39.406 19.766 1 98.88 109 SER B C 1
ATOM 4951 O O . SER B 1 109 ? -4.227 40.25 19.359 1 98.88 109 SER B O 1
ATOM 4953 N N . THR B 1 110 ? -5.336 38.344 19.078 1 98.94 110 THR B N 1
ATOM 4954 C CA . THR B 1 110 ? -4.773 38.094 17.75 1 98.94 110 THR B CA 1
ATOM 4955 C C . THR B 1 110 ? -5.328 39.094 16.734 1 98.94 110 THR B C 1
ATOM 4957 O O . THR B 1 110 ? -4.613 39.531 15.836 1 98.94 110 THR B O 1
ATOM 4960 N N . ILE B 1 111 ? -6.613 39.438 16.828 1 98.94 111 ILE B N 1
ATOM 4961 C CA . ILE B 1 111 ? -7.184 40.5 16 1 98.94 111 ILE B CA 1
ATOM 4962 C C . ILE B 1 111 ? -6.41 41.781 16.203 1 98.94 111 ILE B C 1
ATOM 4964 O O . ILE B 1 111 ? -6.109 42.5 15.25 1 98.94 111 ILE B O 1
ATOM 4968 N N . ASP B 1 112 ? -6.117 42.094 17.422 1 98.88 112 ASP B N 1
ATOM 4969 C CA . ASP B 1 112 ? -5.418 43.344 17.703 1 98.88 112 ASP B CA 1
ATOM 4970 C C . ASP B 1 112 ? -3.988 43.281 17.156 1 98.88 112 ASP B C 1
ATOM 4972 O O . ASP B 1 112 ? -3.441 44.312 16.75 1 98.88 112 ASP B O 1
ATOM 4976 N N . MET B 1 113 ? -3.381 42.125 17.188 1 98.88 113 MET B N 1
ATOM 4977 C CA . MET B 1 113 ? -2.086 41.969 16.531 1 98.88 113 MET B CA 1
ATOM 4978 C C . MET B 1 113 ? -2.205 42.25 15.039 1 98.88 113 MET B C 1
ATOM 4980 O O . MET B 1 113 ? -1.345 42.906 14.453 1 98.88 113 MET B O 1
ATOM 4984 N N . LEU B 1 114 ? -3.242 41.75 14.406 1 98.88 114 LEU B N 1
ATOM 4985 C CA . LEU B 1 114 ? -3.52 42.031 13 1 98.88 114 LEU B CA 1
ATOM 4986 C C . LEU B 1 114 ? -3.625 43.531 12.766 1 98.88 114 LEU B C 1
ATOM 4988 O O . LEU B 1 114 ? -3.01 44.062 11.844 1 98.88 114 LEU B O 1
ATOM 4992 N N . LYS B 1 115 ? -4.414 44.219 13.586 1 98.75 115 LYS B N 1
ATOM 4993 C CA . LYS B 1 115 ? -4.586 45.656 13.453 1 98.75 115 LYS B CA 1
ATOM 4994 C C . LYS B 1 115 ? -3.252 46.375 13.578 1 98.75 115 LYS B C 1
ATOM 4996 O O . LYS B 1 115 ? -2.982 47.344 12.836 1 98.75 115 LYS B O 1
ATOM 5001 N N . ALA B 1 116 ? -2.5 45.938 14.578 1 98.5 116 ALA B N 1
ATOM 5002 C CA . ALA B 1 116 ? -1.188 46.531 14.773 1 98.5 116 ALA B CA 1
ATOM 5003 C C . ALA B 1 116 ? -0.318 46.375 13.531 1 98.5 116 ALA B C 1
ATOM 5005 O O . ALA B 1 116 ? 0.438 47.281 13.172 1 98.5 116 ALA B O 1
ATOM 5006 N N . ASN B 1 117 ? -0.368 45.25 12.891 1 98.62 117 ASN B N 1
ATOM 5007 C CA . ASN B 1 117 ? 0.391 45 11.664 1 98.62 117 ASN B CA 1
ATOM 5008 C C . ASN B 1 117 ? -0.084 45.875 10.523 1 98.62 117 ASN B C 1
ATOM 5010 O O . ASN B 1 117 ? 0.72 46.562 9.883 1 98.62 117 ASN B O 1
ATOM 5014 N N . ILE B 1 118 ? -1.42 45.906 10.312 1 97.94 118 ILE B N 1
ATOM 5015 C CA . ILE B 1 118 ? -2.002 46.656 9.188 1 97.94 118 ILE B CA 1
ATOM 5016 C C . ILE B 1 118 ? -1.76 48.156 9.367 1 97.94 118 ILE B C 1
ATOM 5018 O O . ILE B 1 118 ? -1.546 48.875 8.391 1 97.94 118 ILE B O 1
ATOM 5022 N N . ASN B 1 119 ? -1.708 48.562 10.617 1 96.06 119 ASN B N 1
ATOM 5023 C CA . ASN B 1 119 ? -1.503 50 10.906 1 96.06 119 ASN B CA 1
ATOM 5024 C C . ASN B 1 119 ? -0.019 50.344 10.938 1 96.06 119 ASN B C 1
ATOM 5026 O O . ASN B 1 119 ? 0.341 51.5 11.172 1 96.06 119 ASN B O 1
ATOM 5030 N N . GLY B 1 120 ? 0.847 49.406 10.812 1 96 120 GLY B N 1
ATOM 5031 C CA . GLY B 1 120 ? 2.273 49.656 10.703 1 96 120 GLY B CA 1
ATOM 5032 C C . GLY B 1 120 ? 2.973 49.719 12.047 1 96 120 GLY B C 1
ATOM 5033 O O . GLY B 1 120 ? 4.137 50.125 12.125 1 96 120 GLY B O 1
ATOM 5034 N N . LEU B 1 121 ? 2.283 49.375 13.102 1 96.25 121 LEU B N 1
ATOM 5035 C CA . LEU B 1 121 ? 2.875 49.406 14.438 1 96.25 121 LEU B CA 1
ATOM 5036 C C . LEU B 1 121 ? 3.852 48.25 14.617 1 96.25 121 LEU B C 1
ATOM 5038 O O . LEU B 1 121 ? 4.809 48.344 15.391 1 96.25 121 LEU B O 1
ATOM 5042 N N . ILE B 1 122 ? 3.594 47.188 13.984 1 98.19 122 ILE B N 1
ATOM 5043 C CA . ILE B 1 122 ? 4.5 46.031 13.992 1 98.19 122 ILE B CA 1
ATOM 5044 C C . ILE B 1 122 ? 4.695 45.531 12.57 1 98.19 122 ILE B C 1
ATOM 5046 O O . ILE B 1 122 ? 3.898 45.812 11.68 1 98.19 122 ILE B O 1
ATOM 5050 N N . GLY B 1 123 ? 5.82 44.812 12.398 1 98 123 GLY B N 1
ATOM 5051 C CA . GLY B 1 123 ? 6.016 44.031 11.188 1 98 123 GLY B CA 1
ATOM 5052 C C . GLY B 1 123 ? 5.418 42.656 11.266 1 98 123 GLY B C 1
ATOM 5053 O O . GLY B 1 123 ? 4.207 42.5 11.43 1 98 123 GLY B O 1
ATOM 5054 N N . ASN B 1 124 ? 6.32 41.688 11.281 1 98.69 124 ASN B N 1
ATOM 5055 C CA . ASN B 1 124 ? 5.855 40.312 11.508 1 98.69 124 ASN B CA 1
ATOM 5056 C C . ASN B 1 124 ? 5.465 40.094 12.961 1 98.69 124 ASN B C 1
ATOM 5058 O O . ASN B 1 124 ? 5.82 40.875 13.836 1 98.69 124 ASN B O 1
ATOM 5062 N N . GLY B 1 125 ? 4.695 39.094 13.203 1 98.88 125 GLY B N 1
ATOM 5063 C CA . GLY B 1 125 ? 4.285 38.812 14.57 1 98.88 125 GLY B CA 1
ATOM 5064 C C . GLY B 1 125 ? 3.992 37.344 14.828 1 98.88 125 GLY B C 1
ATOM 5065 O O . GLY B 1 125 ? 3.92 36.562 13.891 1 98.88 125 GLY B O 1
ATOM 5066 N N . PHE B 1 126 ? 3.91 36.969 16.109 1 98.94 126 PHE B N 1
ATOM 5067 C CA . PHE B 1 126 ? 3.613 35.594 16.547 1 98.94 126 PHE B CA 1
ATOM 5068 C C . PHE B 1 126 ? 2.623 35.625 17.703 1 98.94 126 PHE B C 1
ATOM 5070 O O . PHE B 1 126 ? 2.932 36.125 18.781 1 98.94 126 PHE B O 1
ATOM 5077 N N . ALA B 1 127 ? 1.433 35.094 17.422 1 98.94 127 ALA B N 1
ATOM 5078 C CA . ALA B 1 127 ? 0.43 34.938 18.469 1 98.94 127 ALA B CA 1
ATOM 5079 C C . ALA B 1 127 ? 0.637 33.656 19.25 1 98.94 127 ALA B C 1
ATOM 5081 O O . ALA B 1 127 ? 0.27 32.562 18.766 1 98.94 127 ALA B O 1
ATOM 5082 N N . ILE B 1 128 ? 1.226 33.75 20.453 1 98.88 128 ILE B N 1
ATOM 5083 C CA . ILE B 1 128 ? 1.391 32.625 21.344 1 98.88 128 ILE B CA 1
ATOM 5084 C C . ILE B 1 128 ? 0.111 32.406 22.156 1 98.88 128 ILE B C 1
ATOM 5086 O O . ILE B 1 128 ? 0.014 32.844 23.297 1 98.88 128 ILE B O 1
ATOM 5090 N N . ILE B 1 129 ? -0.814 31.672 21.547 1 98.75 129 ILE B N 1
ATOM 5091 C CA . ILE B 1 129 ? -2.16 31.672 22.109 1 98.75 129 ILE B CA 1
ATOM 5092 C C . ILE B 1 129 ? -2.648 30.25 22.312 1 98.75 129 ILE B C 1
ATOM 5094 O O . ILE B 1 129 ? -2.041 29.297 21.797 1 98.75 129 ILE B O 1
ATOM 5098 N N . ARG B 1 130 ? -3.635 30.078 23.016 1 97.62 130 ARG B N 1
ATOM 5099 C CA . ARG B 1 130 ? -4.422 28.891 23.281 1 97.62 130 ARG B CA 1
ATOM 5100 C C . ARG B 1 130 ? -5.836 29.25 23.734 1 97.62 130 ARG B C 1
ATOM 5102 O O . ARG B 1 130 ? -6.051 30.312 24.312 1 97.62 130 ARG B O 1
ATOM 5109 N N . PRO B 1 131 ? -6.82 28.344 23.516 1 97.94 131 PRO B N 1
ATOM 5110 C CA . PRO B 1 131 ? -6.75 27.078 22.781 1 97.94 131 PRO B CA 1
ATOM 5111 C C . PRO B 1 131 ? -6.48 27.281 21.281 1 97.94 131 PRO B C 1
ATOM 5113 O O . PRO B 1 131 ? -6.609 28.391 20.781 1 97.94 131 PRO B O 1
ATOM 5116 N N . PRO B 1 132 ? -6 26.219 20.594 1 98.31 132 PRO B N 1
ATOM 5117 C CA . PRO B 1 132 ? -5.828 26.297 19.141 1 98.31 132 PRO B CA 1
ATOM 5118 C C . PRO B 1 132 ? -7.148 26.469 18.391 1 98.31 132 PRO B C 1
ATOM 5120 O O . PRO B 1 132 ? -8.219 26.453 19.016 1 98.31 132 PRO B O 1
ATOM 5123 N N . GLY B 1 133 ? -7.051 26.703 17.031 1 98.75 133 GLY B N 1
ATOM 5124 C CA . GLY B 1 133 ? -8.305 27.094 16.406 1 98.75 133 GLY B CA 1
ATOM 5125 C C . GLY B 1 133 ? -8.57 26.391 15.086 1 98.75 133 GLY B C 1
ATOM 5126 O O . GLY B 1 133 ? -9.711 26.312 14.641 1 98.75 133 GLY B O 1
ATOM 5127 N N . HIS B 1 134 ? -7.6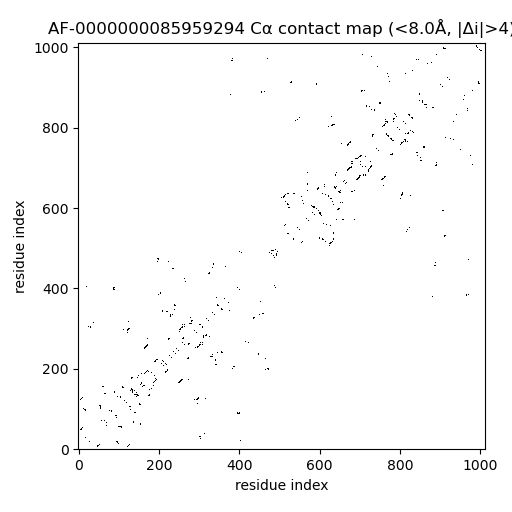41 25.766 14.352 1 98.62 134 HIS B N 1
ATOM 5128 C CA . HIS B 1 134 ? -7.715 25.484 12.922 1 98.62 134 HIS B CA 1
ATOM 5129 C C . HIS B 1 134 ? -8.648 24.328 12.633 1 98.62 134 HIS B C 1
ATOM 5131 O O . HIS B 1 134 ? -9 24.078 11.477 1 98.62 134 HIS B O 1
ATOM 5137 N N . HIS B 1 135 ? -9.195 23.672 13.672 1 98.75 135 HIS B N 1
ATOM 5138 C CA . HIS B 1 135 ? -10.133 22.562 13.461 1 98.75 135 HIS B CA 1
ATOM 5139 C C . HIS B 1 135 ? -11.57 23.031 13.609 1 98.75 135 HIS B C 1
ATOM 5141 O O . HIS B 1 135 ? -12.5 22.328 13.211 1 98.75 135 HIS B O 1
ATOM 5147 N N . SER B 1 136 ? -11.82 24.172 14.172 1 98.81 136 SER B N 1
ATOM 5148 C CA . SER B 1 136 ? -13.172 24.641 14.492 1 98.81 136 SER B CA 1
ATOM 5149 C C . SER B 1 136 ? -13.805 25.359 13.312 1 98.81 136 SER B C 1
ATOM 5151 O O . SER B 1 136 ? -13.133 26.125 12.617 1 98.81 136 SER B O 1
ATOM 5153 N N . TYR B 1 137 ? -15.07 25.125 13.008 1 98.62 137 TYR B N 1
ATOM 5154 C CA . TYR B 1 137 ? -15.82 25.828 11.977 1 98.62 137 TYR B CA 1
ATOM 5155 C C . TYR B 1 137 ? -17.312 25.781 12.273 1 98.62 137 TYR B C 1
ATOM 5157 O O . TYR B 1 137 ? -17.812 24.812 12.844 1 98.62 137 TYR B O 1
ATOM 5165 N N . SER B 1 138 ? -17.969 26.828 11.961 1 98.19 138 SER B N 1
ATOM 5166 C CA . SER B 1 138 ? -19.406 26.922 12.172 1 98.19 138 SER B CA 1
ATOM 5167 C C . SER B 1 138 ? -19.781 26.594 13.609 1 98.19 138 SER B C 1
ATOM 5169 O O . SER B 1 138 ? -19.234 27.172 14.547 1 98.19 138 SER B O 1
ATOM 5171 N N . ASN B 1 139 ? -20.625 25.656 13.805 1 98.12 139 ASN B N 1
ATOM 5172 C CA . ASN B 1 139 ? -21.031 25.234 15.133 1 98.12 139 ASN B CA 1
ATOM 5173 C C . ASN B 1 139 ? -20.344 23.938 15.555 1 98.12 139 ASN B C 1
ATOM 5175 O O . ASN B 1 139 ? -20.922 23.141 16.297 1 98.12 139 ASN B O 1
ATOM 5179 N N . GLN B 1 140 ? -19.094 23.797 15.008 1 97.94 140 GLN B N 1
ATOM 5180 C CA . GLN B 1 140 ? -18.391 22.531 15.242 1 97.94 140 GLN B CA 1
ATOM 5181 C C . GLN B 1 140 ? -17.031 22.781 15.891 1 97.94 140 GLN B C 1
ATOM 5183 O O . GLN B 1 140 ? -15.992 22.578 15.258 1 97.94 140 GLN B O 1
ATOM 5188 N N . PRO B 1 141 ? -17.047 23.203 17.188 1 98.56 141 PRO B N 1
ATOM 5189 C CA . PRO B 1 141 ? -15.758 23.094 17.875 1 98.56 141 PRO B CA 1
ATOM 5190 C C . PRO B 1 141 ? -15.258 21.641 17.938 1 98.56 141 PRO B C 1
ATOM 5192 O O . PRO B 1 141 ? -16.047 20.719 18.109 1 98.56 141 PRO B O 1
ATOM 5195 N N . GLN B 1 142 ? -14.008 21.422 17.719 1 98.25 142 GLN B N 1
ATOM 5196 C CA . GLN B 1 142 ? -13.5 20.062 17.641 1 98.25 142 GLN B CA 1
ATOM 5197 C C . GLN B 1 142 ? -11.977 20.031 17.719 1 98.25 142 GLN B C 1
ATOM 5199 O O . GLN B 1 142 ? -11.32 21.031 17.422 1 98.25 142 GLN B O 1
ATOM 5204 N N . ALA B 1 143 ? -11.41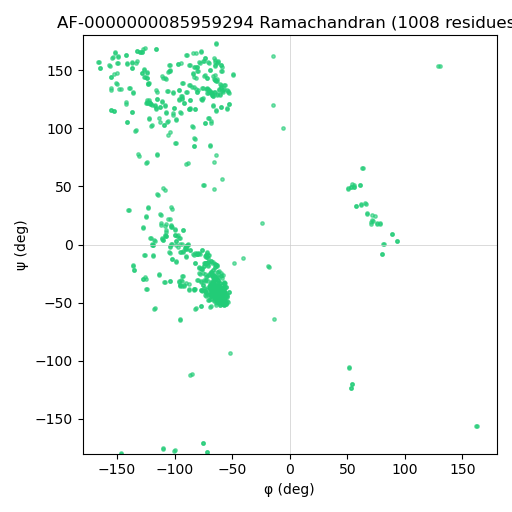4 18.922 18.125 1 97.69 143 ALA B N 1
ATOM 5205 C CA . ALA B 1 143 ? -9.977 18.656 18.172 1 97.69 143 ALA B CA 1
ATOM 5206 C C . ALA B 1 143 ? -9.242 19.75 18.953 1 97.69 143 ALA B C 1
ATOM 5208 O O . ALA B 1 143 ? -8.281 20.344 18.453 1 97.69 143 ALA B O 1
ATOM 5209 N N . TYR B 1 144 ? -9.703 20.062 20.078 1 97.81 144 TYR B N 1
ATOM 5210 C CA . TYR B 1 144 ? -9.141 21 21.031 1 97.81 144 TYR B CA 1
ATOM 5211 C C . TYR B 1 144 ? -9.477 22.438 20.641 1 97.81 144 TYR B C 1
ATOM 5213 O O . TYR B 1 144 ? -9.242 23.375 21.422 1 97.81 144 TYR B O 1
ATOM 5221 N N . CYS B 1 145 ? -10.062 22.672 19.469 1 98.69 145 CYS B N 1
ATOM 5222 C CA . CYS B 1 145 ? -10.297 24.016 18.938 1 98.69 145 CYS B CA 1
ATOM 5223 C C . CYS B 1 145 ? -11.719 24.484 19.25 1 98.69 145 CYS B C 1
ATOM 5225 O O . CYS B 1 145 ? -12.688 23.797 18.891 1 98.69 145 CYS B O 1
ATOM 5227 N N . ILE B 1 146 ? -11.797 25.609 19.891 1 98.75 146 ILE B N 1
ATOM 5228 C CA . ILE B 1 146 ? -13.094 26.156 20.266 1 98.75 146 ILE B CA 1
ATOM 5229 C C . ILE B 1 146 ? -13.555 27.156 19.219 1 98.75 146 ILE B C 1
ATOM 5231 O O . ILE B 1 146 ? -14.539 26.922 18.516 1 98.75 146 ILE B O 1
ATOM 5235 N N . PHE B 1 147 ? -12.812 28.25 19.078 1 98.88 147 PHE B N 1
ATOM 5236 C CA . PHE B 1 147 ? -12.992 29.203 17.984 1 98.88 147 PHE B CA 1
ATOM 5237 C C . PHE B 1 147 ? -11.828 29.141 17 1 98.88 147 PHE B C 1
ATOM 5239 O O . PHE B 1 147 ? -10.688 28.875 17.406 1 98.88 147 PHE B O 1
ATOM 5246 N N . ASN B 1 148 ? -12.156 29.297 15.742 1 98.94 148 ASN B N 1
ATOM 5247 C CA . ASN B 1 148 ? -11.109 29.312 14.727 1 98.94 148 ASN B CA 1
ATOM 5248 C C . ASN B 1 148 ? -10.453 30.688 14.609 1 98.94 148 ASN B C 1
ATOM 5250 O O . ASN B 1 148 ? -10.82 31.484 13.742 1 98.94 148 ASN B O 1
ATOM 5254 N N . THR B 1 149 ? -9.43 30.875 15.344 1 98.88 149 THR B N 1
ATOM 5255 C CA . THR B 1 149 ? -8.766 32.188 15.43 1 98.88 149 THR B CA 1
ATOM 5256 C C . THR B 1 149 ? -8.258 32.625 14.062 1 98.88 149 THR B C 1
ATOM 5258 O O . THR B 1 149 ? -8.461 33.75 13.656 1 98.88 149 THR B O 1
ATOM 5261 N N . THR B 1 150 ? -7.613 31.719 13.32 1 98.94 150 THR B N 1
ATOM 5262 C CA . THR B 1 150 ? -7.031 32.031 12.023 1 98.94 150 THR B CA 1
ATOM 5263 C C . THR B 1 150 ? -8.109 32.5 11.039 1 98.94 150 THR B C 1
ATOM 5265 O O . THR B 1 150 ? -7.961 33.5 10.359 1 98.94 150 THR B O 1
ATOM 5268 N N . ALA B 1 151 ? -9.195 31.734 10.969 1 98.94 151 ALA B N 1
ATOM 5269 C CA . ALA B 1 151 ? -10.281 32.094 10.062 1 98.94 151 ALA B CA 1
ATOM 5270 C C . ALA B 1 151 ? -10.914 33.406 10.453 1 98.94 151 ALA B C 1
ATOM 5272 O O . ALA B 1 151 ? -11.227 34.25 9.586 1 98.94 151 ALA B O 1
ATOM 5273 N N . ILE B 1 152 ? -11.109 33.656 11.742 1 98.94 152 ILE B N 1
ATOM 5274 C CA . ILE B 1 152 ? -11.711 34.875 12.219 1 98.94 152 ILE B CA 1
ATOM 5275 C C . ILE B 1 152 ? -10.812 36.062 11.867 1 98.94 152 ILE B C 1
ATOM 5277 O O . ILE B 1 152 ? -11.281 37.094 11.367 1 98.94 152 ILE B O 1
ATOM 5281 N N . VAL B 1 153 ? -9.539 35.938 12.117 1 98.94 153 VAL B N 1
ATOM 5282 C CA . VAL B 1 153 ? -8.578 37 11.836 1 98.94 153 VAL B CA 1
ATOM 5283 C C . VAL B 1 153 ? -8.539 37.25 10.336 1 98.94 153 VAL B C 1
ATOM 5285 O O . VAL B 1 153 ? -8.492 38.438 9.914 1 98.94 153 VAL B O 1
ATOM 5288 N N . ALA B 1 154 ? -8.523 36.219 9.5 1 98.94 154 ALA B N 1
ATOM 5289 C CA . ALA B 1 154 ? -8.539 36.375 8.047 1 98.94 154 ALA B CA 1
ATOM 5290 C C . ALA B 1 154 ? -9.789 37.125 7.586 1 98.94 154 ALA B C 1
ATOM 5292 O O . ALA B 1 154 ? -9.695 38.062 6.789 1 98.94 154 ALA B O 1
ATOM 5293 N N . LYS B 1 155 ? -10.922 36.75 8.102 1 98.94 155 LYS B N 1
ATOM 5294 C CA . LYS B 1 155 ? -12.18 37.406 7.723 1 98.94 155 LYS B CA 1
ATOM 5295 C C . LYS B 1 155 ? -12.234 38.844 8.234 1 98.94 155 LYS B C 1
ATOM 5297 O O . LYS B 1 155 ? -12.781 39.719 7.57 1 98.94 155 LYS B O 1
ATOM 5302 N N . TYR B 1 156 ? -11.727 39.031 9.422 1 98.94 156 TYR B N 1
ATOM 5303 C CA . TYR B 1 156 ? -11.633 40.406 9.938 1 98.94 156 TYR B CA 1
ATOM 5304 C C . TYR B 1 156 ? -10.812 41.281 9.008 1 98.94 156 TYR B C 1
ATOM 5306 O O . TYR B 1 156 ? -11.188 42.406 8.727 1 98.94 156 TYR B O 1
ATOM 5314 N N . ALA B 1 157 ? -9.695 40.812 8.539 1 98.94 157 ALA B N 1
ATOM 5315 C CA . ALA B 1 157 ? -8.805 41.562 7.648 1 98.94 157 ALA B CA 1
ATOM 5316 C C . ALA B 1 157 ? -9.539 42 6.391 1 98.94 157 ALA B C 1
ATOM 5318 O O . ALA B 1 157 ? -9.359 43.125 5.934 1 98.94 157 ALA B O 1
ATOM 5319 N N . VAL B 1 158 ? -10.375 41.094 5.863 1 98.62 158 VAL B N 1
ATOM 5320 C CA . VAL B 1 158 ? -11.039 41.375 4.594 1 98.62 158 VAL B CA 1
ATOM 5321 C C . VAL B 1 158 ? -12.289 42.219 4.84 1 98.62 158 VAL B C 1
ATOM 5323 O O . VAL B 1 158 ? -12.531 43.219 4.137 1 98.62 158 VAL B O 1
ATOM 5326 N N . GLU B 1 159 ? -13.039 42 5.871 1 98.44 159 GLU B N 1
ATOM 5327 C CA . GLU B 1 159 ? -14.359 42.594 6.055 1 98.44 159 GLU B CA 1
ATOM 5328 C C . GLU B 1 159 ? -14.258 43.938 6.789 1 98.44 159 GLU B C 1
ATOM 5330 O O . GLU B 1 159 ? -15.062 44.812 6.559 1 98.44 159 GLU B O 1
ATOM 5335 N N . LYS B 1 160 ? -13.312 44 7.641 1 98.44 160 LYS B N 1
ATOM 5336 C CA . LYS B 1 160 ? -13.258 45.188 8.484 1 98.44 160 LYS B CA 1
ATOM 5337 C C . LYS B 1 160 ? -12.078 46.094 8.102 1 98.44 160 LYS B C 1
ATOM 5339 O O . LYS B 1 160 ? -12.148 47.312 8.234 1 98.44 160 LYS B O 1
ATOM 5344 N N . LEU B 1 161 ? -11.008 45.469 7.648 1 98.62 161 LEU B N 1
ATOM 5345 C CA . LEU B 1 161 ? -9.828 46.25 7.305 1 98.62 161 LEU B CA 1
ATOM 5346 C C . LEU B 1 161 ? -9.68 46.406 5.793 1 98.62 161 LEU B C 1
ATOM 5348 O O . LEU B 1 161 ? -8.734 47 5.309 1 98.62 161 LEU B O 1
ATOM 5352 N N . HIS B 1 162 ? -10.5 45.719 4.992 1 98 162 HIS B N 1
ATOM 5353 C CA . HIS B 1 162 ? -10.703 45.906 3.559 1 98 162 HIS B CA 1
ATOM 5354 C C . HIS B 1 162 ? -9.5 45.375 2.766 1 98 162 HIS B C 1
ATOM 5356 O O . HIS B 1 162 ? -9.156 45.938 1.723 1 98 162 HIS B O 1
ATOM 5362 N N . LEU B 1 163 ? -8.773 44.438 3.344 1 98.56 163 LEU B N 1
ATOM 5363 C CA . LEU B 1 163 ? -7.82 43.719 2.512 1 98.56 163 LEU B CA 1
ATOM 5364 C C . LEU B 1 163 ? -8.531 42.938 1.431 1 98.56 163 LEU B C 1
ATOM 5366 O O . LEU B 1 163 ? -9.711 42.594 1.58 1 98.56 163 LEU B O 1
ATOM 5370 N N . LYS B 1 164 ? -7.852 42.625 0.33 1 98.5 164 LYS B N 1
ATOM 5371 C CA . LYS B 1 164 ? -8.492 41.938 -0.794 1 98.5 164 LYS B CA 1
ATOM 5372 C C . LYS B 1 164 ? -8.094 40.469 -0.844 1 98.5 164 LYS B C 1
ATOM 5374 O O . LYS B 1 164 ? -8.852 39.625 -1.332 1 98.5 164 LYS B O 1
ATOM 5379 N N . ARG B 1 165 ? -6.914 40.188 -0.417 1 98.75 165 ARG B N 1
ATOM 5380 C CA . ARG B 1 165 ? -6.367 38.844 -0.571 1 98.75 165 ARG B CA 1
ATOM 5381 C C . ARG B 1 165 ? -5.551 38.438 0.65 1 98.75 165 ARG B C 1
ATOM 5383 O O . ARG B 1 165 ? -4.578 39.125 1 1 98.75 165 ARG B O 1
ATOM 5390 N N . VAL B 1 166 ? -5.941 37.375 1.284 1 98.94 166 VAL B N 1
ATOM 5391 C CA . VAL B 1 166 ? -5.234 36.844 2.457 1 98.94 166 VAL B CA 1
ATOM 5392 C C . VAL B 1 166 ? -4.801 35.406 2.213 1 98.94 166 VAL B C 1
ATOM 5394 O O . VAL B 1 166 ? -5.613 34.562 1.83 1 98.94 166 VAL B O 1
ATOM 5397 N N . LEU B 1 167 ? -3.521 35.125 2.361 1 98.94 167 LEU B N 1
ATOM 5398 C CA . LEU B 1 167 ? -2.959 33.781 2.268 1 98.94 167 LEU B CA 1
ATOM 5399 C C . LEU B 1 167 ? -2.859 33.125 3.646 1 98.94 167 LEU B C 1
ATOM 5401 O O . LEU B 1 167 ? -2.395 33.781 4.598 1 98.94 167 LEU B O 1
ATOM 5405 N N . ILE B 1 168 ? -3.387 31.953 3.781 1 98.94 168 ILE B N 1
ATOM 5406 C CA . ILE B 1 168 ? -3.215 31.172 4.996 1 98.94 168 ILE B CA 1
ATOM 5407 C C . ILE B 1 168 ? -2.424 29.906 4.684 1 98.94 168 ILE B C 1
ATOM 5409 O O . ILE B 1 168 ? -2.783 29.156 3.775 1 98.94 168 ILE B O 1
ATOM 5413 N N . ILE B 1 169 ? -1.37 29.672 5.359 1 98.88 169 ILE B N 1
ATOM 5414 C CA . ILE B 1 169 ? -0.591 28.453 5.242 1 98.88 169 ILE B CA 1
ATOM 5415 C C . ILE B 1 169 ? -0.629 27.688 6.566 1 98.88 169 ILE B C 1
ATOM 5417 O O . ILE B 1 169 ? -0.178 28.203 7.594 1 98.88 169 ILE B O 1
ATOM 5421 N N . ASP B 1 170 ? -1.188 26.516 6.508 1 98.88 170 ASP B N 1
ATOM 5422 C CA . ASP B 1 170 ? -1.288 25.656 7.676 1 98.88 170 ASP B CA 1
ATOM 5423 C C . ASP B 1 170 ? -0.227 24.562 7.633 1 98.88 170 ASP B C 1
ATOM 5425 O O . ASP B 1 170 ? -0.291 23.656 6.797 1 98.88 170 ASP B O 1
ATOM 5429 N N . ILE B 1 171 ? 0.743 24.578 8.531 1 98.5 171 ILE B N 1
ATOM 5430 C CA . ILE B 1 171 ? 1.845 23.625 8.516 1 98.5 171 ILE B CA 1
ATOM 5431 C C . ILE B 1 171 ? 1.679 22.625 9.664 1 98.5 171 ILE B C 1
ATOM 5433 O O . ILE B 1 171 ? 2.625 21.922 10.031 1 98.5 171 ILE B O 1
ATOM 5437 N N . ASP B 1 172 ? 0.508 22.656 10.297 1 97.19 172 ASP B N 1
ATOM 5438 C CA . ASP B 1 172 ? 0.133 21.656 11.289 1 97.19 172 ASP B CA 1
ATOM 5439 C C . ASP B 1 172 ? -0.006 20.266 10.656 1 97.19 172 ASP B C 1
ATOM 5441 O O . ASP B 1 172 ? -0.458 20.141 9.516 1 97.19 172 ASP B O 1
ATOM 5445 N N . TYR B 1 173 ? 0.375 19.25 11.469 1 97.56 173 TYR B N 1
ATOM 5446 C CA . TYR B 1 173 ? 0.303 17.875 10.984 1 97.56 173 TYR B CA 1
ATOM 5447 C C . TYR B 1 173 ? -1.146 17.438 10.828 1 97.56 173 TYR B C 1
ATOM 5449 O O . TYR B 1 173 ? -1.465 16.641 9.938 1 97.56 173 TYR B O 1
ATOM 5457 N N . HIS B 1 174 ? -1.961 17.844 11.688 1 97.62 174 HIS B N 1
ATOM 5458 C CA . HIS B 1 174 ? -3.373 17.484 11.594 1 97.62 174 HIS B CA 1
ATOM 5459 C C . HIS B 1 174 ? -4.121 18.438 10.664 1 97.62 174 HIS B C 1
ATOM 5461 O O . HIS B 1 174 ? -3.814 19.625 10.602 1 97.62 174 HIS B O 1
ATOM 5467 N N . CYS B 1 175 ? -5.082 17.906 10.023 1 97.94 175 CYS B N 1
ATOM 5468 C CA . CYS B 1 175 ? -5.773 18.578 8.93 1 97.94 175 CYS B CA 1
ATOM 5469 C C . CYS B 1 175 ? -6.426 19.875 9.406 1 97.94 175 CYS B C 1
ATOM 5471 O O . CYS B 1 175 ? -7.145 19.875 10.406 1 97.94 175 CYS B O 1
ATOM 5473 N N . GLY B 1 176 ? -6.168 20.984 8.703 1 98.5 176 GLY B N 1
ATOM 5474 C CA . GLY B 1 176 ? -6.867 22.219 8.969 1 98.5 176 GLY B CA 1
ATOM 5475 C C . GLY B 1 176 ? -8.297 22.219 8.461 1 98.5 176 GLY B C 1
ATOM 5476 O O . GLY B 1 176 ? -8.703 23.141 7.746 1 98.5 176 GLY B O 1
ATOM 5477 N N . ASN B 1 177 ? -9 21.188 8.836 1 98.31 177 ASN B N 1
ATOM 5478 C CA . ASN B 1 177 ? -10.344 20.984 8.312 1 98.31 177 ASN B CA 1
ATOM 5479 C C . ASN B 1 177 ? -11.266 22.141 8.664 1 98.31 177 ASN B C 1
ATOM 5481 O O . ASN B 1 177 ? -12.141 22.516 7.875 1 98.31 177 ASN B O 1
ATOM 5485 N N . GLY B 1 178 ? -11.094 22.781 9.82 1 98.75 178 GLY B N 1
ATOM 5486 C CA . GLY B 1 178 ? -11.922 23.922 10.195 1 98.75 178 GLY B CA 1
ATOM 5487 C C . GLY B 1 178 ? -11.664 25.141 9.336 1 98.75 178 GLY B C 1
ATOM 5488 O O . GLY B 1 178 ? -12.609 25.797 8.891 1 98.75 178 GLY B O 1
ATOM 5489 N N . THR B 1 179 ? -10.391 25.406 9.172 1 98.88 179 THR B N 1
ATOM 5490 C CA . THR B 1 179 ? -10.047 26.547 8.328 1 98.88 179 THR B CA 1
ATOM 5491 C C . THR B 1 179 ? -10.531 26.328 6.898 1 98.88 179 THR B C 1
ATOM 5493 O O . THR B 1 179 ? -11.039 27.25 6.258 1 98.88 179 THR B O 1
ATOM 5496 N N . TYR B 1 180 ? -10.406 25.109 6.391 1 98.56 180 TYR B N 1
ATOM 5497 C CA . TYR B 1 180 ? -10.898 24.766 5.062 1 98.56 180 TYR B CA 1
ATOM 5498 C C . TYR B 1 180 ? -12.391 25.031 4.945 1 98.56 180 TYR B C 1
ATOM 5500 O O . TYR B 1 180 ? -12.828 25.75 4.039 1 98.56 180 TYR B O 1
ATOM 5508 N N . GLN B 1 181 ? -13.133 24.516 5.887 1 98.38 181 GLN B N 1
ATOM 5509 C CA . GLN B 1 181 ? -14.586 24.641 5.84 1 98.38 181 GLN B CA 1
ATOM 5510 C C . GLN B 1 181 ? -15.008 26.094 6.008 1 98.38 181 GLN B C 1
ATOM 5512 O O . GLN B 1 181 ? -16.016 26.531 5.445 1 98.38 181 GLN B O 1
ATOM 5517 N N . SER B 1 182 ? -14.234 26.875 6.676 1 98.75 182 SER B N 1
ATOM 5518 C CA . SER B 1 182 ? -14.555 28.266 6.977 1 98.75 182 SER B CA 1
ATOM 5519 C C . SER B 1 182 ? -14.336 29.156 5.758 1 98.75 182 SER B C 1
ATOM 5521 O O . SER B 1 182 ? -15.039 30.156 5.582 1 98.75 182 SER B O 1
ATOM 5523 N N . LEU B 1 183 ? -13.352 28.766 4.91 1 98.62 183 LEU B N 1
ATOM 5524 C CA . LEU B 1 183 ? -12.906 29.734 3.912 1 98.62 183 LEU B CA 1
ATOM 5525 C C . LEU B 1 183 ? -13.156 29.203 2.502 1 98.62 183 LEU B C 1
ATOM 5527 O O . LEU B 1 183 ? -13.008 29.938 1.525 1 98.62 183 LEU B O 1
ATOM 5531 N N . LYS B 1 184 ? -13.539 27.906 2.336 1 97.25 184 LYS B N 1
ATOM 5532 C CA . LYS B 1 184 ? -13.625 27.266 1.023 1 97.25 184 LYS B CA 1
ATOM 5533 C C . LYS B 1 184 ? -14.57 28.047 0.104 1 97.25 184 LYS B C 1
ATOM 5535 O O . LYS B 1 184 ? -15.594 28.562 0.552 1 97.25 184 LYS B O 1
ATOM 5540 N N . ASN B 1 185 ? -14.172 28.219 -1.17 1 94.62 185 ASN B N 1
ATOM 5541 C CA . ASN B 1 185 ? -14.922 28.812 -2.277 1 94.62 185 ASN B CA 1
ATOM 5542 C C . ASN B 1 185 ? -15.086 30.312 -2.107 1 94.62 185 ASN B C 1
ATOM 5544 O O . ASN B 1 185 ? -16.016 30.906 -2.666 1 94.62 185 ASN B O 1
ATOM 5548 N N . ASP B 1 186 ? -14.312 31.031 -1.273 1 97.75 186 ASP B N 1
ATOM 5549 C CA . ASP B 1 186 ? -14.164 32.469 -1.165 1 97.75 186 ASP B CA 1
ATOM 5550 C C . ASP B 1 186 ? -12.828 32.938 -1.743 1 97.75 186 ASP B C 1
ATOM 5552 O O . ASP B 1 186 ? -11.781 32.781 -1.113 1 97.75 186 ASP B O 1
ATOM 5556 N N . ASN B 1 187 ? -12.828 33.531 -2.859 1 96.56 187 ASN B N 1
ATOM 5557 C CA . ASN B 1 187 ? -11.633 33.812 -3.643 1 96.56 187 ASN B CA 1
ATOM 5558 C C . ASN B 1 187 ? -10.781 34.906 -2.98 1 96.56 187 ASN B C 1
ATOM 5560 O O . ASN B 1 187 ? -9.68 35.188 -3.434 1 96.56 187 ASN B O 1
ATOM 5564 N N . ARG B 1 188 ? -11.32 35.5 -1.985 1 98 188 ARG B N 1
ATOM 5565 C CA . ARG B 1 188 ? -10.539 36.469 -1.226 1 98 188 ARG B CA 1
ATOM 5566 C C . ARG B 1 188 ? -9.484 35.781 -0.368 1 98 188 ARG B C 1
ATOM 5568 O O . ARG B 1 188 ? -8.57 36.438 0.145 1 98 188 ARG B O 1
ATOM 5575 N N . PHE B 1 189 ? -9.547 34.469 -0.299 1 98.88 189 PHE B N 1
ATOM 5576 C CA . PHE B 1 189 ? -8.625 33.656 0.512 1 98.88 189 PHE B CA 1
ATOM 5577 C C . PHE B 1 189 ? -7.961 32.594 -0.327 1 98.88 189 PHE B C 1
ATOM 5579 O O . PHE B 1 189 ? -8.578 32.031 -1.243 1 98.88 189 PHE B O 1
ATOM 5586 N N . LEU B 1 190 ? -6.734 32.312 -0.051 1 98.81 190 LEU B N 1
ATOM 5587 C CA . LEU B 1 190 ? -6.039 31.094 -0.497 1 98.81 190 LEU B CA 1
ATOM 5588 C C . LEU B 1 190 ? -5.535 30.297 0.692 1 98.81 190 LEU B C 1
ATOM 5590 O O . LEU B 1 190 ? -4.797 30.812 1.533 1 98.81 190 LEU B O 1
ATOM 5594 N N . PHE B 1 191 ? -5.992 29.078 0.762 1 98.81 191 PHE B N 1
ATOM 5595 C CA . PHE B 1 191 ? -5.66 28.234 1.908 1 98.81 191 PHE B CA 1
ATOM 5596 C C . PHE B 1 191 ? -4.77 27.078 1.489 1 98.81 191 PHE B C 1
ATOM 5598 O O . PHE B 1 191 ? -5.156 26.266 0.648 1 98.81 191 PHE B O 1
ATOM 5605 N N . ILE B 1 192 ? -3.568 27.047 2.049 1 98.69 192 ILE B N 1
ATOM 5606 C CA . ILE B 1 192 ? -2.631 25.938 1.876 1 98.69 192 ILE B CA 1
ATOM 5607 C C . ILE B 1 192 ? -2.65 25.047 3.115 1 98.69 192 ILE B C 1
ATOM 5609 O O . ILE B 1 192 ? -2.484 25.531 4.238 1 98.69 192 ILE B O 1
ATOM 5613 N N . ASN B 1 193 ? -2.766 23.781 2.916 1 97.75 193 ASN B N 1
ATOM 5614 C CA . ASN B 1 193 ? -2.967 22.875 4.051 1 97.75 193 ASN B CA 1
ATOM 5615 C C . ASN B 1 193 ? -2.072 21.641 3.957 1 97.75 193 ASN B C 1
ATOM 5617 O O . ASN B 1 193 ? -2.4 20.688 3.252 1 97.75 193 ASN B O 1
ATOM 5621 N N . PHE B 1 194 ? -0.906 21.641 4.668 1 98.56 194 PHE B N 1
ATOM 5622 C CA . PHE B 1 194 ? -0.186 20.406 4.906 1 98.56 194 PHE B CA 1
ATOM 5623 C C . PHE B 1 194 ? -0.877 19.578 5.98 1 98.56 194 PHE B C 1
ATOM 5625 O O . PHE B 1 194 ? -1.273 20.094 7.023 1 98.56 194 PHE B O 1
ATOM 5632 N N . HIS B 1 195 ? -1.034 18.219 5.719 1 98.44 195 HIS B N 1
ATOM 5633 C CA . HIS B 1 195 ? -1.685 17.484 6.793 1 98.44 195 HIS B CA 1
ATOM 5634 C C . HIS B 1 195 ? -1.492 15.977 6.625 1 98.44 195 HIS B C 1
ATOM 5636 O O . HIS B 1 195 ? -1.331 15.484 5.504 1 98.44 195 HIS B O 1
ATOM 5642 N N . ALA B 1 196 ? -1.505 15.305 7.746 1 97.69 196 ALA B N 1
ATOM 5643 C CA . ALA B 1 196 ? -1.568 13.844 7.711 1 97.69 196 ALA B CA 1
ATOM 5644 C C . ALA B 1 196 ? -2.83 13.367 6.996 1 97.69 196 ALA B C 1
ATOM 5646 O O . ALA B 1 196 ? -3.943 13.719 7.391 1 97.69 196 ALA B O 1
ATOM 5647 N N . TYR B 1 197 ? -2.654 12.664 5.93 1 98.38 197 TYR B N 1
ATOM 5648 C CA . TYR B 1 197 ? -3.783 12.133 5.172 1 98.38 197 TYR B CA 1
ATOM 5649 C C . TYR B 1 197 ? -3.764 10.609 5.16 1 98.38 197 TYR B C 1
ATOM 5651 O O . TYR B 1 197 ? -4.719 9.961 5.609 1 98.38 197 TYR B O 1
ATOM 5659 N N . HIS B 1 198 ? -2.623 10.023 4.711 1 98.31 198 HIS B N 1
ATOM 5660 C CA . HIS B 1 198 ? -2.426 8.578 4.668 1 98.31 198 HIS B CA 1
ATOM 5661 C C . HIS B 1 198 ? -3.594 7.883 3.977 1 98.31 198 HIS B C 1
ATOM 5663 O O . HIS B 1 198 ? -4.203 6.969 4.543 1 98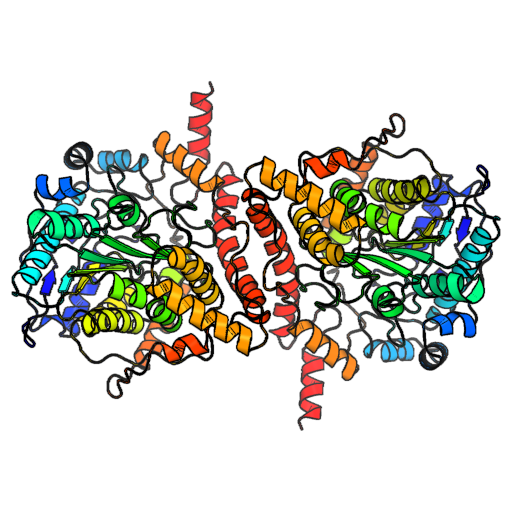.31 198 HIS B O 1
ATOM 5669 N N . TYR B 1 199 ? -3.949 8.414 2.834 1 98.31 199 TYR B N 1
ATOM 5670 C CA . TYR B 1 199 ? -5.008 7.93 1.957 1 98.31 199 TYR B CA 1
ATOM 5671 C C . TYR B 1 199 ? -6.344 7.871 2.691 1 98.31 199 TYR B C 1
ATOM 5673 O O . TYR B 1 199 ? -7.148 6.969 2.459 1 98.31 199 TYR B O 1
ATOM 5681 N N . GLY B 1 200 ? -6.543 8.766 3.59 1 98.12 200 GLY B N 1
ATOM 5682 C CA . GLY B 1 200 ? -7.812 8.891 4.285 1 98.12 200 GLY B CA 1
ATOM 5683 C C . GLY B 1 200 ? -7.859 8.117 5.59 1 98.12 200 GLY B C 1
ATOM 5684 O O . GLY B 1 200 ? -8.875 8.125 6.285 1 98.12 200 GLY B O 1
ATOM 5685 N N . ALA B 1 201 ? -6.715 7.469 5.957 1 98.25 201 ALA B N 1
ATOM 5686 C CA . ALA B 1 201 ? -6.688 6.652 7.168 1 98.25 201 ALA B CA 1
ATOM 5687 C C . ALA B 1 201 ? -6.516 7.52 8.414 1 98.25 201 ALA B C 1
ATOM 5689 O O . ALA B 1 201 ? -6.703 7.047 9.539 1 98.25 201 ALA B O 1
ATOM 5690 N N . SER B 1 202 ? -6.25 8.789 8.219 1 97.38 202 SER B N 1
ATOM 5691 C CA . SER B 1 202 ? -6.082 9.719 9.328 1 97.38 202 SER B CA 1
ATOM 5692 C C . SER B 1 202 ? -7.27 10.664 9.438 1 97.38 202 SER B C 1
ATOM 5694 O O . SER B 1 202 ? -7.84 11.078 8.43 1 97.38 202 SER B O 1
ATOM 5696 N N . TRP B 1 203 ? -7.637 10.969 10.688 1 96.81 203 TRP B N 1
ATOM 5697 C CA . TRP B 1 203 ? -8.719 11.914 10.953 1 96.81 203 TRP B CA 1
ATOM 5698 C C . TRP B 1 203 ? -8.484 13.234 10.219 1 96.81 203 TRP B C 1
ATOM 5700 O O . TRP B 1 203 ? -7.359 13.742 10.195 1 96.81 203 TRP B O 1
ATOM 5710 N N . PRO B 1 204 ? -9.555 13.789 9.445 1 97.75 204 PRO B N 1
ATOM 5711 C CA . PRO B 1 204 ? -10.977 13.625 9.742 1 97.75 204 PRO B CA 1
ATOM 5712 C C . PRO B 1 204 ? -11.656 12.602 8.836 1 97.75 204 PRO B C 1
ATOM 5714 O O . PRO B 1 204 ? -12.883 12.586 8.727 1 97.75 204 PRO B O 1
ATOM 5717 N N . PHE B 1 205 ? -10.961 11.781 8.141 1 97.81 205 PHE B N 1
ATOM 5718 C CA . PHE B 1 205 ? -11.461 10.672 7.332 1 97.81 205 PHE B CA 1
ATOM 5719 C C . PHE B 1 205 ? -12.391 11.18 6.234 1 97.81 205 PHE B C 1
ATOM 5721 O O . PHE B 1 205 ? -13.5 10.672 6.074 1 97.81 205 PHE B O 1
ATOM 5728 N N . ASP B 1 206 ? -11.891 12.148 5.508 1 97.06 206 ASP B N 1
ATOM 5729 C CA . ASP B 1 206 ? -12.688 12.734 4.43 1 97.06 206 ASP B CA 1
ATOM 5730 C C . ASP B 1 206 ? -11.844 12.938 3.174 1 97.06 206 ASP B C 1
ATOM 5732 O O . ASP B 1 206 ? -10.742 13.5 3.24 1 97.06 206 ASP B O 1
ATOM 5736 N N . SER B 1 207 ? -12.367 12.484 2.059 1 96.19 207 SER B N 1
ATOM 5737 C CA . SER B 1 207 ? -11.625 12.523 0.804 1 96.19 207 SER B CA 1
ATOM 5738 C C . SER B 1 207 ? -11.523 13.953 0.267 1 96.19 207 SER B C 1
ATOM 5740 O O . SER B 1 207 ? -10.719 14.234 -0.619 1 96.19 207 SER B O 1
ATOM 5742 N N . GLU B 1 208 ? -12.25 14.891 0.838 1 95.62 208 GLU B N 1
ATOM 5743 C CA . GLU B 1 208 ? -12.227 16.281 0.419 1 95.62 208 GLU B CA 1
ATOM 5744 C C . GLU B 1 208 ? -10.859 16.922 0.67 1 95.62 208 GLU B C 1
ATOM 5746 O O . GLU B 1 208 ? -10.508 17.922 0.044 1 95.62 208 GLU B O 1
ATOM 5751 N N . TYR B 1 209 ? -10.117 16.328 1.513 1 97.25 209 TYR B N 1
ATOM 5752 C CA . TYR B 1 209 ? -8.859 16.938 1.923 1 97.25 209 TYR B CA 1
ATOM 5753 C C . TYR B 1 209 ? -7.684 16.328 1.178 1 97.25 209 TYR B C 1
ATOM 5755 O O . TYR B 1 209 ? -6.523 16.578 1.513 1 97.25 209 TYR B O 1
ATOM 5763 N N . ASP B 1 210 ? -7.941 15.469 0.142 1 97.38 210 ASP B N 1
ATOM 5764 C CA . ASP B 1 210 ? -6.891 14.969 -0.742 1 97.38 210 ASP B CA 1
ATOM 5765 C C . ASP B 1 210 ? -6.395 16.062 -1.678 1 97.38 210 ASP B C 1
ATOM 5767 O O . ASP B 1 210 ? -6.816 17.219 -1.567 1 97.38 210 ASP B O 1
ATOM 5771 N N . TYR B 1 211 ? -5.457 15.766 -2.559 1 97.31 211 TYR B N 1
ATOM 5772 C CA . TYR B 1 211 ? -4.75 16.75 -3.377 1 97.31 211 TYR B CA 1
ATOM 5773 C C . TYR B 1 211 ? -5.703 17.438 -4.344 1 97.31 211 TYR B C 1
ATOM 5775 O O . TYR B 1 211 ? -5.398 18.516 -4.863 1 97.31 211 TYR B O 1
ATOM 5783 N N . ASP B 1 212 ? -6.922 16.859 -4.59 1 95.88 212 ASP B N 1
ATOM 5784 C CA . ASP B 1 212 ? -7.812 17.359 -5.633 1 95.88 212 ASP B CA 1
ATOM 5785 C C . ASP B 1 212 ? -9.094 17.938 -5.035 1 95.88 212 ASP B C 1
ATOM 5787 O O . ASP B 1 212 ? -10.195 17.656 -5.531 1 95.88 212 ASP B O 1
ATOM 5791 N N . SER B 1 213 ? -8.914 18.688 -3.963 1 91.62 213 SER B N 1
ATOM 5792 C CA . SER B 1 213 ? -10.062 19.359 -3.365 1 91.62 213 SER B CA 1
ATOM 5793 C C . SER B 1 213 ? -10.875 20.109 -4.418 1 91.62 213 SER B C 1
ATOM 5795 O O . SER B 1 213 ? -10.32 20.672 -5.355 1 91.62 213 SER B O 1
ATOM 5797 N N . SER B 1 214 ? -12.227 20.156 -4.238 1 91.62 214 SER B N 1
ATOM 5798 C CA . SER B 1 214 ? -13.117 20.828 -5.188 1 91.62 214 SER B CA 1
ATOM 5799 C C . SER B 1 214 ? -13.055 22.344 -5.027 1 91.62 214 SER B C 1
ATOM 5801 O O . SER B 1 214 ? -13.43 23.078 -5.938 1 91.62 214 SER B O 1
ATOM 5803 N N . ALA B 1 215 ? -12.609 22.781 -3.867 1 94.31 215 ALA B N 1
ATOM 5804 C CA . ALA B 1 215 ? -12.508 24.219 -3.646 1 94.31 215 ALA B CA 1
ATOM 5805 C C . ALA B 1 215 ? -11.391 24.828 -4.484 1 94.31 215 ALA B C 1
ATOM 5807 O O . ALA B 1 215 ? -10.273 24.312 -4.508 1 94.31 215 ALA B O 1
ATOM 5808 N N . THR B 1 216 ? -11.625 25.875 -5.168 1 89.81 216 THR B N 1
ATOM 5809 C CA . THR B 1 216 ? -10.688 26.453 -6.121 1 89.81 216 THR B CA 1
ATOM 5810 C C . THR B 1 216 ? -9.602 27.25 -5.398 1 89.81 216 THR B C 1
ATOM 5812 O O . THR B 1 216 ? -8.562 27.578 -5.98 1 89.81 216 THR B O 1
ATOM 5815 N N . ASN B 1 217 ? -9.836 27.672 -4.156 1 96.75 217 ASN B N 1
ATOM 5816 C CA . ASN B 1 217 ? -8.906 28.5 -3.389 1 96.75 217 ASN B CA 1
ATOM 5817 C C . ASN B 1 217 ? -8.18 27.672 -2.326 1 96.75 217 ASN B C 1
ATOM 5819 O O . ASN B 1 217 ? -7.812 28.203 -1.272 1 96.75 217 ASN B O 1
ATOM 5823 N N . HIS B 1 218 ? -8.141 26.375 -2.543 1 97.25 218 HIS B N 1
ATOM 5824 C CA . HIS B 1 218 ? -7.535 25.469 -1.576 1 97.25 218 HIS B CA 1
ATOM 5825 C C . HIS B 1 218 ? -6.445 24.625 -2.223 1 97.25 218 HIS B C 1
ATOM 5827 O O . HIS B 1 218 ? -6.691 23.953 -3.227 1 97.25 218 HIS B O 1
ATOM 5833 N N . ILE B 1 219 ? -5.25 24.688 -1.711 1 98 219 ILE B N 1
ATOM 5834 C CA . ILE B 1 219 ? -4.152 23.812 -2.102 1 98 219 ILE B CA 1
ATOM 5835 C C . ILE B 1 219 ? -3.852 22.828 -0.974 1 98 219 ILE B C 1
ATOM 5837 O O . ILE B 1 219 ? -3.188 23.172 0.004 1 98 219 ILE B O 1
ATOM 5841 N N . SER B 1 220 ? -4.309 21.609 -1.156 1 98.06 220 SER B N 1
ATOM 5842 C CA . SER B 1 220 ? -4.07 20.578 -0.166 1 98.06 220 SER B CA 1
ATOM 5843 C C . SER B 1 220 ? -2.768 19.828 -0.448 1 98.06 220 SER B C 1
ATOM 5845 O O . SER B 1 220 ? -2.477 19.484 -1.597 1 98.06 220 SER B O 1
ATOM 5847 N N . ILE B 1 221 ? -1.957 19.672 0.531 1 98.56 221 ILE B N 1
ATOM 5848 C CA . ILE B 1 221 ? -0.749 18.859 0.466 1 98.56 221 ILE B CA 1
ATOM 5849 C C . ILE B 1 221 ? -0.875 17.672 1.417 1 98.56 221 ILE B C 1
ATOM 5851 O O . ILE B 1 221 ? -0.258 17.656 2.484 1 98.56 221 ILE B O 1
ATOM 5855 N N . PRO B 1 222 ? -1.621 16.656 1.018 1 98.62 222 PRO B N 1
ATOM 5856 C CA . PRO B 1 222 ? -1.771 15.477 1.876 1 98.62 222 PRO B CA 1
ATOM 5857 C C . PRO B 1 222 ? -0.467 14.703 2.045 1 98.62 222 PRO B C 1
ATOM 5859 O O . PRO B 1 222 ? 0.221 14.422 1.061 1 98.62 222 PRO B O 1
ATOM 5862 N N . LEU B 1 223 ? -0.086 14.445 3.25 1 98.75 223 LEU B N 1
ATOM 5863 C CA . LEU B 1 223 ? 1.066 13.609 3.559 1 98.75 223 LEU B CA 1
ATOM 5864 C C . LEU B 1 223 ? 0.664 12.133 3.623 1 98.75 223 LEU B C 1
ATOM 5866 O O . LEU B 1 223 ? -0.109 11.734 4.496 1 98.75 223 LEU B O 1
ATOM 5870 N N . ASN B 1 224 ? 1.225 11.328 2.725 1 98.56 224 ASN B N 1
ATOM 5871 C CA . ASN B 1 224 ? 0.826 9.922 2.637 1 98.56 224 ASN B CA 1
ATOM 5872 C C . ASN B 1 224 ? 1.935 8.992 3.121 1 98.56 224 ASN B C 1
ATOM 5874 O O . ASN B 1 224 ? 1.791 7.773 3.072 1 98.56 224 ASN B O 1
ATOM 5878 N N . ALA B 1 225 ? 3.027 9.586 3.604 1 98.44 225 ALA B N 1
ATOM 5879 C CA . ALA B 1 225 ? 4.117 8.852 4.238 1 98.44 225 ALA B CA 1
ATOM 5880 C C . ALA B 1 225 ? 4.531 9.5 5.551 1 98.44 225 ALA B C 1
ATOM 5882 O O . ALA B 1 225 ? 4.137 10.633 5.84 1 98.44 225 ALA B O 1
ATOM 5883 N N . ALA B 1 226 ? 5.285 8.797 6.324 1 97.81 226 ALA B N 1
ATOM 5884 C CA . ALA B 1 226 ? 5.902 9.344 7.527 1 97.81 226 ALA B CA 1
ATOM 5885 C C . ALA B 1 226 ? 7.27 9.945 7.219 1 97.81 226 ALA B C 1
ATOM 5887 O O . ALA B 1 226 ? 7.789 9.781 6.113 1 97.81 226 ALA B O 1
ATOM 5888 N N . MET B 1 227 ? 7.766 10.734 8.094 1 97.75 227 MET B N 1
ATOM 5889 C CA . MET B 1 227 ? 9.148 11.188 8.188 1 97.75 227 MET B CA 1
ATOM 5890 C C . MET B 1 227 ? 9.477 12.172 7.074 1 97.75 227 MET B C 1
ATOM 5892 O O . MET B 1 227 ? 10.625 12.242 6.621 1 97.75 227 MET B O 1
ATOM 5896 N N . ASN B 1 228 ? 8.461 12.82 6.473 1 98.44 228 ASN B N 1
ATOM 5897 C CA . ASN B 1 228 ? 8.797 14 5.691 1 98.44 228 ASN B CA 1
ATOM 5898 C C . ASN B 1 228 ? 9.594 15.008 6.516 1 98.44 228 ASN B C 1
ATOM 5900 O O . ASN B 1 228 ? 9.25 15.281 7.668 1 98.44 228 ASN B O 1
ATOM 5904 N N . ASN B 1 229 ? 10.648 15.508 5.973 1 98.25 229 ASN B N 1
ATOM 5905 C CA . ASN B 1 229 ? 11.477 16.469 6.695 1 98.25 229 ASN B CA 1
ATOM 5906 C C . ASN B 1 229 ? 11.367 17.859 6.098 1 98.25 229 ASN B C 1
ATOM 5908 O O . ASN B 1 229 ? 10.508 18.125 5.262 1 98.25 229 ASN B O 1
ATOM 5912 N N . GLU B 1 230 ? 12.18 18.859 6.625 1 98.12 230 GLU B N 1
ATOM 5913 C CA . GLU B 1 230 ? 12.102 20.25 6.188 1 98.12 230 GLU B CA 1
ATOM 5914 C C . GLU B 1 230 ? 12.445 20.375 4.707 1 98.12 230 GLU B C 1
ATOM 5916 O O . GLU B 1 230 ? 11.891 21.234 4.008 1 98.12 230 GLU B O 1
ATOM 5921 N N . PHE B 1 231 ? 13.352 19.516 4.234 1 98.19 231 PHE B N 1
ATOM 5922 C CA . PHE B 1 231 ? 13.719 19.562 2.824 1 98.19 231 PHE B CA 1
ATOM 5923 C C . PHE B 1 231 ? 12.531 19.172 1.946 1 98.19 231 PHE B C 1
ATOM 5925 O O . PHE B 1 231 ? 12.297 19.781 0.905 1 98.19 231 PHE B O 1
ATOM 5932 N N . ASP B 1 232 ? 11.781 18.219 2.338 1 98.62 232 ASP B N 1
ATOM 5933 C CA . ASP B 1 232 ? 10.578 17.797 1.626 1 98.62 232 ASP B CA 1
ATOM 5934 C C . ASP B 1 232 ? 9.531 18.906 1.632 1 98.62 232 ASP B C 1
ATOM 5936 O O . ASP B 1 232 ? 8.883 19.156 0.613 1 98.62 232 ASP B O 1
ATOM 5940 N N . TYR B 1 233 ? 9.297 19.531 2.797 1 98.62 233 TYR B N 1
ATOM 5941 C CA . TYR B 1 233 ? 8.336 20.625 2.893 1 98.62 233 TYR B CA 1
ATOM 5942 C C . TYR B 1 233 ? 8.75 21.797 2.002 1 98.62 233 TYR B C 1
ATOM 5944 O O . TYR B 1 233 ? 7.91 22.422 1.345 1 98.62 233 TYR B O 1
ATOM 5952 N N . MET B 1 234 ? 10.039 22.094 2.01 1 98.25 234 MET B N 1
ATOM 5953 C CA . MET B 1 234 ? 10.539 23.172 1.161 1 98.25 234 MET B CA 1
ATOM 5954 C C . MET B 1 234 ? 10.289 22.859 -0.312 1 98.25 234 MET B C 1
ATOM 5956 O O . MET B 1 234 ? 10.008 23.766 -1.102 1 98.25 234 MET B O 1
ATOM 5960 N N . ALA B 1 235 ? 10.391 21.594 -0.694 1 98.75 235 ALA B N 1
ATOM 5961 C CA . ALA B 1 235 ? 10.102 21.219 -2.074 1 98.75 235 ALA B CA 1
ATOM 5962 C C . ALA B 1 235 ? 8.664 21.562 -2.445 1 98.75 235 ALA B C 1
ATOM 5964 O O . ALA B 1 235 ? 8.406 22.125 -3.512 1 98.75 235 ALA B O 1
ATOM 5965 N N . ALA B 1 236 ? 7.734 21.234 -1.573 1 98.81 236 ALA B N 1
ATOM 5966 C CA . ALA B 1 236 ? 6.336 21.562 -1.824 1 98.81 236 ALA B CA 1
ATOM 5967 C C . ALA B 1 236 ? 6.141 23.078 -1.899 1 98.81 236 ALA B C 1
ATOM 5969 O O . ALA B 1 236 ? 5.387 23.562 -2.742 1 98.81 236 ALA B O 1
ATOM 5970 N N . LEU B 1 237 ? 6.801 23.797 -1.027 1 98.62 237 LEU B N 1
ATOM 5971 C CA . LEU B 1 237 ? 6.684 25.25 -1.008 1 98.62 237 LEU B CA 1
ATOM 5972 C C . LEU B 1 237 ? 7.207 25.859 -2.307 1 98.62 237 LEU B C 1
ATOM 5974 O O . LEU B 1 237 ? 6.523 26.672 -2.939 1 98.62 237 LEU B O 1
ATOM 5978 N N . TYR B 1 238 ? 8.336 25.422 -2.74 1 98.19 238 TYR B N 1
ATOM 5979 C CA . TYR B 1 238 ? 8.977 26.031 -3.898 1 98.19 238 TYR B CA 1
ATOM 5980 C C . TYR B 1 238 ? 8.281 25.609 -5.188 1 98.19 238 TYR B C 1
ATOM 5982 O O . TYR B 1 238 ? 8.203 26.406 -6.137 1 98.19 238 TYR B O 1
ATOM 5990 N N . ILE B 1 239 ? 7.789 24.391 -5.262 1 98.69 239 ILE B N 1
ATOM 5991 C CA . ILE B 1 239 ? 7.359 23.844 -6.547 1 98.69 239 ILE B CA 1
ATOM 5992 C C . ILE B 1 239 ? 5.875 24.141 -6.762 1 98.69 239 ILE B C 1
ATOM 5994 O O . ILE B 1 239 ? 5.449 24.438 -7.883 1 98.69 239 ILE B O 1
ATOM 5998 N N . ILE B 1 240 ? 5.109 24.109 -5.688 1 98.25 240 ILE B N 1
ATOM 5999 C CA . ILE B 1 240 ? 3.682 24.25 -5.945 1 98.25 240 ILE B CA 1
ATOM 6000 C C . ILE B 1 240 ? 3.125 25.422 -5.148 1 98.25 240 ILE B C 1
ATOM 6002 O O . ILE B 1 240 ? 2.377 26.25 -5.684 1 98.25 240 ILE B O 1
ATOM 6006 N N . VAL B 1 241 ? 3.5 25.719 -3.932 1 98.5 241 VAL B N 1
ATOM 6007 C CA . VAL B 1 241 ? 2.85 26.688 -3.059 1 98.5 241 VAL B CA 1
ATOM 6008 C C . VAL B 1 241 ? 3.227 28.109 -3.484 1 98.5 241 VAL B C 1
ATOM 6010 O O . VAL B 1 241 ? 2.354 28.938 -3.768 1 98.5 241 VAL B O 1
ATOM 6013 N N . MET B 1 242 ? 4.504 28.375 -3.596 1 98.31 242 MET B N 1
ATOM 6014 C CA . MET B 1 242 ? 4.969 29.734 -3.832 1 98.31 242 MET B CA 1
ATOM 6015 C C . MET B 1 242 ? 4.531 30.234 -5.207 1 98.31 242 MET B C 1
ATOM 6017 O O . MET B 1 242 ? 4.082 31.375 -5.352 1 98.31 242 MET B O 1
ATOM 6021 N N . PRO B 1 243 ? 4.656 29.375 -6.277 1 98.38 243 PRO B N 1
ATOM 6022 C CA . PRO B 1 243 ? 4.164 29.844 -7.57 1 98.38 243 PRO B CA 1
ATOM 6023 C C . PRO B 1 243 ? 2.691 30.25 -7.531 1 98.38 243 PRO B C 1
ATOM 6025 O O . PRO B 1 243 ? 2.322 31.312 -8.047 1 98.38 243 PRO B O 1
ATOM 6028 N N . LEU B 1 244 ? 1.876 29.5 -6.863 1 98.38 244 LEU B N 1
ATOM 6029 C CA . LEU B 1 244 ? 0.45 29.797 -6.789 1 98.38 244 LEU B CA 1
ATOM 6030 C C . LEU B 1 244 ? 0.192 31 -5.879 1 98.38 244 LEU B C 1
ATOM 6032 O O . LEU B 1 244 ? -0.658 31.844 -6.18 1 98.38 244 LEU B O 1
ATOM 6036 N N . ALA B 1 245 ? 0.926 31.047 -4.785 1 98.69 245 ALA B N 1
ATOM 6037 C CA . ALA B 1 245 ? 0.778 32.156 -3.848 1 98.69 245 ALA B CA 1
ATOM 6038 C C . ALA B 1 245 ? 1.158 33.5 -4.504 1 98.69 245 ALA B C 1
ATOM 6040 O O . ALA B 1 245 ? 0.505 34.5 -4.273 1 98.69 245 ALA B O 1
ATOM 6041 N N . LYS B 1 246 ? 2.242 33.5 -5.266 1 98.56 246 LYS B N 1
ATOM 6042 C CA . LYS B 1 246 ? 2.656 34.719 -5.973 1 98.56 246 LYS B CA 1
ATOM 6043 C C . LYS B 1 246 ? 1.591 35.156 -6.969 1 98.56 246 LYS B C 1
ATOM 6045 O O . LYS B 1 246 ? 1.314 36.344 -7.102 1 98.56 246 LYS B O 1
ATOM 6050 N N . GLU B 1 247 ? 1.07 34.188 -7.707 1 98.5 247 GLU B N 1
ATOM 6051 C CA . GLU B 1 247 ? -0.023 34.5 -8.625 1 98.5 247 GLU B CA 1
ATOM 6052 C C . GLU B 1 247 ? -1.222 35.062 -7.883 1 98.5 247 GLU B C 1
ATOM 6054 O O . GLU B 1 247 ? -1.866 36 -8.367 1 98.5 247 GLU B O 1
ATOM 6059 N N . PHE B 1 248 ? -1.549 34.594 -6.711 1 98.38 248 PHE B N 1
ATOM 6060 C CA . PHE B 1 248 ? -2.643 35.062 -5.871 1 98.38 248 PHE B CA 1
ATOM 6061 C C . PHE B 1 248 ? -2.367 36.469 -5.371 1 98.38 248 PHE B C 1
ATOM 6063 O O . PHE B 1 248 ? -3.293 37.25 -5.191 1 98.38 248 PHE B O 1
ATOM 6070 N N . ALA B 1 249 ? -1.096 36.719 -5.066 1 98.56 249 ALA B N 1
ATOM 6071 C CA . ALA B 1 249 ? -0.614 38.062 -4.68 1 98.56 249 ALA B CA 1
ATOM 6072 C C . ALA B 1 249 ? -1.279 38.531 -3.389 1 98.56 249 ALA B C 1
ATOM 6074 O O . ALA B 1 249 ? -1.947 39.562 -3.369 1 98.56 249 ALA B O 1
ATOM 6075 N N . PRO B 1 250 ? -1.025 37.875 -2.279 1 98.81 250 PRO B N 1
ATOM 6076 C CA . PRO B 1 250 ? -1.683 38.25 -1.019 1 98.81 250 PRO B CA 1
ATOM 6077 C C . PRO B 1 250 ? -1.194 39.562 -0.449 1 98.81 250 PRO B C 1
ATOM 6079 O O . PRO B 1 250 ? -0.078 40 -0.747 1 98.81 250 PRO B O 1
ATOM 6082 N N . GLU B 1 251 ? -2.043 40.156 0.374 1 98.69 251 GLU B N 1
ATOM 6083 C CA . GLU B 1 251 ? -1.718 41.375 1.095 1 98.69 251 GLU B CA 1
ATOM 6084 C C . GLU B 1 251 ? -1.371 41.094 2.553 1 98.69 251 GLU B C 1
ATOM 6086 O O . GLU B 1 251 ? -0.822 41.938 3.248 1 98.69 251 GLU B O 1
ATOM 6091 N N . LEU B 1 252 ? -1.672 39.906 2.953 1 98.88 252 LEU B N 1
ATOM 6092 C CA . LEU B 1 252 ? -1.428 39.375 4.297 1 98.88 252 LEU B CA 1
ATOM 6093 C C . LEU B 1 252 ? -1.199 37.875 4.266 1 98.88 252 LEU B C 1
ATOM 6095 O O . LEU B 1 252 ? -1.871 37.156 3.523 1 98.88 252 LEU B O 1
ATOM 6099 N N . VAL B 1 253 ? -0.225 37.438 5.043 1 98.94 253 VAL B N 1
ATOM 6100 C CA . VAL B 1 253 ? 0.063 36.031 5.148 1 98.94 253 VAL B CA 1
ATOM 6101 C C . VAL B 1 253 ? -0.108 35.562 6.598 1 98.94 253 VAL B C 1
ATOM 6103 O O . VAL B 1 253 ? 0.515 36.125 7.508 1 98.94 253 VAL B O 1
ATOM 6106 N N . LEU B 1 254 ? -1 34.625 6.793 1 98.94 254 LEU B N 1
ATOM 6107 C CA . LEU B 1 254 ? -1.19 34 8.102 1 98.94 254 LEU B CA 1
ATOM 6108 C C . LEU B 1 254 ? -0.623 32.594 8.125 1 98.94 254 LEU B C 1
ATOM 6110 O O . LEU B 1 254 ? -0.822 31.828 7.18 1 98.94 254 LEU B O 1
ATOM 6114 N N . ILE B 1 255 ? 0.148 32.25 9.148 1 98.94 255 ILE B N 1
ATOM 6115 C CA . ILE B 1 255 ? 0.66 30.891 9.336 1 98.94 255 ILE B CA 1
ATOM 6116 C C . ILE B 1 255 ? -0.075 30.219 10.492 1 98.94 255 ILE B C 1
ATOM 6118 O O . ILE B 1 255 ? -0.042 30.719 11.625 1 98.94 255 ILE B O 1
ATOM 6122 N N . SER B 1 256 ? -0.855 29.188 10.211 1 98.88 256 SER B N 1
ATOM 6123 C CA . SER B 1 256 ? -1.25 28.281 11.289 1 98.88 256 SER B CA 1
ATOM 6124 C C . SER B 1 256 ? -0.088 27.391 11.727 1 98.88 256 SER B C 1
ATOM 6126 O O . SER B 1 256 ? 0.212 26.391 11.07 1 98.88 256 SER B O 1
ATOM 6128 N N . ALA B 1 257 ? 0.463 27.734 12.859 1 98.81 257 ALA B N 1
ATOM 6129 C CA . ALA B 1 257 ? 1.732 27.141 13.273 1 98.81 257 ALA B CA 1
ATOM 6130 C C . ALA B 1 257 ? 1.51 26 14.266 1 98.81 257 ALA B C 1
ATOM 6132 O O . ALA B 1 257 ? 1.554 26.219 15.484 1 98.81 257 ALA B O 1
ATOM 6133 N N . GLY B 1 258 ? 1.304 24.812 13.734 1 98.44 258 GLY B N 1
ATOM 6134 C CA . GLY B 1 258 ? 1.383 23.594 14.523 1 98.44 258 GLY B CA 1
ATOM 6135 C C . GLY B 1 258 ? 2.73 22.906 14.422 1 98.44 258 GLY B C 1
ATOM 6136 O O . GLY B 1 258 ? 3.256 22.719 13.328 1 98.44 258 GLY B O 1
ATOM 6137 N N . PHE B 1 259 ? 3.295 22.5 15.594 1 98.62 259 PHE B N 1
ATOM 6138 C CA . PHE B 1 259 ? 4.652 21.969 15.578 1 98.62 259 PHE B CA 1
ATOM 6139 C C . PHE B 1 259 ? 4.633 20.453 15.688 1 98.62 259 PHE B C 1
ATOM 6141 O O . PHE B 1 259 ? 5.672 19.828 15.938 1 98.62 259 PHE B O 1
ATOM 6148 N N . ASP B 1 260 ? 3.482 19.828 15.453 1 97.69 260 ASP B N 1
ATOM 6149 C CA . ASP B 1 260 ? 3.322 18.391 15.617 1 97.69 260 ASP B CA 1
ATOM 6150 C C . ASP B 1 260 ? 3.912 17.625 14.43 1 97.69 260 ASP B C 1
ATOM 6152 O O . ASP B 1 260 ? 4.059 16.406 14.484 1 97.69 260 ASP B O 1
ATOM 6156 N N . ALA B 1 261 ? 4.332 18.297 13.352 1 98.19 261 ALA B N 1
ATOM 6157 C CA . ALA B 1 261 ? 5.066 17.656 12.266 1 98.19 261 ALA B CA 1
ATOM 6158 C C . ALA B 1 261 ? 6.566 17.672 12.531 1 98.19 261 ALA B C 1
ATOM 6160 O O . ALA B 1 261 ? 7.348 17.125 11.75 1 98.19 261 ALA B O 1
ATOM 6161 N N . ALA B 1 262 ? 6.941 18.219 13.617 1 98.62 262 ALA B N 1
ATOM 6162 C CA . ALA B 1 262 ? 8.359 18.312 13.953 1 98.62 262 ALA B CA 1
ATOM 6163 C C . ALA B 1 262 ? 8.945 16.938 14.273 1 98.62 262 ALA B C 1
ATOM 6165 O O . ALA B 1 262 ? 8.242 16.078 14.789 1 98.62 262 ALA B O 1
ATOM 6166 N N . TYR B 1 263 ? 10.242 16.812 13.977 1 97.88 263 TYR B N 1
ATOM 6167 C CA . TYR B 1 263 ? 10.969 15.578 14.266 1 97.88 263 TYR B CA 1
ATOM 6168 C C . TYR B 1 263 ? 10.836 15.195 15.734 1 97.88 263 TYR B C 1
ATOM 6170 O O . TYR B 1 263 ? 11.164 15.984 16.625 1 97.88 263 TYR B O 1
ATOM 6178 N N . CYS B 1 264 ? 10.227 14.039 16 1 95.94 264 CYS B N 1
ATOM 6179 C CA . CYS B 1 264 ? 10.125 13.375 17.297 1 95.94 264 CYS B CA 1
ATOM 6180 C C . CYS B 1 264 ? 9 13.984 18.141 1 95.94 264 CYS B C 1
ATOM 6182 O O . CYS B 1 264 ? 8.766 13.562 19.266 1 95.94 264 CYS B O 1
ATOM 6184 N N . ASP B 1 265 ? 8.266 14.969 17.656 1 96.56 265 ASP B N 1
ATOM 6185 C CA . ASP B 1 265 ? 7.25 15.641 18.453 1 96.56 265 ASP B CA 1
ATOM 6186 C C . ASP B 1 265 ? 6.176 14.656 18.906 1 96.56 265 ASP B C 1
ATOM 6188 O O . ASP B 1 265 ? 5.668 14.758 20.031 1 96.56 265 ASP B O 1
ATOM 6192 N N . GLN B 1 266 ? 5.848 13.719 18.031 1 93.5 266 GLN B N 1
ATOM 6193 C CA . GLN B 1 266 ? 4.77 12.781 18.344 1 93.5 266 GLN B CA 1
ATOM 6194 C C . GLN B 1 266 ? 5.305 11.367 18.531 1 93.5 266 GLN B C 1
ATOM 6196 O O . GLN B 1 266 ? 4.602 10.391 18.266 1 93.5 266 GLN B O 1
ATOM 6201 N N . ILE B 1 267 ? 6.527 11.234 18.906 1 87.94 267 ILE B N 1
ATOM 6202 C CA . ILE B 1 267 ? 7.184 9.93 18.984 1 87.94 267 ILE B CA 1
ATOM 6203 C C . ILE B 1 267 ? 6.496 9.062 20.031 1 87.94 267 ILE B C 1
ATOM 6205 O O . ILE B 1 267 ? 6.395 7.848 19.875 1 87.94 267 ILE B O 1
ATOM 6209 N N . VAL B 1 268 ? 6.043 9.688 21.078 1 83.75 268 VAL B N 1
ATOM 6210 C CA . VAL B 1 268 ? 5.43 8.938 22.172 1 83.75 268 VAL B CA 1
ATOM 6211 C C . VAL B 1 268 ? 4.121 8.312 21.703 1 83.75 268 VAL B C 1
ATOM 6213 O O . VAL B 1 268 ? 3.818 7.164 22.031 1 83.75 268 VAL B O 1
ATOM 6216 N N . GLU B 1 269 ? 3.443 8.984 20.828 1 85.38 269 GLU B N 1
ATOM 6217 C CA . GLU B 1 269 ? 2.123 8.547 20.391 1 85.38 269 GLU B CA 1
ATOM 6218 C C . GLU B 1 269 ? 2.215 7.723 19.109 1 85.38 269 GLU B C 1
ATOM 6220 O O . GLU B 1 269 ? 1.439 6.781 18.922 1 85.38 269 GLU B O 1
ATOM 6225 N N . LEU B 1 270 ? 3.166 8.117 18.266 1 90.69 270 LEU B N 1
ATOM 6226 C CA . LEU B 1 270 ? 3.111 7.582 16.922 1 90.69 270 LEU B CA 1
ATOM 6227 C C . LEU B 1 270 ? 4.375 6.797 16.594 1 90.69 270 LEU B C 1
ATOM 6229 O O . LEU B 1 270 ? 4.508 6.246 15.492 1 90.69 270 LEU B O 1
ATOM 6233 N N . ASP B 1 271 ? 5.242 6.742 17.5 1 89.38 271 ASP B N 1
ATOM 6234 C CA . ASP B 1 271 ? 6.512 6.066 17.266 1 89.38 271 ASP B CA 1
ATOM 6235 C C . ASP B 1 271 ? 7.199 6.621 16.016 1 89.38 271 ASP B C 1
ATOM 6237 O O . ASP B 1 271 ? 7.414 7.828 15.898 1 89.38 271 ASP B O 1
ATOM 6241 N N . SER B 1 272 ? 7.461 5.793 15.023 1 91.25 272 SER B N 1
ATOM 6242 C CA . SER B 1 272 ? 8.211 6.207 13.844 1 91.25 272 SER B CA 1
ATOM 6243 C C . SER B 1 272 ? 7.277 6.688 12.734 1 91.25 272 SER B C 1
ATOM 6245 O O . SER B 1 272 ? 7.719 6.949 11.617 1 91.25 272 SER B O 1
ATOM 6247 N N . PHE B 1 273 ? 6.039 6.898 13.055 1 94.31 273 PHE B N 1
ATOM 6248 C CA . PHE B 1 273 ? 5.09 7.207 11.992 1 94.31 273 PHE B CA 1
ATOM 6249 C C . PHE B 1 273 ? 4.691 8.68 12.031 1 94.31 273 PHE B C 1
ATOM 6251 O O . PHE B 1 273 ? 3.756 9.094 11.344 1 94.31 273 PHE B O 1
ATOM 6258 N N . GLY B 1 274 ? 5.352 9.5 12.883 1 96 274 GLY B N 1
ATOM 6259 C CA . GLY B 1 274 ? 5.242 10.953 12.797 1 96 274 GLY B CA 1
ATOM 6260 C C . GLY B 1 274 ? 6.031 11.539 11.641 1 96 274 GLY B C 1
ATOM 6261 O O . GLY B 1 274 ? 6.367 10.836 10.688 1 96 274 GLY B O 1
ATOM 6262 N N . GLN B 1 275 ? 6.148 12.836 11.594 1 97.5 275 GLN B N 1
ATOM 6263 C CA . GLN B 1 275 ? 6.938 13.523 10.578 1 97.5 275 GLN B CA 1
ATOM 6264 C C . GLN B 1 275 ? 8.305 13.93 11.125 1 97.5 275 GLN B C 1
ATOM 6266 O O . GLN B 1 275 ? 8.656 13.578 12.25 1 97.5 275 GLN B O 1
ATOM 6271 N N . ALA B 1 276 ? 9.164 14.664 10.273 1 98 276 ALA B N 1
ATOM 6272 C CA . ALA B 1 276 ? 10.555 14.797 10.688 1 98 276 ALA B CA 1
ATOM 6273 C C . ALA B 1 276 ? 11.086 16.188 10.391 1 98 276 ALA B C 1
ATOM 6275 O O . ALA B 1 276 ? 12.266 16.359 10.07 1 98 276 ALA B O 1
ATOM 6276 N N . ILE B 1 277 ? 10.227 17.172 10.406 1 98.56 277 ILE B N 1
ATOM 6277 C CA . ILE B 1 277 ? 10.742 18.531 10.234 1 98.56 277 ILE B CA 1
ATOM 6278 C C . ILE B 1 277 ? 11.594 18.922 11.438 1 98.56 277 ILE B C 1
ATOM 6280 O O . ILE B 1 277 ? 11.109 18.953 12.57 1 98.56 277 ILE B O 1
ATOM 6284 N N . LYS B 1 278 ? 12.805 19.203 11.227 1 98.5 278 LYS B N 1
ATOM 6285 C CA . LYS B 1 278 ? 13.602 19.766 12.312 1 98.5 278 LYS B CA 1
ATOM 6286 C C . LYS B 1 278 ? 13.242 21.219 12.57 1 98.5 278 LYS B C 1
ATOM 6288 O O . LYS B 1 278 ? 12.781 21.922 11.664 1 98.5 278 LYS B O 1
ATOM 6293 N N . ALA B 1 279 ? 13.539 21.719 13.781 1 98.69 279 ALA B N 1
ATOM 6294 C CA . ALA B 1 279 ? 13.016 22.984 14.273 1 98.69 279 ALA B CA 1
ATOM 6295 C C . ALA B 1 279 ? 13.391 24.141 13.344 1 98.69 279 ALA B C 1
ATOM 6297 O O . ALA B 1 279 ? 12.57 25.016 13.078 1 98.69 279 ALA B O 1
ATOM 6298 N N . HIS B 1 280 ? 14.609 24.125 12.852 1 97.88 280 HIS B N 1
ATOM 6299 C CA . HIS B 1 280 ? 15.047 25.234 12.008 1 97.88 280 HIS B CA 1
ATOM 6300 C C . HIS B 1 280 ? 14.273 25.281 10.695 1 97.88 280 HIS B C 1
ATOM 6302 O O . HIS B 1 280 ? 14.211 26.312 10.039 1 97.88 280 HIS B O 1
ATOM 6308 N N . GLY B 1 281 ? 13.688 24.125 10.289 1 98.25 281 GLY B N 1
ATOM 6309 C CA . GLY B 1 281 ? 12.82 24.109 9.125 1 98.25 281 GLY B CA 1
ATOM 6310 C C . GLY B 1 281 ? 11.656 25.078 9.234 1 98.25 281 GLY B C 1
ATOM 6311 O O . GLY B 1 281 ? 11.289 25.719 8.25 1 98.25 281 GLY B O 1
ATOM 6312 N N . TYR B 1 282 ? 11.062 25.219 10.438 1 98.75 282 TYR B N 1
ATOM 6313 C CA . TYR B 1 282 ? 9.969 26.156 10.656 1 98.75 282 TYR B CA 1
ATOM 6314 C C . TYR B 1 282 ? 10.445 27.594 10.492 1 98.75 282 TYR B C 1
ATOM 6316 O O . TYR B 1 282 ? 9.703 28.453 10.008 1 98.75 282 TYR B O 1
ATOM 6324 N N . GLY B 1 283 ? 11.633 27.859 10.93 1 98.25 283 GLY B N 1
ATOM 6325 C CA . GLY B 1 283 ? 12.227 29.172 10.695 1 98.25 283 GLY B CA 1
ATOM 6326 C C . GLY B 1 283 ? 12.375 29.516 9.227 1 98.25 283 GLY B C 1
ATOM 6327 O O . GLY B 1 283 ? 12.062 30.625 8.797 1 98.25 283 GLY B O 1
ATOM 6328 N N . HIS B 1 284 ? 12.836 28.531 8.477 1 97.56 284 HIS B N 1
ATOM 6329 C CA . HIS B 1 284 ? 13.055 28.75 7.051 1 97.56 284 HIS B CA 1
ATOM 6330 C C . HIS B 1 284 ? 11.734 28.922 6.309 1 97.56 284 HIS B C 1
ATOM 6332 O O . HIS B 1 284 ? 11.656 29.672 5.336 1 97.56 284 HIS B O 1
ATOM 6338 N N . ILE B 1 285 ? 10.703 28.234 6.727 1 98.38 285 ILE B N 1
ATOM 6339 C CA . ILE B 1 285 ? 9.391 28.422 6.133 1 98.38 285 ILE B CA 1
ATOM 6340 C C . ILE B 1 285 ? 8.914 29.859 6.363 1 98.38 285 ILE B C 1
ATOM 6342 O O . ILE B 1 285 ? 8.477 30.531 5.426 1 98.38 285 ILE B O 1
ATOM 6346 N N . ALA B 1 286 ? 9.031 30.312 7.605 1 98.44 286 ALA B N 1
ATOM 6347 C CA . ALA B 1 286 ? 8.633 31.672 7.941 1 98.44 286 ALA B CA 1
ATOM 6348 C C . ALA B 1 286 ? 9.461 32.688 7.168 1 98.44 286 ALA B C 1
ATOM 6350 O O . ALA B 1 286 ? 8.922 33.688 6.664 1 98.44 286 ALA B O 1
ATOM 6351 N N . ARG B 1 287 ? 10.719 32.469 7.094 1 96.69 287 ARG B N 1
ATOM 6352 C CA . ARG B 1 287 ? 11.625 33.375 6.375 1 96.69 287 ARG B CA 1
ATOM 6353 C C . ARG B 1 287 ? 11.258 33.438 4.898 1 96.69 287 ARG B C 1
ATOM 6355 O O . ARG B 1 287 ? 11.25 34.531 4.312 1 96.69 287 ARG B O 1
ATOM 6362 N N . LEU B 1 288 ? 11.023 32.281 4.316 1 97.31 288 LEU B N 1
ATOM 6363 C CA . LEU B 1 288 ? 10.641 32.25 2.91 1 97.31 288 LEU B CA 1
ATOM 6364 C C . LEU B 1 288 ? 9.422 33.125 2.645 1 97.31 288 LEU B C 1
ATOM 6366 O O . LEU B 1 288 ? 9.391 33.844 1.658 1 97.31 288 LEU B O 1
ATOM 6370 N N . LEU B 1 289 ? 8.445 33.031 3.521 1 98.44 289 LEU B N 1
ATOM 6371 C CA . LEU B 1 289 ? 7.234 33.844 3.371 1 98.44 289 LEU B CA 1
ATOM 6372 C C . LEU B 1 289 ? 7.539 35.312 3.568 1 98.44 289 LEU B C 1
ATOM 6374 O O . LEU B 1 289 ? 7.051 36.156 2.812 1 98.44 289 LEU B O 1
ATOM 6378 N N . ASP B 1 290 ? 8.328 35.656 4.562 1 97.5 290 ASP B N 1
ATOM 6379 C CA . ASP B 1 290 ? 8.68 37.031 4.836 1 97.5 290 ASP B CA 1
ATOM 6380 C C . ASP B 1 290 ? 9.477 37.656 3.689 1 97.5 290 ASP B C 1
ATOM 6382 O O . ASP B 1 290 ? 9.352 38.844 3.396 1 97.5 290 ASP B O 1
ATOM 6386 N N . GLU B 1 291 ? 10.344 36.875 3.092 1 95.69 291 GLU B N 1
ATOM 6387 C CA . GLU B 1 291 ? 11.141 37.375 1.968 1 95.69 291 GLU B CA 1
ATOM 6388 C C . GLU B 1 291 ? 10.25 37.781 0.798 1 95.69 291 GLU B C 1
ATOM 6390 O O . GLU B 1 291 ? 10.578 38.719 0.063 1 95.69 291 GLU B O 1
ATOM 6395 N N . HIS B 1 292 ? 9.172 37.156 0.653 1 97.31 292 HIS B N 1
ATOM 6396 C CA . HIS B 1 292 ? 8.289 37.438 -0.47 1 97.31 292 HIS B CA 1
ATOM 6397 C C . HIS B 1 292 ? 7.227 38.469 -0.087 1 97.31 292 HIS B C 1
ATOM 6399 O O . HIS B 1 292 ? 6.762 39.25 -0.935 1 97.31 292 HIS B O 1
ATOM 6405 N N . TRP B 1 293 ? 6.84 38.469 1.139 1 98.12 293 TRP B N 1
ATOM 6406 C CA . TRP B 1 293 ? 5.887 39.438 1.678 1 98.12 293 TRP B CA 1
ATOM 6407 C C . TRP B 1 293 ? 6.402 40.062 2.979 1 98.12 293 TRP B C 1
ATOM 6409 O O . TRP B 1 293 ? 5.891 39.75 4.059 1 98.12 293 TRP B O 1
ATOM 6419 N N . PRO B 1 294 ? 7.312 40.938 2.846 1 97.56 294 PRO B N 1
ATOM 6420 C CA . PRO B 1 294 ? 8.016 41.469 4.016 1 97.56 294 PRO B CA 1
ATOM 6421 C C . PRO B 1 294 ? 7.086 42.219 4.98 1 97.56 294 PRO B C 1
ATOM 6423 O O . PRO B 1 294 ? 6.309 43.062 4.562 1 97.56 294 PRO B O 1
ATOM 6426 N N . ASN B 1 295 ? 7.168 41.844 6.242 1 97.75 295 ASN B N 1
ATOM 6427 C CA . ASN B 1 295 ? 6.457 42.5 7.34 1 97.75 295 ASN B CA 1
ATOM 6428 C C . ASN B 1 295 ? 4.949 42.312 7.227 1 97.75 295 ASN B C 1
ATOM 6430 O O . ASN B 1 295 ? 4.176 43.125 7.707 1 97.75 295 ASN B O 1
ATOM 6434 N N . LYS B 1 296 ? 4.555 41.25 6.594 1 98.38 296 LYS B N 1
ATOM 6435 C CA . LYS B 1 296 ? 3.133 40.969 6.398 1 98.38 296 LYS B CA 1
ATOM 6436 C C . LYS B 1 296 ? 2.771 39.562 6.883 1 98.38 296 LYS B C 1
ATOM 6438 O O . LYS B 1 296 ? 1.721 39.031 6.523 1 98.38 296 LYS B O 1
ATOM 6443 N N . VAL B 1 297 ? 3.691 38.969 7.66 1 98.88 297 VAL B N 1
ATOM 6444 C CA . VAL B 1 297 ? 3.504 37.562 8.062 1 98.88 297 VAL B CA 1
ATOM 6445 C C . VAL B 1 297 ? 3.16 37.5 9.547 1 98.88 297 VAL B C 1
ATOM 6447 O O . VAL B 1 297 ? 3.932 37.969 10.391 1 98.88 297 VAL B O 1
ATOM 6450 N N . LEU B 1 298 ? 2.018 36.969 9.891 1 98.94 298 LEU B N 1
ATOM 6451 C CA . LEU B 1 298 ? 1.591 36.75 11.266 1 98.94 298 LEU B CA 1
ATOM 6452 C C . LEU B 1 298 ? 1.401 35.25 11.523 1 98.94 298 LEU B C 1
ATOM 6454 O O . LEU B 1 298 ? 0.612 34.594 10.844 1 98.94 298 LEU B O 1
ATOM 6458 N N . ALA B 1 299 ? 2.168 34.719 12.477 1 98.94 299 ALA B N 1
ATOM 6459 C CA . ALA B 1 299 ? 2.035 33.312 12.875 1 98.94 299 ALA B CA 1
ATOM 6460 C C . ALA B 1 299 ? 1.08 33.156 14.055 1 98.94 299 ALA B C 1
ATOM 6462 O O . ALA B 1 299 ? 1.075 34 14.961 1 98.94 299 ALA B O 1
ATOM 6463 N N . ILE B 1 300 ? 0.269 32.156 13.992 1 98.94 300 ILE B N 1
ATOM 6464 C CA . ILE B 1 300 ? -0.704 31.844 15.031 1 98.94 300 ILE B CA 1
ATOM 6465 C C . ILE B 1 300 ? -0.483 30.422 15.539 1 98.94 300 ILE B C 1
ATOM 6467 O O . ILE B 1 300 ? -0.561 29.453 14.766 1 98.94 300 ILE B O 1
ATOM 6471 N N . LEU B 1 301 ? -0.236 30.25 16.828 1 98.88 301 LEU B N 1
ATOM 6472 C CA . LEU B 1 301 ? 0.105 28.953 17.391 1 98.88 301 LEU B CA 1
ATOM 6473 C C . LEU B 1 301 ? -1.085 28 17.328 1 98.88 301 LEU B C 1
ATOM 6475 O O . LEU B 1 301 ? -2.191 28.359 17.75 1 98.88 301 LEU B O 1
ATOM 6479 N N . GLU B 1 302 ? -0.887 26.797 16.797 1 97.69 302 GLU B N 1
ATOM 6480 C CA . GLU B 1 302 ? -1.938 25.781 16.719 1 97.69 302 GLU B CA 1
ATOM 6481 C C . GLU B 1 302 ? -1.614 24.578 17.609 1 97.69 302 GLU B C 1
ATOM 6483 O O . GLU B 1 302 ? -2.512 23.828 18 1 97.69 302 GLU B O 1
ATOM 6488 N N . GLY B 1 303 ? -0.274 24.422 17.797 1 95 303 GLY B N 1
ATOM 6489 C CA . GLY B 1 303 ? -0.083 23.281 18.688 1 95 303 GLY B CA 1
ATOM 6490 C C . GLY B 1 303 ? 1.334 22.734 18.656 1 95 303 GLY B C 1
ATOM 6491 O O . GLY B 1 303 ? 2.277 23.469 18.344 1 95 303 GLY B O 1
ATOM 6492 N N . GLY B 1 304 ? 1.517 21.5 19 1 96 304 GLY B N 1
ATOM 6493 C CA . GLY B 1 304 ? 2.699 20.734 19.344 1 96 304 GLY B CA 1
ATOM 6494 C C . GLY B 1 304 ? 2.553 19.953 20.641 1 96 304 GLY B C 1
ATOM 6495 O O . GLY B 1 304 ? 1.834 20.391 21.547 1 96 304 GLY B O 1
ATOM 6496 N N . TYR B 1 305 ? 3.324 18.844 20.75 1 94.38 305 TYR B N 1
ATOM 6497 C CA . TYR B 1 305 ? 2.963 17.969 21.859 1 94.38 305 TYR B CA 1
ATOM 6498 C C . TYR B 1 305 ? 4.164 17.688 22.75 1 94.38 305 TYR B C 1
ATOM 6500 O O . TYR B 1 305 ? 4.012 17.406 23.938 1 94.38 305 TYR B O 1
ATOM 6508 N N . LEU B 1 306 ? 5.312 17.719 22.234 1 95.5 306 LEU B N 1
ATOM 6509 C CA . LEU B 1 306 ? 6.516 17.5 23.031 1 95.5 306 LEU B CA 1
ATOM 6510 C C . LEU B 1 306 ? 7.191 18.828 23.375 1 95.5 306 LEU B C 1
ATOM 6512 O O . LEU B 1 306 ? 7.691 19.516 22.484 1 95.5 306 LEU B O 1
ATOM 6516 N N . PRO B 1 307 ? 7.293 19.188 24.625 1 96.38 307 PRO B N 1
ATOM 6517 C CA . PRO B 1 307 ? 7.766 20.5 25.047 1 96.38 307 PRO B CA 1
ATOM 6518 C C . PRO B 1 307 ? 9.133 20.859 24.469 1 96.38 307 PRO B C 1
ATOM 6520 O O . PRO B 1 307 ? 9.336 21.969 23.984 1 96.38 307 PRO B O 1
ATOM 6523 N N . GLU B 1 308 ? 10.055 19.875 24.5 1 96.75 308 GLU B N 1
ATOM 6524 C CA . GLU B 1 308 ? 11.391 20.125 23.984 1 96.75 308 GLU B CA 1
ATOM 6525 C C . GLU B 1 308 ? 11.359 20.422 22.484 1 96.75 308 GLU B C 1
ATOM 6527 O O . GLU B 1 308 ? 12.164 21.203 21.984 1 96.75 308 GLU B O 1
ATOM 6532 N N . SER B 1 309 ? 10.383 19.828 21.859 1 97.75 309 SER B N 1
ATOM 6533 C CA . SER B 1 309 ? 10.25 20 20.422 1 97.75 309 SER B CA 1
ATOM 6534 C C . SER B 1 309 ? 9.562 21.312 20.078 1 97.75 309 SER B C 1
ATOM 6536 O O . SER B 1 309 ? 10.141 22.172 19.406 1 97.75 309 SER B O 1
ATOM 6538 N N . TYR B 1 310 ? 8.391 21.547 20.625 1 98 310 TYR B N 1
ATOM 6539 C CA . TYR B 1 310 ? 7.625 22.703 20.172 1 98 310 TYR B CA 1
ATOM 6540 C C . TYR B 1 310 ? 8.25 24 20.672 1 98 310 TYR B C 1
ATOM 6542 O O . TYR B 1 310 ? 8.109 25.047 20.047 1 98 310 TYR B O 1
ATOM 6550 N N . ALA B 1 311 ? 8.969 24 21.828 1 98.38 311 ALA B N 1
ATOM 6551 C CA . ALA B 1 311 ? 9.672 25.188 22.281 1 98.38 311 ALA B CA 1
ATOM 6552 C C . ALA B 1 311 ? 10.789 25.562 21.312 1 98.38 311 ALA B C 1
ATOM 6554 O O . ALA B 1 311 ? 10.977 26.734 20.984 1 98.38 311 ALA B O 1
ATOM 6555 N N . GLU B 1 312 ? 11.547 24.547 20.922 1 98.62 312 GLU B N 1
ATOM 6556 C CA . GLU B 1 312 ? 12.617 24.781 19.953 1 98.62 312 GLU B CA 1
ATOM 6557 C C . GLU B 1 312 ? 12.062 25.25 18.609 1 98.62 312 GLU B C 1
ATOM 6559 O O . GLU B 1 312 ? 12.617 26.156 17.984 1 98.62 312 GLU B O 1
ATOM 6564 N N . CYS B 1 313 ? 11.008 24.672 18.172 1 98.81 313 CYS B N 1
ATOM 6565 C CA . CYS B 1 313 ? 10.375 25.047 16.906 1 98.81 313 CYS B CA 1
ATOM 6566 C C . CYS B 1 313 ? 9.875 26.484 16.953 1 98.81 313 CYS B C 1
ATOM 6568 O O . CYS B 1 313 ? 10.055 27.234 15.992 1 98.81 313 CYS B O 1
ATOM 6570 N N . ALA B 1 314 ? 9.266 26.844 18.031 1 98.88 314 ALA B N 1
ATOM 6571 C CA . ALA B 1 314 ? 8.766 28.219 18.188 1 98.88 314 ALA B CA 1
ATOM 6572 C C . ALA B 1 314 ? 9.906 29.219 18.141 1 98.88 314 ALA B C 1
ATOM 6574 O O . ALA B 1 314 ? 9.766 30.297 17.562 1 98.88 314 ALA B O 1
ATOM 6575 N N . SER B 1 315 ? 10.953 28.891 18.812 1 98.81 315 SER B N 1
ATOM 6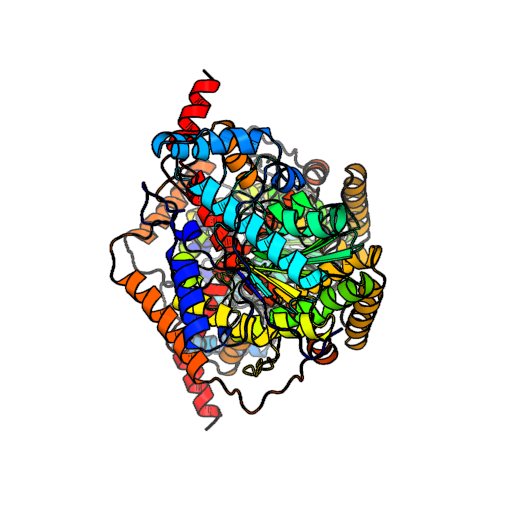576 C CA . SER B 1 315 ? 12.125 29.75 18.797 1 98.81 315 SER B CA 1
ATOM 6577 C C . SER B 1 315 ? 12.648 29.953 17.375 1 98.81 315 SER B C 1
ATOM 6579 O O . SER B 1 315 ? 12.883 31.078 16.938 1 98.81 315 SER B O 1
ATOM 6581 N N . GLN B 1 316 ? 12.797 28.875 16.641 1 98.69 316 GLN B N 1
ATOM 6582 C CA . GLN B 1 316 ? 13.336 28.938 15.289 1 98.69 316 GLN B CA 1
ATOM 6583 C C . GLN B 1 316 ? 12.359 29.641 14.344 1 98.69 316 GLN B C 1
ATOM 6585 O O . GLN B 1 316 ? 12.773 30.406 13.477 1 98.69 316 GLN B O 1
ATOM 6590 N N . LEU B 1 317 ? 11.078 29.359 14.5 1 98.88 317 LEU B N 1
ATOM 6591 C CA . LEU B 1 317 ? 10.07 30.078 13.719 1 98.88 317 LEU B CA 1
ATOM 6592 C C . LEU B 1 317 ? 10.18 31.578 13.938 1 98.88 317 LEU B C 1
ATOM 6594 O O . LEU B 1 317 ? 10.125 32.344 12.977 1 98.88 317 LEU B O 1
ATOM 6598 N N . THR B 1 318 ? 10.305 32 15.195 1 98.81 318 THR B N 1
ATOM 6599 C CA . THR B 1 318 ? 10.414 33.406 15.539 1 98.81 318 THR B CA 1
ATOM 6600 C C . THR B 1 318 ? 11.656 34.031 14.914 1 98.81 318 THR B C 1
ATOM 6602 O O . THR B 1 318 ? 11.602 35.156 14.383 1 98.81 318 THR B O 1
ATOM 6605 N N . ARG B 1 319 ? 12.742 33.312 14.992 1 97.69 319 ARG B N 1
ATOM 6606 C CA . ARG B 1 319 ? 13.961 33.781 14.344 1 97.69 319 ARG B CA 1
ATOM 6607 C C . ARG B 1 319 ? 13.734 34.031 12.852 1 97.69 319 ARG B C 1
ATOM 6609 O O . ARG B 1 319 ? 14.188 35.031 12.305 1 97.69 319 ARG B O 1
ATOM 6616 N N . GLY B 1 320 ? 13.047 33.094 12.242 1 97.44 320 GLY B N 1
ATOM 6617 C CA . GLY B 1 320 ? 12.719 33.25 10.828 1 97.44 320 GLY B CA 1
ATOM 6618 C C . GLY B 1 320 ? 11.891 34.5 10.555 1 97.44 320 GLY B C 1
ATOM 6619 O O . GLY B 1 320 ? 12.148 35.219 9.594 1 97.44 320 GLY B O 1
ATOM 6620 N N . LEU B 1 321 ? 10.922 34.75 11.398 1 98.19 321 LEU B N 1
ATOM 6621 C CA . LEU B 1 321 ? 10.039 35.906 11.25 1 98.19 321 LEU B CA 1
ATOM 6622 C C . LEU B 1 321 ? 10.805 37.219 11.453 1 98.19 321 LEU B C 1
ATOM 6624 O O . LEU B 1 321 ? 10.43 38.25 10.906 1 98.19 321 LEU B O 1
ATOM 6628 N N . GLN B 1 322 ? 11.867 37.156 12.195 1 97 322 GLN B N 1
ATOM 6629 C CA . GLN B 1 322 ? 12.617 38.375 12.547 1 97 322 GLN B CA 1
ATOM 6630 C C . GLN B 1 322 ? 13.789 38.594 11.594 1 97 322 GLN B C 1
ATOM 6632 O O . GLN B 1 322 ? 14.508 39.594 11.703 1 97 322 GLN B O 1
ATOM 6637 N N . GLY B 1 323 ? 14.031 37.656 10.727 1 93.5 323 GLY B N 1
ATOM 6638 C CA . GLY B 1 323 ? 15.188 37.75 9.844 1 93.5 323 GLY B CA 1
ATOM 6639 C C . GLY B 1 323 ? 16.5 37.438 10.531 1 93.5 323 GLY B C 1
ATOM 6640 O O . GLY B 1 323 ? 17.562 37.75 10.023 1 93.5 323 GLY B O 1
ATOM 6641 N N . ALA B 1 324 ? 16.391 36.781 11.656 1 93.88 324 ALA B N 1
ATOM 6642 C CA . ALA B 1 324 ? 17.594 36.375 12.398 1 93.88 324 ALA B CA 1
ATOM 6643 C C . ALA B 1 324 ? 18.25 35.156 11.766 1 93.88 324 ALA B C 1
ATOM 6645 O O . ALA B 1 324 ? 17.656 34.5 10.898 1 93.88 324 ALA B O 1
ATOM 6646 N N . SER B 1 325 ? 19.484 34.875 12.172 1 94.81 325 SER B N 1
ATOM 6647 C CA . SER B 1 325 ? 20.234 33.781 11.617 1 94.81 325 SER B CA 1
ATOM 6648 C C . SER B 1 325 ? 19.578 32.438 11.953 1 94.81 325 SER B C 1
ATOM 6650 O O . SER B 1 325 ? 19.062 32.25 13.062 1 94.81 325 SER B O 1
ATOM 6652 N N . LEU B 1 326 ? 19.609 31.547 10.992 1 96.38 326 LEU B N 1
ATOM 6653 C CA . LEU B 1 326 ? 19.094 30.188 11.133 1 96.38 326 LEU B CA 1
ATOM 6654 C C . LEU B 1 326 ? 20.125 29.172 10.703 1 96.38 326 LEU B C 1
ATOM 6656 O O . LEU B 1 326 ? 20.953 29.438 9.82 1 96.38 326 LEU B O 1
ATOM 6660 N N . PRO B 1 327 ? 20.109 27.969 11.375 1 95.88 327 PRO B N 1
ATOM 6661 C CA . PRO B 1 327 ? 20.891 26.875 10.789 1 95.88 327 PRO B CA 1
ATOM 6662 C C . PRO B 1 327 ? 20.438 26.531 9.367 1 95.88 327 PRO B C 1
ATOM 6664 O O . PRO B 1 327 ? 19.25 26.641 9.047 1 95.88 327 PRO B O 1
ATOM 6667 N N . ASN B 1 328 ? 21.375 26.078 8.555 1 95.12 328 ASN B N 1
ATOM 6668 C CA . ASN B 1 328 ? 21.047 25.766 7.164 1 95.12 328 ASN B CA 1
ATOM 6669 C C . ASN B 1 328 ? 20.25 24.484 7.047 1 95.12 328 ASN B C 1
ATOM 6671 O O . ASN B 1 328 ? 20.438 23.547 7.828 1 95.12 328 ASN B O 1
ATOM 6675 N N . ILE B 1 329 ? 19.344 24.438 6.07 1 95.5 329 ILE B N 1
ATOM 6676 C CA . ILE B 1 329 ? 18.688 23.188 5.703 1 95.5 329 ILE B CA 1
ATOM 6677 C C . ILE B 1 329 ? 19.656 22.328 4.887 1 95.5 329 ILE B C 1
ATOM 6679 O O . ILE B 1 329 ? 20.203 22.797 3.877 1 95.5 329 ILE B O 1
ATOM 6683 N N . ALA B 1 330 ? 19.906 21.125 5.293 1 92.75 330 ALA B N 1
ATOM 6684 C CA . ALA B 1 330 ? 20.828 20.219 4.59 1 92.75 330 ALA B CA 1
ATOM 6685 C C . ALA B 1 330 ? 20.219 19.75 3.271 1 92.75 330 ALA B C 1
ATOM 6687 O O . ALA B 1 330 ? 19.047 19.359 3.225 1 92.75 330 ALA B O 1
ATOM 6688 N N . HIS B 1 331 ? 21.031 19.875 2.221 1 93.25 331 HIS B N 1
ATOM 6689 C CA . HIS B 1 331 ? 20.594 19.328 0.94 1 93.25 331 HIS B CA 1
ATOM 6690 C C . HIS B 1 331 ? 20.547 17.797 0.983 1 93.25 331 HIS B C 1
ATOM 6692 O O . HIS B 1 331 ? 21.484 17.156 1.437 1 93.25 331 HIS B O 1
ATOM 6698 N N . GLN B 1 332 ? 19.469 17.344 0.563 1 95 332 GLN B N 1
ATOM 6699 C CA . GLN B 1 332 ? 19.328 15.898 0.463 1 95 332 GLN B CA 1
ATOM 6700 C C . GLN B 1 332 ? 19.438 15.438 -0.987 1 95 332 GLN B C 1
ATOM 6702 O O . GLN B 1 332 ? 19.156 16.203 -1.91 1 95 332 GLN B O 1
ATOM 6707 N N . LYS B 1 333 ? 19.859 14.18 -1.152 1 94.81 333 LYS B N 1
ATOM 6708 C CA . LYS B 1 333 ? 20.031 13.609 -2.486 1 94.81 333 LYS B CA 1
ATOM 6709 C C . LYS B 1 333 ? 18.672 13.406 -3.172 1 94.81 333 LYS B C 1
ATOM 6711 O O . LYS B 1 333 ? 18.562 13.562 -4.391 1 94.81 333 LYS B O 1
ATOM 6716 N N . SER B 1 334 ? 17.734 13.07 -2.385 1 97.19 334 SER B N 1
ATOM 6717 C CA . SER B 1 334 ? 16.406 12.805 -2.922 1 97.19 334 SER B CA 1
ATOM 6718 C C . SER B 1 334 ? 15.32 13.312 -1.983 1 97.19 334 SER B C 1
ATOM 6720 O O . SER B 1 334 ? 15.594 13.664 -0.836 1 97.19 334 SER B O 1
ATOM 6722 N N . LEU B 1 335 ? 14.141 13.43 -2.512 1 98.31 335 LEU B N 1
ATOM 6723 C CA . LEU B 1 335 ? 12.953 13.789 -1.754 1 98.31 335 LEU B CA 1
ATOM 6724 C C . LEU B 1 335 ? 12.156 12.547 -1.362 1 98.31 335 LEU B C 1
ATOM 6726 O O . LEU B 1 335 ? 12.328 11.484 -1.961 1 98.31 335 LEU B O 1
ATOM 6730 N N . ASN B 1 336 ? 11.391 12.688 -0.279 1 98.44 336 ASN B N 1
ATOM 6731 C CA . ASN B 1 336 ? 10.359 11.688 -0.035 1 98.44 336 ASN B CA 1
ATOM 6732 C C . ASN B 1 336 ? 9.461 11.5 -1.254 1 98.44 336 ASN B C 1
ATOM 6734 O O . ASN B 1 336 ? 8.773 12.43 -1.67 1 98.44 336 ASN B O 1
ATOM 6738 N N . THR B 1 337 ? 9.414 10.281 -1.762 1 98.44 337 THR B N 1
ATOM 6739 C CA . THR B 1 337 ? 8.766 10.055 -3.051 1 98.44 337 THR B CA 1
ATOM 6740 C C . THR B 1 337 ? 7.254 10.234 -2.938 1 98.44 337 THR B C 1
ATOM 6742 O O . THR B 1 337 ? 6.586 10.539 -3.926 1 98.44 337 THR B O 1
ATOM 6745 N N . CYS B 1 338 ? 6.672 10.031 -1.771 1 98.69 338 CYS B N 1
ATOM 6746 C CA . CYS B 1 338 ? 5.254 10.32 -1.597 1 98.69 338 CYS B CA 1
ATOM 6747 C C . CYS B 1 338 ? 4.977 11.812 -1.707 1 98.69 338 CYS B C 1
ATOM 6749 O O . CYS B 1 338 ? 3.926 12.219 -2.203 1 98.69 338 CYS B O 1
ATOM 6751 N N . MET B 1 339 ? 5.891 12.664 -1.177 1 98.75 339 MET B N 1
ATOM 6752 C CA . MET B 1 339 ? 5.77 14.102 -1.37 1 98.75 339 MET B CA 1
ATOM 6753 C C . MET B 1 339 ? 5.859 14.461 -2.85 1 98.75 339 MET B C 1
ATOM 6755 O O . MET B 1 339 ? 5.086 15.289 -3.338 1 98.75 339 MET B O 1
ATOM 6759 N N . VAL B 1 340 ? 6.793 13.812 -3.533 1 98.75 340 VAL B N 1
ATOM 6760 C CA . VAL B 1 340 ? 6.934 14.031 -4.969 1 98.75 340 VAL B CA 1
ATOM 6761 C C . VAL B 1 340 ? 5.613 13.719 -5.672 1 98.75 340 VAL B C 1
ATOM 6763 O O . VAL B 1 340 ? 5.148 14.492 -6.508 1 98.75 340 VAL B O 1
ATOM 6766 N N . GLU B 1 341 ? 5.062 12.562 -5.332 1 98.31 341 GLU B N 1
ATOM 6767 C CA . GLU B 1 341 ? 3.795 12.156 -5.934 1 98.31 341 GLU B CA 1
ATOM 6768 C C . GLU B 1 341 ? 2.695 13.18 -5.637 1 98.31 341 GLU B C 1
ATOM 6770 O O . GLU B 1 341 ? 1.899 13.516 -6.516 1 98.31 341 GLU B O 1
ATOM 6775 N N . THR B 1 342 ? 2.605 13.656 -4.402 1 98.5 342 THR B N 1
ATOM 6776 C CA . THR B 1 342 ? 1.616 14.641 -3.99 1 98.5 342 THR B CA 1
ATOM 6777 C C . THR B 1 342 ? 1.766 15.93 -4.801 1 98.5 342 THR B C 1
ATOM 6779 O O . THR B 1 342 ? 0.772 16.5 -5.254 1 98.5 342 THR B O 1
ATOM 6782 N N . ILE B 1 343 ? 2.977 16.375 -4.973 1 98.75 343 ILE B N 1
ATOM 6783 C CA . ILE B 1 343 ? 3.248 17.594 -5.723 1 98.75 343 ILE B CA 1
ATOM 6784 C C . ILE B 1 343 ? 2.807 17.422 -7.172 1 98.75 343 ILE B C 1
ATOM 6786 O O . ILE B 1 343 ? 2.117 18.281 -7.727 1 98.75 343 ILE B O 1
ATOM 6790 N N . TRP B 1 344 ? 3.172 16.25 -7.797 1 98.62 344 TRP B N 1
ATOM 6791 C CA . TRP B 1 344 ? 2.791 15.961 -9.172 1 98.62 344 TRP B CA 1
ATOM 6792 C C . TRP B 1 344 ? 1.273 15.953 -9.328 1 98.62 344 TRP B C 1
ATOM 6794 O O . TRP B 1 344 ? 0.733 16.609 -10.219 1 98.62 344 TRP B O 1
ATOM 6804 N N . SER B 1 345 ? 0.61 15.234 -8.469 1 97.94 345 SER B N 1
ATOM 6805 C CA . SER B 1 345 ? -0.842 15.117 -8.547 1 97.94 345 SER B CA 1
ATOM 6806 C C . SER B 1 345 ? -1.517 16.469 -8.305 1 97.94 345 SER B C 1
ATOM 6808 O O . SER B 1 345 ? -2.498 16.797 -8.977 1 97.94 345 SER B O 1
ATOM 6810 N N . GLY B 1 346 ? -0.982 17.234 -7.305 1 98.06 346 GLY B N 1
ATOM 6811 C CA . GLY B 1 346 ? -1.496 18.562 -7.051 1 98.06 346 GLY B CA 1
ATOM 6812 C C . GLY B 1 346 ? -1.355 19.5 -8.242 1 98.06 346 GLY B C 1
ATOM 6813 O O . GLY B 1 346 ? -2.281 20.25 -8.562 1 98.06 346 GLY B O 1
ATOM 6814 N N . LEU B 1 347 ? -0.192 19.453 -8.867 1 98.62 347 LEU B N 1
ATOM 6815 C CA . LEU B 1 347 ? 0.033 20.297 -10.039 1 98.62 347 LEU B CA 1
ATOM 6816 C C . LEU B 1 347 ? -0.936 19.938 -11.156 1 98.62 347 LEU B C 1
ATOM 6818 O O . LEU B 1 347 ? -1.463 20.828 -11.836 1 98.62 347 LEU B O 1
ATOM 6822 N N . CYS B 1 348 ? -1.125 18.625 -11.391 1 97.75 348 CYS B N 1
ATOM 6823 C CA . CYS B 1 348 ? -2.076 18.188 -12.406 1 97.75 348 CYS B CA 1
ATOM 6824 C C . CYS B 1 348 ? -3.469 18.734 -12.125 1 97.75 348 CYS B C 1
ATOM 6826 O O . CYS B 1 348 ? -4.172 19.172 -13.039 1 97.75 348 CYS B O 1
ATOM 6828 N N . HIS B 1 349 ? -3.855 18.734 -10.891 1 97.5 349 HIS B N 1
ATOM 6829 C CA . HIS B 1 349 ? -5.176 19.219 -10.5 1 97.5 349 HIS B CA 1
ATOM 6830 C C . HIS B 1 349 ? -5.277 20.734 -10.648 1 97.5 349 HIS B C 1
ATOM 6832 O O . HIS B 1 349 ? -6.234 21.234 -11.242 1 97.5 349 HIS B O 1
ATOM 6838 N N . HIS B 1 350 ? -4.32 21.484 -10.164 1 97.81 350 HIS B N 1
ATOM 6839 C CA . HIS B 1 350 ? -4.398 22.938 -10.055 1 97.81 350 HIS B CA 1
ATOM 6840 C C . HIS B 1 350 ? -4.039 23.609 -11.375 1 97.81 350 HIS B C 1
ATOM 6842 O O . HIS B 1 350 ? -4.344 24.781 -11.578 1 97.81 350 HIS B O 1
ATOM 6848 N N . SER B 1 351 ? -3.408 22.844 -12.273 1 97.81 351 SER B N 1
ATOM 6849 C CA . SER B 1 351 ? -3.033 23.406 -13.57 1 97.81 351 SER B CA 1
ATOM 6850 C C . SER B 1 351 ? -4.262 23.797 -14.391 1 97.81 351 SER B C 1
ATOM 6852 O O . SER B 1 351 ? -4.168 24.578 -15.328 1 97.81 351 SER B O 1
ATOM 6854 N N . LYS B 1 352 ? -5.348 23.297 -14.023 1 95.31 352 LYS B N 1
ATOM 6855 C CA . LYS B 1 352 ? -6.598 23.594 -14.719 1 95.31 352 LYS B CA 1
ATOM 6856 C C . LYS B 1 352 ? -7.094 25 -14.383 1 95.31 352 LYS B C 1
ATOM 6858 O O . LYS B 1 352 ? -7.844 25.594 -15.156 1 95.31 352 LYS B O 1
ATOM 6863 N N . ARG B 1 353 ? -6.617 25.594 -13.305 1 94.56 353 ARG B N 1
ATOM 6864 C CA . ARG B 1 353 ? -7.18 26.844 -12.812 1 94.56 353 ARG B CA 1
ATOM 6865 C C . ARG B 1 353 ? -6.09 27.906 -12.617 1 94.56 353 ARG B C 1
ATOM 6867 O O . ARG B 1 353 ? -6.363 29.094 -12.688 1 94.56 353 ARG B O 1
ATOM 6874 N N . TRP B 1 354 ? -4.887 27.453 -12.32 1 97.38 354 TRP B N 1
ATOM 6875 C CA . TRP B 1 354 ? -3.781 28.359 -12.016 1 97.38 354 TRP B CA 1
ATOM 6876 C C . TRP B 1 354 ? -2.73 28.328 -13.117 1 97.38 354 TRP B C 1
ATOM 6878 O O . TRP B 1 354 ? -2.164 27.266 -13.414 1 97.38 354 TRP B O 1
ATOM 6888 N N . GLU B 1 355 ? -2.441 29.453 -13.68 1 98.38 355 GLU B N 1
ATOM 6889 C CA . GLU B 1 355 ? -1.449 29.531 -14.742 1 98.38 355 GLU B CA 1
ATOM 6890 C C . GLU B 1 355 ? -0.068 29.109 -14.25 1 98.38 355 GLU B C 1
ATOM 6892 O O . GLU B 1 355 ? 0.679 28.453 -14.977 1 98.38 355 GLU B O 1
ATOM 6897 N N . SER B 1 356 ? 0.24 29.516 -13.07 1 98.31 356 SER B N 1
ATOM 6898 C CA . SER B 1 356 ? 1.543 29.172 -12.508 1 98.31 356 SER B CA 1
ATOM 6899 C C . SER B 1 356 ? 1.703 27.672 -12.336 1 98.31 356 SER B C 1
ATOM 6901 O O . SER B 1 356 ? 2.789 27.125 -12.539 1 98.31 356 SER B O 1
ATOM 6903 N N . ALA B 1 357 ? 0.649 26.969 -11.953 1 98.38 357 ALA B N 1
ATOM 6904 C CA . ALA B 1 357 ? 0.683 25.516 -11.836 1 98.38 357 ALA B CA 1
ATOM 6905 C C . ALA B 1 357 ? 0.873 24.859 -13.203 1 98.38 357 ALA B C 1
ATOM 6907 O O . ALA B 1 357 ? 1.597 23.875 -13.328 1 98.38 357 ALA B O 1
ATOM 6908 N N . ALA B 1 358 ? 0.224 25.406 -14.227 1 98.62 358 ALA B N 1
ATOM 6909 C CA . ALA B 1 358 ? 0.334 24.875 -15.586 1 98.62 358 ALA B CA 1
ATOM 6910 C C . ALA B 1 358 ? 1.763 25 -16.109 1 98.62 358 ALA B C 1
ATOM 6912 O O . ALA B 1 358 ? 2.275 24.094 -16.766 1 98.62 358 ALA B O 1
ATOM 6913 N N . VAL B 1 359 ? 2.334 26.141 -15.859 1 98.69 359 VAL B N 1
ATOM 6914 C CA . VAL B 1 359 ? 3.699 26.391 -16.312 1 98.69 359 VAL B CA 1
ATOM 6915 C C . VAL B 1 359 ? 4.656 25.422 -15.641 1 98.69 359 VAL B C 1
ATOM 6917 O O . VAL B 1 359 ? 5.508 24.812 -16.297 1 98.69 359 VAL B O 1
ATOM 6920 N N . MET B 1 360 ? 4.543 25.25 -14.32 1 98.69 360 MET B N 1
ATOM 6921 C CA . MET B 1 360 ? 5.406 24.328 -13.586 1 98.69 360 MET B CA 1
ATOM 6922 C C . MET B 1 360 ? 5.195 22.891 -14.047 1 98.69 360 MET B C 1
ATOM 6924 O O . MET B 1 360 ? 6.16 22.156 -14.234 1 98.69 360 MET B O 1
ATOM 6928 N N . LEU B 1 361 ? 3.939 22.5 -14.211 1 98.75 361 LEU B N 1
ATOM 6929 C CA . LEU B 1 361 ? 3.625 21.156 -14.68 1 98.75 361 LEU B CA 1
ATOM 6930 C C . LEU B 1 361 ? 4.27 20.891 -16.031 1 98.75 361 LEU B C 1
ATOM 6932 O O . LEU B 1 361 ? 4.832 19.812 -16.25 1 98.75 361 LEU B O 1
ATOM 6936 N N . SER B 1 362 ? 4.164 21.828 -16.953 1 98.62 362 SER B N 1
ATOM 6937 C CA . SER B 1 362 ? 4.754 21.688 -18.281 1 98.62 362 SER B CA 1
ATOM 6938 C C . SER B 1 362 ? 6.262 21.5 -18.203 1 98.62 362 SER B C 1
ATOM 6940 O O . SER B 1 362 ? 6.828 20.672 -18.906 1 98.62 362 SER B O 1
ATOM 6942 N N . ARG B 1 363 ? 6.844 22.312 -17.328 1 98.38 363 ARG B N 1
ATOM 6943 C CA . ARG B 1 363 ? 8.289 22.219 -17.156 1 98.38 363 ARG B CA 1
ATOM 6944 C C . ARG B 1 363 ? 8.688 20.828 -16.656 1 98.38 363 ARG B C 1
ATOM 6946 O O . ARG B 1 363 ? 9.648 20.234 -17.156 1 98.38 363 ARG B O 1
ATOM 6953 N N . LEU B 1 364 ? 8.008 20.312 -15.695 1 98.62 364 LEU B N 1
ATOM 6954 C CA . LEU B 1 364 ? 8.305 19 -15.125 1 98.62 364 LEU B CA 1
ATOM 6955 C C . LEU B 1 364 ? 8.023 17.891 -16.125 1 98.62 364 LEU B C 1
ATOM 6957 O O . LEU B 1 364 ? 8.766 16.922 -16.203 1 98.62 364 LEU B O 1
ATOM 6961 N N . GLN B 1 365 ? 6.945 18.016 -16.906 1 98.56 365 GLN B N 1
ATOM 6962 C CA . GLN B 1 365 ? 6.625 17.047 -17.938 1 98.56 365 GLN B CA 1
ATOM 6963 C C . GLN B 1 365 ? 7.711 17 -19 1 98.56 365 GLN B C 1
ATOM 6965 O O . GLN B 1 365 ? 8.07 15.93 -19.5 1 98.56 365 GLN B O 1
ATOM 6970 N N . GLN B 1 366 ? 8.211 18.141 -19.391 1 98.25 366 GLN B N 1
ATOM 6971 C CA . GLN B 1 366 ? 9.32 18.188 -20.344 1 98.25 366 GLN B CA 1
ATOM 6972 C C . GLN B 1 366 ? 10.547 17.469 -19.797 1 98.25 366 GLN B C 1
ATOM 6974 O O . GLN B 1 366 ? 11.25 16.797 -20.547 1 98.25 366 GLN B O 1
ATOM 6979 N N . GLN B 1 367 ? 10.742 17.688 -18.531 1 97.69 367 GLN B N 1
ATOM 6980 C CA . GLN B 1 367 ? 11.836 16.969 -17.891 1 97.69 367 GLN B CA 1
ATOM 6981 C C . GLN B 1 367 ? 11.641 15.453 -18 1 97.69 367 GLN B C 1
ATOM 6983 O O . GLN B 1 367 ? 12.594 14.711 -18.234 1 97.69 367 GLN B O 1
ATOM 6988 N N . GLN B 1 368 ? 10.414 14.961 -17.766 1 97.62 368 GLN B N 1
ATOM 6989 C CA . GLN B 1 368 ? 10.094 13.547 -17.938 1 97.62 368 GLN B CA 1
ATOM 6990 C C . GLN B 1 368 ? 10.453 13.07 -19.344 1 97.62 368 GLN B C 1
ATOM 6992 O O . GLN B 1 368 ? 11.195 12.102 -19.5 1 97.62 368 GLN B O 1
ATOM 6997 N N . MET B 1 369 ? 10.039 13.797 -20.297 1 97.56 369 MET B N 1
ATOM 6998 C CA . MET B 1 369 ? 10.242 13.438 -21.703 1 97.56 369 MET B CA 1
ATOM 6999 C C . MET B 1 369 ? 11.727 13.414 -22.047 1 97.56 369 MET B C 1
ATOM 7001 O O . MET B 1 369 ? 12.188 12.508 -22.734 1 97.56 369 MET B O 1
ATOM 7005 N N . HIS B 1 370 ? 12.438 14.359 -21.578 1 97.75 370 HIS B N 1
ATOM 7006 C CA . HIS B 1 370 ? 13.875 14.445 -21.828 1 97.75 370 HIS B CA 1
ATOM 7007 C C . HIS B 1 370 ? 14.617 13.25 -21.25 1 97.75 370 HIS B C 1
ATOM 7009 O O . HIS B 1 370 ? 15.68 12.875 -21.75 1 97.75 370 HIS B O 1
ATOM 7015 N N . ASN B 1 371 ? 14.07 12.695 -20.234 1 97.06 371 ASN B N 1
ATOM 7016 C CA . ASN B 1 371 ? 14.695 11.547 -19.594 1 97.06 371 ASN B CA 1
ATOM 7017 C C . ASN B 1 371 ? 14.047 10.234 -20.031 1 97.06 371 ASN B C 1
ATOM 7019 O O . ASN B 1 371 ? 14.211 9.211 -19.375 1 97.06 371 ASN B O 1
ATOM 7023 N N . ASN B 1 372 ? 13.258 10.219 -21.047 1 96.44 372 ASN B N 1
ATOM 7024 C CA . ASN B 1 372 ? 12.602 9.062 -21.641 1 96.44 372 ASN B CA 1
ATOM 7025 C C . ASN B 1 372 ? 11.656 8.375 -20.656 1 96.44 372 ASN B C 1
ATOM 7027 O O . ASN B 1 372 ? 11.633 7.148 -20.562 1 96.44 372 ASN B O 1
ATOM 7031 N N . LEU B 1 373 ? 11.047 9.148 -19.828 1 96.38 373 LEU B N 1
ATOM 7032 C CA . LEU B 1 373 ? 10.023 8.68 -18.906 1 96.38 373 LEU B CA 1
ATOM 7033 C C . LEU B 1 373 ? 8.633 9.078 -19.391 1 96.38 373 LEU B C 1
ATOM 7035 O O . LEU B 1 373 ? 8.477 10.062 -20.109 1 96.38 373 LEU B O 1
ATOM 7039 N N . PRO B 1 374 ? 7.656 8.305 -19.078 1 94.88 374 PRO B N 1
ATOM 7040 C CA . PRO B 1 374 ? 6.297 8.672 -19.484 1 94.88 374 PRO B CA 1
ATOM 7041 C C . PRO B 1 374 ? 5.809 9.953 -18.812 1 94.88 374 PRO B C 1
ATOM 7043 O O . PRO B 1 374 ? 6.285 10.312 -17.734 1 94.88 374 PRO B O 1
ATOM 7046 N N . ILE B 1 375 ? 4.898 10.594 -19.484 1 96.44 375 ILE B N 1
ATOM 7047 C CA . ILE B 1 375 ? 4.199 11.727 -18.891 1 96.44 375 ILE B CA 1
ATOM 7048 C C . ILE B 1 375 ? 3.494 11.281 -17.609 1 96.44 375 ILE B C 1
ATOM 7050 O O . ILE B 1 375 ? 2.861 10.227 -17.578 1 96.44 375 ILE B O 1
ATOM 7054 N N . TYR B 1 376 ? 3.68 12.047 -16.578 1 96.81 376 TYR B N 1
ATOM 7055 C CA . TYR B 1 376 ? 2.994 11.727 -15.336 1 96.81 376 TYR B CA 1
ATOM 7056 C C . TYR B 1 376 ? 1.507 12.039 -15.43 1 96.81 376 TYR B C 1
ATOM 7058 O O . TYR B 1 376 ? 1.121 13.102 -15.938 1 96.81 376 TYR B O 1
ATOM 7066 N N . ALA B 1 377 ? 0.737 11.141 -14.992 1 94.06 377 ALA B N 1
ATOM 7067 C CA . ALA B 1 377 ? -0.698 11.32 -14.789 1 94.06 377 ALA B CA 1
ATOM 7068 C C . ALA B 1 377 ? -1.159 10.664 -13.5 1 94.06 377 ALA B C 1
ATOM 7070 O O . ALA B 1 377 ? -0.712 9.562 -13.156 1 94.06 377 ALA B O 1
ATOM 7071 N N . PRO B 1 378 ? -1.97 11.383 -12.727 1 93.25 378 PRO B N 1
ATOM 7072 C CA . PRO B 1 378 ? -2.51 10.727 -11.531 1 93.25 378 PRO B CA 1
ATOM 7073 C C . PRO B 1 378 ? -3.389 9.523 -11.867 1 93.25 378 PRO B C 1
ATOM 7075 O O . PRO B 1 378 ? -3.828 9.375 -13.008 1 93.25 378 PRO B O 1
ATOM 7078 N N . PRO B 1 379 ? -3.562 8.602 -10.945 1 89.81 379 PRO B N 1
ATOM 7079 C CA . PRO B 1 379 ? -4.438 7.449 -11.188 1 89.81 379 PRO B CA 1
ATOM 7080 C C . PRO B 1 379 ? -5.879 7.855 -11.492 1 89.81 379 PRO B C 1
ATOM 7082 O O . PRO B 1 379 ? -6.336 8.906 -11.031 1 89.81 379 PRO B O 1
ATOM 7085 N N . SER B 1 380 ? -6.586 6.965 -12.227 1 88.38 380 SER B N 1
ATOM 7086 C CA . SER B 1 380 ? -7.973 7.234 -12.602 1 88.38 380 SER B CA 1
ATOM 7087 C C . SER B 1 380 ? -8.867 7.316 -11.375 1 88.38 380 SER B C 1
ATOM 7089 O O . SER B 1 380 ? -9.844 8.078 -11.359 1 88.38 380 SER B O 1
ATOM 7091 N N . GLU B 1 381 ? -8.547 6.434 -10.43 1 92.19 381 GLU B N 1
ATOM 7092 C CA . GLU B 1 381 ? -9.25 6.48 -9.148 1 92.19 381 GLU B CA 1
ATOM 7093 C C . GLU B 1 381 ? -8.281 6.645 -7.988 1 92.19 381 GLU B C 1
ATOM 7095 O O . GLU B 1 381 ? -7.227 6.004 -7.957 1 92.19 381 GLU B O 1
ATOM 7100 N N . ARG B 1 382 ? -8.68 7.5 -7.043 1 91.94 382 ARG B N 1
ATOM 7101 C CA . ARG B 1 382 ? -7.871 7.723 -5.848 1 91.94 382 ARG B CA 1
ATOM 7102 C C . ARG B 1 382 ? -8.094 6.617 -4.824 1 91.94 382 ARG B C 1
ATOM 7104 O O . ARG B 1 382 ? -9.156 6.004 -4.785 1 91.94 382 ARG B O 1
ATOM 7111 N N . VAL B 1 383 ? -7.082 6.434 -4.055 1 96.62 383 VAL B N 1
ATOM 7112 C CA . VAL B 1 383 ? -7.215 5.566 -2.889 1 96.62 383 VAL B CA 1
ATOM 7113 C C . VAL B 1 383 ? -7.746 6.367 -1.703 1 96.62 383 VAL B C 1
ATOM 7115 O O . VAL B 1 383 ? -7.207 7.426 -1.369 1 96.62 383 VAL B O 1
ATOM 7118 N N . PHE B 1 384 ? -8.805 5.992 -1.099 1 98.06 384 PHE B N 1
ATOM 7119 C CA . PHE B 1 384 ? -9.406 6.586 0.089 1 98.06 384 PHE B CA 1
ATOM 7120 C C . PHE B 1 384 ? -9.961 5.508 1.01 1 98.06 384 PHE B C 1
ATOM 7122 O O . PHE B 1 384 ? -11.062 4.996 0.782 1 98.06 384 PHE B O 1
ATOM 7129 N N . VAL B 1 385 ? -9.305 5.211 2.115 1 98.19 385 VAL B N 1
ATOM 7130 C CA . VAL B 1 385 ? -9.617 4.012 2.887 1 98.19 385 VAL B CA 1
ATOM 7131 C C . VAL B 1 385 ? -10.438 4.395 4.117 1 98.19 385 VAL B C 1
ATOM 7133 O O . VAL B 1 385 ? -10.828 3.529 4.902 1 98.19 385 VAL B O 1
ATOM 7136 N N . GLY B 1 386 ? -10.766 5.688 4.324 1 97.12 386 GLY B N 1
ATOM 7137 C CA . GLY B 1 386 ? -11.305 6.145 5.594 1 97.12 386 GLY B CA 1
ATOM 7138 C C . GLY B 1 386 ? -12.82 6.25 5.594 1 97.12 386 GLY B C 1
ATOM 7139 O O . GLY B 1 386 ? -13.414 6.707 6.566 1 97.12 386 GLY B O 1
ATOM 7140 N N . ARG B 1 387 ? -13.508 5.789 4.547 1 94.75 387 ARG B N 1
ATOM 7141 C CA . ARG B 1 387 ? -14.938 6.031 4.379 1 94.75 387 ARG B CA 1
ATOM 7142 C C . ARG B 1 387 ? -15.727 5.508 5.57 1 94.75 387 ARG B C 1
ATOM 7144 O O . ARG B 1 387 ? -16.562 6.219 6.137 1 94.75 387 ARG B O 1
ATOM 7151 N N . LYS B 1 388 ? -15.539 4.293 5.953 1 95.31 388 LYS B N 1
ATOM 7152 C CA . LYS B 1 388 ? -16.312 3.684 7.031 1 95.31 388 LYS B CA 1
ATOM 7153 C C . LYS B 1 388 ? -16.016 4.363 8.367 1 95.31 388 LYS B C 1
ATOM 7155 O O . LYS B 1 388 ? -16.875 4.402 9.25 1 95.31 388 LYS B O 1
ATOM 7160 N N . PHE B 1 389 ? -14.836 4.883 8.539 1 97.69 389 PHE B N 1
ATOM 7161 C CA . PHE B 1 389 ? -14.469 5.543 9.789 1 97.69 389 PHE B CA 1
ATOM 7162 C C . PHE B 1 389 ? -15.258 6.832 9.969 1 97.69 389 PHE B C 1
ATOM 7164 O O . PHE B 1 389 ? -15.734 7.125 11.07 1 97.69 389 PHE B O 1
ATOM 7171 N N . ARG B 1 390 ? -15.344 7.578 8.898 1 97.06 390 ARG B N 1
ATOM 7172 C CA . ARG B 1 390 ? -16.125 8.812 8.961 1 97.06 390 ARG B CA 1
ATOM 7173 C C . ARG B 1 390 ? -17.562 8.539 9.367 1 97.06 390 ARG B C 1
ATOM 7175 O O . ARG B 1 390 ? -18.141 9.281 10.164 1 97.06 390 ARG B O 1
ATOM 7182 N N . LEU B 1 391 ? -18.156 7.461 8.891 1 96.38 391 LEU B N 1
ATOM 7183 C CA . LEU B 1 391 ? -19.531 7.113 9.195 1 96.38 391 LEU B CA 1
ATOM 7184 C C . LEU B 1 391 ? -19.703 6.82 10.688 1 96.38 391 LEU B C 1
ATOM 7186 O O . LEU B 1 391 ? -20.672 7.262 11.305 1 96.38 391 LEU B O 1
ATOM 7190 N N . ILE B 1 392 ? -18.75 6.129 11.234 1 96.44 392 ILE B N 1
ATOM 7191 C CA . ILE B 1 392 ? -18.797 5.777 12.648 1 96.44 392 ILE B CA 1
ATOM 7192 C C . ILE B 1 392 ? -18.672 7.039 13.5 1 96.44 392 ILE B C 1
ATOM 7194 O O . ILE B 1 392 ? -19.406 7.219 14.469 1 96.44 392 ILE B O 1
ATOM 7198 N N . TRP B 1 393 ? -17.797 7.91 13.164 1 97.44 393 TRP B N 1
ATOM 7199 C CA . TRP B 1 393 ? -17.578 9.141 13.914 1 97.44 393 TRP B CA 1
ATOM 7200 C C . TRP B 1 393 ? -18.797 10.055 13.836 1 97.44 393 TRP B C 1
ATOM 7202 O O . TRP B 1 393 ? -19.141 10.734 14.805 1 97.44 393 TRP B O 1
ATOM 7212 N N . ASN B 1 394 ? -19.453 10.031 12.672 1 97.25 394 ASN B N 1
ATOM 7213 C CA . ASN B 1 394 ? -20.688 10.781 12.531 1 97.25 394 ASN B CA 1
ATOM 7214 C C . ASN B 1 394 ? -21.766 10.266 13.477 1 97.25 394 ASN B C 1
ATOM 7216 O O . ASN B 1 394 ? -22.5 11.055 14.078 1 97.25 394 ASN B O 1
ATOM 7220 N N . ARG B 1 395 ? -21.859 8.992 13.57 1 96.38 395 ARG B N 1
ATOM 7221 C CA . ARG B 1 395 ? -22.844 8.391 14.461 1 96.38 395 ARG B CA 1
ATOM 7222 C C . ARG B 1 395 ? -22.562 8.75 15.914 1 96.38 395 ARG B C 1
ATOM 7224 O O . ARG B 1 395 ? -23.484 9.031 16.688 1 96.38 395 ARG B O 1
ATOM 7231 N N . ILE B 1 396 ? -21.344 8.727 16.25 1 97.31 396 ILE B N 1
ATOM 7232 C CA . ILE B 1 396 ? -20.922 9.055 17.609 1 97.31 396 ILE B CA 1
ATOM 7233 C C . ILE B 1 396 ? -21.359 10.477 17.953 1 97.31 396 ILE B C 1
ATOM 7235 O O . ILE B 1 396 ? -21.875 10.734 19.031 1 97.31 396 ILE B O 1
ATOM 7239 N N . LYS B 1 397 ? -21.125 11.344 17.047 1 96.5 397 LYS B N 1
ATOM 7240 C CA . LYS B 1 397 ? -21.516 12.742 17.234 1 96.5 397 LYS B CA 1
ATOM 7241 C C . LYS B 1 397 ? -23.031 12.883 17.297 1 96.5 397 LYS B C 1
ATOM 7243 O O . LYS B 1 397 ? -23.562 13.594 18.156 1 96.5 397 LYS B O 1
ATOM 7248 N N . GLU B 1 398 ? -23.688 12.172 16.391 1 96.06 398 GLU B N 1
ATOM 7249 C CA . GLU B 1 398 ? -25.141 12.227 16.312 1 96.06 398 GLU B CA 1
ATOM 7250 C C . GLU B 1 398 ? -25.781 11.781 17.625 1 96.06 398 GLU B C 1
ATOM 7252 O O . GLU B 1 398 ? -26.734 12.406 18.094 1 96.06 398 GLU B O 1
ATOM 7257 N N . PHE B 1 399 ? -25.219 10.734 18.219 1 97.12 399 PHE B N 1
ATOM 7258 C CA . PHE B 1 399 ? -25.797 10.172 19.422 1 97.12 399 PHE B CA 1
ATOM 7259 C C . PHE B 1 399 ? -25.203 10.844 20.672 1 97.12 399 PHE B C 1
ATOM 7261 O O . PHE B 1 399 ? -25.625 10.562 21.781 1 97.12 399 PHE B O 1
ATOM 7268 N N . ARG B 1 400 ? -24.312 11.727 20.5 1 97.5 400 ARG B N 1
ATOM 7269 C CA . ARG B 1 400 ? -23.656 12.469 21.578 1 97.5 400 ARG B CA 1
ATOM 7270 C C . ARG B 1 400 ? -23.047 11.523 22.609 1 97.5 400 ARG B C 1
ATOM 7272 O O . ARG B 1 400 ? -23.312 11.641 23.797 1 97.5 400 ARG B O 1
ATOM 7279 N N . VAL B 1 401 ? -22.219 10.547 22.078 1 97.5 401 VAL B N 1
ATOM 7280 C CA . VAL B 1 401 ? -21.625 9.562 22.969 1 97.5 401 VAL B CA 1
ATOM 7281 C C . VAL B 1 401 ? -20.109 9.555 22.812 1 97.5 401 VAL B C 1
ATOM 7283 O O . VAL B 1 401 ? -19.453 8.547 23.062 1 97.5 401 VAL B O 1
ATOM 7286 N N . ALA B 1 402 ? -19.516 10.633 22.344 1 98.31 402 ALA B N 1
ATOM 7287 C CA . ALA B 1 402 ? -18.062 10.727 22.234 1 98.31 402 ALA B CA 1
ATOM 7288 C C . ALA B 1 402 ? -17.391 10.555 23.594 1 98.31 402 ALA B C 1
ATOM 7290 O O . ALA B 1 402 ? -17.859 11.102 24.594 1 98.31 402 ALA B O 1
ATOM 7291 N N . ARG B 1 403 ? -16.344 9.773 23.578 1 96.81 403 ARG B N 1
ATOM 7292 C CA . ARG B 1 403 ? -15.516 9.711 24.781 1 96.81 403 ARG B CA 1
ATOM 7293 C C . ARG B 1 403 ? -14.828 11.047 25.047 1 96.81 403 ARG B C 1
ATOM 7295 O O . ARG B 1 403 ? -14.352 11.703 24.109 1 96.81 403 ARG B O 1
ATOM 7302 N N . THR B 1 404 ? -14.727 11.398 26.328 1 96.56 404 THR B N 1
ATOM 7303 C CA . THR B 1 404 ? -14.18 12.703 26.656 1 96.56 404 THR B CA 1
ATOM 7304 C C . THR B 1 404 ? -12.922 12.57 27.516 1 96.56 404 THR B C 1
ATOM 7306 O O . THR B 1 404 ? -12.305 13.57 27.875 1 96.56 404 THR B O 1
ATOM 7309 N N . ARG B 1 405 ? -12.555 11.367 27.797 1 94.5 405 ARG B N 1
ATOM 7310 C CA . ARG B 1 405 ? -11.406 11.086 28.656 1 94.5 405 ARG B CA 1
ATOM 7311 C C . ARG B 1 405 ? -10.555 9.961 28.094 1 94.5 405 ARG B C 1
ATOM 7313 O O . ARG B 1 405 ? -11.039 9.156 27.297 1 94.5 405 ARG B O 1
ATOM 7320 N N . GLY B 1 406 ? -9.352 9.906 28.438 1 91.44 406 GLY B N 1
ATOM 7321 C CA . GLY B 1 406 ? -8.484 8.766 28.219 1 91.44 406 GLY B CA 1
ATOM 7322 C C . GLY B 1 406 ? -8.211 8.508 26.75 1 91.44 406 GLY B C 1
ATOM 7323 O O . GLY B 1 406 ? -8.164 7.355 26.312 1 91.44 406 GLY B O 1
ATOM 7324 N N . TRP B 1 407 ? -8.109 9.492 25.906 1 89.94 407 TRP B N 1
ATOM 7325 C CA . TRP B 1 407 ? -7.895 9.328 24.469 1 89.94 407 TRP B CA 1
ATOM 7326 C C . TRP B 1 407 ? -6.547 8.672 24.203 1 89.94 407 TRP B C 1
ATOM 7328 O O . TRP B 1 407 ? -6.434 7.82 23.312 1 89.94 407 TRP B O 1
ATOM 7338 N N . ILE B 1 408 ? -5.617 9.195 24.734 1 76.81 408 ILE B N 1
ATOM 7339 C CA . ILE B 1 408 ? -4.262 8.695 24.531 1 76.81 408 ILE B CA 1
ATOM 7340 C C . ILE B 1 408 ? -3.807 7.922 25.766 1 76.81 408 ILE B C 1
ATOM 7342 O O . ILE B 1 408 ? -3.83 8.453 26.891 1 76.81 408 ILE B O 1
ATOM 7346 N N . GLN B 1 409 ? -4.004 6.562 25.578 1 63.38 409 GLN B N 1
ATOM 7347 C CA . GLN B 1 409 ? -3.57 5.77 26.719 1 63.38 409 GLN B CA 1
ATOM 7348 C C . GLN B 1 409 ? -2.059 5.855 26.906 1 63.38 409 GLN B C 1
ATOM 7350 O O . GLN B 1 409 ? -1.297 5.289 26.109 1 63.38 409 GLN B O 1
ATOM 7355 N N . LEU B 1 410 ? -1.746 6.93 27.297 1 54.25 410 LEU B N 1
ATOM 7356 C CA . LEU B 1 410 ? -0.331 6.992 27.641 1 54.25 410 LEU B CA 1
ATOM 7357 C C . LEU B 1 410 ? 0.01 5.977 28.719 1 54.25 410 LEU B C 1
ATOM 7359 O O . LEU B 1 410 ? -0.53 6.039 29.828 1 54.25 410 LEU B O 1
ATOM 7363 N N . GLU B 1 411 ? -0.322 4.738 28.375 1 46.41 411 GLU B N 1
ATOM 7364 C CA . GLU B 1 411 ? -0.007 3.785 29.438 1 46.41 411 GLU B CA 1
ATOM 7365 C C . GLU B 1 411 ? 0.929 4.402 30.484 1 46.41 411 GLU B C 1
ATOM 7367 O O . GLU B 1 411 ? 1.821 5.18 30.125 1 46.41 411 GLU B O 1
ATOM 7372 N N . GLU B 1 412 ? 0.412 4.422 31.641 1 41.38 412 GLU B N 1
ATOM 7373 C CA . GLU B 1 412 ? 1.248 4.762 32.781 1 41.38 412 GLU B CA 1
ATOM 7374 C C . GLU B 1 412 ? 2.73 4.699 32.438 1 41.38 412 GLU B C 1
ATOM 7376 O O . GLU B 1 412 ? 3.115 4.02 31.469 1 41.38 412 GLU B O 1
ATOM 7381 N N . ALA B 1 413 ? 3.643 5.312 33.219 1 38.88 413 ALA B N 1
ATOM 7382 C CA . ALA B 1 413 ? 5.066 5.297 33.531 1 38.88 413 ALA B CA 1
ATOM 7383 C C . ALA B 1 413 ? 5.688 3.939 33.219 1 38.88 413 ALA B C 1
ATOM 7385 O O . ALA B 1 413 ? 5.98 3.154 34.125 1 38.88 413 ALA B O 1
ATOM 7386 N N . THR B 1 414 ? 5.074 3.211 32.469 1 43.47 414 THR B N 1
ATOM 7387 C CA . THR B 1 414 ? 5.914 2.047 32.219 1 43.47 414 THR B CA 1
ATOM 7388 C C . THR B 1 414 ? 7.25 2.471 31.609 1 43.47 414 THR B C 1
ATOM 7390 O O . THR B 1 414 ? 7.352 3.537 31 1 43.47 414 THR B O 1
ATOM 7393 N N . ALA B 1 415 ? 8.133 1.683 31.859 1 48.56 415 ALA B N 1
ATOM 7394 C CA . ALA B 1 415 ? 9.555 1.709 31.531 1 48.56 415 ALA B CA 1
ATOM 7395 C C . ALA B 1 415 ? 9.758 2.041 30.047 1 48.56 415 ALA B C 1
ATOM 7397 O O . ALA B 1 415 ? 10.703 2.742 29.688 1 48.56 415 ALA B O 1
ATOM 7398 N N . SER B 1 416 ? 8.633 1.916 29.219 1 57.34 416 SER B N 1
ATOM 7399 C CA . SER B 1 416 ? 8.844 2.053 27.781 1 57.34 416 SER B CA 1
ATOM 7400 C C . SER B 1 416 ? 8.57 3.479 27.312 1 57.34 416 SER B C 1
ATOM 7402 O O . SER B 1 416 ? 9.281 4.008 26.453 1 57.34 416 SER B O 1
ATOM 7404 N N . ASN B 1 417 ? 7.512 4.316 27.906 1 59.81 417 ASN B N 1
ATOM 7405 C CA . ASN B 1 417 ? 7.238 5.699 27.531 1 59.81 417 ASN B CA 1
ATOM 7406 C C . ASN B 1 417 ? 8.359 6.637 27.984 1 59.81 417 ASN B C 1
ATOM 7408 O O . ASN B 1 417 ? 8.719 7.566 27.266 1 59.81 417 ASN B O 1
ATOM 7412 N N . GLY B 1 418 ? 8.672 6.336 29.078 1 70.69 418 GLY B N 1
ATOM 7413 C CA . GLY B 1 418 ? 9.828 7.086 29.547 1 70.69 418 GLY B CA 1
ATOM 7414 C C . GLY B 1 418 ? 11.047 6.934 28.641 1 70.69 418 GLY B C 1
ATOM 7415 O O . GLY B 1 418 ? 11.742 7.91 28.359 1 70.69 418 GLY B O 1
ATOM 7416 N N . SER B 1 419 ? 11.008 5.719 28.141 1 82.44 419 SER B N 1
ATOM 7417 C CA . SER B 1 419 ? 12.133 5.445 27.266 1 82.44 419 SER B CA 1
ATOM 7418 C C . SER B 1 419 ? 11.969 6.148 25.922 1 82.44 419 SER B C 1
ATOM 7420 O O . SER B 1 419 ? 12.922 6.734 25.391 1 82.44 419 SER B O 1
ATOM 7422 N N . LYS B 1 420 ? 10.727 6.215 25.391 1 88.88 420 LYS B N 1
ATOM 7423 C CA . LYS B 1 420 ? 10.469 6.887 24.125 1 88.88 420 LYS B CA 1
ATOM 7424 C C . LYS B 1 420 ? 10.648 8.398 24.25 1 88.88 420 LYS B C 1
ATOM 7426 O O . LYS B 1 420 ? 11.164 9.047 23.344 1 88.88 420 LYS B O 1
ATOM 7431 N N . TYR B 1 421 ? 10.117 8.945 25.359 1 91.69 421 TYR B N 1
ATOM 7432 C CA . TYR B 1 421 ? 10.266 10.375 25.641 1 91.69 421 TYR B CA 1
ATOM 7433 C C . TYR B 1 421 ? 11.734 10.766 25.703 1 91.69 421 TYR B C 1
ATOM 7435 O O . TYR B 1 421 ? 12.156 11.727 25.062 1 91.69 421 TYR B O 1
ATOM 7443 N N . ASN B 1 422 ? 12.484 10.039 26.469 1 93.81 422 ASN B N 1
ATOM 7444 C CA . ASN B 1 422 ? 13.906 10.328 26.609 1 93.81 422 ASN B CA 1
ATOM 7445 C C . ASN B 1 422 ? 14.648 10.195 25.281 1 93.81 422 ASN B C 1
ATOM 7447 O O . ASN B 1 422 ? 15.539 10.984 24.984 1 93.81 422 ASN B O 1
ATOM 7451 N N . ASP B 1 423 ? 14.266 9.203 24.578 1 93.38 423 ASP B N 1
ATOM 7452 C CA . ASP B 1 423 ? 14.859 9.023 23.266 1 93.38 423 ASP B CA 1
ATOM 7453 C C . ASP B 1 423 ? 14.562 10.227 22.359 1 93.38 423 ASP B C 1
ATOM 7455 O O . ASP B 1 423 ? 15.445 10.695 21.641 1 93.38 423 ASP B O 1
ATOM 7459 N N . ALA B 1 424 ? 13.336 10.68 22.422 1 95.12 424 ALA B N 1
ATOM 7460 C CA . ALA B 1 424 ? 12.938 11.844 21.641 1 95.12 424 ALA B CA 1
ATOM 7461 C C . ALA B 1 424 ? 13.766 13.062 22.016 1 95.12 424 ALA B C 1
ATOM 7463 O O . ALA B 1 424 ? 14.289 13.766 21.141 1 95.12 424 ALA B O 1
ATOM 7464 N N . VAL B 1 425 ? 13.898 13.32 23.25 1 96.5 425 VAL B N 1
ATOM 7465 C CA . VAL B 1 425 ? 14.641 14.477 23.766 1 96.5 425 VAL B CA 1
ATOM 7466 C C . VAL B 1 425 ? 16.094 14.383 23.328 1 96.5 425 VAL B C 1
ATOM 7468 O O . VAL B 1 425 ? 16.703 15.375 22.906 1 96.5 425 VAL B O 1
ATOM 7471 N N . ASN B 1 426 ? 16.672 13.172 23.438 1 97 426 ASN B N 1
ATOM 7472 C CA . ASN B 1 426 ? 18.047 12.969 23.031 1 97 426 ASN B CA 1
ATOM 7473 C C . ASN B 1 426 ? 18.25 13.25 21.547 1 97 426 ASN B C 1
ATOM 7475 O O . ASN B 1 426 ? 19.234 13.867 21.141 1 97 426 ASN B O 1
ATOM 7479 N N . ARG B 1 427 ? 17.344 12.828 20.766 1 96.44 427 ARG B N 1
ATOM 7480 C CA . ARG B 1 427 ? 17.422 13.039 19.328 1 96.44 427 ARG B CA 1
ATOM 7481 C C . ARG B 1 427 ? 17.312 14.523 18.984 1 96.44 427 ARG B C 1
ATOM 7483 O O . ARG B 1 427 ? 18.016 15.023 18.109 1 96.44 427 ARG B O 1
ATOM 7490 N N . ILE B 1 428 ? 16.438 15.242 19.641 1 97.62 428 ILE B N 1
ATOM 7491 C CA . ILE B 1 428 ? 16.234 16.672 19.438 1 97.62 428 ILE B CA 1
ATOM 7492 C C . ILE B 1 428 ? 17.5 17.422 19.828 1 97.62 428 ILE B C 1
ATOM 7494 O O . ILE B 1 428 ? 17.984 18.281 19.094 1 97.62 428 ILE B O 1
ATOM 7498 N N . ASN B 1 429 ? 18.031 17.062 21.016 1 97.62 429 ASN B N 1
ATOM 7499 C CA . ASN B 1 429 ? 19.25 17.703 21.469 1 97.62 429 ASN B CA 1
ATOM 7500 C C . ASN B 1 429 ? 20.422 17.438 20.531 1 97.62 429 ASN B C 1
ATOM 7502 O O . ASN B 1 429 ? 21.266 18.297 20.328 1 97.62 429 ASN B O 1
ATOM 7506 N N . ALA B 1 430 ? 20.453 16.25 20 1 97.5 430 ALA B N 1
ATOM 7507 C CA . ALA B 1 430 ? 21.547 15.859 19.109 1 97.5 430 ALA B CA 1
ATOM 7508 C C . ALA B 1 430 ? 21.609 16.781 17.891 1 97.5 430 ALA B C 1
ATOM 7510 O O . ALA B 1 430 ? 22.688 17.234 17.5 1 97.5 430 ALA B O 1
ATOM 7511 N N . TYR B 1 431 ? 20.391 17.062 17.234 1 96.56 431 TYR B N 1
ATOM 7512 C CA . TYR B 1 431 ? 20.516 17.891 16.031 1 96.56 431 TYR B CA 1
ATOM 7513 C C . TYR B 1 431 ? 20.688 19.359 16.406 1 96.56 431 TYR B C 1
ATOM 7515 O O . TYR B 1 431 ? 21.266 20.141 15.625 1 96.56 431 TYR B O 1
ATOM 7523 N N . ILE B 1 432 ? 20.25 19.828 17.562 1 97.19 432 ILE B N 1
ATOM 7524 C CA . ILE B 1 432 ? 20.469 21.203 18.016 1 97.19 432 ILE B CA 1
ATOM 7525 C C . ILE B 1 432 ? 21.953 21.453 18.203 1 97.19 432 ILE B C 1
ATOM 7527 O O . ILE B 1 432 ? 22.453 22.531 17.875 1 97.19 432 ILE B O 1
ATOM 7531 N N . MET B 1 433 ? 22.656 20.469 18.719 1 96.88 433 MET B N 1
ATOM 7532 C CA . MET B 1 433 ? 24.094 20.594 18.953 1 96.88 433 MET B CA 1
ATOM 7533 C C . MET B 1 433 ? 24.844 20.797 17.641 1 96.88 433 MET B C 1
ATOM 7535 O O . MET B 1 433 ? 25.969 21.312 17.641 1 96.88 433 MET B O 1
ATOM 7539 N N . GLU B 1 434 ? 24.234 20.469 16.578 1 94.94 434 GLU B N 1
ATOM 7540 C CA . GLU B 1 434 ? 24.891 20.562 15.273 1 94.94 434 GLU B CA 1
ATOM 7541 C C . GLU B 1 434 ? 24.594 21.906 14.594 1 94.94 434 GLU B C 1
ATOM 7543 O O . GLU B 1 434 ? 25.109 22.188 13.516 1 94.94 434 GLU B O 1
ATOM 7548 N N . TYR B 1 435 ? 23.828 22.75 15.258 1 95.06 435 TYR B N 1
ATOM 7549 C CA . TYR B 1 435 ? 23.438 24.016 14.664 1 95.06 435 TYR B CA 1
ATOM 7550 C C . TYR B 1 435 ? 24.656 24.891 14.359 1 95.06 435 TYR B C 1
ATOM 7552 O O . TYR B 1 435 ? 25.594 24.969 15.172 1 95.06 435 TYR B O 1
ATOM 7560 N N . ASP B 1 436 ? 24.672 25.438 13.188 1 93.38 436 ASP B N 1
ATOM 7561 C CA . ASP B 1 436 ? 25.609 26.469 12.781 1 93.38 436 ASP B CA 1
ATOM 7562 C C . ASP B 1 436 ? 24.875 27.734 12.328 1 93.38 436 ASP B C 1
ATOM 7564 O O . ASP B 1 436 ? 24.312 27.766 11.234 1 93.38 436 ASP B O 1
ATOM 7568 N N . TYR B 1 437 ? 24.938 28.766 13.125 1 92 437 TYR B N 1
ATOM 7569 C CA . TYR B 1 437 ? 24.234 30 12.836 1 92 437 TYR B CA 1
ATOM 7570 C C . TYR B 1 437 ? 25.125 30.969 12.07 1 92 437 TYR B C 1
ATOM 7572 O O . TYR B 1 437 ? 24.672 32.031 11.656 1 92 437 TYR B O 1
ATOM 7580 N N . THR B 1 438 ? 26.344 30.688 11.859 1 89.12 438 THR B N 1
ATOM 7581 C CA . THR B 1 438 ? 27.328 31.625 11.344 1 89.12 438 THR B CA 1
ATOM 7582 C C . THR B 1 438 ? 27.438 31.516 9.82 1 89.12 438 THR B C 1
ATOM 7584 O O . THR B 1 438 ? 27.844 32.469 9.148 1 89.12 438 THR B O 1
ATOM 7587 N N . SER B 1 439 ? 27.156 30.438 9.242 1 82.81 439 SER B N 1
ATOM 7588 C CA . SER B 1 439 ? 27.297 30.203 7.805 1 82.81 439 SER B CA 1
ATOM 7589 C C . SER B 1 439 ? 25.938 30.094 7.125 1 82.81 439 SER B C 1
ATOM 7591 O O . SER B 1 439 ? 25.688 29.125 6.395 1 82.81 439 SER B O 1
ATOM 7593 N N . GLN B 1 440 ? 25.141 31.031 7.441 1 75.44 440 GLN B N 1
ATOM 7594 C CA . GLN B 1 440 ? 23.812 30.953 6.855 1 75.44 440 GLN B CA 1
ATOM 7595 C C . GLN B 1 440 ? 23.859 31.078 5.336 1 75.44 440 GLN B C 1
ATOM 7597 O O . GLN B 1 440 ? 24.422 32.031 4.805 1 75.44 440 GLN B O 1
ATOM 7602 N N . ARG B 1 441 ? 23.453 29.953 4.707 1 68.31 441 ARG B N 1
ATOM 7603 C CA . ARG B 1 441 ? 23.375 29.875 3.252 1 68.31 441 ARG B CA 1
ATOM 7604 C C . ARG B 1 441 ? 21.922 29.75 2.791 1 68.31 441 ARG B C 1
ATOM 7606 O O . ARG B 1 441 ? 21.172 28.906 3.289 1 68.31 441 ARG B O 1
ATOM 7613 N N . ASP B 1 442 ? 21.359 30.672 2.295 1 67.94 442 ASP B N 1
ATOM 7614 C CA . ASP B 1 442 ? 20.031 30.609 1.716 1 67.94 442 ASP B CA 1
ATOM 7615 C C . ASP B 1 442 ? 20.078 30.203 0.242 1 67.94 442 ASP B C 1
ATOM 7617 O O . ASP B 1 442 ? 19.688 30.984 -0.63 1 67.94 442 ASP B O 1
ATOM 7621 N N . ASP B 1 443 ? 20.438 28.891 0.061 1 82.75 443 ASP B N 1
ATOM 7622 C CA . ASP B 1 443 ? 20.781 28.484 -1.301 1 82.75 443 ASP B CA 1
ATOM 7623 C C . ASP B 1 443 ? 19.703 27.594 -1.899 1 82.75 443 ASP B C 1
ATOM 7625 O O . ASP B 1 443 ? 19.891 27.031 -2.986 1 82.75 443 ASP B O 1
ATOM 7629 N N . LEU B 1 444 ? 18.609 27.484 -1.16 1 91 444 LEU B N 1
ATOM 7630 C CA . LEU B 1 444 ? 17.516 26.734 -1.752 1 91 444 LEU B CA 1
ATOM 7631 C C . LEU B 1 444 ? 16.734 27.578 -2.74 1 91 444 LEU B C 1
ATOM 7633 O O . LEU B 1 444 ? 16.484 28.766 -2.488 1 91 444 LEU B O 1
ATOM 7637 N N . ASN B 1 445 ? 16.469 27.031 -3.887 1 92.94 445 ASN B N 1
ATOM 7638 C CA . ASN B 1 445 ? 15.664 27.688 -4.91 1 92.94 445 ASN B CA 1
ATOM 7639 C C . ASN B 1 445 ? 14.844 26.672 -5.707 1 92.94 445 ASN B C 1
ATOM 7641 O O . ASN B 1 445 ? 14.883 25.469 -5.43 1 92.94 445 ASN B O 1
ATOM 7645 N N . GLU B 1 446 ? 14.148 27.156 -6.582 1 95.19 446 GLU B N 1
ATOM 7646 C CA . GLU B 1 446 ? 13.242 26.328 -7.379 1 95.19 446 GLU B CA 1
ATOM 7647 C C . GLU B 1 446 ? 14.008 25.25 -8.133 1 95.19 446 GLU B C 1
ATOM 7649 O O . GLU B 1 446 ? 13.586 24.094 -8.164 1 95.19 446 GLU B O 1
ATOM 7654 N N . GLU B 1 447 ? 15.164 25.547 -8.695 1 95.12 447 GLU B N 1
ATOM 7655 C CA . GLU B 1 447 ? 15.953 24.609 -9.484 1 95.12 447 GLU B CA 1
ATOM 7656 C C . GLU B 1 447 ? 16.484 23.469 -8.617 1 95.12 447 GLU B C 1
ATOM 7658 O O . GLU B 1 447 ? 16.609 22.344 -9.094 1 95.12 447 GLU B O 1
ATOM 7663 N N . THR B 1 448 ? 16.766 23.797 -7.348 1 95.38 448 THR B N 1
ATOM 7664 C CA . THR B 1 448 ? 17.203 22.797 -6.387 1 95.38 448 THR B CA 1
ATOM 7665 C C . THR B 1 448 ? 16.234 21.625 -6.344 1 95.38 448 THR B C 1
ATOM 7667 O O . THR B 1 448 ? 16.641 20.469 -6.297 1 95.38 448 THR B O 1
ATOM 7670 N N . PHE B 1 449 ? 15 21.891 -6.398 1 97.75 449 PHE B N 1
ATOM 7671 C CA . PHE B 1 449 ? 13.977 20.891 -6.176 1 97.75 449 PHE B CA 1
ATOM 7672 C C . PHE B 1 449 ? 13.477 20.312 -7.496 1 97.75 449 PHE B C 1
ATOM 7674 O O . PHE B 1 449 ? 13.148 19.125 -7.582 1 97.75 449 PHE B O 1
ATOM 7681 N N . ILE B 1 450 ? 13.469 21.156 -8.602 1 97.5 450 ILE B N 1
ATOM 7682 C CA . ILE B 1 450 ? 13.039 20.688 -9.914 1 97.5 450 ILE B CA 1
ATOM 7683 C C . ILE B 1 450 ? 13.891 19.484 -10.328 1 97.5 450 ILE B C 1
ATOM 7685 O O . ILE B 1 450 ? 13.375 18.516 -10.867 1 97.5 450 ILE B O 1
ATOM 7689 N N . LYS B 1 451 ? 15.141 19.531 -10.008 1 95.81 451 LYS B N 1
ATOM 7690 C CA . LYS B 1 451 ? 16.078 18.484 -10.375 1 95.81 451 LYS B CA 1
ATOM 7691 C C . LYS B 1 451 ? 15.766 17.172 -9.648 1 95.81 451 LYS B C 1
ATOM 7693 O O . LYS B 1 451 ? 16.234 16.109 -10.047 1 95.81 451 LYS B O 1
ATOM 7698 N N . ARG B 1 452 ? 14.961 17.219 -8.617 1 97.5 452 ARG B N 1
ATOM 7699 C CA . ARG B 1 452 ? 14.68 16.062 -7.777 1 97.5 452 ARG B CA 1
ATOM 7700 C C . ARG B 1 452 ? 13.234 15.602 -7.945 1 97.5 452 ARG B C 1
ATOM 7702 O O . ARG B 1 452 ? 12.727 14.828 -7.133 1 97.5 452 ARG B O 1
ATOM 7709 N N . MET B 1 453 ? 12.555 16.047 -9.047 1 98.25 453 MET B N 1
ATOM 7710 C CA . MET B 1 453 ? 11.109 15.836 -9.172 1 98.25 453 MET B CA 1
ATOM 7711 C C . MET B 1 453 ? 10.805 14.703 -10.148 1 98.25 453 MET B C 1
ATOM 7713 O O . MET B 1 453 ? 9.641 14.352 -10.352 1 98.25 453 MET B O 1
ATOM 7717 N N . LEU B 1 454 ? 11.82 14.078 -10.758 1 97.75 454 LEU B N 1
ATOM 7718 C CA . LEU B 1 454 ? 11.539 13.031 -11.734 1 97.75 454 LEU B CA 1
ATOM 7719 C C . LEU B 1 454 ? 10.703 11.914 -11.109 1 97.75 454 LEU B C 1
ATOM 7721 O O . LEU B 1 454 ? 10.969 11.5 -9.977 1 97.75 454 LEU B O 1
ATOM 7725 N N . TRP B 1 455 ? 9.719 11.555 -11.812 1 97.88 455 TRP B N 1
ATOM 7726 C CA . TRP B 1 455 ? 8.914 10.391 -11.445 1 97.88 455 TRP B CA 1
ATOM 7727 C C . TRP B 1 455 ? 9.336 9.164 -12.25 1 97.88 455 TRP B C 1
ATOM 7729 O O . TRP B 1 455 ? 9.055 9.07 -13.445 1 97.88 455 TRP B O 1
ATOM 7739 N N . THR B 1 456 ? 9.992 8.242 -11.594 1 96.25 456 THR B N 1
ATOM 7740 C CA . THR B 1 456 ? 10.586 7.059 -12.211 1 96.25 456 THR B CA 1
ATOM 7741 C C . THR B 1 456 ? 9.93 5.785 -11.688 1 96.25 456 THR B C 1
ATOM 7743 O O . THR B 1 456 ? 9.148 5.832 -10.734 1 96.25 456 THR B O 1
ATOM 7746 N N . PRO B 1 457 ? 10.164 4.645 -12.289 1 92.69 457 PRO B N 1
ATOM 7747 C CA . PRO B 1 457 ? 9.672 3.387 -11.719 1 92.69 457 PRO B CA 1
ATOM 7748 C C . PRO B 1 457 ? 10.141 3.178 -10.281 1 92.69 457 PRO B C 1
ATOM 7750 O O . PRO B 1 457 ? 9.383 2.66 -9.453 1 92.69 457 PRO B O 1
ATOM 7753 N N . SER B 1 458 ? 11.32 3.592 -10.031 1 95.5 458 SER B N 1
ATOM 7754 C CA . SER B 1 458 ? 11.828 3.506 -8.664 1 95.5 458 SER B CA 1
ATOM 7755 C C . SER B 1 458 ? 11.023 4.398 -7.723 1 95.5 458 SER B C 1
ATOM 7757 O O . SER B 1 458 ? 10.805 4.047 -6.562 1 95.5 458 SER B O 1
ATOM 7759 N N . SER B 1 459 ? 10.602 5.562 -8.242 1 96.5 459 SER B N 1
ATOM 7760 C CA . SER B 1 459 ? 9.805 6.48 -7.438 1 96.5 459 SER B CA 1
ATOM 7761 C C . SER B 1 459 ? 8.492 5.836 -7.008 1 96.5 459 SER B C 1
ATOM 7763 O O . SER B 1 459 ? 8.109 5.91 -5.836 1 96.5 459 SER B O 1
ATOM 7765 N N . ALA B 1 460 ? 7.871 5.219 -7.969 1 96.06 460 ALA B N 1
ATOM 7766 C CA . ALA B 1 460 ? 6.578 4.598 -7.691 1 96.06 460 ALA B CA 1
ATOM 7767 C C . ALA B 1 460 ? 6.719 3.475 -6.668 1 96.06 460 ALA B C 1
ATOM 7769 O O . ALA B 1 460 ? 5.879 3.332 -5.777 1 96.06 460 ALA B O 1
ATOM 7770 N N . SER B 1 461 ? 7.734 2.684 -6.797 1 97.88 461 SER B N 1
ATOM 7771 C CA . SER B 1 461 ? 7.988 1.564 -5.895 1 97.88 461 SER B CA 1
ATOM 7772 C C . SER B 1 461 ? 8.305 2.051 -4.484 1 97.88 461 SER B C 1
ATOM 7774 O O . SER B 1 461 ? 7.789 1.507 -3.506 1 97.88 461 SER B O 1
ATOM 7776 N N . GLU B 1 462 ? 9.148 3.074 -4.43 1 97.94 462 GLU B N 1
ATOM 7777 C CA . GLU B 1 462 ? 9.516 3.645 -3.135 1 97.94 462 GLU B CA 1
ATOM 7778 C C . GLU B 1 462 ? 8.312 4.305 -2.461 1 97.94 462 GLU B C 1
ATOM 7780 O O . GLU B 1 462 ? 8.156 4.215 -1.241 1 97.94 462 GLU B O 1
ATOM 7785 N N . ALA B 1 463 ? 7.52 5.031 -3.238 1 98.12 463 ALA B N 1
ATOM 7786 C CA . ALA B 1 463 ? 6.316 5.66 -2.695 1 98.12 463 ALA B CA 1
ATOM 7787 C C . ALA B 1 463 ? 5.395 4.625 -2.061 1 98.12 463 ALA B C 1
ATOM 7789 O O . ALA B 1 463 ? 4.809 4.871 -1.002 1 98.12 463 ALA B O 1
ATOM 7790 N N . PHE B 1 464 ? 5.246 3.459 -2.721 1 98.12 464 PHE B N 1
ATOM 7791 C CA . PHE B 1 464 ? 4.438 2.379 -2.166 1 98.12 464 PHE B CA 1
ATOM 7792 C C . PHE B 1 464 ? 5.012 1.903 -0.836 1 98.12 464 PHE B C 1
ATOM 7794 O O . PHE B 1 464 ? 4.277 1.739 0.14 1 98.12 464 PHE B O 1
ATOM 7801 N N . LEU B 1 465 ? 6.316 1.688 -0.785 1 98.19 465 LEU B N 1
ATOM 7802 C CA . LEU B 1 465 ? 6.977 1.142 0.395 1 98.19 465 LEU B CA 1
ATOM 7803 C C . LEU B 1 465 ? 6.93 2.135 1.552 1 98.19 465 LEU B C 1
ATOM 7805 O O . LEU B 1 465 ? 7.004 1.739 2.717 1 98.19 465 LEU B O 1
ATOM 7809 N N . LEU B 1 466 ? 6.797 3.43 1.244 1 98.31 466 LEU B N 1
ATOM 7810 C CA . LEU B 1 466 ? 6.746 4.457 2.279 1 98.31 466 LEU B CA 1
ATOM 7811 C C . LEU B 1 466 ? 5.316 4.672 2.762 1 98.31 466 LEU B C 1
ATOM 7813 O O . LEU B 1 466 ? 5.086 4.891 3.953 1 98.31 466 LEU B O 1
ATOM 7817 N N . SER B 1 467 ? 4.359 4.637 1.884 1 98.5 467 SER B N 1
ATOM 7818 C CA . SER B 1 467 ? 2.984 4.996 2.209 1 98.5 467 SER B CA 1
ATOM 7819 C C . SER B 1 467 ? 2.244 3.828 2.848 1 98.5 467 SER B C 1
ATOM 7821 O O . SER B 1 467 ? 1.439 4.023 3.762 1 98.5 467 SER B O 1
ATOM 7823 N N . ALA B 1 468 ? 2.498 2.596 2.357 1 98.56 468 ALA B N 1
ATOM 7824 C CA . ALA B 1 468 ? 1.709 1.435 2.766 1 98.56 468 ALA B CA 1
ATOM 7825 C C . ALA B 1 468 ? 1.815 1.2 4.27 1 98.56 468 ALA B C 1
ATOM 7827 O O . ALA B 1 468 ? 0.799 1.095 4.961 1 98.56 468 ALA B O 1
ATOM 7828 N N . PRO B 1 469 ? 3.062 1.123 4.852 1 97.94 469 PRO B N 1
ATOM 7829 C CA . PRO B 1 469 ? 3.146 0.884 6.293 1 97.94 469 PRO B CA 1
ATOM 7830 C C . PRO B 1 469 ? 2.469 1.98 7.113 1 97.94 469 PRO B C 1
ATOM 7832 O O . PRO B 1 469 ? 1.791 1.688 8.102 1 97.94 469 PRO B O 1
ATOM 7835 N N . ALA B 1 470 ? 2.666 3.215 6.711 1 97.56 470 ALA B N 1
ATOM 7836 C CA . ALA B 1 470 ? 2.072 4.332 7.441 1 97.56 470 ALA B CA 1
ATOM 7837 C C . ALA B 1 470 ? 0.548 4.277 7.379 1 97.56 470 ALA B C 1
ATOM 7839 O O . ALA B 1 470 ? -0.127 4.453 8.398 1 97.56 470 ALA B O 1
ATOM 7840 N N . THR B 1 471 ? 0.002 4.059 6.199 1 98.5 471 THR B N 1
ATOM 7841 C CA . THR B 1 471 ? -1.442 3.986 6.012 1 98.5 471 THR B CA 1
ATOM 7842 C C . THR B 1 471 ? -2.037 2.85 6.84 1 98.5 471 THR B C 1
ATOM 7844 O O . THR B 1 471 ? -3.043 3.037 7.527 1 98.5 471 THR B O 1
ATOM 7847 N N . LEU B 1 472 ? -1.379 1.689 6.773 1 98.38 472 LEU B N 1
ATOM 7848 C CA . LEU B 1 472 ? -1.887 0.516 7.477 1 98.38 472 LEU B CA 1
ATOM 7849 C C . LEU B 1 472 ? -1.806 0.709 8.984 1 98.38 472 LEU B C 1
ATOM 7851 O O . LEU B 1 472 ? -2.656 0.209 9.727 1 98.38 472 LEU B O 1
ATOM 7855 N N . TYR B 1 473 ? -0.795 1.416 9.484 1 97.5 473 TYR B N 1
ATOM 7856 C CA . TYR B 1 473 ? -0.677 1.717 10.906 1 97.5 473 TYR B CA 1
ATOM 7857 C C . TYR B 1 473 ? -1.933 2.408 11.422 1 97.5 473 TYR B C 1
ATOM 7859 O O . TYR B 1 473 ? -2.545 1.953 12.391 1 97.5 473 TYR B O 1
ATOM 7867 N N . PHE B 1 474 ? -2.361 3.443 10.758 1 97.06 474 PHE B N 1
ATOM 7868 C CA . PHE B 1 474 ? -3.525 4.215 11.172 1 97.06 474 PHE B CA 1
ATOM 7869 C C . PHE B 1 474 ? -4.812 3.441 10.906 1 97.06 474 PHE B C 1
ATOM 7871 O O . PHE B 1 474 ? -5.711 3.412 11.758 1 97.06 474 PHE B O 1
ATOM 7878 N N . TYR B 1 475 ? -4.906 2.838 9.75 1 98.19 475 TYR B N 1
ATOM 7879 C CA . TYR B 1 475 ? -6.102 2.094 9.367 1 98.19 475 TYR B CA 1
ATOM 7880 C C . TYR B 1 475 ? -6.387 0.968 10.352 1 98.19 475 TYR B C 1
ATOM 7882 O O . TYR B 1 475 ? -7.527 0.795 10.789 1 98.19 475 TYR B O 1
ATOM 7890 N N . ASN B 1 476 ? -5.336 0.191 10.641 1 97.12 476 ASN B N 1
ATOM 7891 C CA . ASN B 1 476 ? -5.504 -0.99 11.484 1 97.12 476 ASN B CA 1
ATOM 7892 C C . ASN B 1 476 ? -5.871 -0.61 12.914 1 97.12 476 ASN B C 1
ATOM 7894 O O . ASN B 1 476 ? -6.609 -1.335 13.586 1 97.12 476 ASN B O 1
ATOM 7898 N N . ALA B 1 477 ? -5.375 0.501 13.398 1 93.5 477 ALA B N 1
ATOM 7899 C CA . ALA B 1 477 ? -5.75 0.961 14.734 1 93.5 477 ALA B CA 1
ATOM 7900 C C . ALA B 1 477 ? -7.258 1.174 14.836 1 93.5 477 ALA B C 1
ATOM 7902 O O . ALA B 1 477 ? -7.887 0.723 15.797 1 93.5 477 ALA B O 1
ATOM 7903 N N . MET B 1 478 ? -7.836 1.816 13.867 1 95.31 478 MET B N 1
ATOM 7904 C CA . MET B 1 478 ? -9.273 2.066 13.844 1 95.31 478 MET B CA 1
ATOM 7905 C C . MET B 1 478 ? -10.047 0.778 13.578 1 95.31 478 MET B C 1
ATOM 7907 O O . MET B 1 478 ? -11.094 0.54 14.18 1 95.31 478 MET B O 1
ATOM 7911 N N . GLU B 1 479 ? -9.523 -0.028 12.664 1 95.69 479 GLU B N 1
ATOM 7912 C CA . GLU B 1 479 ? -10.188 -1.277 12.297 1 95.69 479 GLU B CA 1
ATOM 7913 C C . GLU B 1 479 ? -10.281 -2.223 13.492 1 95.69 479 GLU B C 1
ATOM 7915 O O . GLU B 1 479 ? -11.305 -2.881 13.688 1 95.69 479 GLU B O 1
ATOM 7920 N N . GLN B 1 480 ? -9.203 -2.314 14.242 1 94.44 480 GLN B N 1
ATOM 7921 C CA . GLN B 1 480 ? -9.188 -3.158 15.43 1 94.44 480 GLN B CA 1
ATOM 7922 C C . GLN B 1 480 ? -10.242 -2.717 16.438 1 94.44 480 GLN B C 1
ATOM 7924 O O . GLN B 1 480 ? -10.906 -3.551 17.062 1 94.44 480 GLN B O 1
ATOM 7929 N N . CYS B 1 481 ? -10.383 -1.429 16.562 1 93.69 481 CYS B N 1
ATOM 7930 C CA . CYS B 1 481 ? -11.391 -0.891 17.469 1 93.69 481 CYS B CA 1
ATOM 7931 C C . CYS B 1 481 ? -12.797 -1.285 17.016 1 93.69 481 CYS B C 1
ATOM 7933 O O . CYS B 1 481 ? -13.617 -1.693 17.844 1 93.69 481 CYS B O 1
ATOM 7935 N N . LEU B 1 482 ? -13.047 -1.259 15.789 1 94.06 482 LEU B N 1
ATOM 7936 C CA . LEU B 1 482 ? -14.383 -1.51 15.25 1 94.06 482 LEU B CA 1
ATOM 7937 C C . LEU B 1 482 ? -14.727 -2.992 15.328 1 94.06 482 LEU B C 1
ATOM 7939 O O . LEU B 1 482 ? -15.906 -3.357 15.375 1 94.06 482 LEU B O 1
ATOM 7943 N N . ASN B 1 483 ? -13.727 -3.816 15.344 1 92.5 483 ASN B N 1
ATOM 7944 C CA . ASN B 1 483 ? -13.961 -5.258 15.289 1 92.5 483 ASN B CA 1
ATOM 7945 C C . ASN B 1 483 ? -14.109 -5.855 16.688 1 92.5 483 ASN B C 1
ATOM 7947 O O . ASN B 1 483 ? -14.367 -7.051 16.828 1 92.5 483 ASN B O 1
ATOM 7951 N N . ASP B 1 484 ? -13.945 -5.059 17.656 1 91.56 484 ASP B N 1
ATOM 7952 C CA . ASP B 1 484 ? -14.094 -5.488 19.047 1 91.56 484 ASP B CA 1
ATOM 7953 C C . ASP B 1 484 ? -15.164 -4.668 19.766 1 91.56 484 ASP B C 1
ATOM 7955 O O . ASP B 1 484 ? -14.984 -3.469 19.984 1 91.56 484 ASP B O 1
ATOM 7959 N N . ASP B 1 485 ? -16.094 -5.309 20.25 1 89.44 485 ASP B N 1
ATOM 7960 C CA . ASP B 1 485 ? -17.281 -4.656 20.781 1 89.44 485 ASP B CA 1
ATOM 7961 C C . ASP B 1 485 ? -16.984 -3.932 22.094 1 89.44 485 ASP B C 1
ATOM 7963 O O . ASP B 1 485 ? -17.781 -3.115 22.547 1 89.44 485 ASP B O 1
ATOM 7967 N N . THR B 1 486 ? -15.828 -4.102 22.609 1 91.25 486 THR B N 1
ATOM 7968 C CA . THR B 1 486 ? -15.516 -3.49 23.891 1 91.25 486 THR B CA 1
ATOM 7969 C C . THR B 1 486 ? -14.32 -2.551 23.766 1 91.25 486 THR B C 1
ATOM 7971 O O . THR B 1 486 ? -13.891 -1.941 24.75 1 91.25 486 THR B O 1
ATOM 7974 N N . SER B 1 487 ? -13.906 -2.404 22.578 1 92.81 487 SER B N 1
ATOM 7975 C CA . SER B 1 487 ? -12.664 -1.652 22.375 1 92.81 487 SER B CA 1
ATOM 7976 C C . SER B 1 487 ? -12.93 -0.151 22.375 1 92.81 487 SER B C 1
ATOM 7978 O O . SER B 1 487 ? -14.062 0.287 22.156 1 92.81 487 SER B O 1
ATOM 7980 N N . LYS B 1 488 ? -11.922 0.57 22.75 1 94 488 LYS B N 1
ATOM 7981 C CA . LYS B 1 488 ? -11.93 2.029 22.734 1 94 488 LYS B CA 1
ATOM 7982 C C . LYS B 1 488 ? -10.781 2.588 21.906 1 94 488 LYS B C 1
ATOM 7984 O O . LYS B 1 488 ? -9.703 2 21.859 1 94 488 LYS B O 1
ATOM 7989 N N . TYR B 1 489 ? -11.109 3.666 21.25 1 93.25 489 TYR B N 1
ATOM 7990 C CA . TYR B 1 489 ? -10.109 4.375 20.469 1 93.25 489 TYR B CA 1
ATOM 7991 C C . TYR B 1 489 ? -10.477 5.844 20.297 1 93.25 489 TYR B C 1
ATOM 7993 O O . TYR B 1 489 ? -11.484 6.172 19.672 1 93.25 489 TYR B O 1
ATOM 8001 N N . LEU B 1 490 ? -9.625 6.719 20.875 1 94.31 490 LEU B N 1
ATOM 8002 C CA . LEU B 1 490 ? -9.875 8.156 20.875 1 94.31 490 LEU B CA 1
ATOM 8003 C C . LEU B 1 490 ? -11.281 8.461 21.391 1 94.31 490 LEU B C 1
ATOM 8005 O O . LEU B 1 490 ? -11.602 8.148 22.547 1 94.31 490 LEU B O 1
ATOM 8009 N N . ILE B 1 491 ? -12.203 8.836 20.5 1 96.69 491 ILE B N 1
ATOM 8010 C CA . ILE B 1 491 ? -13.508 9.242 21 1 96.69 491 ILE B CA 1
ATOM 8011 C C . ILE B 1 491 ? -14.484 8.07 20.922 1 96.69 491 ILE B C 1
ATOM 8013 O O . ILE B 1 491 ? -15.641 8.188 21.312 1 96.69 491 ILE B O 1
ATOM 8017 N N . VAL B 1 492 ? -14.031 6.969 20.406 1 96.75 492 VAL B N 1
ATOM 8018 C CA . VAL B 1 492 ? -14.914 5.844 20.125 1 96.75 492 VAL B CA 1
ATOM 8019 C C . VAL B 1 492 ? -14.922 4.883 21.312 1 96.75 492 VAL B C 1
ATOM 8021 O O . VAL B 1 492 ? -13.859 4.465 21.781 1 96.75 492 VAL B O 1
ATOM 8024 N N . ASP B 1 493 ? -16.016 4.59 21.797 1 96.56 493 ASP B N 1
ATOM 8025 C CA . ASP B 1 493 ? -16.328 3.482 22.703 1 96.56 493 ASP B CA 1
ATOM 8026 C C . ASP B 1 493 ? -17.375 2.555 22.094 1 96.56 493 ASP B C 1
ATOM 8028 O O . ASP B 1 493 ? -18.562 2.865 22.109 1 96.56 493 ASP B O 1
ATOM 8032 N N . MET B 1 494 ? -16.891 1.466 21.609 1 95.62 494 MET B N 1
ATOM 8033 C CA . MET B 1 494 ? -17.766 0.598 20.812 1 95.62 494 MET B CA 1
ATOM 8034 C C . MET B 1 494 ? -18.922 0.068 21.656 1 95.62 494 MET B C 1
ATOM 8036 O O . MET B 1 494 ? -20.031 -0.111 21.141 1 95.62 494 MET B O 1
ATOM 8040 N N . ALA B 1 495 ? -18.656 -0.271 22.922 1 95.62 495 ALA B N 1
ATOM 8041 C CA . ALA B 1 495 ? -19.719 -0.749 23.797 1 95.62 495 ALA B CA 1
ATOM 8042 C C . ALA B 1 495 ? -20.828 0.295 23.922 1 95.62 495 ALA B C 1
ATOM 8044 O O . ALA B 1 495 ? -22 -0.032 23.844 1 95.62 495 ALA B O 1
ATOM 8045 N N . THR B 1 496 ? -20.453 1.507 24.172 1 96.12 496 THR B N 1
ATOM 8046 C CA . THR B 1 496 ? -21.406 2.6 24.328 1 96.12 496 THR B CA 1
ATOM 8047 C C . THR B 1 496 ? -22.172 2.83 23.031 1 96.12 496 THR B C 1
ATOM 8049 O O . THR B 1 496 ? -23.391 3.004 23.047 1 96.12 496 THR B O 1
ATOM 8052 N N . LEU B 1 497 ? -21.5 2.865 21.906 1 95.38 497 LEU B N 1
ATOM 8053 C CA . LEU B 1 497 ? -22.125 3.096 20.609 1 95.38 497 LEU B CA 1
ATOM 8054 C C . LEU B 1 497 ? -23.141 1.998 20.297 1 95.38 497 LEU B C 1
ATOM 8056 O O . LEU B 1 497 ? -24.266 2.285 19.875 1 95.38 497 LEU B O 1
ATOM 8060 N N . ASN B 1 498 ? -22.703 0.795 20.453 1 94.06 498 ASN B N 1
ATOM 8061 C CA . ASN B 1 498 ? -23.594 -0.331 20.203 1 94.06 498 ASN B CA 1
ATOM 8062 C C . ASN B 1 498 ? -24.812 -0.298 21.109 1 94.06 498 ASN B C 1
ATOM 8064 O O . ASN B 1 498 ? -25.922 -0.652 20.703 1 94.06 498 ASN B O 1
ATOM 8068 N N . GLY B 1 499 ? -24.594 0.022 22.297 1 93.38 499 GLY B N 1
ATOM 8069 C CA . GLY B 1 499 ? -25.688 0.135 23.25 1 93.38 499 GLY B CA 1
ATOM 8070 C C . GLY B 1 499 ? -26.75 1.139 22.828 1 93.38 499 GLY B C 1
ATOM 8071 O O . GLY B 1 499 ? -27.938 0.859 22.906 1 93.38 499 GLY B O 1
ATOM 8072 N N . VAL B 1 500 ? -26.344 2.266 22.391 1 93.38 500 VAL B N 1
ATOM 8073 C CA . VAL B 1 500 ? -27.281 3.322 22 1 93.38 500 VAL B CA 1
ATOM 8074 C C . VAL B 1 500 ? -28 2.928 20.719 1 93.38 500 VAL B C 1
ATOM 8076 O O . VAL B 1 500 ? -29.188 3.213 20.562 1 93.38 500 VAL B O 1
ATOM 8079 N N . GLN B 1 501 ? -27.312 2.273 19.781 1 89.69 501 GLN B N 1
ATOM 8080 C CA . GLN B 1 501 ? -27.906 1.854 18.516 1 89.69 501 GLN B CA 1
ATOM 8081 C C . GLN B 1 501 ? -28.969 0.782 18.734 1 89.69 501 GLN B C 1
ATOM 8083 O O . GLN B 1 501 ? -29.984 0.755 18.047 1 89.69 501 GLN B O 1
ATOM 8088 N N . ARG B 1 502 ? -28.719 -0.088 19.625 1 87.25 502 ARG B N 1
ATOM 8089 C CA . ARG B 1 502 ? -29.688 -1.12 19.953 1 87.25 502 ARG B CA 1
ATOM 8090 C C . ARG B 1 502 ? -30.953 -0.506 20.547 1 87.25 502 ARG B C 1
ATOM 8092 O O . ARG B 1 502 ? -32.062 -0.982 20.297 1 87.25 502 ARG B O 1
ATOM 8099 N N . ASN B 1 503 ? -30.766 0.493 21.281 1 85.75 503 ASN B N 1
ATOM 8100 C CA . ASN B 1 503 ? -31.891 1.13 21.953 1 85.75 503 ASN B CA 1
ATOM 8101 C C . ASN B 1 503 ? -32.781 1.884 20.969 1 85.75 503 ASN B C 1
ATOM 8103 O O . ASN B 1 503 ? -33.969 2.041 21.203 1 85.75 503 ASN B O 1
ATOM 8107 N N . ILE B 1 504 ? -32.25 2.395 19.953 1 79.19 504 ILE B N 1
ATOM 8108 C CA . ILE B 1 504 ? -33.031 3.111 18.938 1 79.19 504 ILE B CA 1
ATOM 8109 C C . ILE B 1 504 ? -33.781 2.113 18.062 1 79.19 504 ILE B C 1
ATOM 8111 O O . ILE B 1 504 ? -34.938 2.365 17.656 1 79.19 504 ILE B O 1
ATOM 8115 N N . SER B 1 505 ? -33.188 0.97 17.688 1 70 505 SER B N 1
ATOM 8116 C CA . SER B 1 505 ? -33.812 -0.052 16.859 1 70 505 SER B CA 1
ATOM 8117 C C . SER B 1 505 ? -34.906 -0.796 17.625 1 70 505 SER B C 1
ATOM 8119 O O . SER B 1 505 ? -35.844 -1.338 17.031 1 70 505 SER B O 1
ATOM 8121 N N . SER B 1 506 ? -34.969 -0.769 18.922 1 59.72 506 SER B N 1
ATOM 8122 C CA . SER B 1 506 ? -36.031 -1.376 19.719 1 59.72 506 SER B CA 1
ATOM 8123 C C . SER B 1 506 ? -37.156 -0.401 19.953 1 59.72 506 SER B C 1
ATOM 8125 O O . SER B 1 506 ? -38.344 -0.804 19.984 1 59.72 506 SER B O 1
#

Organism: Parascaris univalens (NCBI:txid6257)

Radius of gyration: 33.35 Å; Cα contacts (8 Å, |Δi|>4): 2138; chains: 2; bounding box: 77×98×72 Å

pLDDT: mean 95.35, std 8.63, range [34.75, 98.94]

Solvent-accessible surface area (backbone atoms only — not comparable to full-atom values): 50604 Å² total; per-residue (Å²): 132,67,92,78,44,32,43,29,34,34,69,60,76,65,29,48,58,31,44,56,86,86,41,86,74,56,68,80,42,39,60,58,47,53,50,34,52,52,45,32,52,73,71,52,70,50,74,77,37,42,74,43,75,72,38,64,44,51,71,76,57,53,49,69,54,28,48,66,66,47,55,52,57,55,69,66,31,75,39,56,69,50,22,47,58,59,25,11,45,30,53,57,26,74,43,29,53,45,28,58,60,10,36,23,30,35,38,24,22,46,42,51,45,50,51,33,29,78,71,58,67,18,21,21,34,42,30,48,44,29,60,24,14,47,40,7,33,52,82,40,43,15,66,56,6,62,54,28,41,67,52,29,42,52,48,42,39,36,74,74,67,64,47,70,30,39,33,35,39,31,57,18,32,60,47,43,56,8,40,46,71,66,46,59,71,38,83,47,34,38,41,34,35,35,17,48,22,26,46,19,34,32,69,82,22,50,75,65,58,35,44,70,36,86,38,83,34,47,49,34,45,39,34,35,42,44,52,48,29,38,62,44,52,49,38,46,37,51,67,52,47,47,44,45,45,58,72,65,52,52,74,34,38,38,31,40,41,21,34,40,28,22,44,49,20,36,29,76,82,44,50,85,56,31,29,32,21,45,38,47,39,46,7,50,53,37,29,56,49,29,74,75,39,69,50,32,37,38,37,35,40,47,49,43,66,27,67,79,40,31,29,48,24,49,45,27,25,49,29,16,54,69,69,45,74,46,44,59,81,71,86,67,94,66,57,55,40,39,57,47,50,40,50,53,41,24,29,65,52,42,31,78,78,33,70,51,30,35,53,48,44,52,53,52,40,50,52,26,51,75,68,75,34,65,65,83,58,69,62,69,50,58,57,51,65,12,60,69,55,33,54,53,53,49,49,33,33,73,68,42,58,24,44,73,53,74,50,61,75,60,68,89,77,62,79,58,56,59,44,41,48,50,49,32,53,50,54,49,50,55,56,58,72,65,58,46,57,81,69,61,58,87,80,79,50,57,67,68,41,58,76,54,55,76,76,44,49,66,36,40,18,49,23,48,68,43,21,42,61,44,22,48,54,44,37,48,58,54,49,54,26,73,74,28,64,76,29,67,51,51,38,46,40,35,45,60,52,52,51,56,52,53,59,69,76,101,132,68,92,78,46,31,42,27,35,35,68,60,74,64,28,47,57,31,43,56,85,86,41,86,77,57,70,80,45,38,61,60,49,53,50,35,52,51,46,31,52,74,70,53,72,49,73,76,36,41,75,43,76,72,39,63,43,52,70,76,58,51,50,70,52,27,46,68,67,48,55,52,58,53,69,68,30,75,39,55,69,50,22,47,57,59,24,11,46,30,55,57,27,74,44,29,53,44,29,59,59,10,36,25,29,35,37,25,21,45,40,48,46,49,49,34,28,78,72,59,67,18,21,20,33,42,30,48,45,29,61,24,13,47,39,7,34,52,82,37,44,14,65,55,6,63,55,29,40,66,53,29,43,53,48,42,39,38,74,73,67,64,48,70,28,40,34,36,42,30,57,17,32,60,46,45,57,7,39,45,71,67,46,61,73,38,83,46,34,38,41,34,35,35,17,48,25,26,46,19,34,32,68,81,22,50,75,65,58,35,45,69,37,87,37,84,35,50,49,34,44,40,33,36,43,45,52,50,30,37,63,44,52,47,40,46,37,51,66,53,45,46,44,46,45,61,73,64,53,53,73,35,36,37,31,40,43,21,35,38,28,23,43,48,19,34,28,76,82,43,49,84,56,30,29,32,20,45,38,47,38,46,8,51,54,38,28,55,51,30,74,76,39,69,49,32,36,38,36,35,40,47,50,42,65,27,66,78,40,30,28,46,23,49,44,27,24,49,29,17,55,69,70,47,74,44,43,57,83,72,86,65,94,64,58,56,40,39,57,46,49,40,50,52,42,24,27,66,51,40,30,78,80,32,69,51,31,35,54,47,43,50,54,54,41,49,52,25,51,76,66,76,32,65,65,83,57,70,63,70,49,59,57,50,65,13,60,68,56,34,53,52,54,49,50,32,33,73,69,42,59,25,43,74,55,75,49,65,74,64,65,68,91,38,80,61,55,56,45,40,48,51,49,33,52,51,53,51,51,56,58,58,71,65,59,44,56,83,68,61,57,88,79,79,51,54,67,69,40,60,76,53,54,74,74,43,49,64,36,41,19,49,23,49,69,44,21,41,63,44,21,47,54,44,38,49,57,55,50,54,26,72,74,28,65,74,30,65,52,51,40,44,40,36,46,60,54,52,52,54,54,53,60,70,77,103

Nearest PDB structures (foldseek):
  5g0i-assembly1_A  TM=9.517E-01  e=8.187E-33  Danio rerio
  6uij-assembly1_A  TM=9.376E-01  e=3.468E-31  Danio rerio
  6uim-assembly1_A  TM=9.398E-01  e=5.653E-31  Danio rerio
  6ufo-assembly1_A  TM=9.025E-01  e=2.372E-31  Danio rerio
  6uhv-assembly1_A  TM=7.861E-01  e=2.015E-31  Danio rerio

Sequence (1012 aa):
MAENAKFGYVYDEGMLLHRCNYDSTMLECPQRIQIIYERLLRDGLLIDAQKIQSRKAEDWELLLNHPQELIDSLEDLNLDEECEEFCRGYELLWLCPQSVDAARIAVGSTIDMLKANINGLIGNGFAIIRPPGHHSYSNQPQAYCIFNTTAIVAKYAVEKLHLKRVLIIDIDYHCGNGTYQSLKNDNRFLFINFHAYHYGASWPFDSEYDYDSSATNHISIPLNAAMNNEFDYMAALYIIVMPLAKEFAPELVLISAGFDAAYCDQIVELDSFGQAIKAHGYGHIARLLDEHWPNKVLAILEGGYLPESYAECASQLTRGLQGASLPNIAHQKSLNTCMVETIWSGLCHHSKRWESAAVMLSRLQQQQMHNNLPIYAPPSERVFVGRKFRLIWNRIKEFRVARTRGWIQLEEATASNGSKYNDAVNRINAYIMEYDYTSQRDDLNEETFIKRMLWTPSSASEAFLLSAPATLYFYNAMEQCLNDDTSKYLIVDMATLNGVQRNISSMAENAKFGYVYDEGMLLHRCNYDSTMLECPQRIQIIYERLLRDGLLIDAQKIQSRKAEDWELLLNHPQELIDSLEDLNLDEECEEFCRGYELLWLCPQSVDAARIAVGSTIDMLKANINGLIGNGFAIIRPPGHHSYSNQPQAYCIFNTTAIVAKYAVEKLHLKRVLIIDIDYHCGNGTYQSLKNDNRFLFINFHAYHYGASWPFDSEYDYDSSATNHISIPLNAAMNNEFDYMAALYIIVMPLAKEFAPELVLISAGFDAAYCDQIVELDSFGQAIKAHGYGHIARLLDEHWPNKVLAILEGGYLPESYAECASQLTRGLQGASLPNIAHQKSLNTCMVETIWSGLCHHSKRWESAAVMLSRLQQQQMHNNLPIYAPPSERVFVGRKFRLIWNRIKEFRVARTRGWIQLEEATASNGSKYNDAVNRINAYIMEYDYTSQRDDLNEETFIKRMLWTPSSASEAFLLSAPATLYFYNAMEQCLNDDTSKYLIVDMATLNGVQRNISS

Foldseek 3Di:
DDPDFAEEEEDDCLLQPKAQPPFNPDLPHSVQLVLLVVLCVVVVLCVRHHYFDWDFADPVLLVLWEDPVLLVQLQPDQAQVSQLLVCLLAAQEGTGNSNNVQLRRLQRRVLRVLVCLLVRNGFEYEYSGDDFALQDGYNHQYNSHRHRNQLSSLSCCCPPVNFQAEEEEEPAAAWSNRSCVRCFQPLSYAYETEYADLQQLDPPSDPCQAQQHPGLRYGHQYDLFAAFELQLVVLLCFQPVVLQVVVSPGQAYEYADEQQQDQLQCCLQQNRGGYHYFLLSLLVVLLVVCVVVPRRYYYYYNYTRQSLRVSSNSNNNSCSNVVAFTFEDDQDPAGQLLSLVSSLANLVNNVVPGVSSVVSLVVLQVVCVVVVHDRDDDDPDGRRDRVVVNVQVNLSSVLSRFANYCQRCSPPDDPVSVVSSVVSSVVSVVVVVVGDRPPDDPPDHNVSSSVRNHDDPVSVVSNCVRNVVSSCSSNVLVVVQCVDCQHDHRGDGNVRSVVVVVVVVD/DDPDFAEEEEDDCLLQPKAQPPFPPDLPHSVQLVLLVVLCVVVVLCVRHHYFDWDFADPVLLVLWEDPVLLVQLQPDQAQVSQLLVCLLAAQEGTGNSNNVQLRRLQRRVLRVLVCLLVRNGFEYEYSGDDFALQDGYNHQYNSHRHRSQLSSLSCCCPPVNFQAEEEEEPAAAWSNRSCVRCFQPLSYAYETEYACLQQLDPPSDPCQAQQHPGLRYGHQYDLFAAFELQLVVLLCFQPVVLQCVVSPGQAYEYADEQQQDQLQCCLQQNRGGYHYFLLSLLVVLLVVCVVVPRRYYYYYNYTRQSLRVSSNSNNNSCSNVVAFTFEDDQDPAGQLLSLVSSLANLVNNVVPGVSSVVSLVVLQVVCVVVVHDRDDDDPDGRRDRVVVNVQVNLSSVLSRFANYCQGCSPPPDPVSVVSSVVSSVVSVVVVVVGDRPPGDPPDHNVSSSVRNHDDPVSVVSNCVRNVVSSCSSNVLVVVQCVDCQHDHRGDGNVRSVVVVVVVVD

InterPro domains:
  IPR000286 Histone deacetylase HDAC [PR01270] (131-154)
  IPR000286 Histone deacetylase HDAC [PR01270] (165-180)
  IPR000286 Histone deacetylase HDAC [PR01270] (250-260)
  IPR023696 Ureohydrolase domain superfamily [SSF52768] (4-333)
  IPR023801 Histone deacetylase domain [PF00850] (28-320)
  IPR037138 Histone deacetylase domain superfamily [G3DSA:3.40.800.20] (1-374)